Protein AF-A0A1S1J6P8-F1 (afdb_monomer)

InterPro domains:
  IPR003961 Fibronectin type III [PF00041] (299-370)
  IPR003961 Fibronectin type III [PS50853] (296-383)
  IPR003961 Fibronectin type III [cd00063] (297-380)
  IPR013783 Immunoglobulin-like fold [G3DSA:2.60.40.10] (294-386)
  IPR036116 Fibronectin type III superfamily [SSF49265] (285-383)

pLDDT: mean 72.82, std 21.89, range [22.47, 97.88]

Foldseek 3Di:
DDDDDDDPVVVVVVVVVVVVVVVPDPPPCPPDFQKDKDKDADPPAAQALVLLLDLVDPPFRMKMKIARQAQVDFFFWKDKKKWKDDDPAIKIFDPDFPPADTDTYHHGDIDMDGSNRRNSRSPPVGMDRDDPVRNGFTHDFAKMKMWMWMAGPPPRHTRDDGDIDIHGQAAFEAWAWDPPAFAAEAEDDPWQKGKTFTHGRDDRFDQKKKKKFKFWQPDPVDDPVVSVVPTDTQDIDMDPDRMDIDTRVGDDDDAQTKMKMKIAMFRDDPNDGSNRYGPNNIDDMGMYHHHYHADFFAPWDWDDFAQFKIKIFTHGDPLFQWKKKWKDFPPPPDDTDIDIGSHRMDMDGRHHGQTKMKMWMFTHNDPPDTDTDPIDMDHHHHDDDDDDDDFWQWADPVVVPFQQADFDDDQQDWADRDPFTWGFHDWDDGRFWIWGKTKTADVVCVVCVVVLVVVLVVADADPVGGGPDDPPVVGIFMKTFHGFGAGPVNYTPGGIIGGQDDPPDDVRPVCPVVVVVVVVVVVVVVVVVVVVVVPDDDDDDDDDDDDDDDDDDDDDDDDDDDDDDDDDDDDDDDDDDDDDDDDDDDDDDDDDDDDDDDDDDDDDDDDPPLAADFKAFDKKKKWWDPDPPFAIAIDIFPEEFEDEDPPDPDFAWTKIKIFTAIVVRDDLVRGDQQQKWKDKPNHTDNVQRSHRMDIDTDTQVCQKIKMWIQHTPPHTDITIYIYHYDYFPKDKDKDFDDDDLVVVVLVVQVVLQVVLVAEEDEPVRDDDPPPAFHKYKGKMKMWIWTKAHDRHYRFIWIKIKIKIKMKIWGFGKDKAFDPPFWDPWDWDDDPNDTWIWTFGKMKIKGWTDIDIWIKIWIWTQTPVCRVPIDIDIDTDPPQKDFGKIKIWMWGWTWTDDVQKIKIKIFTKIDIDGCKMARNVVSDIDGCCQVPWDKIKTKIKIWMGGNRDIDIDIDDIDIDTDHDD

Nearest PDB structures (foldseek):
  6xay-assembly2_B  TM=4.402E-01  e=5.529E-11  Homo sapiens
  5utk-assembly1_B  TM=3.407E-01  e=5.529E-11  Homo sapiens
  5utk-assembly1_A  TM=3.598E-01  e=2.615E-10  Homo sapiens
  5nkq-assembly2_E  TM=7.990E-01  e=6.276E-04  Homo sapiens
  7u08-assembly1_A  TM=5.342E-01  e=1.094E-05  Homo sapiens

Mean predicted aligned error: 23.79 Å

Structure (mmCIF, N/CA/C/O backbone):
data_AF-A0A1S1J6P8-F1
#
_entry.id   AF-A0A1S1J6P8-F1
#
loop_
_atom_site.group_PDB
_atom_site.id
_atom_site.type_symbol
_atom_site.label_atom_id
_atom_site.label_alt_id
_atom_site.label_comp_id
_atom_site.label_asym_id
_atom_site.label_entity_id
_atom_site.label_seq_id
_atom_site.pdbx_PDB_ins_code
_atom_site.Cartn_x
_atom_site.Cartn_y
_atom_site.Cartn_z
_atom_site.occupancy
_atom_site.B_iso_or_equiv
_atom_site.auth_seq_id
_atom_site.auth_comp_id
_atom_site.auth_asym_id
_atom_site.auth_atom_id
_atom_site.pdbx_PDB_model_num
ATOM 1 N N . MET A 1 1 ? 57.140 32.752 -60.286 1.00 38.31 1 MET A N 1
ATOM 2 C CA . MET A 1 1 ? 57.861 31.867 -61.226 1.00 38.31 1 MET A CA 1
ATOM 3 C C . MET A 1 1 ? 59.241 31.614 -60.616 1.00 38.31 1 MET A C 1
ATOM 5 O O . MET A 1 1 ? 59.756 32.538 -60.008 1.00 38.31 1 MET A O 1
ATOM 9 N N . ASP A 1 2 ? 59.810 30.407 -60.613 1.00 35.66 2 ASP A N 1
ATOM 10 C CA . ASP A 1 2 ? 59.360 29.203 -61.326 1.00 35.66 2 ASP A CA 1
ATOM 11 C C . ASP A 1 2 ? 59.478 27.876 -60.547 1.00 35.66 2 ASP A C 1
ATOM 13 O O . ASP A 1 2 ? 59.936 27.833 -59.407 1.00 35.66 2 ASP A O 1
ATOM 17 N N . LYS A 1 3 ? 58.964 26.797 -61.150 1.00 35.25 3 LYS A N 1
ATOM 18 C CA . LYS A 1 3 ? 58.806 25.468 -60.532 1.00 35.25 3 LYS A CA 1
ATOM 19 C C . LYS A 1 3 ? 60.102 24.649 -60.568 1.00 35.25 3 LYS A C 1
ATOM 21 O O . LYS A 1 3 ? 60.599 24.338 -61.648 1.00 35.25 3 LYS A O 1
ATOM 26 N N . ILE A 1 4 ? 60.560 24.158 -59.414 1.00 43.25 4 ILE A N 1
ATOM 27 C CA . ILE A 1 4 ? 61.525 23.046 -59.371 1.00 43.25 4 ILE A CA 1
ATOM 28 C C . ILE A 1 4 ? 60.791 21.755 -59.772 1.00 43.25 4 ILE A C 1
ATOM 30 O O . ILE A 1 4 ? 59.802 21.366 -59.151 1.00 43.25 4 ILE A O 1
ATOM 34 N N . GLN A 1 5 ? 61.255 21.114 -60.845 1.00 50.25 5 GLN A N 1
ATOM 35 C CA . GLN A 1 5 ? 60.659 19.899 -61.408 1.00 50.25 5 GLN A CA 1
ATOM 36 C C . GLN A 1 5 ? 61.033 18.668 -60.569 1.00 50.25 5 GLN A C 1
ATOM 38 O O . GLN A 1 5 ? 62.186 18.241 -60.568 1.00 50.25 5 GLN A O 1
ATOM 43 N N . LEU A 1 6 ? 60.051 18.046 -59.911 1.00 43.28 6 LEU A N 1
ATOM 44 C CA . LEU A 1 6 ? 60.214 16.698 -59.356 1.00 43.28 6 LEU A CA 1
ATOM 45 C C . LEU A 1 6 ? 60.296 15.689 -60.529 1.00 43.28 6 LEU A C 1
ATOM 47 O O . LEU A 1 6 ? 59.467 15.771 -61.442 1.00 43.28 6 LEU A O 1
ATOM 51 N N . PRO A 1 7 ? 61.274 14.763 -60.571 1.00 53.16 7 PRO A N 1
ATOM 52 C CA . PRO A 1 7 ? 61.597 14.020 -61.791 1.00 53.16 7 PRO A CA 1
ATOM 53 C C . PRO A 1 7 ? 60.456 13.116 -62.286 1.00 53.16 7 PRO A C 1
ATOM 55 O O . PRO A 1 7 ? 59.935 12.275 -61.550 1.00 53.16 7 PRO A O 1
ATOM 58 N N . LYS A 1 8 ? 60.128 13.235 -63.585 1.00 53.69 8 LYS A N 1
ATOM 59 C CA . LYS A 1 8 ? 59.042 12.497 -64.271 1.00 53.69 8 LYS A CA 1
ATOM 60 C C . LYS A 1 8 ? 59.084 10.973 -64.064 1.00 53.69 8 LYS A C 1
ATOM 62 O O . LYS A 1 8 ? 58.028 10.345 -64.030 1.00 53.69 8 LYS A O 1
ATOM 67 N N . MET A 1 9 ? 60.277 10.398 -63.878 1.00 55.53 9 MET A N 1
ATOM 68 C CA . MET A 1 9 ? 60.495 8.964 -63.637 1.00 55.53 9 MET A CA 1
ATOM 69 C C . MET A 1 9 ? 59.624 8.409 -62.500 1.00 55.53 9 MET A C 1
ATOM 71 O O . MET A 1 9 ? 58.960 7.389 -62.673 1.00 55.53 9 MET A O 1
ATOM 75 N N . LEU A 1 10 ? 59.573 9.093 -61.349 1.00 53.66 10 LEU A N 1
ATOM 76 C CA . LEU A 1 10 ? 58.906 8.553 -60.160 1.00 53.66 10 LEU A CA 1
ATOM 77 C C . LEU A 1 10 ? 57.376 8.540 -60.309 1.00 53.66 10 LEU A C 1
ATOM 79 O O . LEU A 1 10 ? 56.709 7.648 -59.786 1.00 53.66 10 LEU A O 1
ATOM 83 N N . LYS A 1 11 ? 56.819 9.501 -61.059 1.00 53.25 11 LYS A N 1
ATOM 84 C CA . LYS A 1 11 ? 55.375 9.583 -61.318 1.00 53.25 11 LYS A CA 1
ATOM 85 C C . LYS A 1 11 ? 54.919 8.514 -62.313 1.00 53.25 11 LYS A C 1
ATOM 87 O O . LYS A 1 11 ? 53.866 7.918 -62.110 1.00 53.25 11 LYS A O 1
ATOM 92 N N . ASN A 1 12 ? 55.741 8.215 -63.322 1.00 55.97 12 ASN A N 1
ATOM 93 C CA . ASN A 1 12 ? 55.495 7.097 -64.233 1.00 55.97 12 ASN A CA 1
ATOM 94 C C . ASN A 1 12 ? 55.595 5.747 -63.509 1.00 55.97 12 ASN A C 1
ATOM 96 O O . ASN A 1 12 ? 54.747 4.895 -63.740 1.00 55.97 12 ASN A O 1
ATOM 100 N N . LEU A 1 13 ? 56.558 5.563 -62.596 1.00 60.94 13 LEU A N 1
ATOM 101 C CA . LEU A 1 13 ? 56.679 4.322 -61.819 1.00 60.94 13 LEU A CA 1
ATOM 102 C C . LEU A 1 13 ? 55.434 4.053 -60.954 1.00 60.94 13 LEU A C 1
ATOM 104 O O . LEU A 1 13 ? 54.921 2.940 -60.959 1.00 60.94 13 LEU A O 1
ATOM 108 N N . HIS A 1 14 ? 54.898 5.076 -60.278 1.00 60.16 14 HIS A N 1
ATOM 109 C CA . HIS A 1 14 ? 53.645 4.943 -59.521 1.00 60.16 14 HIS A CA 1
ATOM 110 C C . HIS A 1 14 ? 52.436 4.675 -60.428 1.00 60.16 14 HIS A C 1
ATOM 112 O O . HIS A 1 14 ? 51.563 3.898 -60.052 1.00 60.16 14 HIS A O 1
ATOM 118 N N . LEU A 1 15 ? 52.387 5.280 -61.622 1.00 63.12 15 LEU A N 1
ATOM 119 C CA . LEU A 1 15 ? 51.312 5.039 -62.586 1.00 63.12 15 LEU A CA 1
ATOM 120 C C . LEU A 1 15 ? 51.357 3.606 -63.138 1.00 63.12 15 LEU A C 1
ATOM 122 O O . LEU A 1 15 ? 50.321 2.955 -63.197 1.00 63.12 15 LEU A O 1
ATOM 126 N N . TYR A 1 16 ? 52.545 3.092 -63.474 1.00 64.31 16 TYR A N 1
ATOM 127 C CA . TYR A 1 16 ? 52.731 1.699 -63.889 1.00 64.31 16 TYR A CA 1
ATOM 128 C C . TYR A 1 16 ? 52.430 0.710 -62.760 1.00 64.31 16 TYR A C 1
ATOM 130 O O . TYR A 1 16 ? 51.827 -0.321 -63.029 1.00 64.31 16 TYR A O 1
ATOM 138 N N . LEU A 1 17 ? 52.782 1.017 -61.506 1.00 65.19 17 LEU A N 1
ATOM 139 C CA . LEU A 1 17 ? 52.457 0.155 -60.365 1.00 65.19 17 LEU A CA 1
ATOM 140 C C . LEU A 1 17 ? 50.940 0.102 -60.104 1.00 65.19 17 LEU A C 1
ATOM 142 O O . LEU A 1 17 ? 50.398 -0.975 -59.879 1.00 65.19 17 LEU A O 1
ATOM 146 N N . LEU A 1 18 ? 50.239 1.239 -60.209 1.00 62.69 18 LEU A N 1
ATOM 147 C CA . LEU A 1 18 ? 48.771 1.289 -60.164 1.00 62.69 18 LEU A CA 1
ATOM 148 C C . LEU A 1 18 ? 48.128 0.523 -61.328 1.00 62.69 18 LEU A C 1
ATOM 150 O O . LEU A 1 18 ? 47.178 -0.221 -61.101 1.00 62.69 18 LEU A O 1
ATOM 154 N N . LEU A 1 19 ? 48.664 0.660 -62.546 1.00 63.84 19 LEU A N 1
ATOM 155 C CA . LEU A 1 19 ? 48.172 -0.059 -63.724 1.00 63.84 19 LEU A CA 1
ATOM 156 C C . LEU A 1 19 ? 48.388 -1.577 -63.600 1.00 63.84 19 LEU A C 1
ATOM 158 O O . LEU A 1 19 ? 47.508 -2.356 -63.951 1.00 63.84 19 LEU A O 1
ATOM 162 N N . LEU A 1 20 ? 49.534 -2.004 -63.059 1.00 61.19 20 LEU A N 1
ATOM 163 C CA . LEU A 1 20 ? 49.833 -3.414 -62.808 1.00 61.19 20 LEU A CA 1
ATOM 164 C C . LEU A 1 20 ? 48.879 -3.991 -61.751 1.00 61.19 20 LEU A C 1
ATOM 166 O O . LEU A 1 20 ? 48.300 -5.052 -61.965 1.00 61.19 20 LEU A O 1
ATOM 170 N N . CYS A 1 21 ? 48.627 -3.256 -60.664 1.00 57.31 21 CYS A N 1
ATOM 171 C CA . CYS A 1 21 ? 47.645 -3.641 -59.647 1.00 57.31 21 CYS A CA 1
ATOM 172 C C . CYS A 1 21 ? 46.190 -3.632 -60.150 1.00 57.31 21 CYS A C 1
ATOM 174 O O . CYS A 1 21 ? 45.370 -4.339 -59.575 1.00 57.31 21 CYS A O 1
ATOM 176 N N . SER A 1 22 ? 45.852 -2.887 -61.212 1.00 56.12 22 SER A N 1
ATOM 177 C CA . SER A 1 22 ? 44.535 -2.976 -61.866 1.00 56.12 22 SER A CA 1
ATOM 178 C C . SER A 1 22 ? 44.458 -4.038 -62.972 1.00 56.12 22 SER A C 1
ATOM 180 O O . SER A 1 22 ? 43.363 -4.352 -63.428 1.00 56.12 22 SER A O 1
ATOM 182 N N . LEU A 1 23 ? 45.598 -4.574 -63.422 1.00 55.31 23 LEU A N 1
ATOM 183 C CA . LEU A 1 23 ? 45.688 -5.679 -64.388 1.00 55.31 23 LEU A CA 1
ATOM 184 C C . LEU A 1 23 ? 45.783 -7.055 -63.714 1.00 55.31 23 LEU A C 1
ATOM 186 O O . LEU A 1 23 ? 45.481 -8.060 -64.354 1.00 55.31 23 LEU A O 1
ATOM 190 N N . ILE A 1 24 ? 46.116 -7.113 -62.419 1.00 57.19 24 ILE A N 1
ATOM 191 C CA . ILE A 1 24 ? 45.827 -8.281 -61.576 1.00 57.19 24 ILE A CA 1
ATOM 192 C C . ILE A 1 24 ? 44.317 -8.287 -61.303 1.00 57.19 24 ILE A C 1
ATOM 194 O O . ILE A 1 24 ? 43.835 -7.851 -60.257 1.00 57.19 24 ILE A O 1
ATOM 198 N N . GLY A 1 25 ? 43.556 -8.762 -62.289 1.00 51.03 25 GLY A N 1
ATOM 199 C CA . GLY A 1 25 ? 42.148 -9.070 -62.104 1.00 51.03 25 GLY A CA 1
ATOM 200 C C . GLY A 1 25 ? 42.008 -10.129 -61.017 1.00 51.03 25 GLY A C 1
ATOM 201 O O . GLY A 1 25 ? 42.545 -11.227 -61.144 1.00 51.03 25 GLY A O 1
ATOM 202 N N . PHE A 1 26 ? 41.284 -9.811 -59.944 1.00 50.56 26 PHE A N 1
ATO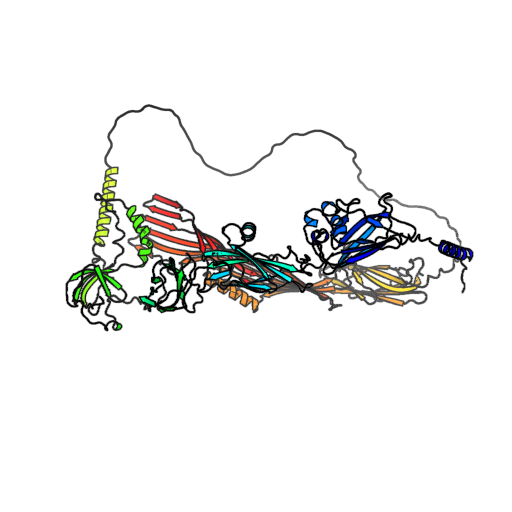M 203 C CA . PHE A 1 26 ? 40.854 -10.829 -58.994 1.00 50.56 26 PHE A CA 1
ATOM 204 C C . PHE A 1 26 ? 39.932 -11.807 -59.729 1.00 50.56 26 PHE A C 1
ATOM 206 O O . PHE A 1 26 ? 38.776 -11.477 -60.004 1.00 50.56 26 PHE A O 1
ATOM 213 N N . GLU A 1 27 ? 40.415 -13.023 -59.996 1.00 41.97 27 GLU A N 1
ATOM 214 C CA . GLU A 1 27 ? 39.551 -14.165 -60.298 1.00 41.97 27 GLU A CA 1
ATOM 215 C C . GLU A 1 27 ? 38.740 -14.506 -59.043 1.00 41.97 27 GLU A C 1
ATOM 217 O O . GLU A 1 27 ? 39.065 -15.387 -58.245 1.00 41.97 27 GLU A O 1
ATOM 222 N N . GLY A 1 28 ? 37.668 -13.743 -58.838 1.00 46.66 28 GLY A N 1
ATOM 223 C CA . GLY A 1 28 ? 36.657 -14.038 -57.843 1.00 46.66 28 GLY A CA 1
ATOM 224 C C . GLY A 1 28 ? 35.952 -15.325 -58.238 1.00 46.66 28 GLY A C 1
ATOM 225 O O . GLY A 1 28 ? 34.972 -15.276 -58.979 1.00 46.66 28 GLY A O 1
ATOM 226 N N . PHE A 1 29 ? 36.446 -16.463 -57.737 1.00 46.75 29 PHE A N 1
ATOM 227 C CA . PHE A 1 29 ? 35.828 -17.782 -57.877 1.00 46.75 29 PHE A CA 1
ATOM 228 C C . PHE A 1 29 ? 34.408 -17.771 -57.295 1.00 46.75 29 PHE A C 1
ATOM 230 O O . PHE A 1 29 ? 34.164 -18.147 -56.145 1.00 46.75 29 PHE A O 1
ATOM 237 N N . ALA A 1 30 ? 33.450 -17.335 -58.109 1.00 46.19 30 ALA A N 1
ATOM 238 C CA . ALA A 1 30 ? 32.034 -17.338 -57.808 1.00 46.19 30 ALA A CA 1
ATOM 239 C C . ALA A 1 30 ? 31.549 -18.791 -57.786 1.00 46.19 30 ALA A C 1
ATOM 241 O O . ALA A 1 30 ? 31.078 -19.306 -58.795 1.00 46.19 30 ALA A O 1
ATOM 242 N N . GLN A 1 31 ? 31.691 -19.451 -56.632 1.00 62.78 31 GLN A N 1
ATOM 243 C CA . GLN A 1 31 ? 31.388 -20.872 -56.458 1.00 62.78 31 GLN A CA 1
ATOM 244 C C . GLN A 1 31 ? 29.991 -21.201 -57.011 1.00 62.78 31 GLN A C 1
ATOM 246 O O . GLN A 1 31 ? 28.953 -20.781 -56.480 1.00 62.78 31 GLN A O 1
ATOM 251 N N . THR A 1 32 ? 29.975 -21.919 -58.131 1.00 73.81 32 THR A N 1
ATOM 252 C CA . THR A 1 32 ? 28.777 -22.434 -58.781 1.00 73.81 32 THR A CA 1
ATOM 253 C C . THR A 1 32 ? 28.361 -23.697 -58.042 1.00 73.81 32 THR A C 1
ATOM 255 O O . THR A 1 32 ? 29.002 -24.742 -58.110 1.00 73.81 32 THR A O 1
ATOM 258 N N . PHE A 1 33 ? 27.298 -23.570 -57.256 1.00 88.56 33 PHE A N 1
ATOM 259 C CA . PHE A 1 33 ? 26.748 -24.673 -56.486 1.00 88.56 33 PHE A CA 1
ATOM 260 C C . PHE A 1 33 ? 25.701 -25.403 -57.339 1.00 88.56 33 PHE A C 1
ATOM 262 O O . PHE A 1 33 ? 24.803 -24.736 -57.854 1.00 88.56 33 PHE A O 1
ATOM 269 N N . PRO A 1 34 ? 25.793 -26.736 -57.513 1.00 91.69 34 PRO A N 1
ATOM 270 C CA . PRO A 1 34 ? 24.914 -27.470 -58.421 1.00 91.69 34 PRO A CA 1
ATOM 271 C C . PRO A 1 34 ? 23.456 -27.534 -57.952 1.00 91.69 34 PRO A C 1
ATOM 273 O O . PRO A 1 34 ? 22.584 -27.768 -58.786 1.00 91.69 34 PRO A O 1
ATOM 276 N N . ILE A 1 35 ? 23.167 -27.315 -56.662 1.00 94.56 35 ILE A N 1
ATOM 277 C CA . ILE A 1 35 ? 21.803 -27.357 -56.117 1.00 94.56 35 ILE A CA 1
ATOM 278 C C . ILE A 1 35 ? 21.293 -25.952 -55.783 1.00 94.56 35 ILE A C 1
ATOM 280 O O . ILE A 1 35 ? 21.856 -25.237 -54.947 1.00 94.56 35 ILE A O 1
ATOM 284 N N . SER A 1 36 ? 20.172 -25.603 -56.412 1.00 94.44 36 SER A N 1
ATOM 285 C CA . SER A 1 36 ? 19.322 -24.464 -56.071 1.00 94.44 36 SER A CA 1
ATOM 286 C C . SER A 1 36 ? 18.387 -24.844 -54.920 1.00 94.44 36 SER A C 1
ATOM 288 O O . SER A 1 36 ? 17.856 -25.953 -54.879 1.00 94.44 36 SER A O 1
ATOM 290 N N . VAL A 1 37 ? 18.171 -23.917 -53.986 1.00 96.56 37 VAL A N 1
ATOM 291 C CA . VAL A 1 37 ? 17.309 -24.106 -52.807 1.00 96.56 37 VAL A CA 1
ATOM 292 C C . VAL A 1 37 ? 16.321 -22.953 -52.738 1.00 96.56 37 VAL A C 1
ATOM 294 O O . VAL A 1 37 ? 16.726 -21.800 -52.870 1.00 96.56 37 VAL A O 1
ATOM 297 N N . THR A 1 38 ? 15.044 -23.250 -52.517 1.00 95.44 38 THR A N 1
ATOM 298 C CA . THR A 1 38 ? 13.988 -22.257 -52.275 1.00 95.44 38 THR A CA 1
ATOM 299 C C . THR A 1 38 ? 13.182 -22.673 -51.053 1.00 95.44 38 THR A C 1
ATOM 301 O O . THR A 1 38 ? 12.685 -23.794 -50.994 1.00 95.44 38 THR A O 1
ATOM 304 N N . THR A 1 39 ? 13.041 -21.774 -50.082 1.00 95.31 39 THR A N 1
ATOM 305 C CA . THR A 1 39 ? 12.289 -22.017 -48.846 1.00 95.31 39 THR A CA 1
ATOM 306 C C . THR A 1 39 ? 11.059 -21.119 -48.822 1.00 95.31 39 THR A C 1
ATOM 308 O O . THR A 1 39 ? 11.139 -19.935 -49.139 1.00 95.31 39 THR A O 1
ATOM 311 N N . GLN A 1 40 ? 9.918 -21.682 -48.441 1.00 94.19 40 GLN A N 1
ATOM 312 C CA . GLN A 1 40 ? 8.657 -20.975 -48.237 1.00 94.19 40 GLN A CA 1
ATOM 313 C C . GLN A 1 40 ? 8.244 -21.137 -46.773 1.00 94.19 40 GLN A C 1
ATOM 315 O O . GLN A 1 40 ? 8.356 -22.232 -46.220 1.00 94.19 40 GLN A O 1
ATOM 320 N N . ILE A 1 41 ? 7.780 -20.055 -46.146 1.00 92.75 41 ILE A N 1
ATOM 321 C CA . ILE A 1 41 ? 7.325 -20.039 -44.751 1.00 92.75 41 ILE A CA 1
ATOM 322 C C . ILE A 1 41 ? 5.888 -19.519 -44.729 1.00 92.75 41 ILE A C 1
ATOM 324 O O . ILE A 1 41 ? 5.606 -18.445 -45.262 1.00 92.75 41 ILE A O 1
ATOM 328 N N . THR A 1 42 ? 4.988 -20.291 -44.128 1.00 89.44 42 THR A N 1
ATOM 329 C CA . THR A 1 42 ? 3.568 -19.956 -43.992 1.00 89.44 42 THR A CA 1
ATOM 330 C C . THR A 1 42 ? 3.387 -18.985 -42.826 1.00 89.44 42 THR A C 1
ATOM 332 O O . THR A 1 42 ? 3.888 -19.239 -41.735 1.00 89.44 42 THR A O 1
ATOM 335 N N . GLN A 1 43 ? 2.671 -17.878 -43.043 1.00 87.88 43 GLN A N 1
ATOM 336 C CA . GLN A 1 43 ? 2.363 -16.901 -41.992 1.00 87.88 43 GLN A CA 1
ATOM 337 C C . GLN A 1 43 ? 0.927 -17.070 -41.462 1.00 87.88 43 GLN A C 1
ATOM 339 O O . GLN A 1 43 ? 0.034 -17.366 -42.258 1.00 87.88 43 GLN A O 1
ATOM 344 N N . PRO A 1 44 ? 0.676 -16.820 -40.162 1.00 90.19 44 PRO A N 1
ATOM 345 C CA . PRO A 1 44 ? 1.665 -16.486 -39.137 1.00 90.19 44 PRO A CA 1
ATOM 346 C C . PRO A 1 44 ? 2.457 -17.721 -38.681 1.00 90.19 44 PRO A C 1
ATOM 348 O O . PRO A 1 44 ? 1.879 -18.765 -38.382 1.00 90.19 44 PRO A O 1
ATOM 351 N N . SER A 1 45 ? 3.782 -17.589 -38.622 1.00 90.62 45 SER A N 1
ATOM 352 C CA . SER A 1 45 ? 4.686 -18.682 -38.244 1.00 90.62 45 SER A CA 1
ATOM 353 C C . SER A 1 45 ? 4.441 -19.164 -36.803 1.00 90.62 45 SER A C 1
ATOM 355 O O . SER A 1 45 ? 4.384 -18.321 -35.901 1.00 90.62 45 SER A O 1
ATOM 357 N N . PRO A 1 46 ? 4.368 -20.488 -36.537 1.00 92.06 46 PRO A N 1
ATOM 358 C CA . PRO A 1 46 ? 4.264 -21.022 -35.179 1.00 92.06 46 PRO A CA 1
ATOM 359 C C . PRO A 1 46 ? 5.406 -20.538 -34.284 1.00 92.06 46 PRO A C 1
ATOM 361 O O . PRO A 1 46 ? 6.559 -20.472 -34.724 1.00 92.06 46 PRO A O 1
ATOM 364 N N . ILE A 1 47 ? 5.110 -20.244 -33.015 1.00 93.69 47 ILE A N 1
ATOM 365 C CA . ILE A 1 47 ? 6.129 -19.745 -32.076 1.00 93.69 47 ILE A CA 1
ATOM 366 C C . ILE A 1 47 ? 6.832 -20.871 -31.309 1.00 93.69 47 ILE A C 1
ATOM 368 O O . ILE A 1 47 ? 7.861 -20.619 -30.703 1.00 93.69 47 ILE A O 1
ATOM 372 N N . TYR A 1 48 ? 6.346 -22.114 -31.349 1.00 92.94 48 TYR A N 1
ATOM 373 C CA . TYR A 1 48 ? 6.970 -23.253 -30.659 1.00 92.94 48 TYR A CA 1
ATOM 374 C C . TYR A 1 48 ? 7.648 -24.213 -31.642 1.00 92.94 48 TYR A C 1
ATOM 376 O O . TYR A 1 48 ? 7.037 -24.625 -32.628 1.00 92.94 48 TYR A O 1
ATOM 384 N N . LEU A 1 49 ? 8.886 -24.633 -31.352 1.00 92.56 49 LEU A N 1
ATOM 385 C CA . LEU A 1 49 ? 9.646 -25.545 -32.223 1.00 92.56 49 LEU A CA 1
ATOM 386 C C . LEU A 1 49 ? 8.991 -26.923 -32.384 1.00 92.56 49 LEU A C 1
ATOM 388 O O . LEU A 1 49 ? 9.059 -27.513 -33.461 1.00 92.56 49 LEU A O 1
ATOM 392 N N . SER A 1 50 ? 8.256 -27.380 -31.368 1.00 91.88 50 SER A N 1
ATOM 393 C CA . SER A 1 50 ? 7.433 -28.591 -31.434 1.00 91.88 50 SER A CA 1
ATOM 394 C C . SER A 1 50 ? 6.424 -28.588 -32.590 1.00 91.88 50 SER A C 1
ATOM 396 O O . SER A 1 50 ? 6.182 -29.646 -33.158 1.00 91.88 50 SER A O 1
ATOM 398 N N . LYS A 1 51 ? 5.898 -27.425 -33.006 1.00 91.44 51 LYS A N 1
ATOM 399 C CA . LYS A 1 51 ? 4.969 -27.299 -34.150 1.00 91.44 51 LYS A CA 1
ATOM 400 C C . LYS A 1 51 ? 5.654 -27.431 -35.517 1.00 91.44 51 LYS A C 1
ATOM 402 O O . LYS A 1 51 ? 4.988 -27.723 -36.501 1.00 91.44 51 LYS A O 1
ATOM 407 N N . TYR A 1 52 ? 6.975 -27.251 -35.591 1.00 92.69 52 TYR A N 1
ATOM 408 C CA . TYR A 1 52 ? 7.766 -27.577 -36.788 1.00 92.69 52 TYR A CA 1
ATOM 409 C C . TYR A 1 52 ? 8.224 -29.042 -36.771 1.00 92.69 52 TYR A C 1
ATOM 411 O O . TYR A 1 52 ? 8.475 -29.612 -37.828 1.00 92.69 52 TYR A O 1
ATOM 419 N N . ALA A 1 53 ? 8.307 -29.648 -35.581 1.00 93.56 53 ALA A N 1
ATOM 420 C CA . ALA A 1 53 ? 8.622 -31.058 -35.357 1.00 93.56 53 ALA A CA 1
ATOM 421 C C . ALA A 1 53 ? 7.400 -31.998 -35.459 1.00 93.56 53 ALA A C 1
ATOM 423 O O . ALA A 1 53 ? 7.533 -33.202 -35.225 1.00 93.56 53 ALA A O 1
ATOM 424 N N . ASP A 1 54 ? 6.222 -31.466 -35.797 1.00 91.44 54 ASP A N 1
ATOM 425 C CA . ASP A 1 54 ? 4.971 -32.214 -35.904 1.00 91.44 54 ASP A CA 1
ATOM 426 C C . ASP A 1 54 ? 4.708 -32.660 -37.355 1.00 91.44 54 ASP A C 1
ATOM 428 O O . ASP A 1 54 ? 4.297 -31.882 -38.224 1.00 91.44 54 ASP A O 1
ATOM 432 N N . ALA A 1 55 ? 4.941 -33.948 -37.610 1.00 90.00 55 ALA A N 1
ATOM 433 C CA . ALA A 1 55 ? 4.709 -34.587 -38.904 1.00 90.00 55 ALA A CA 1
ATOM 434 C C . ALA A 1 55 ? 3.218 -34.819 -39.229 1.00 90.00 55 ALA A C 1
ATOM 436 O O . ALA A 1 55 ? 2.913 -35.224 -40.348 1.00 90.00 55 ALA A O 1
ATOM 437 N N . THR A 1 56 ? 2.295 -34.590 -38.284 1.00 86.88 56 THR A N 1
ATOM 438 C CA . THR A 1 56 ? 0.846 -34.770 -38.496 1.00 86.88 56 THR A CA 1
ATOM 439 C C . THR A 1 56 ? 0.160 -33.527 -39.066 1.00 86.88 56 THR A C 1
ATOM 441 O O . THR A 1 56 ? -0.897 -33.650 -39.676 1.00 86.88 56 THR A O 1
ATOM 444 N N . THR A 1 57 ? 0.790 -32.353 -38.932 1.00 82.81 57 THR A N 1
ATOM 445 C CA . THR A 1 57 ? 0.257 -31.067 -39.413 1.00 82.81 57 THR A CA 1
ATOM 446 C C . THR A 1 57 ? 0.046 -31.072 -40.934 1.00 82.81 57 THR A C 1
ATOM 448 O O . THR A 1 57 ? 0.978 -31.309 -41.696 1.00 82.81 57 THR A O 1
ATOM 451 N N . ILE A 1 58 ? -1.153 -30.744 -41.403 1.00 80.31 58 ILE A N 1
ATOM 452 C CA . ILE A 1 58 ? -1.511 -30.591 -42.821 1.00 80.31 58 ILE A CA 1
ATOM 453 C C . ILE A 1 58 ? -0.981 -29.249 -43.353 1.00 80.31 58 ILE A C 1
ATOM 455 O O . ILE A 1 58 ? -0.423 -29.159 -44.452 1.00 80.31 58 ILE A O 1
ATOM 459 N N . ASN A 1 59 ? -1.111 -28.185 -42.560 1.00 79.31 59 ASN A N 1
ATOM 460 C CA . ASN A 1 59 ? -0.682 -26.829 -42.900 1.00 79.31 59 ASN A CA 1
ATOM 461 C C . ASN A 1 59 ? 0.821 -26.608 -42.637 1.00 79.31 59 ASN A C 1
ATOM 463 O O . ASN A 1 59 ? 1.202 -25.754 -41.839 1.00 79.31 59 ASN A O 1
ATOM 467 N N . SER A 1 60 ? 1.675 -27.378 -43.325 1.00 87.19 60 SER A N 1
ATOM 468 C CA . SER A 1 60 ? 3.148 -27.338 -43.236 1.00 87.19 60 SER A CA 1
ATOM 469 C C . SER A 1 60 ? 3.697 -25.900 -43.072 1.00 87.19 60 SER A C 1
ATOM 471 O O . SER A 1 60 ? 3.625 -25.114 -44.027 1.00 87.19 60 SER A O 1
ATOM 473 N N . PRO A 1 61 ? 4.255 -25.528 -41.897 1.00 88.88 61 PRO A N 1
ATOM 474 C CA . PRO A 1 61 ? 4.633 -24.141 -41.593 1.00 88.88 61 PRO A CA 1
ATOM 475 C C . PRO A 1 61 ? 5.874 -23.678 -42.365 1.00 88.88 61 PRO A C 1
ATOM 477 O O . PRO A 1 61 ? 6.063 -22.489 -42.608 1.00 88.88 61 PRO A O 1
ATOM 480 N N . ILE A 1 62 ? 6.700 -24.630 -42.795 1.00 93.19 62 ILE A N 1
ATOM 481 C CA . ILE A 1 62 ? 7.830 -24.442 -43.700 1.00 93.19 62 ILE A CA 1
ATOM 482 C C . ILE A 1 62 ? 7.732 -25.473 -44.830 1.00 93.19 62 ILE A C 1
ATOM 484 O O . ILE A 1 62 ? 7.278 -26.598 -44.612 1.00 93.19 62 ILE A O 1
ATOM 488 N N . LYS A 1 63 ? 8.138 -25.094 -46.042 1.00 95.38 63 LYS A N 1
ATOM 489 C CA . LYS A 1 63 ? 8.317 -25.985 -47.199 1.00 95.38 63 LYS A CA 1
ATOM 490 C C . LYS A 1 63 ? 9.656 -25.664 -47.851 1.00 95.38 63 LYS A C 1
ATOM 492 O O . LYS A 1 63 ? 10.012 -24.492 -47.970 1.00 95.38 63 LYS A O 1
ATOM 497 N N . ILE A 1 64 ? 10.403 -26.683 -48.268 1.00 96.75 64 ILE A N 1
ATOM 498 C CA . ILE A 1 64 ? 11.728 -26.512 -48.885 1.00 96.75 64 ILE A CA 1
ATOM 499 C C . ILE A 1 64 ? 11.733 -27.228 -50.232 1.00 96.75 64 ILE A C 1
ATOM 501 O O . ILE A 1 64 ? 11.440 -28.415 -50.304 1.00 96.75 64 ILE A O 1
ATOM 505 N N . GLN A 1 65 ? 12.079 -26.514 -51.296 1.00 96.88 65 GLN A N 1
ATOM 506 C CA . GLN A 1 65 ? 12.241 -27.054 -52.640 1.00 96.88 65 GLN A CA 1
ATOM 507 C C . GLN A 1 65 ? 13.729 -27.090 -52.998 1.00 96.88 65 GLN A C 1
ATOM 509 O O . GLN A 1 65 ? 14.422 -26.071 -52.924 1.00 96.88 65 GLN A O 1
ATOM 514 N N . LEU A 1 66 ? 14.211 -28.269 -53.385 1.00 96.94 66 LEU A N 1
ATOM 515 C CA . LEU A 1 66 ? 15.577 -28.520 -53.835 1.00 96.94 66 LEU A CA 1
ATOM 516 C C . LEU A 1 66 ? 15.552 -28.829 -55.334 1.00 96.94 66 LEU A C 1
ATOM 518 O O . LEU A 1 66 ? 14.773 -29.671 -55.769 1.00 96.94 66 LEU A O 1
ATOM 522 N N . LEU A 1 67 ? 16.409 -28.180 -56.120 1.00 95.69 67 LEU A N 1
ATOM 523 C CA . LEU A 1 67 ? 16.545 -28.439 -57.555 1.00 95.69 67 LEU A CA 1
ATOM 524 C C . LEU A 1 67 ? 18.016 -28.662 -57.903 1.00 95.69 67 LEU A C 1
ATOM 526 O O . LEU A 1 67 ? 18.847 -27.773 -57.707 1.00 95.69 67 LEU A O 1
ATOM 530 N N . LEU A 1 68 ? 18.333 -29.840 -58.436 1.00 94.94 68 LEU A N 1
ATOM 531 C CA . LEU A 1 68 ? 19.645 -30.143 -58.997 1.00 94.94 68 LEU A CA 1
ATOM 532 C C . LEU A 1 68 ? 19.698 -29.601 -60.431 1.00 94.94 68 LEU A C 1
ATOM 534 O O . LEU A 1 68 ? 19.000 -30.097 -61.309 1.00 94.94 68 LEU A O 1
ATOM 538 N N . ASN A 1 69 ? 20.507 -28.565 -60.666 1.00 90.12 69 ASN A N 1
ATOM 539 C CA . ASN A 1 69 ? 20.569 -27.882 -61.967 1.00 90.12 69 ASN A CA 1
ATOM 540 C C . ASN A 1 69 ? 21.381 -28.666 -63.023 1.00 90.12 69 ASN A C 1
ATOM 542 O O . ASN A 1 69 ? 21.391 -28.292 -64.193 1.00 90.12 69 ASN A O 1
ATOM 546 N N . ASP A 1 70 ? 22.083 -29.727 -62.615 1.00 89.19 70 ASP A N 1
ATOM 547 C CA . ASP A 1 70 ? 22.831 -30.622 -63.501 1.00 89.19 70 ASP A CA 1
ATOM 548 C C . ASP A 1 70 ? 21.921 -31.755 -63.991 1.00 89.19 70 ASP A C 1
ATOM 550 O O . ASP A 1 70 ? 21.559 -32.646 -63.223 1.00 89.19 70 ASP A O 1
ATOM 554 N N . LEU A 1 71 ? 21.555 -31.712 -65.274 1.00 89.75 71 LEU A N 1
ATOM 555 C CA . LEU A 1 71 ? 20.642 -32.668 -65.910 1.00 89.75 71 LEU A CA 1
ATOM 556 C C . LEU A 1 71 ? 21.260 -34.060 -66.139 1.00 89.75 71 LEU A C 1
ATOM 558 O O . LEU A 1 71 ? 20.553 -34.972 -66.555 1.00 89.75 71 LEU A O 1
ATOM 562 N N . THR A 1 72 ? 22.567 -34.235 -65.913 1.00 89.94 72 THR A N 1
ATOM 563 C CA . THR A 1 72 ? 23.275 -35.503 -66.180 1.00 89.94 72 THR A CA 1
ATOM 564 C C . THR A 1 72 ? 23.317 -36.448 -64.978 1.00 89.94 72 THR A C 1
ATOM 566 O O . THR A 1 72 ? 23.689 -37.614 -65.117 1.00 89.94 72 THR A O 1
ATOM 569 N N . ILE A 1 73 ? 22.936 -35.961 -63.794 1.00 89.25 73 ILE A N 1
ATOM 570 C CA . ILE A 1 73 ? 23.071 -36.681 -62.527 1.00 89.25 73 ILE A CA 1
ATOM 571 C C . ILE A 1 73 ? 21.714 -37.236 -62.091 1.00 89.25 73 ILE A C 1
ATOM 573 O O . ILE A 1 73 ? 20.762 -36.482 -61.906 1.00 89.25 73 ILE A O 1
ATOM 577 N N . SER A 1 74 ? 21.660 -38.547 -61.859 1.00 88.38 74 SER A N 1
ATOM 578 C CA . SER A 1 74 ? 20.501 -39.247 -61.295 1.00 88.38 74 SER A CA 1
ATOM 579 C C . SER A 1 74 ? 20.765 -39.761 -59.878 1.00 88.38 74 SER A C 1
ATOM 581 O O . SER A 1 74 ? 21.919 -39.944 -59.480 1.00 88.38 74 SER A O 1
ATOM 583 N N . ASN A 1 75 ? 19.691 -39.991 -59.120 1.00 91.06 75 ASN A N 1
ATOM 584 C CA . ASN A 1 75 ? 19.663 -40.631 -57.802 1.00 91.06 75 ASN A CA 1
ATOM 585 C C . ASN A 1 75 ? 20.703 -40.096 -56.792 1.00 91.06 75 ASN A C 1
ATOM 587 O O . ASN A 1 75 ? 21.316 -40.850 -56.027 1.00 91.06 75 ASN A O 1
ATOM 591 N N . ARG A 1 76 ? 20.957 -38.778 -56.777 1.00 93.12 76 ARG A N 1
ATOM 592 C CA . ARG A 1 76 ? 21.983 -38.205 -55.895 1.00 93.12 76 ARG A CA 1
ATOM 593 C C . ARG A 1 76 ? 21.470 -38.086 -54.466 1.00 93.12 76 ARG A C 1
ATOM 595 O O . ARG A 1 76 ? 20.690 -37.184 -54.167 1.00 93.12 76 ARG A O 1
ATOM 602 N N . GLN A 1 77 ? 21.970 -38.934 -53.568 1.00 95.38 77 GLN A N 1
ATOM 603 C CA . GLN A 1 77 ? 21.658 -38.824 -52.144 1.00 95.38 77 GLN A CA 1
ATOM 604 C C . GLN A 1 77 ? 22.295 -37.574 -51.517 1.00 95.38 77 GLN A C 1
ATOM 606 O O . GLN A 1 77 ? 23.505 -37.342 -51.616 1.00 95.38 77 GLN A O 1
ATOM 611 N N . VAL A 1 78 ? 21.480 -36.786 -50.820 1.00 95.69 78 VAL A N 1
ATOM 612 C CA . VAL A 1 78 ? 21.888 -35.553 -50.140 1.00 95.69 78 VAL A CA 1
ATOM 613 C C . VAL A 1 78 ? 21.441 -35.530 -48.681 1.00 95.69 78 VAL A C 1
ATOM 615 O O . VAL A 1 78 ? 20.540 -36.255 -48.263 1.00 95.69 78 VAL A O 1
ATOM 618 N N . ARG A 1 79 ? 22.076 -34.660 -47.895 1.00 94.94 79 ARG A N 1
ATOM 619 C CA . ARG A 1 79 ? 21.698 -34.339 -46.517 1.00 94.94 79 ARG A CA 1
ATOM 620 C C . ARG A 1 79 ? 21.442 -32.839 -46.376 1.00 94.94 79 ARG A C 1
ATOM 622 O O . ARG A 1 79 ? 22.156 -32.017 -46.953 1.00 94.94 79 ARG A O 1
ATOM 629 N N . LEU A 1 80 ? 20.407 -32.501 -45.615 1.00 95.81 80 LEU A N 1
ATOM 630 C CA . LEU A 1 80 ? 19.953 -31.132 -45.387 1.00 95.81 80 LEU A CA 1
ATOM 631 C C . LEU A 1 80 ? 20.534 -30.590 -44.074 1.00 95.81 80 LEU A C 1
ATOM 633 O O . LEU A 1 80 ? 20.528 -31.287 -43.056 1.00 95.81 80 LEU A O 1
ATOM 637 N N . LYS A 1 81 ? 21.000 -29.339 -44.082 1.00 95.94 81 LYS A N 1
ATOM 638 C CA . LYS A 1 81 ? 21.395 -28.617 -42.873 1.00 95.94 81 LYS A CA 1
ATOM 639 C C . LYS A 1 81 ? 20.661 -27.282 -42.778 1.00 95.94 81 LYS A C 1
ATOM 641 O O . LYS A 1 81 ? 20.925 -26.340 -43.524 1.00 95.94 81 LYS A O 1
ATOM 646 N N . ILE A 1 82 ? 19.704 -27.250 -41.864 1.00 96.19 82 ILE A N 1
ATOM 647 C CA . ILE A 1 82 ? 18.884 -26.112 -41.475 1.00 96.19 82 ILE A CA 1
ATOM 648 C C . ILE A 1 82 ? 19.587 -25.383 -40.326 1.00 96.19 82 ILE A C 1
ATOM 650 O O . ILE A 1 82 ? 20.124 -26.004 -39.406 1.00 96.19 82 ILE A O 1
ATOM 654 N N . TYR A 1 83 ? 19.549 -24.055 -40.369 1.00 96.06 83 TYR A N 1
ATOM 655 C CA . TYR A 1 83 ? 19.947 -23.166 -39.284 1.00 96.06 83 TYR A CA 1
ATOM 656 C C . TYR A 1 83 ? 18.800 -22.196 -39.005 1.00 96.06 83 TYR A C 1
ATOM 658 O O . TYR A 1 83 ? 18.167 -21.714 -39.942 1.00 96.06 83 TYR A O 1
ATOM 666 N N . PHE A 1 84 ? 18.590 -21.837 -37.748 1.00 95.56 84 PHE A N 1
ATOM 667 C CA . PHE A 1 84 ? 17.719 -20.737 -37.342 1.00 95.56 84 PHE A CA 1
ATOM 668 C C . PHE A 1 84 ? 18.559 -19.672 -36.643 1.00 95.56 84 PHE A C 1
ATOM 670 O O . PHE A 1 84 ? 19.433 -20.016 -35.848 1.00 95.56 84 PHE A O 1
ATOM 677 N N . GLN A 1 85 ? 18.297 -18.396 -36.925 1.00 93.81 85 GLN A N 1
ATOM 678 C CA . GLN A 1 85 ? 18.917 -17.258 -36.241 1.00 93.81 85 GLN A CA 1
ATOM 679 C C . GLN A 1 85 ? 17.877 -16.149 -36.035 1.00 93.81 85 GLN A C 1
ATOM 681 O O . GLN A 1 85 ? 17.384 -15.580 -37.011 1.00 93.81 85 GLN A O 1
ATOM 686 N N . GLY A 1 86 ? 17.553 -15.828 -34.781 1.00 88.12 86 GLY A N 1
ATOM 687 C CA . GLY A 1 86 ? 16.551 -14.818 -34.433 1.00 88.12 86 GLY A CA 1
ATOM 688 C C . GLY A 1 86 ? 16.662 -14.358 -32.981 1.00 88.12 86 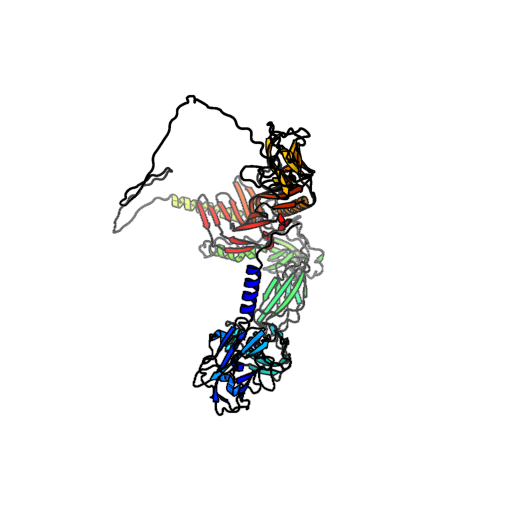GLY A C 1
ATOM 689 O O . GLY A 1 86 ? 16.709 -15.191 -32.082 1.00 88.12 86 GLY A O 1
ATOM 690 N N . ASN A 1 87 ? 16.742 -13.038 -32.774 1.00 82.38 87 ASN A N 1
ATOM 691 C CA . ASN A 1 87 ? 16.688 -12.319 -31.488 1.00 82.38 87 ASN A CA 1
ATOM 692 C C . ASN A 1 87 ? 17.161 -13.119 -30.241 1.00 82.38 87 ASN A C 1
ATOM 694 O O . ASN A 1 87 ? 16.379 -13.455 -29.356 1.00 82.38 87 ASN A O 1
ATOM 698 N N . GLY A 1 88 ? 18.457 -13.453 -30.190 1.00 83.75 88 GLY A N 1
ATOM 699 C CA . GLY A 1 88 ? 19.096 -14.148 -29.059 1.00 83.75 88 GLY A CA 1
ATOM 700 C C . GLY A 1 88 ? 19.109 -15.684 -29.124 1.00 83.75 88 GLY A C 1
ATOM 701 O O . GLY A 1 88 ? 19.873 -16.305 -28.388 1.00 83.75 88 GLY A O 1
ATOM 702 N N . VAL A 1 89 ? 18.345 -16.306 -30.026 1.00 90.75 89 VAL A N 1
ATOM 703 C CA . VAL A 1 89 ? 18.331 -17.760 -30.259 1.00 90.75 89 VAL A CA 1
ATOM 704 C C . VAL A 1 89 ? 18.983 -18.101 -31.603 1.00 90.75 89 VAL A C 1
ATOM 706 O O . VAL A 1 89 ? 18.682 -17.507 -32.641 1.00 90.75 89 VAL A O 1
ATOM 709 N N . SER A 1 90 ? 19.880 -19.089 -31.593 1.00 93.56 90 SER A N 1
ATOM 710 C CA . SER A 1 90 ? 20.522 -19.632 -32.792 1.00 93.56 90 SER A CA 1
ATOM 711 C C . SER A 1 90 ? 20.715 -21.138 -32.642 1.00 93.56 90 SER A C 1
ATOM 713 O O . SER A 1 90 ? 21.316 -21.577 -31.666 1.00 93.56 90 SER A O 1
ATOM 715 N N . PHE A 1 91 ? 20.259 -21.922 -33.619 1.00 95.75 91 PHE A N 1
ATOM 716 C CA . PHE A 1 91 ? 20.408 -23.381 -33.618 1.00 95.75 91 PHE A CA 1
ATOM 717 C C . PHE A 1 91 ? 20.632 -23.941 -35.028 1.00 95.75 91 PHE A C 1
ATOM 719 O O . PHE A 1 91 ? 20.398 -23.257 -36.025 1.00 95.75 91 PHE A O 1
ATOM 726 N N . SER A 1 92 ? 21.070 -25.196 -35.120 1.00 96.56 92 SER A N 1
ATOM 727 C CA . SER A 1 92 ? 21.125 -25.960 -36.376 1.00 96.56 92 SER A CA 1
ATOM 728 C C . SER A 1 92 ? 20.932 -27.450 -36.128 1.00 96.56 92 SER A C 1
ATOM 730 O O . SER A 1 92 ? 21.281 -27.914 -35.046 1.00 96.56 92 SER A O 1
ATOM 732 N N . ASN A 1 93 ? 20.460 -28.220 -37.110 1.00 95.62 93 ASN A N 1
ATOM 733 C CA . ASN A 1 93 ? 20.377 -29.672 -36.932 1.00 95.62 93 ASN A CA 1
ATOM 734 C C . ASN A 1 93 ? 21.751 -30.372 -36.940 1.00 95.62 93 ASN A C 1
ATOM 736 O O . ASN A 1 93 ? 22.733 -29.873 -37.502 1.00 95.62 93 ASN A O 1
ATOM 740 N N . ASN A 1 94 ? 21.778 -31.565 -36.345 1.00 94.12 94 ASN A N 1
ATOM 741 C CA . ASN A 1 94 ? 22.869 -32.532 -36.417 1.00 94.12 94 ASN A CA 1
ATOM 742 C C . ASN A 1 94 ? 23.208 -32.900 -37.870 1.00 94.12 94 ASN A C 1
ATOM 744 O O . ASN A 1 94 ? 22.335 -32.963 -38.735 1.00 94.12 94 ASN A O 1
ATOM 748 N N . ASP A 1 95 ? 24.480 -33.220 -38.119 1.00 87.19 95 ASP A N 1
ATOM 749 C CA . ASP A 1 95 ? 24.995 -33.652 -39.429 1.00 87.19 95 ASP A CA 1
ATOM 750 C C . ASP A 1 95 ? 24.356 -34.959 -39.951 1.00 87.19 95 ASP A C 1
ATOM 752 O O . ASP A 1 95 ? 24.363 -35.207 -41.160 1.00 87.19 95 ASP A O 1
ATOM 756 N N . PHE A 1 96 ? 23.772 -35.747 -39.043 1.00 89.44 96 PHE A N 1
ATOM 757 C CA . PHE A 1 96 ? 22.869 -36.868 -39.300 1.00 89.44 96 PHE A CA 1
ATOM 758 C C . PHE A 1 96 ? 21.629 -36.696 -38.414 1.00 89.44 96 PHE A C 1
ATOM 760 O O . PHE A 1 96 ? 21.760 -36.423 -37.223 1.00 89.44 96 PHE A O 1
ATOM 767 N N . VAL A 1 97 ? 20.432 -36.836 -38.987 1.00 94.56 97 VAL A N 1
ATOM 768 C CA . VAL A 1 97 ? 19.157 -36.545 -38.310 1.00 94.56 97 VAL A CA 1
ATOM 769 C C . VAL A 1 97 ? 18.386 -37.842 -38.098 1.00 94.56 97 VAL A C 1
ATOM 771 O O . VAL A 1 97 ? 17.967 -38.493 -39.054 1.00 94.56 97 VAL A O 1
ATOM 774 N N . VAL A 1 98 ? 18.209 -38.227 -36.835 1.00 92.56 98 VAL A N 1
ATOM 775 C CA . VAL A 1 98 ? 17.498 -39.447 -36.438 1.00 92.56 98 VAL A CA 1
ATOM 776 C C . VAL A 1 98 ? 16.028 -39.322 -36.835 1.00 92.56 98 VAL A C 1
ATOM 778 O O . VAL A 1 98 ? 15.369 -38.350 -36.469 1.00 92.56 98 VAL A O 1
ATOM 781 N N . GLY A 1 99 ? 15.521 -40.296 -37.593 1.00 91.12 99 GLY A N 1
ATOM 782 C CA . GLY A 1 99 ? 14.145 -40.311 -38.100 1.00 91.12 99 GLY A CA 1
ATOM 783 C C . GLY A 1 99 ? 13.918 -39.558 -39.418 1.00 91.12 99 GLY A C 1
ATOM 784 O O . GLY A 1 99 ? 12.820 -39.641 -39.961 1.00 91.12 99 GLY A O 1
ATOM 785 N N . ALA A 1 100 ? 14.920 -38.862 -39.971 1.00 93.81 100 ALA A N 1
ATOM 786 C CA . ALA A 1 100 ? 14.808 -38.283 -41.311 1.00 93.81 100 ALA A CA 1
ATOM 787 C C . ALA A 1 100 ? 14.857 -39.370 -42.398 1.00 93.81 100 ALA A C 1
ATOM 789 O O . ALA A 1 100 ? 15.673 -40.293 -42.340 1.00 93.81 100 ALA A O 1
ATOM 790 N N . LYS A 1 101 ? 14.010 -39.234 -43.424 1.00 92.44 101 LYS A N 1
ATOM 791 C CA . LYS A 1 101 ? 14.071 -40.074 -44.629 1.00 92.44 101 LYS A CA 1
ATOM 792 C C . LYS A 1 101 ? 15.309 -39.696 -45.463 1.00 92.44 101 LYS A C 1
ATOM 794 O O . LYS A 1 101 ? 15.625 -38.507 -45.549 1.00 92.44 101 LYS A O 1
ATOM 799 N N . PRO A 1 102 ? 15.986 -40.650 -46.128 1.00 93.50 102 PRO A N 1
ATOM 800 C CA . PRO A 1 102 ? 16.994 -40.331 -47.136 1.00 93.50 102 PRO A CA 1
ATOM 801 C C . PRO A 1 102 ? 16.412 -39.458 -48.258 1.00 93.50 102 PRO A C 1
ATOM 803 O O . PRO A 1 102 ? 15.326 -39.738 -48.764 1.00 93.50 102 PRO A O 1
ATOM 806 N N . LEU A 1 103 ? 17.135 -38.405 -48.646 1.00 95.69 103 LEU A N 1
ATOM 807 C CA . LEU A 1 103 ? 16.726 -37.478 -49.703 1.00 95.69 103 LEU A CA 1
ATOM 808 C C . LEU A 1 103 ? 17.543 -37.754 -50.968 1.00 95.69 103 LEU A C 1
ATOM 810 O O . LEU A 1 103 ? 18.772 -37.712 -50.915 1.00 95.69 103 LEU A O 1
ATOM 814 N N . TYR A 1 104 ? 16.872 -37.993 -52.095 1.00 95.56 104 TYR A N 1
ATOM 815 C CA . TYR A 1 104 ? 17.491 -38.252 -53.400 1.00 95.56 104 TYR A CA 1
ATOM 816 C C . TYR A 1 104 ? 17.068 -37.182 -54.411 1.00 95.56 104 TYR A C 1
ATOM 818 O O . TYR A 1 104 ? 15.913 -36.759 -54.411 1.00 95.56 104 TYR A O 1
ATOM 826 N N . LEU A 1 105 ? 18.000 -36.729 -55.251 1.00 94.94 105 LEU A N 1
ATOM 827 C CA . LEU A 1 105 ? 17.761 -35.712 -56.276 1.00 94.94 105 LEU A CA 1
ATOM 828 C C . LEU A 1 105 ? 18.054 -36.247 -57.679 1.00 94.94 105 LEU A C 1
ATOM 830 O O . LEU A 1 105 ? 19.120 -36.817 -57.919 1.00 94.94 105 LEU A O 1
ATOM 834 N N . GLU A 1 106 ? 17.136 -35.962 -58.599 1.00 93.62 106 GLU A N 1
ATOM 835 C CA . GLU A 1 106 ? 17.270 -36.200 -60.037 1.00 93.62 106 GLU A CA 1
ATOM 836 C C . GLU A 1 106 ? 17.543 -34.875 -60.766 1.00 93.62 106 GLU A C 1
ATOM 838 O O . GLU A 1 106 ? 16.979 -33.831 -60.421 1.00 93.62 106 GLU A O 1
ATOM 843 N N . GLY A 1 107 ? 18.398 -34.905 -61.787 1.00 92.56 107 GLY A N 1
ATOM 844 C CA . GLY A 1 107 ? 18.762 -33.733 -62.579 1.00 92.56 107 GLY A CA 1
ATOM 845 C C . GLY A 1 107 ? 17.559 -33.063 -63.244 1.00 92.56 107 GLY A C 1
ATOM 846 O O . GLY A 1 107 ? 16.825 -33.687 -64.004 1.00 92.56 107 GLY A O 1
ATOM 847 N N . GLY A 1 108 ? 17.352 -31.775 -62.963 1.00 89.44 108 GLY A N 1
ATOM 848 C CA . GLY A 1 108 ? 16.250 -30.976 -63.509 1.00 89.44 108 GLY A CA 1
ATOM 849 C C . GLY A 1 108 ? 14.891 -31.152 -62.822 1.00 89.44 108 GLY A C 1
ATOM 850 O O . GLY A 1 108 ? 13.993 -30.349 -63.078 1.00 89.44 108 GLY A O 1
ATOM 851 N N . PHE A 1 109 ? 14.728 -32.127 -61.922 1.00 93.44 109 PHE A N 1
ATOM 852 C CA . PHE A 1 109 ? 13.469 -32.345 -61.205 1.00 93.44 109 PHE A CA 1
ATOM 853 C C . PHE A 1 109 ? 13.501 -31.704 -59.804 1.00 93.44 109 PHE A C 1
ATOM 855 O O . PHE A 1 109 ? 14.452 -31.915 -59.046 1.00 93.44 109 PHE A O 1
ATOM 862 N N . PRO A 1 110 ? 12.479 -30.916 -59.420 1.00 94.56 110 PRO A N 1
ATOM 863 C CA . PRO A 1 110 ? 12.415 -30.317 -58.094 1.00 94.56 110 PRO A CA 1
ATOM 864 C C . PRO A 1 110 ? 11.889 -31.311 -57.048 1.00 94.56 110 PRO A C 1
ATOM 866 O O . PRO A 1 110 ? 10.736 -31.736 -57.111 1.00 94.56 110 PRO A O 1
ATOM 869 N N . LEU A 1 111 ? 12.694 -31.615 -56.029 1.00 96.19 111 LEU A N 1
ATOM 870 C CA . LEU A 1 111 ? 12.231 -32.310 -54.827 1.00 96.19 111 LEU A CA 1
ATOM 871 C C . LEU A 1 111 ? 11.593 -31.296 -53.871 1.00 96.19 111 LEU A C 1
ATOM 873 O O . LEU A 1 111 ? 12.262 -30.364 -53.418 1.00 96.19 111 LEU A O 1
ATOM 877 N N . GLN A 1 112 ? 10.315 -31.484 -53.540 1.00 95.25 112 GLN A N 1
ATOM 878 C CA . GLN A 1 112 ? 9.607 -30.673 -52.549 1.00 95.25 112 GLN A CA 1
ATOM 879 C C . GLN A 1 112 ? 9.516 -31.418 -51.212 1.00 95.25 112 GLN A C 1
ATOM 881 O O . GLN A 1 112 ? 9.018 -32.537 -51.151 1.00 95.25 112 GLN A O 1
ATOM 886 N N . LEU A 1 113 ? 9.987 -30.774 -50.145 1.00 96.00 113 LEU A N 1
ATOM 887 C CA . LEU A 1 113 ? 9.987 -31.272 -48.772 1.00 96.00 113 LEU A CA 1
ATOM 888 C C . LEU A 1 113 ? 8.898 -30.567 -47.958 1.00 96.00 113 LEU A C 1
ATOM 890 O O . LEU A 1 113 ? 8.775 -29.335 -47.995 1.00 96.00 113 LEU A O 1
ATOM 894 N N . THR A 1 114 ? 8.142 -31.355 -47.198 1.00 94.25 114 THR A N 1
ATOM 895 C CA . THR A 1 114 ? 7.045 -30.904 -46.325 1.00 94.25 114 THR A CA 1
ATOM 896 C C . THR A 1 114 ? 7.379 -31.162 -44.856 1.00 94.25 114 THR A C 1
ATOM 898 O O . THR A 1 114 ? 8.399 -31.775 -44.556 1.00 94.25 114 THR A O 1
ATOM 901 N N . ASN A 1 115 ? 6.535 -30.749 -43.910 1.00 91.56 115 ASN A N 1
ATOM 902 C CA . ASN A 1 115 ? 6.695 -31.098 -42.495 1.00 91.56 115 ASN A CA 1
ATOM 903 C C . ASN A 1 115 ? 6.776 -32.618 -42.250 1.00 91.56 115 ASN A C 1
ATOM 905 O O . ASN A 1 115 ? 7.475 -33.022 -41.331 1.00 91.56 115 ASN A O 1
ATOM 909 N N . VAL A 1 116 ? 6.177 -33.469 -43.092 1.00 92.50 116 VAL A N 1
ATOM 910 C CA . VAL A 1 116 ? 6.322 -34.939 -42.999 1.00 92.50 116 VAL A CA 1
ATOM 911 C C . VAL A 1 116 ? 7.787 -35.385 -43.158 1.00 92.50 116 VAL A C 1
ATOM 913 O O . VAL A 1 116 ? 8.200 -36.406 -42.608 1.00 92.50 116 VAL A O 1
ATOM 916 N N . ASP A 1 117 ? 8.588 -34.617 -43.896 1.00 94.81 117 ASP A N 1
ATOM 917 C CA . ASP A 1 117 ? 9.999 -34.897 -44.189 1.00 94.81 117 ASP A CA 1
ATOM 918 C C . ASP A 1 117 ? 10.941 -34.021 -43.347 1.00 94.81 117 ASP A C 1
ATOM 920 O O . ASP A 1 117 ? 12.051 -34.431 -43.009 1.00 94.81 117 ASP A O 1
ATOM 924 N N . LEU A 1 118 ? 10.487 -32.815 -42.987 1.00 95.38 118 LEU A N 1
ATOM 925 C CA . LEU A 1 118 ? 11.241 -31.799 -42.256 1.00 95.38 118 LEU A CA 1
ATOM 926 C C . LEU A 1 118 ? 11.079 -31.893 -40.729 1.00 95.38 118 LEU A C 1
ATOM 928 O O . LEU A 1 118 ? 11.976 -31.457 -40.014 1.00 95.38 118 LEU A O 1
ATOM 932 N N . ALA A 1 119 ? 10.006 -32.495 -40.207 1.00 95.50 119 ALA A N 1
ATOM 933 C CA . ALA A 1 119 ? 9.762 -32.615 -38.766 1.00 95.50 119 ALA A CA 1
ATOM 934 C C . ALA A 1 119 ? 10.929 -33.234 -37.969 1.00 95.50 119 ALA A C 1
ATOM 936 O O . ALA A 1 119 ? 11.302 -32.659 -36.942 1.00 95.50 119 ALA A O 1
ATOM 937 N N . PRO A 1 120 ? 11.593 -34.319 -38.426 1.00 96.38 120 PRO A N 1
ATOM 938 C CA . PRO A 1 120 ? 12.769 -34.861 -37.743 1.00 96.38 120 PRO A CA 1
ATOM 939 C C . PRO A 1 120 ? 13.896 -33.836 -37.548 1.00 96.38 120 PRO A C 1
ATOM 941 O O . PRO A 1 120 ? 14.570 -33.865 -36.521 1.00 96.38 120 PRO A O 1
ATOM 944 N N . TYR A 1 121 ? 14.065 -32.884 -38.474 1.00 96.31 121 TYR A N 1
ATOM 945 C CA . TYR A 1 121 ? 15.090 -31.833 -38.399 1.00 96.31 121 TYR A CA 1
ATOM 946 C C . TYR A 1 121 ? 14.806 -30.783 -37.315 1.00 96.31 121 TYR A C 1
ATOM 948 O O . TYR A 1 121 ? 15.716 -30.040 -36.956 1.00 96.31 121 TYR A O 1
ATOM 956 N N . PHE A 1 122 ? 13.579 -30.732 -36.786 1.00 95.62 122 PHE A N 1
ATOM 957 C CA . PHE A 1 122 ? 13.167 -29.826 -35.712 1.00 95.62 122 PHE A CA 1
ATOM 958 C C . PHE A 1 122 ? 12.924 -30.530 -34.371 1.00 95.62 122 PHE A C 1
ATOM 960 O O . PHE A 1 122 ? 12.684 -29.850 -33.381 1.00 95.62 122 PHE A O 1
ATOM 967 N N . GLN A 1 123 ? 13.019 -31.861 -34.294 1.00 95.88 123 GLN A N 1
ATOM 968 C CA . GLN A 1 123 ? 12.953 -32.586 -33.020 1.00 95.88 123 GLN A CA 1
ATOM 969 C C . GLN A 1 123 ? 14.163 -32.253 -32.137 1.00 95.88 123 GLN A C 1
ATOM 971 O O . GLN A 1 123 ? 15.296 -32.295 -32.611 1.00 95.88 123 GLN A O 1
ATOM 976 N N . PHE A 1 124 ? 13.945 -32.011 -30.838 1.00 95.81 124 PHE A N 1
ATOM 977 C CA . PHE A 1 124 ? 14.996 -31.600 -29.891 1.00 95.81 124 PHE A CA 1
ATOM 978 C C . PHE A 1 124 ? 16.278 -32.454 -29.950 1.00 95.81 124 PHE A C 1
ATOM 980 O O . PHE A 1 124 ? 17.373 -31.905 -30.016 1.00 95.81 124 PHE A O 1
ATOM 987 N N . GLN A 1 125 ? 16.147 -33.785 -30.016 1.00 94.94 125 GLN A N 1
ATOM 988 C CA . GLN A 1 125 ? 17.273 -34.733 -30.111 1.00 94.94 125 GLN A CA 1
ATOM 989 C C . GLN A 1 125 ? 18.197 -34.511 -31.325 1.00 94.94 125 GLN A C 1
ATOM 991 O O . GLN A 1 125 ? 19.345 -34.951 -31.328 1.00 94.94 125 GLN A O 1
ATOM 996 N N . ASN A 1 126 ? 17.690 -33.845 -32.364 1.00 96.38 126 ASN A N 1
ATOM 997 C CA . ASN A 1 126 ? 18.390 -33.570 -33.610 1.00 96.38 126 ASN A CA 1
ATOM 998 C C . ASN A 1 126 ? 18.924 -32.132 -33.697 1.00 96.38 126 ASN A C 1
ATOM 1000 O O . ASN A 1 126 ? 19.486 -31.783 -34.733 1.00 96.38 126 ASN A O 1
ATOM 1004 N N . LEU A 1 127 ? 18.766 -31.300 -32.658 1.00 96.44 127 LEU A N 1
ATOM 1005 C CA . LEU A 1 127 ? 19.155 -29.886 -32.659 1.00 96.44 127 LEU A CA 1
ATOM 1006 C C . LEU A 1 127 ? 20.412 -29.606 -31.823 1.00 96.44 127 LEU A C 1
ATOM 1008 O O . LEU A 1 127 ? 20.576 -30.089 -30.708 1.00 96.44 127 LEU A O 1
ATOM 1012 N N . LEU A 1 128 ? 21.274 -28.738 -32.355 1.00 94.44 128 LEU A N 1
ATOM 1013 C CA . LEU A 1 128 ? 22.468 -28.200 -31.705 1.00 94.44 128 LEU A CA 1
ATOM 1014 C C . LEU A 1 128 ? 22.275 -26.711 -31.408 1.00 94.44 128 LEU A C 1
ATOM 1016 O O . LEU A 1 128 ? 21.810 -25.961 -32.269 1.00 94.44 128 LEU A O 1
ATOM 1020 N N . GLY A 1 129 ? 22.688 -26.277 -30.214 1.00 91.44 129 GLY A N 1
ATOM 1021 C CA . GLY A 1 129 ? 22.599 -24.880 -29.762 1.00 91.44 129 GLY A CA 1
ATOM 1022 C C . GLY A 1 129 ? 21.411 -24.556 -28.846 1.00 91.44 129 GLY A C 1
ATOM 1023 O O . GLY A 1 129 ? 21.291 -23.414 -28.415 1.00 91.44 129 GLY A O 1
ATOM 1024 N N . LEU A 1 130 ? 20.568 -25.542 -28.513 1.00 93.94 130 LEU A N 1
ATOM 1025 C CA . LEU A 1 130 ? 19.461 -25.406 -27.558 1.00 93.94 130 LEU A CA 1
ATOM 1026 C C . LEU A 1 130 ? 19.624 -26.373 -26.381 1.00 93.94 130 LEU A C 1
ATOM 1028 O O . LEU A 1 130 ? 20.033 -27.517 -26.562 1.00 93.94 130 LEU A O 1
ATOM 1032 N N . ASN A 1 131 ? 19.220 -25.938 -25.190 1.00 92.88 131 ASN A N 1
ATOM 1033 C CA . ASN A 1 131 ? 18.921 -26.814 -24.056 1.00 92.88 131 ASN A CA 1
ATOM 1034 C C . ASN A 1 131 ? 17.403 -27.139 -23.988 1.00 92.88 131 ASN A C 1
ATOM 1036 O O . ASN A 1 131 ? 16.616 -26.493 -24.689 1.00 92.88 131 ASN A O 1
ATOM 1040 N N . PRO A 1 132 ? 16.953 -28.107 -23.158 1.00 92.75 132 PRO A N 1
ATOM 1041 C CA . PRO A 1 132 ? 15.545 -28.521 -23.117 1.00 92.75 132 PRO A CA 1
ATOM 1042 C C . PRO A 1 132 ? 14.570 -27.379 -22.796 1.00 92.75 132 PRO A C 1
ATOM 1044 O O . PRO A 1 132 ? 13.495 -27.298 -23.386 1.00 92.75 132 PRO A O 1
ATOM 1047 N N . ASN A 1 133 ? 14.967 -26.451 -21.917 1.00 91.94 133 ASN A N 1
ATOM 1048 C CA . ASN A 1 133 ? 14.143 -25.296 -21.561 1.00 91.94 133 ASN A CA 1
ATOM 1049 C C . ASN A 1 133 ? 14.008 -24.338 -22.753 1.00 91.94 133 ASN A C 1
ATOM 1051 O O . ASN A 1 133 ? 12.903 -23.912 -23.067 1.00 91.94 133 ASN A O 1
ATOM 1055 N N . GLN A 1 134 ? 15.102 -24.044 -23.463 1.00 91.81 134 GLN A N 1
ATOM 1056 C CA . GLN A 1 134 ? 15.080 -23.196 -24.665 1.00 91.81 134 GLN A CA 1
ATOM 1057 C C . GLN A 1 134 ? 14.243 -23.790 -25.808 1.00 91.81 134 GLN A C 1
ATOM 1059 O O . GLN A 1 134 ? 13.701 -23.034 -26.605 1.00 91.81 134 GLN A O 1
ATOM 1064 N N . TYR A 1 135 ? 14.123 -25.118 -25.888 1.00 94.31 135 TYR A N 1
ATOM 1065 C CA . TYR A 1 135 ? 13.261 -25.788 -26.865 1.00 94.31 135 TYR A CA 1
ATOM 1066 C C . TYR A 1 135 ? 11.766 -25.724 -26.499 1.00 94.31 135 TYR A C 1
ATOM 1068 O O . TYR A 1 135 ? 10.914 -25.662 -27.385 1.00 94.31 135 TYR A O 1
ATOM 1076 N N . ALA A 1 136 ? 11.444 -25.736 -25.201 1.00 89.56 136 ALA A N 1
ATOM 1077 C CA . ALA A 1 136 ? 10.071 -25.671 -24.696 1.00 89.56 136 ALA A CA 1
ATOM 1078 C C . ALA A 1 136 ? 9.490 -24.241 -24.640 1.00 89.56 136 ALA A C 1
ATOM 1080 O O . ALA A 1 136 ? 8.270 -24.078 -24.602 1.00 89.56 136 ALA A O 1
ATOM 1081 N N . GLN A 1 137 ? 10.338 -23.209 -24.622 1.00 91.31 137 GLN A N 1
ATOM 1082 C CA . GLN A 1 137 ? 9.916 -21.804 -24.657 1.00 91.31 137 GLN A CA 1
ATOM 1083 C C . GLN A 1 137 ? 9.523 -21.346 -26.077 1.00 91.31 137 GLN A C 1
ATOM 1085 O O . GLN A 1 137 ? 9.998 -21.915 -27.063 1.00 91.31 137 GLN A O 1
ATOM 1090 N N . PRO A 1 138 ? 8.673 -20.309 -26.215 1.00 92.25 138 PRO A N 1
ATOM 1091 C CA . PRO A 1 138 ? 8.367 -19.731 -27.515 1.00 92.25 138 PRO A CA 1
ATOM 1092 C C . PRO A 1 138 ? 9.589 -19.007 -28.106 1.00 92.25 138 PRO A C 1
ATOM 1094 O O . PRO A 1 138 ? 10.310 -18.289 -27.411 1.00 92.25 138 PRO A O 1
ATOM 1097 N N . LEU A 1 139 ? 9.785 -19.165 -29.415 1.00 92.69 139 LEU A N 1
ATOM 1098 C CA . LEU A 1 139 ? 10.792 -18.483 -30.221 1.00 92.69 139 LEU A CA 1
ATOM 1099 C C . LEU A 1 139 ? 10.698 -16.961 -30.031 1.00 92.69 139 LEU A C 1
ATOM 1101 O O . LEU A 1 139 ? 9.591 -16.422 -30.126 1.00 92.69 139 LEU A O 1
ATOM 1105 N N . PRO A 1 140 ? 11.823 -16.258 -29.798 1.00 92.06 140 PRO A N 1
ATOM 1106 C CA . PRO A 1 140 ? 11.842 -14.816 -29.571 1.00 92.06 140 PRO A CA 1
ATOM 1107 C C . PRO A 1 140 ? 11.077 -14.005 -30.619 1.00 92.06 140 PRO A C 1
ATOM 1109 O O . PRO A 1 140 ? 11.192 -14.242 -31.821 1.00 92.06 140 PRO A O 1
ATOM 1112 N N . GLU A 1 141 ? 10.325 -13.012 -30.149 1.00 91.94 141 GLU A N 1
ATOM 1113 C CA . GLU A 1 141 ? 9.582 -12.093 -31.008 1.00 91.94 141 GLU A CA 1
ATOM 1114 C C . GLU A 1 141 ? 10.526 -11.231 -31.868 1.00 91.94 141 GLU A C 1
ATOM 1116 O O . GLU A 1 141 ? 11.609 -10.827 -31.427 1.00 91.94 141 GLU A O 1
ATOM 1121 N N . GLY A 1 142 ? 10.107 -10.946 -33.103 1.00 91.62 142 GLY A N 1
ATOM 1122 C CA . GLY A 1 142 ? 10.837 -10.126 -34.067 1.00 91.62 142 GLY A CA 1
ATOM 1123 C C . GLY A 1 142 ? 11.298 -10.887 -35.313 1.00 91.62 142 GLY A C 1
ATOM 1124 O O . GLY A 1 142 ? 10.788 -11.951 -35.669 1.00 91.62 142 GLY A O 1
ATOM 1125 N N . ILE A 1 143 ? 12.258 -10.300 -36.028 1.00 92.69 143 ILE A N 1
ATOM 1126 C CA . ILE A 1 143 ? 12.747 -10.822 -37.309 1.00 92.69 143 ILE A CA 1
ATOM 1127 C C . ILE A 1 143 ? 13.697 -12.001 -37.066 1.00 92.69 143 ILE A C 1
ATOM 1129 O O . ILE A 1 143 ? 14.705 -11.869 -36.371 1.00 92.69 143 ILE A O 1
ATOM 1133 N N . SER A 1 144 ? 13.391 -13.141 -37.684 1.00 94.12 144 SER A N 1
ATOM 1134 C CA . SER A 1 144 ? 14.189 -14.370 -37.628 1.00 94.12 144 SER A CA 1
ATOM 1135 C C . SER A 1 144 ? 14.476 -14.897 -39.033 1.00 94.12 144 SER A C 1
ATOM 1137 O O . SER A 1 144 ? 13.696 -14.687 -39.959 1.00 94.12 144 SER A O 1
ATOM 1139 N N . ASN A 1 145 ? 15.591 -15.604 -39.209 1.00 94.62 145 ASN A N 1
ATOM 1140 C CA . ASN A 1 145 ? 15.996 -16.173 -40.492 1.00 94.62 145 ASN A CA 1
ATOM 1141 C C . ASN A 1 145 ? 16.199 -17.683 -40.376 1.00 94.62 145 ASN A C 1
ATOM 1143 O O . ASN A 1 145 ? 17.013 -18.149 -39.575 1.00 94.62 145 ASN A O 1
ATOM 1147 N N . PHE A 1 146 ? 15.499 -18.433 -41.225 1.00 94.69 146 PHE A N 1
ATOM 1148 C CA . PHE A 1 146 ? 15.820 -19.827 -41.507 1.00 94.69 146 PHE A CA 1
ATOM 1149 C C . PHE A 1 146 ? 16.824 -19.862 -42.658 1.00 94.69 146 PHE A C 1
ATOM 1151 O O . PHE A 1 146 ? 16.576 -19.283 -43.715 1.00 94.69 146 PHE A O 1
ATOM 1158 N N . TYR A 1 147 ? 17.950 -20.544 -42.476 1.00 96.62 147 TYR A N 1
ATOM 1159 C CA . TYR A 1 147 ? 18.908 -20.814 -43.543 1.00 96.62 147 TYR A CA 1
ATOM 1160 C C . TYR A 1 147 ? 18.937 -22.296 -43.864 1.00 96.62 147 TYR A C 1
ATOM 1162 O O . TYR A 1 147 ? 18.870 -23.127 -42.961 1.00 96.62 147 TYR A O 1
ATOM 1170 N N . VAL A 1 148 ? 19.107 -22.617 -45.140 1.00 97.00 148 VAL A N 1
ATOM 1171 C CA . VAL A 1 148 ? 19.163 -23.990 -45.631 1.00 97.00 148 VAL A CA 1
ATOM 1172 C C . VAL A 1 148 ? 20.428 -24.187 -46.457 1.00 97.00 148 VAL A C 1
ATOM 1174 O O . VAL A 1 148 ? 20.774 -23.365 -47.310 1.00 97.00 148 VAL A O 1
ATOM 1177 N N . GLU A 1 149 ? 21.116 -25.291 -46.188 1.00 96.19 149 GLU A N 1
ATOM 1178 C CA . GLU A 1 149 ? 22.270 -25.778 -46.934 1.00 96.19 149 GLU A CA 1
ATOM 1179 C C . GLU A 1 149 ? 22.073 -27.249 -47.307 1.00 96.19 149 GLU A C 1
ATOM 1181 O O . GLU A 1 149 ? 21.563 -28.039 -46.513 1.00 96.19 149 GLU A O 1
ATOM 1186 N N . VAL A 1 150 ? 22.505 -27.628 -48.508 1.00 96.38 150 VAL A N 1
ATOM 1187 C CA . VAL A 1 150 ? 22.501 -29.013 -48.983 1.00 96.38 150 VAL A CA 1
ATOM 1188 C C . VAL A 1 150 ? 23.933 -29.497 -49.122 1.00 96.38 150 VAL A C 1
ATOM 1190 O O . VAL A 1 150 ? 24.790 -28.821 -49.700 1.00 96.38 150 VAL A O 1
ATOM 1193 N N . TYR A 1 151 ? 24.176 -30.693 -48.605 1.00 95.88 151 TYR A N 1
ATOM 1194 C CA . TYR A 1 151 ? 25.454 -31.381 -48.649 1.00 95.88 151 TYR A CA 1
ATOM 1195 C C . TYR A 1 151 ? 25.294 -32.747 -49.318 1.00 95.88 151 TYR A C 1
ATOM 1197 O O . TYR A 1 151 ? 24.251 -33.390 -49.226 1.00 95.88 151 TYR A O 1
ATOM 1205 N N . ASP A 1 152 ? 26.350 -33.200 -49.974 1.00 93.94 152 ASP A N 1
ATOM 1206 C CA . ASP A 1 152 ? 26.483 -34.556 -50.486 1.00 93.94 152 ASP A CA 1
ATOM 1207 C C . ASP A 1 152 ? 26.494 -35.558 -49.322 1.00 93.94 152 ASP A C 1
ATOM 1209 O O . ASP A 1 152 ? 27.171 -35.319 -48.315 1.00 93.94 152 ASP A O 1
ATOM 1213 N N . PHE A 1 153 ? 25.748 -36.661 -49.435 1.00 92.06 153 PHE A N 1
ATOM 1214 C CA . PHE A 1 153 ? 25.659 -37.638 -48.345 1.00 92.06 153 PHE A CA 1
ATOM 1215 C C . PHE A 1 153 ? 26.965 -38.426 -48.155 1.00 92.06 153 PHE A C 1
ATOM 1217 O O . PHE A 1 153 ? 27.407 -38.602 -47.024 1.00 92.06 153 PHE A O 1
ATOM 1224 N N . ALA A 1 154 ? 27.600 -38.863 -49.248 1.00 89.31 154 ALA A N 1
ATOM 1225 C CA . ALA A 1 154 ? 28.761 -39.753 -49.198 1.00 89.31 154 ALA A CA 1
ATOM 1226 C C . ALA A 1 154 ? 30.090 -39.008 -48.986 1.00 89.31 154 ALA A C 1
ATOM 1228 O O . ALA A 1 154 ? 30.942 -39.458 -48.227 1.00 89.31 154 ALA A O 1
ATOM 1229 N N . THR A 1 155 ? 30.277 -37.863 -49.649 1.00 91.44 155 THR A N 1
ATOM 1230 C CA . THR A 1 155 ? 31.536 -37.093 -49.594 1.00 91.44 155 THR A CA 1
ATOM 1231 C C . THR A 1 155 ? 31.522 -35.959 -48.571 1.00 91.44 155 THR A C 1
ATOM 1233 O O . THR A 1 155 ? 32.546 -35.310 -48.362 1.00 91.44 155 THR A O 1
ATOM 1236 N N . GLY A 1 156 ? 30.364 -35.641 -47.981 1.00 88.62 156 GLY A N 1
ATOM 1237 C CA . GLY A 1 156 ? 30.202 -34.492 -47.088 1.00 88.62 156 GLY A CA 1
ATOM 1238 C C . GLY A 1 156 ? 30.435 -33.127 -47.755 1.00 88.62 156 GLY A C 1
ATOM 1239 O O . GLY A 1 156 ? 30.452 -32.112 -47.060 1.00 88.62 156 GLY A O 1
ATOM 1240 N N . LYS A 1 157 ? 30.610 -33.069 -49.084 1.00 91.81 157 LYS A N 1
ATOM 1241 C CA . LYS A 1 157 ? 30.857 -31.839 -49.851 1.00 91.81 157 LYS A CA 1
ATOM 1242 C C . LYS A 1 157 ? 29.620 -30.939 -49.857 1.00 91.81 157 LYS A C 1
ATOM 1244 O O . LYS A 1 157 ? 28.505 -31.412 -50.046 1.00 91.81 157 LYS A O 1
ATOM 1249 N N . LYS A 1 158 ? 29.800 -29.625 -49.712 1.00 93.69 158 LYS A N 1
ATOM 1250 C CA . LYS A 1 158 ? 28.708 -28.645 -49.832 1.00 93.69 158 LYS A CA 1
ATOM 1251 C C . LYS A 1 158 ? 28.244 -28.514 -51.289 1.00 93.69 158 LYS A C 1
ATOM 1253 O O . LYS A 1 158 ? 29.073 -28.311 -52.175 1.00 93.69 158 LYS A O 1
ATOM 1258 N N . LEU A 1 159 ? 26.935 -28.622 -51.528 1.00 94.38 159 LEU A N 1
ATOM 1259 C CA . LEU A 1 159 ? 26.321 -28.636 -52.864 1.00 94.38 159 LEU A CA 1
ATOM 1260 C C . LEU A 1 159 ? 25.347 -27.476 -53.127 1.00 94.38 159 LEU A C 1
ATOM 1262 O O . LEU A 1 159 ? 25.008 -27.252 -54.288 1.00 94.38 159 LEU A O 1
ATOM 1266 N N . SER A 1 160 ? 24.937 -26.716 -52.105 1.00 95.50 160 SER A N 1
ATOM 1267 C CA . SER A 1 160 ? 24.171 -25.468 -52.260 1.00 95.50 160 SER A CA 1
ATOM 1268 C C . SER A 1 160 ? 24.872 -24.256 -51.635 1.00 95.50 160 SER A C 1
ATOM 1270 O O . SER A 1 160 ? 25.724 -24.375 -50.748 1.00 95.50 160 SER A O 1
ATOM 1272 N N . ARG A 1 161 ? 24.433 -23.056 -52.035 1.00 93.00 161 ARG A N 1
ATOM 1273 C CA . ARG A 1 161 ? 24.672 -21.824 -51.264 1.00 93.00 161 ARG A CA 1
ATOM 1274 C C . ARG A 1 161 ? 23.931 -21.893 -49.921 1.00 93.00 161 ARG A C 1
ATOM 1276 O O . ARG A 1 161 ? 23.004 -22.689 -49.768 1.00 93.00 161 ARG A O 1
ATOM 1283 N N . LYS A 1 162 ? 24.321 -21.040 -48.965 1.00 93.06 162 LYS A N 1
ATOM 1284 C CA . LYS A 1 162 ? 23.534 -20.792 -47.747 1.00 93.06 162 LYS A CA 1
ATOM 1285 C C . LYS A 1 162 ? 22.353 -19.891 -48.093 1.00 93.06 162 LYS A C 1
ATOM 1287 O O . LYS A 1 162 ? 22.499 -18.671 -48.107 1.00 93.06 162 LYS A O 1
ATOM 1292 N N . THR A 1 163 ? 21.207 -20.483 -48.406 1.00 93.62 163 THR A N 1
ATOM 1293 C CA . THR A 1 163 ? 20.006 -19.720 -48.767 1.00 93.62 163 THR A CA 1
ATOM 1294 C C . THR A 1 163 ? 19.238 -19.362 -47.503 1.00 93.62 163 THR A C 1
ATOM 1296 O O . THR A 1 163 ? 18.822 -20.254 -46.770 1.00 93.62 163 THR A O 1
ATOM 1299 N N . GLY A 1 164 ? 19.082 -18.065 -47.231 1.00 91.94 164 GLY A N 1
ATOM 1300 C CA . GLY A 1 164 ? 18.285 -17.550 -46.116 1.00 91.94 164 GLY A CA 1
ATOM 1301 C C . GLY A 1 164 ? 16.858 -17.202 -46.533 1.00 91.94 164 GLY A C 1
ATOM 1302 O O . GLY A 1 164 ? 16.615 -16.786 -47.664 1.00 91.94 164 GLY A O 1
ATOM 1303 N N . THR A 1 165 ? 15.908 -17.345 -45.616 1.00 95.31 165 THR A N 1
ATOM 1304 C CA . THR A 1 165 ? 14.525 -16.887 -45.772 1.00 95.31 165 THR A CA 1
ATOM 1305 C C . THR A 1 165 ? 14.037 -16.314 -44.451 1.00 95.31 165 THR A C 1
ATOM 1307 O O . THR A 1 165 ? 14.125 -16.949 -43.397 1.00 95.31 165 THR A O 1
ATOM 131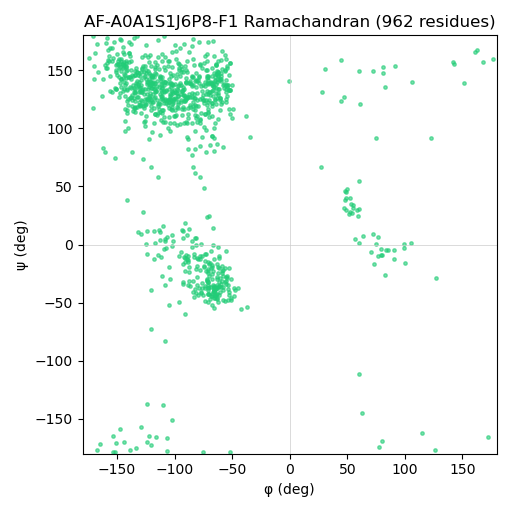0 N N . THR A 1 166 ? 13.568 -15.073 -44.518 1.00 93.31 166 THR A N 1
ATOM 1311 C CA . THR A 1 166 ? 13.182 -14.272 -43.360 1.00 93.31 166 THR A CA 1
ATOM 1312 C C . THR A 1 166 ? 11.724 -14.527 -42.985 1.00 93.31 166 THR A C 1
ATOM 1314 O O . THR A 1 166 ? 10.852 -14.591 -43.847 1.00 93.31 166 THR A O 1
ATOM 1317 N N . THR A 1 167 ? 11.455 -14.627 -41.687 1.00 92.62 167 THR A N 1
ATOM 1318 C CA . THR A 1 167 ? 10.117 -14.649 -41.090 1.00 92.62 167 THR A CA 1
ATOM 1319 C C . THR A 1 167 ? 10.030 -13.590 -39.997 1.00 92.62 167 THR A C 1
ATOM 1321 O O . THR A 1 167 ? 11.030 -13.255 -39.360 1.00 92.62 167 THR A O 1
ATOM 1324 N N . VAL A 1 168 ? 8.822 -13.100 -39.729 1.00 92.25 168 VAL A N 1
ATOM 1325 C CA . VAL A 1 168 ? 8.520 -12.399 -38.478 1.00 92.25 168 VAL A CA 1
ATOM 1326 C C . VAL A 1 168 ? 7.937 -13.429 -37.517 1.00 92.25 168 VAL A C 1
ATOM 1328 O O . VAL A 1 168 ? 6.986 -14.123 -37.864 1.00 92.25 168 VAL A O 1
ATOM 1331 N N . ILE A 1 169 ? 8.532 -13.571 -36.337 1.00 92.38 169 ILE A N 1
ATOM 1332 C CA . ILE A 1 169 ? 7.941 -14.309 -35.222 1.00 92.38 169 ILE A CA 1
ATOM 1333 C C . ILE A 1 169 ? 7.154 -13.292 -34.397 1.00 92.38 169 ILE A C 1
ATOM 1335 O O . ILE A 1 169 ? 7.709 -12.278 -33.976 1.00 92.38 169 ILE A O 1
ATOM 1339 N N . PHE A 1 170 ? 5.864 -13.543 -34.195 1.00 91.44 170 PHE A N 1
ATOM 1340 C CA . PHE A 1 170 ? 4.958 -12.649 -33.477 1.00 91.44 170 PHE A CA 1
ATOM 1341 C C . PHE A 1 170 ? 4.177 -13.454 -32.440 1.00 91.44 170 PHE A C 1
ATOM 1343 O O . PHE A 1 170 ? 3.518 -14.435 -32.788 1.00 91.44 170 PHE A O 1
ATOM 1350 N N . GLN A 1 171 ? 4.272 -13.063 -31.170 1.00 91.50 171 GLN A N 1
ATOM 1351 C CA . GLN A 1 171 ? 3.721 -13.826 -30.054 1.00 91.50 171 GLN A CA 1
ATOM 1352 C C . GLN A 1 171 ? 2.424 -13.178 -29.544 1.00 91.50 171 GLN A C 1
ATOM 1354 O O . GLN A 1 171 ? 2.467 -12.179 -28.830 1.00 91.50 171 GLN A O 1
ATOM 1359 N N . ASN A 1 172 ? 1.261 -13.752 -29.867 1.00 93.56 172 ASN A N 1
ATOM 1360 C CA . ASN A 1 172 ? -0.016 -13.243 -29.353 1.00 93.56 172 ASN A CA 1
ATOM 1361 C C . ASN A 1 172 ? -0.156 -13.529 -27.851 1.00 93.56 172 ASN A C 1
ATOM 1363 O O . ASN A 1 172 ? 0.241 -14.596 -27.374 1.00 93.56 172 ASN A O 1
ATOM 1367 N N . GLU A 1 173 ? -0.793 -12.621 -27.115 1.00 94.38 173 GLU A N 1
ATOM 1368 C CA . GLU A 1 173 ? -1.134 -12.862 -25.712 1.00 94.38 173 GLU A CA 1
ATOM 1369 C C . GLU A 1 173 ? -2.419 -13.702 -25.594 1.00 94.38 173 GLU A C 1
ATOM 1371 O O . GLU A 1 173 ? -3.375 -13.469 -26.346 1.00 94.38 173 GLU A O 1
ATOM 1376 N N . PRO A 1 174 ? -2.501 -14.645 -24.635 1.00 94.88 174 PRO A N 1
ATOM 1377 C CA . PRO A 1 174 ? -3.768 -15.238 -24.214 1.00 94.88 174 PRO A CA 1
ATOM 1378 C C . PRO A 1 174 ? -4.809 -14.163 -23.858 1.00 94.88 174 PRO A C 1
ATOM 1380 O O . PRO A 1 174 ? -4.425 -13.051 -23.476 1.00 94.88 174 PRO A O 1
ATOM 1383 N N . PRO A 1 175 ? -6.119 -14.456 -23.924 1.00 95.69 175 PRO A N 1
ATOM 1384 C CA . PRO A 1 175 ? -7.163 -13.521 -23.515 1.00 95.69 175 PRO A CA 1
ATOM 1385 C C . PRO A 1 175 ? -6.966 -12.953 -22.104 1.00 95.69 175 PRO A C 1
ATOM 1387 O O . PRO A 1 175 ? -6.309 -13.554 -21.255 1.00 95.69 175 PRO A O 1
ATOM 1390 N N . PHE A 1 176 ? -7.550 -11.789 -21.850 1.00 95.88 176 PHE A N 1
ATOM 1391 C CA . PHE A 1 176 ? -7.703 -11.255 -20.499 1.00 95.88 176 PHE A CA 1
ATOM 1392 C C . PHE A 1 176 ? -9.079 -11.663 -19.960 1.00 95.88 176 PHE A C 1
ATOM 1394 O O . PHE A 1 176 ? -10.065 -11.536 -20.684 1.00 95.88 176 PHE A O 1
ATOM 1401 N N . LEU A 1 177 ? -9.163 -12.191 -18.738 1.00 97.44 177 LEU A N 1
ATOM 1402 C CA . LEU A 1 177 ? -10.434 -12.641 -18.161 1.00 97.44 177 LEU A CA 1
ATOM 1403 C C . LEU A 1 177 ? -11.182 -11.449 -17.543 1.00 97.44 177 LEU A C 1
ATOM 1405 O O . LEU A 1 177 ? -10.605 -10.689 -16.770 1.00 97.44 177 LEU A O 1
ATOM 1409 N N . ASN A 1 178 ? -12.462 -11.282 -17.890 1.00 95.88 178 ASN A N 1
ATOM 1410 C CA . ASN A 1 178 ? -13.263 -10.121 -17.487 1.00 95.88 178 ASN A CA 1
ATOM 1411 C C . ASN A 1 178 ? -14.267 -10.475 -16.379 1.00 95.88 178 ASN A C 1
ATOM 1413 O O . ASN A 1 178 ? -14.336 -9.788 -15.364 1.00 95.88 178 ASN A O 1
ATOM 1417 N N . LEU A 1 179 ? -15.071 -11.525 -16.592 1.00 94.88 179 LEU A N 1
ATOM 1418 C CA . LEU A 1 179 ? -16.143 -11.956 -15.688 1.00 94.88 179 LEU A CA 1
ATOM 1419 C C . LEU A 1 179 ? -16.252 -13.491 -15.654 1.00 94.88 179 LEU A C 1
ATOM 1421 O O . LEU A 1 179 ? -16.071 -14.107 -16.707 1.00 94.88 179 LEU A O 1
ATOM 1425 N N . PRO A 1 180 ? -16.597 -14.101 -14.502 1.00 96.50 180 PRO A N 1
ATOM 1426 C CA . PRO A 1 180 ? -16.611 -13.500 -13.163 1.00 96.50 180 PRO A CA 1
ATOM 1427 C C . PRO A 1 180 ? -15.226 -12.977 -12.757 1.00 96.50 180 PRO A C 1
ATOM 1429 O O . PRO A 1 180 ? -14.219 -13.497 -13.228 1.00 96.50 180 PRO A O 1
ATOM 1432 N N . LEU A 1 181 ? -15.162 -11.945 -11.910 1.00 94.69 181 LEU A N 1
ATOM 1433 C CA . LEU A 1 181 ? -13.884 -11.407 -11.419 1.00 94.69 181 LEU A CA 1
ATOM 1434 C C . LEU A 1 181 ? -13.133 -12.448 -10.569 1.00 94.69 181 LEU A C 1
ATOM 1436 O O . LEU A 1 181 ? -13.742 -13.332 -9.967 1.00 94.69 181 LEU A O 1
ATOM 1440 N N . ASN A 1 182 ? -11.805 -12.333 -10.487 1.00 95.56 182 ASN A N 1
ATOM 1441 C CA . ASN A 1 182 ? -11.000 -13.277 -9.712 1.00 95.56 182 ASN A CA 1
ATOM 1442 C C . ASN A 1 182 ? -11.283 -13.164 -8.202 1.00 95.56 182 ASN A C 1
ATOM 1444 O O . ASN A 1 182 ? -11.186 -12.084 -7.623 1.00 95.56 182 ASN A O 1
ATOM 1448 N N . ASN A 1 183 ? -11.591 -14.297 -7.573 1.00 91.50 183 ASN A N 1
ATOM 1449 C CA . ASN A 1 183 ? -12.127 -14.435 -6.216 1.00 91.50 183 ASN A CA 1
ATOM 1450 C C . ASN A 1 183 ? -13.460 -13.692 -5.988 1.00 91.50 183 ASN A C 1
ATOM 1452 O O . ASN A 1 183 ? -13.746 -13.278 -4.867 1.00 91.50 183 ASN A O 1
ATOM 1456 N N . ALA A 1 184 ? -14.292 -13.544 -7.025 1.00 91.88 184 ALA A N 1
ATOM 1457 C CA . ALA A 1 184 ? -15.663 -13.067 -6.857 1.00 91.88 184 ALA A CA 1
ATOM 1458 C C . ALA A 1 184 ? -16.505 -14.034 -6.008 1.00 91.88 184 ALA A C 1
ATOM 1460 O O . ALA A 1 184 ? -16.367 -15.254 -6.116 1.00 91.88 184 ALA A O 1
ATOM 1461 N N . SER A 1 185 ? -17.441 -13.484 -5.242 1.00 89.38 185 SER A N 1
ATOM 1462 C CA . SER A 1 185 ? -18.568 -14.233 -4.687 1.00 89.38 185 SER A CA 1
ATOM 1463 C C . SER A 1 185 ? -19.761 -14.132 -5.635 1.00 89.38 185 SER A C 1
ATOM 1465 O O . SER A 1 185 ? -20.144 -13.036 -6.045 1.00 89.38 185 SER A O 1
ATOM 1467 N N . ILE A 1 186 ? -20.341 -15.275 -5.999 1.00 89.88 186 ILE A N 1
ATOM 1468 C CA . ILE A 1 186 ? -21.539 -15.378 -6.835 1.00 89.88 186 ILE A CA 1
ATOM 1469 C C . ILE A 1 186 ? -22.616 -16.052 -5.997 1.00 89.88 186 ILE A C 1
ATOM 1471 O O . ILE A 1 186 ? -22.572 -17.262 -5.791 1.00 89.88 186 ILE A O 1
ATOM 1475 N N . MET A 1 187 ? -23.583 -15.276 -5.517 1.00 85.19 187 MET A N 1
ATOM 1476 C CA . MET A 1 187 ? -24.721 -15.822 -4.785 1.00 85.19 187 MET A CA 1
ATOM 1477 C C . MET A 1 187 ? -25.612 -16.658 -5.713 1.00 85.19 187 MET A C 1
ATOM 1479 O O . MET A 1 187 ? -25.900 -16.257 -6.845 1.00 85.19 187 MET A O 1
ATOM 1483 N N . GLN A 1 188 ? -26.055 -17.815 -5.222 1.00 85.50 188 GLN A N 1
ATOM 1484 C CA . GLN A 1 188 ? -27.040 -18.668 -5.877 1.00 85.50 188 GLN A CA 1
ATOM 1485 C C . GLN A 1 188 ? -28.312 -17.878 -6.237 1.00 85.50 188 GLN A C 1
ATOM 1487 O O . GLN A 1 188 ? -28.738 -16.979 -5.516 1.00 85.50 188 GLN A O 1
ATOM 1492 N N . GLN A 1 189 ? -28.936 -18.236 -7.358 1.00 82.00 189 GLN A N 1
ATOM 1493 C CA . GLN A 1 189 ? -30.223 -17.700 -7.805 1.00 82.00 189 GLN A CA 1
ATOM 1494 C C . GLN A 1 189 ? -31.197 -18.852 -8.073 1.00 82.00 189 GLN A C 1
ATOM 1496 O O . GLN A 1 189 ? -30.771 -19.993 -8.258 1.00 82.00 189 GLN A O 1
ATOM 1501 N N . ASN A 1 190 ? -32.497 -18.547 -8.153 1.00 75.06 190 ASN A N 1
ATOM 1502 C CA . ASN A 1 190 ? -33.557 -19.532 -8.423 1.00 75.06 190 ASN A CA 1
ATOM 1503 C C . ASN A 1 190 ? -33.324 -20.347 -9.709 1.00 75.06 190 ASN A C 1
ATOM 1505 O O . ASN A 1 190 ? -33.792 -21.477 -9.803 1.00 75.06 190 ASN A O 1
ATOM 1509 N N . LEU A 1 191 ? -32.606 -19.781 -10.686 1.00 82.62 191 LEU A N 1
ATOM 1510 C CA . LEU A 1 191 ? -32.100 -20.474 -11.869 1.00 82.62 191 LEU A CA 1
ATOM 1511 C C . LEU A 1 191 ? -30.586 -20.236 -11.959 1.00 82.62 191 LEU A C 1
ATOM 1513 O O . LEU A 1 191 ? -30.127 -19.102 -11.822 1.00 82.62 191 LEU A O 1
ATOM 1517 N N . GLN A 1 192 ? -29.810 -21.291 -12.210 1.00 88.88 192 GLN A N 1
ATOM 1518 C CA . GLN A 1 192 ? -28.370 -21.177 -12.451 1.00 88.88 192 GLN A CA 1
ATOM 1519 C C . GLN A 1 192 ? -28.120 -20.390 -13.745 1.00 88.88 192 GLN A C 1
ATOM 1521 O O . GLN A 1 192 ? -28.662 -20.752 -14.788 1.00 88.88 192 GLN A O 1
ATOM 1526 N N . ASN A 1 193 ? -27.339 -19.304 -13.672 1.00 92.25 193 ASN A N 1
ATOM 1527 C CA . ASN A 1 193 ? -27.089 -18.424 -14.816 1.00 92.25 193 ASN A CA 1
ATOM 1528 C C . ASN A 1 193 ? -25.827 -17.547 -14.635 1.00 92.25 193 ASN A C 1
ATOM 1530 O O . ASN A 1 193 ? -25.920 -16.373 -14.275 1.00 92.25 193 ASN A O 1
ATOM 1534 N N . ILE A 1 194 ? -24.636 -18.104 -14.871 1.00 95.25 194 ILE A N 1
ATOM 1535 C CA . ILE A 1 194 ? -23.346 -17.401 -14.732 1.00 95.25 194 ILE A CA 1
ATOM 1536 C C . ILE A 1 194 ? -22.817 -16.983 -16.111 1.00 95.25 194 ILE A C 1
ATOM 1538 O O . ILE A 1 194 ? -22.737 -17.795 -17.031 1.00 95.25 194 ILE A O 1
ATOM 1542 N N . VAL A 1 195 ? -22.427 -15.711 -16.249 1.00 96.19 195 VAL A N 1
ATOM 1543 C CA . VAL A 1 195 ? -21.784 -15.175 -17.460 1.00 96.19 195 VAL A CA 1
ATOM 1544 C C . VAL A 1 195 ? -20.266 -15.278 -17.319 1.00 96.19 195 VAL A C 1
ATOM 1546 O O . VAL A 1 195 ? -19.677 -14.594 -16.481 1.00 96.19 195 VAL A O 1
ATOM 1549 N N . PHE A 1 196 ? -19.627 -16.065 -18.182 1.00 97.88 196 PHE A N 1
ATOM 1550 C CA . PHE A 1 196 ? -18.178 -16.047 -18.374 1.00 97.88 196 PHE A CA 1
ATOM 1551 C C . PHE A 1 196 ? -17.822 -15.174 -19.585 1.00 97.88 196 PHE A C 1
ATOM 1553 O O . PHE A 1 196 ? -18.438 -15.296 -20.644 1.00 97.88 196 PHE A O 1
ATOM 1560 N N . ASN A 1 197 ? -16.837 -14.283 -19.450 1.00 97.31 197 ASN A N 1
ATOM 1561 C CA . ASN A 1 197 ? -16.421 -13.360 -20.511 1.00 97.31 197 ASN A CA 1
ATOM 1562 C C . ASN A 1 197 ? -14.922 -13.028 -20.450 1.00 97.31 197 ASN A C 1
ATOM 1564 O O . ASN A 1 197 ? -14.344 -12.886 -19.371 1.00 97.31 197 ASN A O 1
ATOM 1568 N N . TRP A 1 198 ? -14.305 -12.864 -21.621 1.00 97.81 198 TRP A N 1
ATOM 1569 C CA . TRP A 1 198 ? -12.889 -12.537 -21.787 1.00 97.81 198 TRP A CA 1
ATOM 1570 C C . TRP A 1 198 ? -12.646 -11.594 -22.973 1.00 97.81 198 TRP A C 1
ATOM 1572 O O . TRP A 1 198 ? -13.384 -11.585 -23.956 1.00 97.81 198 TRP A O 1
ATOM 1582 N N . THR A 1 199 ? -11.572 -10.810 -22.900 1.00 97.31 199 THR A N 1
ATOM 1583 C CA . THR A 1 199 ? -11.119 -9.900 -23.959 1.00 97.31 199 THR A CA 1
ATOM 1584 C C . THR A 1 199 ? -10.013 -10.565 -24.791 1.00 97.31 199 THR A C 1
ATOM 1586 O O . THR A 1 199 ? -8.966 -10.904 -24.230 1.00 97.31 199 THR A O 1
ATOM 1589 N N . PRO A 1 200 ? -10.178 -10.752 -26.116 1.00 95.31 200 PRO A N 1
ATOM 1590 C CA . PRO A 1 200 ? -9.110 -11.235 -26.993 1.00 95.31 200 PRO A CA 1
ATOM 1591 C C . PRO A 1 200 ? -7.888 -10.310 -26.997 1.00 95.31 200 PRO A C 1
ATOM 1593 O O . PRO A 1 200 ? -8.030 -9.090 -27.001 1.00 95.31 200 PRO A O 1
ATOM 1596 N N . ARG A 1 201 ? -6.684 -10.891 -27.061 1.00 93.44 201 ARG A N 1
ATOM 1597 C CA . ARG A 1 201 ? -5.409 -10.158 -27.221 1.00 93.44 201 ARG A CA 1
ATOM 1598 C C . ARG A 1 201 ? -4.565 -10.681 -28.397 1.00 93.44 201 ARG A C 1
ATOM 1600 O O . ARG A 1 201 ? -3.340 -10.585 -28.407 1.00 93.44 201 ARG A O 1
ATOM 1607 N N . SER A 1 202 ? -5.244 -11.234 -29.402 1.00 89.56 202 SER A N 1
ATOM 1608 C CA . SER A 1 202 ? -4.679 -11.625 -30.696 1.00 89.56 202 SER A CA 1
ATOM 1609 C C . SER A 1 202 ? -4.681 -10.465 -31.688 1.00 89.56 202 SER A C 1
ATOM 1611 O O . SER A 1 202 ? -5.672 -9.746 -31.786 1.00 89.56 202 SER A O 1
ATOM 1613 N N . ILE A 1 203 ? -3.595 -10.317 -32.453 1.00 85.06 203 ILE A N 1
ATOM 1614 C CA . ILE A 1 203 ? -3.405 -9.214 -33.414 1.00 85.06 203 ILE A CA 1
ATOM 1615 C C . ILE A 1 203 ? -3.219 -9.732 -34.848 1.00 85.06 203 ILE A C 1
ATOM 1617 O O . ILE A 1 203 ? -3.760 -9.142 -35.779 1.00 85.06 203 ILE A O 1
ATOM 1621 N N . ASN A 1 204 ? -2.493 -10.840 -35.050 1.00 84.38 204 ASN A N 1
ATOM 1622 C CA . ASN A 1 204 ? -2.182 -11.369 -36.389 1.00 84.38 204 ASN A CA 1
ATOM 1623 C C . ASN A 1 204 ? -3.031 -12.587 -36.816 1.00 84.38 204 ASN A C 1
ATOM 1625 O O . ASN A 1 204 ? -2.752 -13.193 -37.850 1.00 84.38 204 ASN A O 1
ATOM 1629 N N . VAL A 1 205 ? -4.057 -12.949 -36.036 1.00 87.56 205 VAL A N 1
ATOM 1630 C CA . VAL A 1 205 ? -4.977 -14.068 -36.307 1.00 87.56 205 VAL A CA 1
ATOM 1631 C C . VAL A 1 205 ? -6.428 -13.669 -36.049 1.00 87.56 205 VAL A C 1
ATOM 1633 O O . VAL A 1 205 ? -6.732 -13.030 -35.045 1.00 87.56 205 VAL A O 1
ATOM 1636 N N . SER A 1 206 ? -7.322 -14.077 -36.954 1.00 80.81 206 SER A N 1
ATOM 1637 C CA . SER A 1 206 ? -8.766 -13.794 -36.905 1.00 80.81 206 SER A CA 1
ATOM 1638 C C . SER A 1 206 ? -9.622 -15.020 -36.564 1.00 80.81 206 SER A C 1
ATOM 1640 O O . SER A 1 206 ? -10.628 -14.892 -35.873 1.00 80.81 206 SER A O 1
ATOM 1642 N N . ASN A 1 207 ? -9.227 -16.217 -37.009 1.00 89.12 207 ASN A N 1
ATOM 1643 C CA . ASN A 1 207 ? -9.905 -17.474 -36.681 1.00 89.12 207 ASN A CA 1
ATOM 1644 C C . ASN A 1 207 ? -9.327 -18.040 -35.373 1.00 89.12 207 ASN A C 1
ATOM 1646 O O . ASN A 1 207 ? -8.418 -18.873 -35.384 1.00 89.12 207 ASN A O 1
ATOM 1650 N N . VAL A 1 208 ? -9.824 -17.530 -34.245 1.00 94.00 208 VAL A N 1
ATOM 1651 C CA . VAL A 1 208 ? -9.465 -17.992 -32.898 1.00 94.00 208 VAL A CA 1
ATOM 1652 C C . VAL A 1 208 ? -10.649 -18.735 -32.284 1.00 94.00 208 VAL A C 1
ATOM 1654 O O . VAL A 1 208 ? -11.795 -18.306 -32.390 1.00 94.00 208 VAL A O 1
ATOM 1657 N N . GLU A 1 209 ? -10.354 -19.856 -31.642 1.00 95.69 209 GLU A N 1
ATOM 1658 C CA . GLU A 1 209 ? -11.283 -20.654 -30.851 1.00 95.69 209 GLU A CA 1
ATOM 1659 C C . GLU A 1 209 ? -10.826 -20.670 -29.388 1.00 95.69 209 GLU A C 1
ATOM 1661 O O . GLU A 1 209 ? -9.629 -20.638 -29.095 1.00 95.69 209 GLU A O 1
ATOM 1666 N N . TYR A 1 210 ? -11.778 -20.710 -28.466 1.00 96.62 210 TYR A N 1
ATOM 1667 C CA . TYR A 1 210 ? -11.562 -20.678 -27.028 1.00 96.62 210 TYR A CA 1
ATOM 1668 C C . TYR A 1 210 ? -12.078 -21.969 -26.404 1.00 96.62 210 TYR A C 1
ATOM 1670 O O . TYR A 1 210 ? -13.268 -22.267 -26.453 1.00 96.62 210 TYR A O 1
ATOM 1678 N N . GLU A 1 211 ? -11.172 -22.731 -25.802 1.00 97.31 211 GLU A N 1
ATOM 1679 C CA . GLU A 1 211 ? -11.502 -23.859 -24.937 1.00 97.31 211 GLU A CA 1
ATOM 1680 C C . GLU A 1 211 ? -11.678 -23.330 -23.510 1.00 97.31 211 GLU A C 1
ATOM 1682 O O . GLU A 1 211 ? -10.730 -22.843 -22.892 1.00 97.31 211 GLU A O 1
ATOM 1687 N N . PHE A 1 212 ? -12.908 -23.387 -23.009 1.00 97.75 212 PHE A N 1
ATOM 1688 C CA . PHE A 1 212 ? -13.257 -23.093 -21.624 1.00 97.75 212 PHE A CA 1
ATOM 1689 C C . PHE A 1 212 ? -13.048 -24.340 -20.765 1.00 97.75 212 PHE A C 1
ATOM 1691 O O . PHE A 1 212 ? -13.306 -25.458 -21.212 1.00 97.75 212 PHE A O 1
ATOM 1698 N N . SER A 1 213 ? -12.597 -24.172 -19.523 1.00 97.19 213 SER A N 1
ATOM 1699 C CA . SER A 1 213 ? -12.564 -25.252 -18.530 1.00 97.19 213 SER A CA 1
ATOM 1700 C C . SER A 1 213 ? -12.861 -24.720 -17.135 1.00 97.19 213 SER A C 1
ATOM 1702 O O . SER A 1 213 ? -12.246 -23.740 -16.716 1.00 97.19 213 SER A O 1
ATOM 1704 N N . LEU A 1 214 ? -13.757 -25.408 -16.428 1.00 97.38 214 LEU A N 1
ATOM 1705 C CA . LEU A 1 214 ? -14.200 -25.160 -15.056 1.00 97.38 214 LEU A CA 1
ATOM 1706 C C . LEU A 1 214 ? -13.915 -26.402 -14.197 1.00 97.38 214 LEU A C 1
ATOM 1708 O O . LEU A 1 214 ? -14.185 -27.523 -14.630 1.00 97.38 214 LEU A O 1
ATOM 1712 N N . VAL A 1 215 ? -13.405 -26.204 -12.982 1.00 96.44 215 VAL A N 1
ATOM 1713 C CA . VAL A 1 215 ? -13.156 -27.252 -11.975 1.00 96.44 215 VAL A CA 1
ATOM 1714 C C . VAL A 1 215 ? -13.788 -26.862 -10.637 1.00 96.44 215 VAL A C 1
ATOM 1716 O O . VAL A 1 215 ? -13.870 -25.673 -10.315 1.00 96.44 215 VAL A O 1
ATOM 1719 N N . GLU A 1 216 ? -14.177 -27.852 -9.832 1.00 95.62 216 GLU A N 1
ATOM 1720 C CA . GLU A 1 216 ? -14.415 -27.644 -8.397 1.00 95.62 216 GLU A CA 1
ATOM 1721 C C . GLU A 1 216 ? -13.082 -27.678 -7.641 1.00 95.62 216 GLU A C 1
ATOM 1723 O O . GLU A 1 216 ? -12.248 -28.548 -7.890 1.00 95.62 216 GLU A O 1
ATOM 1728 N N . ILE A 1 217 ? -12.883 -26.737 -6.717 1.00 93.88 217 ILE A N 1
ATOM 1729 C CA . ILE A 1 217 ? -11.703 -26.655 -5.854 1.00 93.88 217 ILE A CA 1
ATOM 1730 C C . ILE A 1 217 ? -12.060 -27.230 -4.482 1.00 93.88 217 ILE A C 1
ATOM 1732 O O . ILE A 1 217 ? -12.843 -26.654 -3.727 1.00 93.88 217 ILE A O 1
ATOM 1736 N N . TRP A 1 218 ? -11.473 -28.389 -4.183 1.00 84.88 218 TRP A N 1
ATOM 1737 C CA . TRP A 1 218 ? -11.761 -29.184 -2.985 1.00 84.88 218 TRP A CA 1
ATOM 1738 C C . TRP A 1 218 ? -10.931 -28.754 -1.771 1.00 84.88 218 TRP A C 1
ATOM 1740 O O . TRP A 1 218 ? -11.424 -28.778 -0.647 1.00 84.88 218 TRP A O 1
ATOM 1750 N N . ASP A 1 219 ? -9.681 -28.351 -2.005 1.00 82.38 219 ASP A N 1
ATOM 1751 C CA . ASP A 1 219 ? -8.771 -27.838 -0.985 1.00 82.38 219 ASP A CA 1
ATOM 1752 C C . ASP A 1 219 ? -8.640 -26.313 -1.108 1.00 82.38 219 ASP A C 1
ATOM 1754 O O . ASP A 1 219 ? -8.241 -25.792 -2.150 1.00 82.38 219 ASP A O 1
ATOM 1758 N N . ASN A 1 220 ? -8.963 -25.601 -0.026 1.00 77.44 220 ASN A N 1
ATOM 1759 C CA . ASN A 1 220 ? -8.848 -24.145 0.068 1.00 77.44 220 ASN A CA 1
ATOM 1760 C C . ASN A 1 220 ? -7.482 -23.668 0.599 1.00 77.44 220 ASN A C 1
ATOM 1762 O O . ASN A 1 220 ? -7.216 -22.466 0.557 1.00 77.44 220 ASN A O 1
ATOM 1766 N N . TYR A 1 221 ? -6.623 -24.571 1.087 1.00 81.62 221 TYR A N 1
ATOM 1767 C CA . TYR A 1 221 ? -5.276 -24.254 1.574 1.00 81.62 221 TYR A CA 1
ATOM 1768 C C . TYR A 1 221 ? -4.230 -24.292 0.447 1.00 81.62 221 TYR A C 1
ATOM 1770 O O . TYR A 1 221 ? -3.309 -23.472 0.431 1.00 81.62 221 TYR A O 1
ATOM 1778 N N . THR A 1 222 ? -4.376 -25.192 -0.532 1.00 85.44 222 THR A N 1
ATOM 1779 C CA . THR A 1 222 ? -3.559 -25.184 -1.756 1.00 85.44 222 THR A CA 1
ATOM 1780 C C . THR A 1 222 ? -3.864 -23.944 -2.620 1.00 85.44 222 THR A C 1
ATOM 1782 O O . THR A 1 222 ? -5.028 -23.673 -2.924 1.00 85.44 222 THR A O 1
ATOM 1785 N N . PRO A 1 223 ? -2.847 -23.210 -3.121 1.00 89.56 223 PRO A N 1
ATOM 1786 C CA . PRO A 1 223 ? -3.053 -22.130 -4.085 1.00 89.56 223 PRO A CA 1
ATOM 1787 C C . PRO A 1 223 ? -3.806 -22.595 -5.339 1.00 89.56 223 PRO A C 1
ATOM 1789 O O . PRO A 1 223 ? -3.441 -23.603 -5.946 1.00 89.56 223 PRO A O 1
ATOM 1792 N N . VAL A 1 224 ? -4.807 -21.819 -5.777 1.00 89.56 224 VAL A N 1
ATOM 1793 C CA . VAL A 1 224 ? -5.735 -22.165 -6.880 1.00 89.56 224 VAL A CA 1
ATOM 1794 C C . VAL A 1 224 ? -5.022 -22.682 -8.136 1.00 89.56 224 VAL A C 1
ATOM 1796 O O . VAL A 1 224 ? -5.487 -23.637 -8.750 1.00 89.56 224 VAL A O 1
ATOM 1799 N N . GLN A 1 225 ? -3.871 -22.103 -8.492 1.00 87.62 225 GLN A N 1
ATOM 1800 C CA . GLN A 1 225 ? -3.070 -22.517 -9.650 1.00 87.62 225 GLN A CA 1
ATOM 1801 C C . GLN A 1 225 ? -2.632 -23.993 -9.587 1.00 87.62 225 GLN A C 1
ATOM 1803 O O . GLN A 1 225 ? -2.641 -24.684 -10.605 1.00 87.62 225 GLN A O 1
ATOM 1808 N N . ASN A 1 226 ? -2.273 -24.475 -8.394 1.00 88.69 226 ASN A N 1
ATOM 1809 C CA . ASN A 1 226 ? -1.874 -25.860 -8.157 1.00 88.69 226 ASN A CA 1
ATOM 1810 C C . ASN A 1 226 ? -3.107 -26.758 -8.019 1.00 88.69 226 ASN A C 1
ATOM 1812 O O . ASN A 1 226 ? -3.137 -27.839 -8.599 1.00 88.69 226 ASN A O 1
ATOM 1816 N N . ALA A 1 227 ? -4.138 -26.290 -7.306 1.00 88.88 227 ALA A N 1
ATOM 1817 C CA . ALA A 1 227 ? -5.380 -27.036 -7.119 1.00 88.88 227 ALA A CA 1
ATOM 1818 C C . ALA A 1 227 ? -6.082 -27.332 -8.456 1.00 88.88 227 ALA A C 1
ATOM 1820 O O . ALA A 1 227 ? -6.509 -28.460 -8.695 1.00 88.88 227 ALA A O 1
ATOM 1821 N N . PHE A 1 228 ? -6.110 -26.368 -9.384 1.00 92.69 228 PHE A N 1
ATOM 1822 C CA . PHE A 1 228 ? -6.642 -26.568 -10.735 1.00 92.69 228 PHE A CA 1
ATOM 1823 C C . PHE A 1 228 ? -5.893 -27.667 -11.506 1.00 92.69 228 PHE A C 1
ATOM 1825 O O . PHE A 1 228 ? -6.498 -28.379 -12.299 1.00 92.69 228 PHE A O 1
ATOM 1832 N N . ALA A 1 229 ? -4.583 -27.826 -11.290 1.00 87.19 229 ALA A N 1
ATOM 1833 C CA . ALA A 1 229 ? -3.764 -28.768 -12.052 1.00 87.19 229 ALA A CA 1
ATOM 1834 C C . ALA A 1 229 ? -4.043 -30.248 -11.723 1.00 87.19 229 ALA A C 1
ATOM 1836 O O . ALA A 1 229 ? -3.764 -31.101 -12.564 1.00 87.19 229 ALA A O 1
ATOM 1837 N N . TYR A 1 230 ? -4.589 -30.548 -10.537 1.00 87.44 230 TYR A N 1
ATOM 1838 C CA . TYR A 1 230 ? -5.000 -31.903 -10.139 1.00 87.44 230 TYR A CA 1
ATOM 1839 C C . TYR A 1 230 ? -6.521 -32.090 -10.004 1.00 87.44 230 TYR A C 1
ATOM 1841 O O . TYR A 1 230 ? -6.979 -33.223 -9.863 1.00 87.44 230 TYR A O 1
ATOM 1849 N N . SER A 1 231 ? -7.314 -31.013 -10.033 1.00 90.25 231 SER A N 1
ATOM 1850 C CA . SER A 1 231 ? -8.776 -31.106 -9.938 1.00 90.25 231 SER A CA 1
ATOM 1851 C C . SER A 1 231 ? -9.387 -31.604 -11.257 1.00 90.25 231 SER A C 1
ATOM 1853 O O . SER A 1 231 ? -8.976 -31.147 -12.327 1.00 90.25 231 SER A O 1
ATOM 1855 N N . PRO A 1 232 ? -10.376 -32.516 -11.223 1.00 90.25 232 PRO A N 1
ATOM 1856 C CA . PRO A 1 232 ? -11.038 -32.988 -12.434 1.00 90.25 232 PRO A CA 1
ATOM 1857 C C . PRO A 1 232 ? -11.867 -31.865 -13.090 1.00 90.25 232 PRO A C 1
ATOM 1859 O O . PRO A 1 232 ? -12.465 -31.052 -12.377 1.00 90.25 232 PRO A O 1
ATOM 1862 N N . PRO A 1 233 ? -11.951 -31.816 -14.435 1.00 90.50 233 PRO A N 1
ATOM 1863 C CA . PRO A 1 233 ? -12.828 -30.881 -15.134 1.00 90.50 233 PRO A CA 1
ATOM 1864 C C . PRO A 1 233 ? -14.295 -31.187 -14.816 1.00 90.50 233 PRO A C 1
ATOM 1866 O O . PRO A 1 233 ? -14.786 -32.277 -15.101 1.00 90.50 233 PRO A O 1
ATOM 1869 N N . LEU A 1 234 ? -14.992 -30.203 -14.249 1.00 95.50 234 LEU A N 1
ATOM 1870 C CA . LEU A 1 234 ? -16.440 -30.233 -14.042 1.00 95.50 234 LEU A CA 1
ATOM 1871 C C . LEU A 1 234 ? -17.175 -29.955 -15.359 1.00 95.50 234 LEU A C 1
ATOM 1873 O O . LEU A 1 234 ? -18.168 -30.605 -15.670 1.00 95.50 234 LEU A O 1
ATOM 1877 N N . TYR A 1 235 ? -16.669 -28.997 -16.140 1.00 96.88 235 TYR A N 1
ATOM 1878 C CA . TYR A 1 235 ? -17.198 -28.666 -17.459 1.00 96.88 235 TYR A CA 1
ATOM 1879 C C . TYR A 1 235 ? -16.103 -28.105 -18.372 1.00 96.88 235 TYR A C 1
ATOM 1881 O O . TYR A 1 235 ? -15.337 -27.225 -17.975 1.00 96.88 235 TYR A O 1
ATOM 1889 N N . THR A 1 236 ? -16.063 -28.586 -19.613 1.00 96.75 236 THR A N 1
ATOM 1890 C CA . THR A 1 236 ? -15.138 -28.146 -20.664 1.00 96.75 236 THR A CA 1
ATOM 1891 C C . THR A 1 236 ? -15.909 -28.034 -21.975 1.00 96.75 236 THR A C 1
ATOM 1893 O O . THR A 1 236 ? -16.675 -28.930 -22.318 1.00 96.75 236 THR A O 1
ATOM 1896 N N . THR A 1 237 ? -15.715 -26.941 -22.715 1.00 96.75 237 THR A N 1
ATOM 1897 C CA . THR A 1 237 ? -16.398 -26.697 -23.998 1.00 96.75 237 THR A CA 1
ATOM 1898 C C . THR A 1 237 ? -15.563 -25.791 -24.907 1.00 96.75 237 THR A C 1
ATOM 1900 O O . THR A 1 237 ? -14.669 -25.092 -24.427 1.00 96.75 237 THR A O 1
ATOM 1903 N N . THR A 1 238 ? -15.829 -25.794 -26.215 1.00 96.12 238 THR A N 1
ATOM 1904 C CA . THR A 1 238 ? -15.143 -24.952 -27.209 1.00 96.12 238 THR A CA 1
ATOM 1905 C C . THR A 1 238 ? -16.106 -23.973 -27.875 1.00 96.12 238 THR A C 1
ATOM 1907 O O . THR A 1 238 ? -17.198 -24.335 -28.305 1.00 96.12 238 THR A O 1
ATOM 1910 N N . THR A 1 239 ? -15.704 -22.706 -27.981 1.00 95.38 239 THR A N 1
ATOM 1911 C CA . THR A 1 239 ? -16.509 -21.643 -28.602 1.00 95.38 239 THR A CA 1
ATOM 1912 C C . THR A 1 239 ? -15.636 -20.640 -29.352 1.00 95.38 239 THR A C 1
ATOM 1914 O O . THR A 1 239 ? -14.486 -20.407 -28.991 1.00 95.38 239 THR A O 1
ATOM 1917 N N . LYS A 1 240 ? -16.183 -20.007 -30.395 1.00 93.75 240 LYS A N 1
ATOM 1918 C CA . LYS A 1 240 ? -15.558 -18.846 -31.063 1.00 93.75 240 LYS A CA 1
ATOM 1919 C C . LYS A 1 240 ? -16.069 -17.504 -30.529 1.00 93.75 240 LYS A C 1
ATOM 1921 O O . LYS A 1 240 ? -15.566 -16.455 -30.916 1.00 93.75 240 LYS A O 1
ATOM 1926 N N . MET A 1 241 ? -17.071 -17.529 -29.649 1.00 95.44 241 MET A N 1
ATOM 1927 C CA . MET A 1 241 ? -17.555 -16.342 -28.947 1.00 95.44 241 MET A CA 1
ATOM 1928 C C . MET A 1 241 ? -16.609 -15.988 -27.797 1.00 95.44 241 MET A C 1
ATOM 1930 O O . MET A 1 241 ? -15.932 -16.850 -27.247 1.00 95.44 241 MET A O 1
ATOM 1934 N N . THR A 1 242 ? -16.587 -14.716 -27.408 1.00 95.81 242 THR A N 1
ATOM 1935 C CA . THR A 1 242 ? -15.836 -14.207 -26.244 1.00 95.81 242 THR A CA 1
ATOM 1936 C C . THR A 1 242 ? -16.644 -14.258 -24.943 1.00 95.81 242 THR A C 1
ATOM 1938 O O . THR A 1 242 ? -16.237 -13.716 -23.912 1.00 95.81 242 THR A O 1
ATOM 1941 N N . THR A 1 243 ? -17.813 -14.888 -25.002 1.00 96.31 243 THR A N 1
ATOM 1942 C CA . THR A 1 243 ? -18.746 -15.115 -23.905 1.00 96.31 243 THR A CA 1
ATOM 1943 C C . THR A 1 243 ? -19.170 -16.580 -23.884 1.00 96.31 243 THR A C 1
ATOM 1945 O O . THR A 1 243 ? -19.293 -17.228 -24.927 1.00 96.31 243 THR A O 1
ATOM 1948 N N . LEU A 1 244 ? -19.428 -17.087 -22.684 1.00 97.19 244 LEU A N 1
ATOM 1949 C CA . LEU A 1 244 ? -20.071 -18.370 -22.441 1.00 97.19 244 LEU A CA 1
ATOM 1950 C C . LEU A 1 244 ? -21.117 -18.179 -21.341 1.00 97.19 244 LEU A C 1
ATOM 1952 O O . LEU A 1 244 ? -20.797 -17.690 -20.257 1.00 97.19 244 LEU A O 1
ATOM 1956 N N . GLN A 1 245 ? -22.355 -18.575 -21.625 1.00 95.50 245 GLN A N 1
ATOM 1957 C CA . GLN A 1 245 ? -23.404 -18.658 -20.618 1.00 95.50 245 GLN A CA 1
ATOM 1958 C C . GLN A 1 245 ? -23.341 -20.040 -19.963 1.00 95.50 245 GLN A C 1
ATOM 1960 O O . GLN A 1 245 ? -23.297 -21.044 -20.668 1.00 95.50 245 GLN A O 1
ATOM 1965 N N . TYR A 1 246 ? -23.323 -20.081 -18.635 1.00 95.94 246 TYR A N 1
ATOM 1966 C CA . TYR A 1 246 ? -23.374 -21.307 -17.842 1.00 95.94 246 TYR A CA 1
ATOM 1967 C C . TYR A 1 246 ? -24.711 -21.322 -17.097 1.00 95.94 246 TYR A C 1
ATOM 1969 O O . TYR A 1 246 ? -24.881 -20.657 -16.071 1.00 95.94 246 TYR A O 1
ATOM 1977 N N . GLY A 1 247 ? -25.693 -21.974 -17.709 1.00 92.94 247 GLY A N 1
ATOM 1978 C CA . GLY A 1 247 ? -27.103 -21.934 -17.358 1.00 92.94 247 GLY A CA 1
ATOM 1979 C C . GLY A 1 247 ? -27.604 -23.245 -16.754 1.00 92.94 247 GLY A C 1
ATOM 1980 O O . GLY A 1 247 ? -26.944 -23.866 -15.923 1.00 92.94 247 GLY A O 1
ATOM 1981 N N . MET A 1 248 ? -28.802 -23.654 -17.179 1.00 90.00 248 MET A N 1
ATOM 1982 C CA . MET A 1 248 ? -29.492 -24.869 -16.718 1.00 90.00 248 MET A CA 1
ATOM 1983 C C . MET A 1 248 ? -29.142 -26.132 -17.524 1.00 90.00 248 MET A C 1
ATOM 1985 O O . MET A 1 248 ? -29.570 -27.222 -17.152 1.00 90.00 248 MET A O 1
ATOM 1989 N N . SER A 1 249 ? -28.433 -26.000 -18.650 1.00 89.62 249 SER A N 1
ATOM 1990 C CA . SER A 1 249 ? -27.986 -27.126 -19.488 1.00 89.62 249 SER A CA 1
ATOM 1991 C C . SER A 1 249 ? -26.628 -27.690 -19.056 1.00 89.62 249 SER A C 1
ATOM 1993 O O . SER A 1 249 ? -26.259 -28.796 -19.449 1.00 89.62 249 SER A O 1
ATOM 1995 N N . GLU A 1 250 ? -25.897 -26.940 -18.236 1.00 94.50 250 GLU A N 1
ATOM 1996 C CA . GLU A 1 250 ? -24.568 -27.260 -17.728 1.00 94.50 250 GLU A CA 1
ATOM 1997 C C . GLU A 1 250 ? -24.655 -27.845 -16.301 1.00 94.50 250 GLU A C 1
ATOM 1999 O O . GLU A 1 250 ? -25.658 -27.638 -15.613 1.00 94.50 250 GLU A O 1
ATOM 2004 N N . PRO A 1 251 ? -23.629 -28.574 -15.813 1.00 94.56 251 PRO A N 1
ATOM 2005 C CA . PRO A 1 251 ? -23.659 -29.192 -14.486 1.00 94.56 251 PRO A CA 1
ATOM 2006 C C . PRO A 1 251 ? -24.000 -28.207 -13.358 1.00 94.56 251 PRO A C 1
ATOM 2008 O O . PRO A 1 251 ? -23.430 -27.117 -13.271 1.00 94.56 251 PRO A O 1
ATOM 2011 N N . GLN A 1 252 ? -24.919 -28.598 -12.474 1.00 92.38 252 GLN A N 1
ATOM 2012 C CA . GLN A 1 252 ? -25.346 -27.779 -11.338 1.00 92.38 252 GLN A CA 1
ATOM 2013 C C . GLN A 1 252 ? -24.174 -27.533 -10.370 1.00 92.38 252 GLN A C 1
ATOM 2015 O O . GLN A 1 252 ? -23.545 -28.483 -9.902 1.00 92.38 252 GLN A O 1
ATOM 2020 N N . LEU A 1 253 ? -23.899 -26.268 -10.049 1.00 94.50 253 LEU A N 1
ATOM 2021 C CA . LEU A 1 253 ? -22.917 -25.878 -9.039 1.00 94.50 253 LEU A CA 1
ATOM 2022 C C . LEU A 1 253 ? -23.501 -26.028 -7.630 1.00 94.50 253 LEU A C 1
ATOM 2024 O O . LEU A 1 253 ? -24.685 -25.772 -7.395 1.00 94.50 253 LEU A O 1
ATOM 2028 N N . ILE A 1 254 ? -22.651 -26.422 -6.683 1.00 91.31 254 ILE A N 1
ATOM 2029 C CA . ILE A 1 254 ? -23.026 -26.668 -5.290 1.00 91.31 254 ILE A CA 1
ATOM 2030 C C . ILE A 1 254 ? -22.752 -25.392 -4.473 1.00 91.31 254 ILE A C 1
ATOM 2032 O O . ILE A 1 254 ? -21.613 -24.916 -4.459 1.00 91.31 254 ILE A O 1
ATOM 2036 N N . PRO A 1 255 ? -23.755 -24.812 -3.788 1.00 88.19 255 PRO A N 1
ATOM 2037 C CA . PRO A 1 255 ? -23.541 -23.663 -2.911 1.00 88.19 255 PRO A CA 1
ATOM 2038 C C . PRO A 1 255 ? -22.560 -23.969 -1.769 1.00 88.19 255 PRO A C 1
ATOM 2040 O O . PRO A 1 255 ? -22.465 -25.099 -1.292 1.00 88.19 255 PRO A O 1
ATOM 2043 N N . GLY A 1 256 ? -21.801 -22.959 -1.352 1.00 83.19 256 GLY A N 1
ATOM 2044 C CA . GLY A 1 256 ? -20.702 -23.082 -0.390 1.00 83.19 256 GLY A CA 1
ATOM 2045 C C . GLY A 1 256 ? -19.390 -23.616 -0.988 1.00 83.19 256 GLY A C 1
ATOM 2046 O O . GLY A 1 256 ? -18.383 -23.672 -0.280 1.00 83.19 256 GLY A O 1
ATOM 2047 N N . LYS A 1 257 ? -19.349 -23.998 -2.276 1.00 90.06 257 LYS A N 1
ATOM 2048 C CA . LYS A 1 257 ? -18.123 -24.480 -2.938 1.00 90.06 257 LYS A CA 1
ATOM 2049 C C . LYS A 1 257 ? -17.366 -23.379 -3.676 1.00 90.06 257 LYS A C 1
ATOM 2051 O O . LYS A 1 257 ? -17.924 -22.383 -4.142 1.00 90.06 257 LYS A O 1
ATOM 2056 N N . LYS A 1 258 ? -16.055 -23.594 -3.807 1.00 93.50 258 LYS A N 1
ATOM 2057 C CA . LYS A 1 258 ? -15.155 -22.771 -4.613 1.00 93.50 258 LYS A CA 1
ATOM 2058 C C . LYS A 1 258 ? -14.941 -23.433 -5.970 1.00 93.50 258 LYS A C 1
ATOM 2060 O O . LYS A 1 258 ? -14.650 -24.623 -6.048 1.00 93.50 258 LYS A O 1
ATOM 2065 N N . TYR A 1 259 ? -15.037 -22.645 -7.029 1.00 95.81 259 TYR A N 1
ATOM 2066 C CA . TYR A 1 259 ? -14.808 -23.073 -8.402 1.00 95.81 259 TYR A CA 1
ATOM 2067 C C . TYR A 1 259 ? -13.672 -22.259 -9.017 1.00 95.81 259 TYR A C 1
ATOM 2069 O O . TYR A 1 259 ? -13.408 -21.123 -8.614 1.00 95.81 259 TYR A O 1
ATOM 2077 N N . ALA A 1 260 ? -12.979 -22.835 -9.994 1.00 96.88 260 ALA A N 1
ATOM 2078 C CA . ALA A 1 260 ? -11.932 -22.142 -10.734 1.00 96.88 260 ALA A CA 1
ATOM 2079 C C . ALA A 1 260 ? -12.030 -22.431 -12.228 1.00 96.88 260 ALA A C 1
ATOM 2081 O O . ALA A 1 260 ? -12.416 -23.525 -12.636 1.00 96.88 260 ALA A O 1
ATOM 2082 N N . TRP A 1 261 ? -11.689 -21.441 -13.047 1.00 96.75 261 TRP A N 1
ATOM 2083 C CA . TRP A 1 261 ? -11.855 -21.492 -14.492 1.00 96.75 261 TRP A CA 1
ATOM 2084 C C . TRP A 1 261 ? -10.698 -20.824 -15.236 1.00 96.75 261 TRP A C 1
ATOM 2086 O O . TRP A 1 261 ? -9.993 -19.961 -14.705 1.00 96.75 261 TRP A O 1
ATOM 2096 N N . ARG A 1 262 ? -10.500 -21.243 -16.488 1.00 96.81 262 ARG A N 1
ATOM 2097 C CA . ARG A 1 262 ? -9.531 -20.651 -17.419 1.00 96.81 262 ARG A CA 1
ATOM 2098 C C . ARG A 1 262 ? -10.002 -20.784 -18.863 1.00 96.81 262 ARG A C 1
ATOM 2100 O O . ARG A 1 262 ? -10.850 -21.624 -19.171 1.00 96.81 262 ARG A O 1
ATOM 2107 N N . ILE A 1 263 ? -9.378 -20.013 -19.748 1.00 97.56 263 ILE A N 1
ATOM 2108 C CA . ILE A 1 263 ? -9.522 -20.134 -21.200 1.00 97.56 263 ILE A CA 1
ATOM 2109 C C . ILE A 1 263 ? -8.199 -20.619 -21.802 1.00 97.56 263 ILE A C 1
ATOM 2111 O O . ILE A 1 263 ? -7.125 -20.200 -21.370 1.00 97.56 263 ILE A O 1
ATOM 2115 N N . LYS A 1 264 ? -8.261 -21.459 -22.840 1.00 96.31 264 LYS A N 1
ATOM 2116 C CA . LYS A 1 264 ? -7.153 -21.686 -23.776 1.00 96.31 264 LYS A CA 1
ATOM 2117 C C . LYS A 1 264 ? -7.532 -21.161 -25.159 1.00 96.31 264 LYS A C 1
ATOM 2119 O O . LYS A 1 264 ? -8.452 -21.679 -25.789 1.00 96.31 264 LYS A O 1
ATOM 2124 N N . ALA A 1 265 ? -6.811 -20.156 -25.647 1.00 96.44 265 ALA A N 1
ATOM 2125 C CA . ALA A 1 265 ? -6.964 -19.648 -27.006 1.00 96.44 265 ALA A CA 1
ATOM 2126 C C . ALA A 1 265 ? -6.175 -20.490 -28.020 1.00 96.44 265 ALA A C 1
ATOM 2128 O O . ALA A 1 265 ? -4.965 -20.682 -27.896 1.00 96.44 265 ALA A O 1
ATOM 2129 N N . LYS A 1 266 ? -6.868 -20.957 -29.056 1.00 93.94 266 LYS A N 1
ATOM 2130 C CA . LYS A 1 266 ? -6.339 -21.739 -30.174 1.00 93.94 266 LYS A CA 1
ATOM 2131 C C . LYS A 1 266 ? -6.531 -20.936 -31.455 1.00 93.94 266 LYS A C 1
ATOM 2133 O O . LYS A 1 266 ? -7.656 -20.724 -31.893 1.00 93.94 266 LYS A O 1
ATOM 2138 N N . ALA A 1 267 ? -5.446 -20.485 -32.075 1.00 92.38 267 ALA A N 1
ATOM 2139 C CA . ALA A 1 267 ? -5.522 -19.997 -33.450 1.00 92.38 267 ALA A CA 1
ATOM 2140 C C . ALA A 1 267 ? -5.636 -21.214 -34.368 1.00 92.38 267 ALA A C 1
ATOM 2142 O O . ALA A 1 267 ? -4.781 -22.098 -34.287 1.00 92.38 267 ALA A O 1
ATOM 2143 N N . ILE A 1 268 ? -6.673 -21.268 -35.202 1.00 88.81 268 ILE A N 1
ATOM 2144 C CA . ILE A 1 268 ? -6.986 -22.443 -36.022 1.00 88.81 268 ILE A CA 1
ATOM 2145 C C . ILE A 1 268 ? -6.902 -22.140 -37.521 1.00 88.81 268 ILE A C 1
ATOM 2147 O O . ILE A 1 268 ? -7.541 -21.214 -38.027 1.00 88.81 268 ILE A O 1
ATOM 2151 N N . LEU A 1 269 ? -6.129 -22.950 -38.244 1.00 83.88 269 LEU A N 1
ATOM 2152 C CA . LEU A 1 269 ? -6.010 -22.914 -39.701 1.00 83.88 269 LEU A CA 1
ATOM 2153 C C . LEU A 1 269 ? -6.584 -24.218 -40.265 1.00 83.88 269 LEU A C 1
ATOM 2155 O O . LEU A 1 269 ? -6.089 -25.305 -39.976 1.00 83.88 269 LEU A O 1
ATOM 2159 N N . GLY A 1 270 ? -7.695 -24.123 -40.998 1.00 82.06 270 GLY A N 1
ATOM 2160 C CA . GLY A 1 270 ? -8.537 -25.293 -41.255 1.00 82.06 270 GLY A CA 1
ATOM 2161 C C . GLY A 1 270 ? -9.053 -25.872 -39.932 1.00 82.06 270 GLY A C 1
ATOM 2162 O O . GLY A 1 270 ? -9.840 -25.219 -39.248 1.00 82.06 270 GLY A O 1
ATOM 2163 N N . ALA A 1 271 ? -8.575 -27.065 -39.574 1.00 77.19 271 ALA A N 1
ATOM 2164 C CA . ALA A 1 271 ? -8.888 -27.761 -38.322 1.00 77.19 271 ALA A CA 1
ATOM 2165 C C . ALA A 1 271 ? -7.724 -27.771 -37.301 1.00 77.19 271 ALA A C 1
ATOM 2167 O O . ALA A 1 271 ? -7.815 -28.449 -36.282 1.00 77.19 271 ALA A O 1
ATOM 2168 N N . GLU A 1 272 ? -6.618 -27.062 -37.564 1.00 82.56 272 GLU A N 1
ATOM 2169 C CA . GLU A 1 272 ? -5.343 -27.274 -36.861 1.00 82.56 272 GLU A CA 1
ATOM 2170 C C . GLU A 1 272 ? -4.893 -26.078 -36.020 1.00 82.56 272 GLU A C 1
ATOM 2172 O O . GLU A 1 272 ? -4.908 -24.938 -36.481 1.00 82.56 272 GLU A O 1
ATOM 2177 N N . GLU A 1 273 ? -4.423 -26.336 -34.796 1.00 87.12 273 GLU A N 1
ATOM 2178 C CA . GLU A 1 273 ? -3.907 -25.304 -33.891 1.00 87.12 273 GLU A CA 1
ATOM 2179 C C . GLU A 1 273 ? -2.479 -24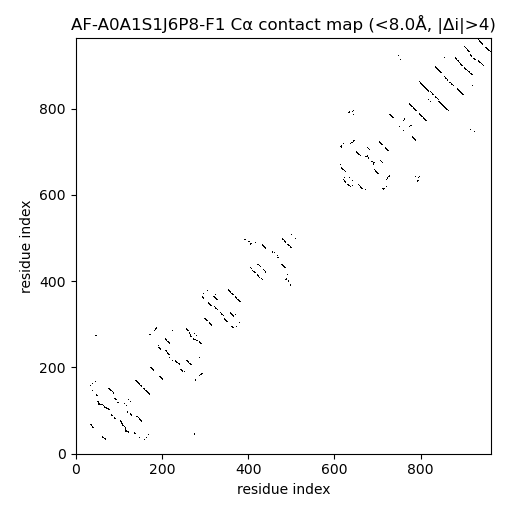.874 -34.283 1.00 87.12 273 GLU A C 1
ATOM 2181 O O . GLU A 1 273 ? -1.505 -25.563 -33.966 1.00 87.12 273 GLU A O 1
ATOM 2186 N N . ILE A 1 274 ? -2.327 -23.694 -34.890 1.00 85.31 274 ILE A N 1
ATOM 2187 C CA . ILE A 1 274 ? -1.033 -23.200 -35.411 1.00 85.31 274 ILE A CA 1
ATOM 2188 C C . ILE A 1 274 ? -0.062 -22.661 -34.342 1.00 85.31 274 ILE A C 1
ATOM 2190 O O . ILE A 1 274 ? 1.045 -22.248 -34.670 1.00 85.31 274 ILE A O 1
ATOM 2194 N N . GLY A 1 275 ? -0.433 -22.683 -33.055 1.00 86.88 275 GLY A N 1
ATOM 2195 C CA . GLY A 1 275 ? 0.501 -22.459 -31.941 1.00 86.88 275 GLY A CA 1
ATOM 2196 C C . GLY A 1 275 ? 1.212 -21.098 -31.947 1.00 86.88 275 GLY A C 1
ATOM 2197 O O . GLY A 1 275 ? 2.440 -21.055 -31.899 1.00 86.88 275 GLY A O 1
ATOM 2198 N N . VAL A 1 276 ? 0.446 -19.999 -32.003 1.00 91.56 276 VAL A N 1
ATOM 2199 C CA . VAL A 1 276 ? 0.952 -18.603 -32.060 1.00 91.56 276 VAL A CA 1
ATOM 2200 C C . VAL A 1 276 ? 0.633 -17.750 -30.818 1.00 91.56 276 VAL A C 1
ATOM 2202 O O . VAL A 1 276 ? 0.782 -16.527 -30.851 1.00 91.56 276 VAL A O 1
ATOM 2205 N N . PHE A 1 277 ? 0.177 -18.377 -29.730 1.00 94.25 277 PHE A N 1
ATOM 2206 C CA . PHE A 1 277 ? -0.097 -17.726 -28.444 1.00 94.25 277 PHE A CA 1
ATOM 2207 C C . PHE A 1 277 ? 0.949 -18.109 -27.394 1.00 94.25 277 PHE A C 1
ATOM 2209 O O . PHE A 1 277 ? 1.303 -19.285 -27.291 1.00 94.25 277 PHE A O 1
ATOM 2216 N N . LYS A 1 278 ? 1.384 -17.148 -26.568 1.00 92.69 278 LYS A N 1
ATOM 2217 C CA . LYS A 1 278 ? 2.218 -17.408 -25.378 1.00 92.69 278 LYS A CA 1
ATOM 2218 C C . LYS A 1 278 ? 1.495 -18.350 -24.404 1.00 92.69 278 LYS A C 1
ATOM 2220 O O . LYS A 1 278 ? 0.272 -18.475 -24.451 1.00 92.69 278 LYS A O 1
ATOM 2225 N N . ASN A 1 279 ? 2.240 -19.015 -23.518 1.00 91.00 279 ASN A N 1
ATOM 2226 C CA . ASN A 1 279 ? 1.699 -19.951 -22.517 1.00 91.00 279 ASN A CA 1
ATOM 2227 C C . ASN A 1 279 ? 0.788 -21.055 -23.116 1.00 91.00 279 ASN A C 1
ATOM 2229 O O . ASN A 1 279 ? -0.225 -21.431 -22.528 1.00 91.00 279 ASN A O 1
ATOM 2233 N N . ASN A 1 280 ? 1.092 -21.529 -24.332 1.00 89.75 280 ASN A N 1
ATOM 2234 C CA . ASN A 1 280 ? 0.242 -22.437 -25.120 1.00 89.75 280 ASN A CA 1
ATOM 2235 C C . ASN A 1 280 ? -1.223 -21.958 -25.278 1.00 89.75 280 ASN A C 1
ATOM 2237 O O . ASN A 1 280 ? -2.130 -22.774 -25.439 1.00 89.75 280 ASN A O 1
ATOM 2241 N N . GLY A 1 281 ? -1.470 -20.645 -25.209 1.00 93.06 281 GLY A N 1
ATOM 2242 C CA . GLY A 1 281 ? -2.804 -20.046 -25.264 1.00 93.06 281 GLY A CA 1
ATOM 2243 C C . GLY A 1 281 ? -3.572 -20.008 -23.943 1.00 93.06 281 GLY A C 1
ATOM 2244 O O . GLY A 1 281 ? -4.652 -19.419 -23.922 1.00 93.06 281 GLY A O 1
ATOM 2245 N N . TYR A 1 282 ? -3.058 -20.592 -22.856 1.00 94.88 282 TYR A N 1
ATOM 2246 C CA . TYR A 1 282 ? -3.731 -20.571 -21.555 1.00 94.88 282 TYR A CA 1
ATOM 2247 C C . TYR A 1 282 ? -3.677 -19.186 -20.904 1.00 94.88 282 TYR A C 1
ATOM 2249 O O . TYR A 1 282 ? -2.610 -18.577 -20.785 1.00 94.88 282 TYR A O 1
ATOM 2257 N N . THR A 1 283 ? -4.826 -18.722 -20.420 1.00 96.81 283 THR A N 1
ATOM 2258 C CA . THR A 1 283 ? -4.928 -17.566 -19.525 1.00 96.81 283 THR A CA 1
ATOM 2259 C C . THR A 1 283 ? -4.383 -17.888 -18.133 1.00 96.81 283 THR A C 1
ATOM 2261 O O . THR A 1 283 ? -4.081 -19.038 -17.802 1.00 96.81 283 THR A O 1
ATOM 2264 N N . GLU A 1 284 ? -4.315 -16.867 -17.281 1.00 93.62 284 GLU A N 1
ATOM 2265 C CA . GLU A 1 284 ? -4.352 -17.075 -15.833 1.00 93.62 284 GLU A CA 1
ATOM 2266 C C . GLU A 1 284 ? -5.647 -17.792 -15.401 1.00 93.62 284 GLU A C 1
ATOM 2268 O O . GLU A 1 284 ? -6.599 -17.921 -16.181 1.00 93.62 284 GLU A O 1
ATOM 2273 N N . ILE A 1 285 ? -5.666 -18.287 -14.163 1.00 95.69 285 ILE A N 1
ATOM 2274 C CA . ILE A 1 285 ? -6.785 -19.044 -13.601 1.00 95.69 285 ILE A CA 1
ATOM 2275 C C . ILE A 1 285 ? -7.536 -18.141 -12.623 1.00 95.69 285 ILE A C 1
ATOM 2277 O O . ILE A 1 285 ? -6.976 -17.697 -11.619 1.00 95.69 285 ILE A O 1
ATOM 2281 N N . PHE A 1 286 ? -8.804 -17.869 -12.918 1.00 96.69 286 PHE A N 1
ATOM 2282 C CA . PHE A 1 286 ? -9.687 -17.105 -12.042 1.00 96.69 286 PHE A CA 1
ATOM 2283 C C . PHE A 1 286 ? -10.508 -18.058 -11.171 1.00 96.69 286 PHE A C 1
ATOM 2285 O O . PHE A 1 286 ? -10.997 -19.081 -11.645 1.00 96.69 286 PHE A O 1
ATOM 2292 N N . ALA A 1 287 ? -10.687 -17.717 -9.896 1.00 95.62 287 ALA A N 1
ATOM 2293 C CA . ALA A 1 287 ? -11.592 -18.426 -8.994 1.00 95.62 287 ALA A CA 1
ATOM 2294 C C . ALA A 1 287 ? -12.869 -17.625 -8.724 1.00 95.62 287 ALA A C 1
ATOM 2296 O O . ALA A 1 287 ? -12.863 -16.400 -8.817 1.00 95.62 287 ALA A O 1
ATOM 2297 N N . PHE A 1 288 ? -13.933 -18.306 -8.312 1.00 95.56 288 PHE A N 1
ATOM 2298 C CA . PHE A 1 288 ? -15.090 -17.696 -7.661 1.00 95.56 288 PHE A CA 1
ATOM 2299 C C . PHE A 1 288 ? -15.648 -18.633 -6.584 1.00 95.56 288 PHE A C 1
ATOM 2301 O O . PHE A 1 288 ? -15.477 -19.851 -6.653 1.00 95.56 288 PHE A O 1
ATOM 2308 N N . THR A 1 289 ? -16.314 -18.070 -5.583 1.00 93.25 289 THR A N 1
ATOM 2309 C CA . THR A 1 289 ? -17.095 -18.828 -4.598 1.00 93.25 289 THR A CA 1
ATOM 2310 C C . THR A 1 289 ? -18.551 -18.810 -5.042 1.00 93.25 289 THR A C 1
ATOM 2312 O O . THR A 1 289 ? -19.082 -17.734 -5.316 1.00 93.25 289 THR A O 1
ATOM 2315 N N . TYR A 1 290 ? -19.199 -19.971 -5.131 1.00 92.31 290 TYR A N 1
ATOM 2316 C CA . TYR A 1 290 ? -20.642 -20.043 -5.353 1.00 92.31 290 TYR A CA 1
ATOM 2317 C C . TYR A 1 290 ? -21.326 -20.065 -3.985 1.00 92.31 290 TYR A C 1
ATOM 2319 O O . TYR A 1 290 ? -21.213 -21.040 -3.248 1.00 92.31 290 TYR A O 1
ATOM 2327 N N . GLU A 1 291 ? -21.941 -18.956 -3.590 1.00 86.06 291 GLU A N 1
ATOM 2328 C CA . GLU A 1 291 ? -22.439 -18.743 -2.227 1.00 86.06 291 GLU A CA 1
ATOM 2329 C C . GLU A 1 291 ? -23.907 -19.148 -2.081 1.00 86.06 291 GLU A C 1
ATOM 2331 O O . GLU A 1 291 ? -24.687 -19.069 -3.033 1.00 86.06 291 GLU A O 1
ATOM 2336 N N . VAL A 1 292 ? -24.281 -19.572 -0.872 1.00 82.69 292 VAL A N 1
ATOM 2337 C CA . VAL A 1 292 ? -25.668 -19.896 -0.508 1.00 82.69 292 VAL A CA 1
ATOM 2338 C C . VAL A 1 292 ? -26.560 -18.675 -0.743 1.00 82.69 292 VAL A C 1
ATOM 2340 O O . VAL A 1 292 ? -26.172 -17.551 -0.418 1.00 82.69 292 VAL A O 1
ATOM 2343 N N . PHE A 1 293 ? -27.752 -18.878 -1.313 1.00 78.88 293 PHE A N 1
ATOM 2344 C CA . PHE A 1 293 ? -28.723 -17.792 -1.448 1.00 78.88 293 PHE A CA 1
ATOM 2345 C C . PHE A 1 293 ? -29.100 -17.251 -0.065 1.00 78.88 293 PHE A C 1
ATOM 2347 O O . PHE A 1 293 ? -29.532 -18.004 0.806 1.00 78.88 293 PHE A O 1
ATOM 2354 N N . CYS A 1 294 ? -28.932 -15.946 0.131 1.00 78.88 294 CYS A N 1
ATOM 2355 C CA . CYS A 1 294 ? -29.104 -15.303 1.424 1.00 78.88 294 CYS A CA 1
ATOM 2356 C C . CYS A 1 294 ? -29.798 -13.944 1.268 1.00 78.88 294 CYS A C 1
ATOM 2358 O O . CYS A 1 294 ? -29.581 -13.218 0.297 1.00 78.88 294 CYS A O 1
ATOM 2360 N N . THR A 1 295 ? -30.646 -13.591 2.231 1.00 84.00 295 THR A N 1
ATOM 2361 C CA . THR A 1 295 ? -31.447 -12.360 2.223 1.00 84.00 295 THR A CA 1
ATOM 2362 C C . THR A 1 295 ? -31.320 -11.644 3.555 1.00 84.00 295 THR A C 1
ATOM 2364 O O . THR A 1 295 ? -31.415 -12.291 4.600 1.00 84.00 295 THR A O 1
ATOM 2367 N N . SER A 1 296 ? -31.158 -10.317 3.529 1.00 88.50 296 SER A N 1
ATOM 2368 C CA . SER A 1 296 ? -31.162 -9.475 4.732 1.00 88.50 296 SER A CA 1
ATOM 2369 C C . SER A 1 296 ? -32.439 -9.672 5.565 1.00 88.50 296 SER A C 1
ATOM 2371 O O . SER A 1 296 ? -33.489 -9.945 4.973 1.00 88.50 296 SER A O 1
ATOM 2373 N N . PRO A 1 297 ? -32.402 -9.478 6.898 1.00 90.81 297 PRO A N 1
ATOM 2374 C CA . PRO A 1 297 ? -33.577 -9.632 7.750 1.00 90.81 297 PRO A CA 1
ATOM 2375 C C . PRO A 1 297 ? -34.759 -8.751 7.337 1.00 90.81 297 PRO A C 1
ATOM 2377 O O . PRO A 1 297 ? -34.597 -7.643 6.821 1.00 90.81 297 PRO A O 1
ATOM 2380 N N . LEU A 1 298 ? -35.958 -9.248 7.618 1.00 90.06 298 LEU A N 1
ATOM 2381 C CA . LEU A 1 298 ? -37.227 -8.553 7.436 1.00 90.06 298 LEU A CA 1
ATOM 2382 C C . LEU A 1 298 ? -37.718 -7.976 8.772 1.00 90.06 298 LEU A C 1
ATOM 2384 O O . LEU A 1 298 ? -37.158 -8.247 9.833 1.00 90.06 298 LEU A O 1
ATOM 2388 N N . ALA A 1 299 ? -38.777 -7.162 8.718 1.00 91.31 299 ALA A N 1
ATOM 2389 C CA . ALA A 1 299 ? -39.450 -6.593 9.894 1.00 91.31 299 ALA A CA 1
ATOM 2390 C C . ALA A 1 299 ? -38.523 -5.868 10.902 1.00 91.31 299 ALA A C 1
ATOM 2392 O O . ALA A 1 299 ? -38.835 -5.805 12.091 1.00 91.31 299 ALA A O 1
ATOM 2393 N N . ILE A 1 300 ? -37.400 -5.314 10.425 1.00 95.56 300 ILE A N 1
ATOM 2394 C CA . ILE A 1 300 ? -36.432 -4.561 11.232 1.00 95.56 300 ILE A CA 1
ATOM 2395 C C . ILE A 1 300 ? -37.117 -3.340 11.860 1.00 95.56 300 ILE A C 1
ATOM 2397 O O . ILE A 1 300 ? -37.717 -2.524 11.154 1.00 95.56 300 ILE A O 1
ATOM 2401 N N . LYS A 1 301 ? -37.015 -3.214 13.186 1.00 93.12 301 LYS A N 1
ATOM 2402 C CA . LYS A 1 301 ? -37.580 -2.112 13.975 1.00 93.12 301 LYS A CA 1
ATOM 2403 C C . LYS A 1 301 ? -36.764 -1.830 15.234 1.00 93.12 301 LYS A C 1
ATOM 2405 O O . LYS A 1 301 ? -36.228 -2.742 15.862 1.00 93.12 301 LYS A O 1
ATOM 2410 N N . THR A 1 302 ? -36.752 -0.568 15.646 1.00 93.06 302 THR A N 1
ATOM 2411 C CA . THR A 1 302 ? -36.285 -0.138 16.971 1.00 93.06 302 THR A CA 1
ATOM 2412 C C . THR A 1 302 ? -37.490 -0.054 17.913 1.00 93.06 302 THR A C 1
ATOM 2414 O O . THR A 1 302 ? -38.535 0.447 17.504 1.00 93.06 302 THR A O 1
ATOM 2417 N N . GLU A 1 303 ? -37.368 -0.533 19.152 1.00 83.31 303 GLU A N 1
ATOM 2418 C CA . GLU A 1 303 ? -38.458 -0.512 20.147 1.00 83.31 303 GLU A CA 1
ATOM 2419 C C . GLU A 1 303 ? -38.072 0.285 21.397 1.00 83.31 303 GLU A C 1
ATOM 2421 O O . GLU A 1 303 ? -38.549 1.397 21.610 1.00 83.31 303 GLU A O 1
ATOM 2426 N N . SER A 1 304 ? -37.195 -0.275 22.231 1.00 73.69 304 SER A N 1
ATOM 2427 C CA . SER A 1 304 ? -36.815 0.310 23.520 1.00 73.69 304 SER A CA 1
ATOM 2428 C C . SER A 1 304 ? -35.637 1.265 23.336 1.00 73.69 304 SER A C 1
ATOM 2430 O O . SER A 1 304 ? -34.485 0.835 23.381 1.00 73.69 304 SER A O 1
ATOM 2432 N N . ILE A 1 305 ? -35.915 2.545 23.089 1.00 84.38 305 ILE A N 1
ATOM 2433 C CA . ILE A 1 305 ? -34.902 3.605 22.986 1.00 84.38 305 ILE A CA 1
ATOM 2434 C C . ILE A 1 305 ? -34.797 4.328 24.336 1.00 84.38 305 ILE A C 1
ATOM 2436 O O . ILE A 1 305 ? -35.805 4.773 24.875 1.00 84.38 305 ILE A O 1
ATOM 2440 N N . GLY A 1 306 ? -33.582 4.447 24.871 1.00 72.38 306 GLY A N 1
ATOM 2441 C CA . GLY A 1 306 ? -33.258 5.203 26.084 1.00 72.38 306 GLY A CA 1
ATOM 2442 C C . GLY A 1 306 ? -32.314 6.378 25.807 1.00 72.38 306 GLY A C 1
ATOM 2443 O O . GLY A 1 306 ? -32.097 6.760 24.655 1.00 72.38 306 GLY A O 1
ATOM 2444 N N . GLN A 1 307 ? -31.727 6.944 26.866 1.00 72.75 307 GLN A N 1
ATOM 2445 C CA . GLN A 1 307 ? -30.721 8.011 26.749 1.00 72.75 307 GLN A CA 1
ATOM 2446 C C . GLN A 1 307 ? -29.387 7.498 26.166 1.00 72.75 307 GLN A C 1
ATOM 2448 O O . GLN A 1 307 ? -28.744 8.204 25.399 1.00 72.75 307 GLN A O 1
ATOM 2453 N N . ASP A 1 308 ? -28.968 6.272 26.494 1.00 77.31 308 ASP A N 1
ATOM 2454 C CA . ASP A 1 308 ? -27.666 5.702 26.103 1.00 77.31 308 ASP A CA 1
ATOM 2455 C C . ASP A 1 308 ? -27.757 4.285 25.501 1.00 77.31 308 ASP A C 1
ATOM 2457 O O . ASP A 1 308 ? -26.739 3.617 25.299 1.00 77.31 308 ASP A O 1
ATOM 2461 N N . GLN A 1 309 ? -28.967 3.818 25.188 1.00 77.94 309 GLN A N 1
ATOM 2462 C CA . GLN A 1 309 ? -29.208 2.489 24.626 1.00 77.94 309 GLN A CA 1
ATOM 2463 C C . GLN A 1 309 ? -30.390 2.458 23.652 1.00 77.94 309 GLN A C 1
ATOM 2465 O O . GLN A 1 309 ? -31.279 3.307 23.709 1.00 77.94 309 GLN A O 1
ATOM 2470 N N . ALA A 1 310 ? -30.409 1.463 22.765 1.00 83.31 310 ALA A N 1
ATOM 2471 C CA . ALA A 1 310 ? -31.529 1.191 21.869 1.00 83.31 310 ALA A CA 1
ATOM 2472 C C . ALA A 1 310 ? -31.652 -0.307 21.566 1.00 83.31 310 ALA A C 1
ATOM 2474 O O . ALA A 1 310 ? -30.692 -0.939 21.117 1.00 83.31 310 ALA A O 1
ATOM 2475 N N . LYS A 1 311 ? -32.844 -0.873 21.776 1.00 90.62 311 LYS A N 1
ATOM 2476 C CA . LYS A 1 311 ? -33.172 -2.248 21.386 1.00 90.62 311 LYS A CA 1
ATOM 2477 C C . LYS A 1 311 ? -33.720 -2.296 19.961 1.00 90.62 311 LYS A C 1
ATOM 2479 O O . LYS A 1 311 ? -34.699 -1.619 19.644 1.00 90.62 311 LYS A O 1
ATOM 2484 N N . ILE A 1 312 ? -33.100 -3.132 19.135 1.00 93.31 312 ILE A N 1
ATOM 2485 C CA . ILE A 1 312 ? -33.442 -3.378 17.734 1.00 93.31 312 ILE A CA 1
ATOM 2486 C C . ILE A 1 312 ? -33.860 -4.846 17.601 1.00 93.31 312 ILE A C 1
ATOM 2488 O O . ILE A 1 312 ? -33.139 -5.733 18.061 1.00 93.31 312 ILE A O 1
ATOM 2492 N N . ASN A 1 313 ? -34.996 -5.096 16.950 1.00 94.75 313 ASN A N 1
ATOM 2493 C CA . ASN A 1 313 ? -35.526 -6.428 16.649 1.00 94.75 313 ASN A CA 1
ATOM 2494 C C . ASN A 1 313 ? -35.719 -6.585 15.131 1.00 94.75 313 ASN A C 1
ATOM 2496 O O . ASN A 1 313 ? -35.904 -5.596 14.420 1.00 94.75 313 ASN A O 1
ATOM 2500 N N . TRP A 1 314 ? -35.734 -7.822 14.643 1.00 95.69 314 TRP A N 1
ATOM 2501 C CA . TRP A 1 314 ? -36.016 -8.178 13.247 1.00 95.69 314 TRP A CA 1
ATOM 2502 C C . TRP A 1 314 ? -36.641 -9.578 13.165 1.00 95.69 314 TRP A C 1
ATOM 2504 O O . TRP A 1 314 ? -37.005 -10.159 14.184 1.00 95.69 314 TRP A O 1
ATOM 2514 N N . SER A 1 315 ? -36.776 -10.111 11.951 1.00 92.31 315 SER A N 1
ATOM 2515 C CA . SER A 1 315 ? -37.032 -11.525 11.683 1.00 92.31 315 SER A CA 1
ATOM 2516 C C . SER A 1 315 ? -36.121 -12.002 10.548 1.00 92.31 315 SER A C 1
ATOM 2518 O O . SER A 1 315 ? -35.982 -11.314 9.534 1.00 92.31 315 SER A O 1
ATOM 2520 N N . GLY A 1 316 ? -35.448 -13.133 10.735 1.00 85.31 316 GLY A N 1
ATOM 2521 C CA . GLY A 1 316 ? -34.600 -13.773 9.730 1.00 85.31 316 GLY A CA 1
ATOM 2522 C C . GLY A 1 316 ? -35.230 -15.033 9.138 1.00 85.31 316 GLY A C 1
ATOM 2523 O O . GLY A 1 316 ? -36.422 -15.292 9.296 1.00 85.31 316 GLY A O 1
ATOM 2524 N N . ASN A 1 317 ? -34.416 -15.818 8.436 1.00 82.62 317 ASN A N 1
ATOM 2525 C CA . ASN A 1 317 ? -34.791 -17.148 7.965 1.00 82.62 317 ASN A CA 1
ATOM 2526 C C . ASN A 1 317 ? -34.264 -18.225 8.936 1.00 82.62 317 ASN A C 1
ATOM 2528 O O . ASN A 1 317 ? -33.275 -18.010 9.634 1.00 82.62 317 ASN A O 1
ATOM 2532 N N . ILE A 1 318 ? -34.888 -19.405 8.949 1.00 77.62 318 ILE A N 1
ATOM 2533 C CA . ILE A 1 318 ? -34.478 -20.539 9.798 1.00 77.62 318 ILE A CA 1
ATOM 2534 C C . ILE A 1 318 ? -33.061 -21.047 9.475 1.00 77.62 318 ILE A C 1
ATOM 2536 O O . ILE A 1 318 ? -32.391 -21.597 10.344 1.00 77.62 318 ILE A O 1
ATOM 2540 N N . ASP A 1 319 ? -32.590 -20.804 8.250 1.00 78.12 319 ASP A N 1
ATOM 2541 C CA . ASP A 1 319 ? -31.249 -21.158 7.775 1.00 78.12 319 ASP A CA 1
ATOM 2542 C C . ASP A 1 319 ? -30.156 -20.147 8.199 1.00 78.12 319 ASP A C 1
ATOM 2544 O O . ASP A 1 319 ? -29.011 -20.255 7.756 1.00 78.12 319 ASP A O 1
ATOM 2548 N N . ASN A 1 320 ? -30.479 -19.134 9.019 1.00 84.06 320 ASN A N 1
ATOM 2549 C CA . ASN A 1 320 ? -29.500 -18.146 9.480 1.00 84.06 320 ASN A CA 1
ATOM 2550 C C . ASN A 1 320 ? -28.745 -18.580 10.748 1.00 84.06 320 ASN A C 1
ATOM 2552 O O . ASN A 1 320 ? -29.349 -18.874 11.776 1.00 84.06 320 ASN A O 1
ATOM 2556 N N . PHE A 1 321 ? -27.409 -18.537 10.691 1.00 83.50 321 PHE A N 1
ATOM 2557 C CA . PHE A 1 321 ? -26.527 -18.877 11.816 1.00 83.50 321 PHE A CA 1
ATOM 2558 C C . PHE A 1 321 ? -26.513 -17.800 12.909 1.00 83.50 321 PHE A C 1
ATOM 2560 O O . PHE A 1 321 ? -26.611 -18.101 14.098 1.00 83.50 321 PHE A O 1
ATOM 2567 N N . ASP A 1 322 ? -26.342 -16.545 12.498 1.00 89.12 322 ASP A N 1
ATOM 2568 C CA . ASP A 1 322 ? -26.245 -15.372 13.360 1.00 89.12 322 ASP A CA 1
ATOM 2569 C C . ASP A 1 322 ? -26.576 -14.075 12.599 1.00 89.12 322 ASP A C 1
ATOM 2571 O O . ASP A 1 322 ? -26.890 -14.069 11.403 1.00 89.12 322 ASP A O 1
ATOM 2575 N N . TYR A 1 323 ? -26.556 -12.955 13.317 1.00 92.12 323 TYR A N 1
ATOM 2576 C CA . TYR A 1 323 ? -26.868 -11.629 12.799 1.00 92.12 323 TYR A CA 1
ATOM 2577 C C . TYR A 1 323 ? -25.837 -10.607 13.269 1.00 92.12 323 TYR A C 1
ATOM 2579 O O . TYR A 1 323 ? -25.365 -10.657 14.405 1.00 92.12 323 TYR A O 1
ATOM 2587 N N . GLN A 1 324 ? -25.538 -9.630 12.418 1.00 95.44 324 GLN A N 1
ATOM 2588 C CA . GLN A 1 324 ? -24.668 -8.499 12.722 1.00 95.44 324 GLN A CA 1
ATOM 2589 C C . GLN A 1 324 ? -25.465 -7.206 12.610 1.00 95.44 324 GLN A C 1
ATOM 2591 O O . GLN A 1 324 ? -26.023 -6.921 11.556 1.00 95.44 324 GLN A O 1
ATOM 2596 N N . VAL A 1 325 ? -25.463 -6.385 13.656 1.00 95.38 325 VAL A N 1
ATOM 2597 C CA . VAL A 1 325 ? -25.903 -4.992 13.570 1.00 95.38 325 VAL A CA 1
ATOM 2598 C C . VAL A 1 325 ? -24.673 -4.109 13.423 1.00 95.38 325 VAL A C 1
ATOM 2600 O O . VAL A 1 325 ? -23.819 -4.070 14.312 1.00 95.38 325 VAL A O 1
ATOM 2603 N N . ASN A 1 326 ? -24.585 -3.396 12.301 1.00 95.12 326 ASN A N 1
ATOM 2604 C CA . ASN A 1 326 ? -23.646 -2.290 12.151 1.00 95.12 326 ASN A CA 1
ATOM 2605 C C . ASN A 1 326 ? -24.360 -1.001 12.566 1.00 95.12 326 ASN A C 1
ATOM 2607 O O . ASN A 1 326 ? -25.472 -0.763 12.099 1.00 95.12 326 ASN A O 1
ATOM 2611 N N . TYR A 1 327 ? -23.739 -0.146 13.377 1.00 93.38 327 TYR A N 1
ATOM 2612 C CA . TYR A 1 327 ? -24.316 1.142 13.780 1.00 93.38 327 TYR A CA 1
ATOM 2613 C C . TYR A 1 327 ? -23.267 2.256 13.871 1.00 93.38 327 TYR A C 1
ATOM 2615 O O . TYR A 1 327 ? -22.087 1.999 14.110 1.00 93.38 327 TYR A O 1
ATOM 2623 N N . ARG A 1 328 ? -23.688 3.508 13.674 1.00 92.88 328 ARG A N 1
ATOM 2624 C CA . ARG A 1 328 ? -22.846 4.707 13.817 1.00 92.88 328 ARG A CA 1
ATOM 2625 C C . ARG A 1 328 ? -23.684 5.953 14.084 1.00 92.88 328 ARG A C 1
ATOM 2627 O O . ARG A 1 328 ? -24.874 5.980 13.798 1.00 92.88 328 ARG A O 1
ATOM 2634 N N . GLU A 1 329 ? -23.046 6.999 14.582 1.00 91.56 329 GLU A N 1
ATOM 2635 C CA . GLU A 1 329 ? -23.640 8.335 14.672 1.00 91.56 329 GLU A CA 1
ATOM 2636 C C . GLU A 1 329 ? -23.867 8.923 13.266 1.00 91.56 329 GLU A C 1
ATOM 2638 O O . GLU A 1 329 ? -23.032 8.778 12.369 1.00 91.56 329 GLU A O 1
ATOM 2643 N N . LYS A 1 330 ? -25.019 9.565 13.051 1.00 86.75 330 LYS A N 1
ATOM 2644 C CA . LYS A 1 330 ? -25.397 10.123 11.751 1.00 86.75 330 LYS A CA 1
ATOM 2645 C C . LYS A 1 330 ? -24.596 11.392 11.443 1.00 86.75 330 LYS A C 1
ATOM 2647 O O . LYS A 1 330 ? -24.387 12.232 12.311 1.00 86.75 330 LYS A O 1
ATOM 2652 N N . ASN A 1 331 ? -24.175 11.554 10.186 1.00 74.19 331 ASN A N 1
ATOM 2653 C CA . ASN A 1 331 ? -23.394 12.695 9.673 1.00 74.19 331 ASN A CA 1
ATOM 2654 C C . ASN A 1 331 ? -22.010 12.946 10.325 1.00 74.19 331 ASN A C 1
ATOM 2656 O O . ASN A 1 331 ? -21.322 13.878 9.912 1.00 74.19 331 ASN A O 1
ATOM 2660 N N . SER A 1 332 ? -21.554 12.134 11.285 1.00 63.59 332 SER A N 1
ATOM 2661 C CA . SER A 1 332 ? -20.291 12.358 12.017 1.00 63.59 332 SER A CA 1
ATOM 2662 C C . SER A 1 332 ? -19.017 11.974 11.250 1.00 63.59 332 SER A C 1
ATOM 2664 O O . SER A 1 332 ? -17.912 12.271 11.702 1.00 63.59 332 SER A O 1
ATOM 2666 N N . GLY A 1 333 ? -19.148 11.258 10.129 1.00 61.12 333 GLY A N 1
ATOM 2667 C CA . GLY A 1 333 ? -18.018 10.647 9.417 1.00 61.12 333 GLY A CA 1
ATOM 2668 C C . GLY A 1 333 ? -17.406 9.425 10.120 1.00 61.12 333 GLY A C 1
ATOM 2669 O O . GLY A 1 333 ? -16.362 8.949 9.685 1.00 61.12 333 GLY A O 1
ATOM 2670 N N . SER A 1 334 ? -18.030 8.914 11.188 1.00 68.69 334 SER A N 1
ATOM 2671 C CA . SER A 1 334 ? -17.521 7.774 11.962 1.00 68.69 334 SER A CA 1
ATOM 2672 C C . SER A 1 334 ? -17.525 6.448 11.191 1.00 68.69 334 SER A C 1
ATOM 2674 O O . SER A 1 334 ? -18.386 6.193 10.339 1.00 68.69 334 SER A O 1
ATOM 2676 N N . GLU A 1 335 ? -16.592 5.568 11.564 1.00 79.62 335 GLU A N 1
ATOM 2677 C CA . GLU A 1 335 ? -16.633 4.145 11.216 1.00 79.62 335 GLU A CA 1
ATOM 2678 C C . GLU A 1 335 ? -17.873 3.458 11.820 1.00 79.62 335 GLU A C 1
ATOM 2680 O O . GLU A 1 335 ? -18.467 3.933 12.791 1.00 79.62 335 GLU A O 1
ATOM 2685 N N . TRP A 1 336 ? -18.270 2.328 11.233 1.00 85.31 336 TRP A N 1
ATOM 2686 C CA . TRP A 1 336 ? -19.386 1.518 11.718 1.00 85.31 336 TRP A CA 1
ATOM 2687 C C . TRP A 1 336 ? -18.937 0.605 12.865 1.00 85.31 336 TRP A C 1
ATOM 2689 O O . TRP A 1 336 ? -18.159 -0.328 12.648 1.00 85.31 336 TRP A O 1
ATOM 2699 N N . TYR A 1 337 ? -19.481 0.826 14.063 1.00 85.31 337 TYR A N 1
ATOM 2700 C CA . TYR A 1 337 ? -19.431 -0.148 15.152 1.00 85.31 337 TYR A CA 1
ATOM 2701 C C . TYR A 1 337 ? -20.203 -1.405 14.745 1.00 85.31 337 TYR A C 1
ATOM 2703 O O . TYR A 1 337 ? -21.195 -1.311 14.022 1.00 85.31 337 TYR A O 1
ATOM 2711 N N . LYS A 1 338 ? -19.764 -2.578 15.209 1.00 91.19 338 LYS A N 1
ATOM 2712 C CA . LYS A 1 338 ? -20.373 -3.868 14.859 1.00 91.19 338 LYS A CA 1
ATOM 2713 C C . LYS A 1 338 ? -20.674 -4.671 16.113 1.00 91.19 338 LYS A C 1
ATOM 2715 O O . LYS A 1 338 ? -19.792 -4.847 16.949 1.00 91.19 338 LYS A O 1
ATOM 2720 N N . ALA A 1 339 ? -21.886 -5.199 16.206 1.00 85.50 339 ALA A N 1
ATOM 2721 C CA . ALA A 1 339 ? -22.303 -6.103 17.269 1.00 85.50 339 ALA A CA 1
ATOM 2722 C C . ALA A 1 339 ? -22.958 -7.347 16.653 1.00 85.50 339 ALA A C 1
ATOM 2724 O O . ALA A 1 339 ? -23.743 -7.226 15.716 1.00 85.50 339 ALA A O 1
ATOM 2725 N N . VAL A 1 340 ? -22.611 -8.538 17.146 1.00 89.50 340 VAL A N 1
ATOM 2726 C CA . VAL A 1 340 ? -23.079 -9.829 16.610 1.00 89.50 340 VAL A CA 1
ATOM 2727 C C . VAL A 1 340 ? -23.941 -10.542 17.649 1.00 89.50 340 VAL A C 1
ATOM 2729 O O . VAL A 1 340 ? -23.645 -10.493 18.842 1.00 89.50 340 VAL A O 1
ATOM 2732 N N . THR A 1 341 ? -25.015 -11.191 17.202 1.00 88.06 341 THR A N 1
ATOM 2733 C CA . THR A 1 341 ? -25.967 -11.919 18.049 1.00 88.06 341 THR A CA 1
ATOM 2734 C C . THR A 1 341 ? -26.544 -13.136 17.309 1.00 88.06 341 THR A C 1
ATOM 2736 O O . THR A 1 341 ? -26.895 -13.019 16.138 1.00 88.06 341 THR A O 1
ATOM 2739 N N . PRO A 1 342 ? -26.711 -14.299 17.967 1.00 84.94 342 PRO A N 1
ATOM 2740 C CA . PRO A 1 342 ? -27.453 -15.437 17.416 1.00 84.94 342 PRO A CA 1
ATOM 2741 C C . PRO A 1 342 ? -28.980 -15.299 17.605 1.00 84.94 342 PRO A C 1
ATOM 2743 O O . PRO A 1 342 ? -29.725 -16.242 17.361 1.00 84.94 342 PRO A O 1
ATOM 2746 N N . ARG A 1 343 ? -29.467 -14.156 18.111 1.00 86.25 343 ARG A N 1
ATOM 2747 C CA . ARG A 1 343 ? -30.893 -13.878 18.356 1.00 86.25 343 ARG A CA 1
ATOM 2748 C C . ARG A 1 343 ? -31.410 -12.849 17.359 1.00 86.25 343 ARG A C 1
ATOM 2750 O O . ARG A 1 343 ? -30.670 -11.952 16.976 1.00 86.25 343 ARG A O 1
ATOM 2757 N N . GLU A 1 344 ? -32.705 -12.884 17.055 1.00 91.31 344 GLU A N 1
ATOM 2758 C CA . GLU A 1 344 ? -33.384 -11.901 16.187 1.00 91.31 344 GLU A CA 1
ATOM 2759 C C . GLU A 1 344 ? -33.579 -10.504 16.831 1.00 91.31 344 GLU A C 1
ATOM 2761 O O . GLU A 1 344 ? -34.504 -9.758 16.510 1.00 91.31 344 GLU A O 1
ATOM 2766 N N . ASN A 1 345 ? -32.750 -10.163 17.819 1.00 89.88 345 ASN A N 1
ATOM 2767 C CA . ASN A 1 345 ? -32.719 -8.864 18.477 1.00 89.88 345 ASN A CA 1
ATOM 2768 C C . ASN A 1 345 ? -31.371 -8.610 19.163 1.00 89.88 345 ASN A C 1
ATOM 2770 O O . ASN A 1 345 ? -30.655 -9.542 19.547 1.00 89.88 345 ASN A O 1
ATOM 2774 N N . ILE A 1 346 ? -31.058 -7.328 19.353 1.00 90.31 346 ILE A N 1
ATOM 2775 C CA . ILE A 1 346 ? -29.921 -6.852 20.141 1.00 90.31 346 ILE A CA 1
ATOM 2776 C C . ILE A 1 346 ? -30.261 -5.532 20.841 1.00 90.31 346 ILE A C 1
ATOM 2778 O O . ILE A 1 346 ? -31.015 -4.717 20.311 1.00 90.31 346 ILE A O 1
ATOM 2782 N N . THR A 1 347 ? -29.661 -5.295 22.006 1.00 87.00 347 THR A N 1
ATOM 2783 C CA . THR A 1 347 ? -29.632 -3.968 22.635 1.00 87.00 347 THR A CA 1
ATOM 2784 C C . THR A 1 347 ? -28.257 -3.352 22.412 1.00 87.00 347 THR A C 1
ATOM 2786 O O . THR A 1 347 ? -27.254 -3.881 22.888 1.00 87.00 347 THR A O 1
ATOM 2789 N N . LEU A 1 348 ? -28.208 -2.238 21.685 1.00 83.19 348 LEU A N 1
ATOM 2790 C CA . LEU A 1 348 ? -27.023 -1.389 21.579 1.00 83.19 348 LEU A CA 1
ATOM 2791 C C . LEU A 1 348 ? -26.945 -0.498 22.825 1.00 83.19 348 LEU A C 1
ATOM 2793 O O . LEU A 1 348 ? -27.980 -0.013 23.274 1.00 83.19 348 LEU A O 1
ATOM 2797 N N . SER A 1 349 ? -25.753 -0.267 23.377 1.00 79.31 349 SER A N 1
ATOM 2798 C CA . SER A 1 349 ? -25.556 0.477 24.634 1.00 79.31 349 SER A CA 1
ATOM 2799 C C . SER A 1 349 ? -24.277 1.323 24.619 1.00 79.31 349 SER A C 1
ATOM 2801 O O . SER A 1 349 ? -23.433 1.164 23.735 1.00 79.31 349 SER A O 1
ATOM 2803 N N . ASN A 1 350 ? -24.103 2.199 25.619 1.00 71.75 350 ASN A N 1
ATOM 2804 C CA . ASN A 1 350 ? -23.053 3.233 25.664 1.00 71.75 350 ASN A CA 1
ATOM 2805 C C . ASN A 1 350 ? -23.164 4.231 24.482 1.00 71.75 350 ASN A C 1
ATOM 2807 O O . ASN A 1 350 ? -22.162 4.760 23.996 1.00 71.75 350 ASN A O 1
ATOM 2811 N N . LEU A 1 351 ? -24.385 4.467 23.996 1.00 78.44 351 LEU A N 1
ATOM 2812 C CA . LEU A 1 351 ? -24.698 5.469 22.980 1.00 78.44 351 LEU A CA 1
ATOM 2813 C C . LEU A 1 351 ? -24.657 6.880 23.590 1.00 78.44 351 LEU A C 1
ATOM 2815 O O . LEU A 1 351 ? -24.855 7.065 24.790 1.00 78.44 351 LEU A O 1
ATOM 2819 N N . LYS A 1 352 ? -24.428 7.899 22.760 1.00 78.69 352 LYS A N 1
ATOM 2820 C CA . LYS A 1 352 ? -24.603 9.298 23.166 1.00 78.69 352 LYS A CA 1
ATOM 2821 C C . LYS A 1 352 ? -26.100 9.618 23.306 1.00 78.69 352 LYS A C 1
ATOM 2823 O O . LYS A 1 352 ? -26.864 9.149 22.462 1.00 78.69 352 LYS A O 1
ATOM 2828 N N . PRO A 1 353 ? -26.518 10.464 24.263 1.00 77.12 353 PRO A N 1
ATOM 2829 C CA . PRO A 1 353 ? -27.879 10.999 24.333 1.00 77.12 353 PRO A CA 1
ATOM 2830 C C . PRO A 1 353 ? -28.154 12.067 23.270 1.00 77.12 353 PRO A C 1
ATOM 2832 O O . PRO A 1 353 ? -27.223 12.638 22.699 1.00 77.12 353 PRO A O 1
ATOM 2835 N N . ASN A 1 354 ? -29.437 12.342 23.010 1.00 82.62 354 ASN A N 1
ATOM 2836 C CA . ASN A 1 354 ? -29.927 13.297 22.000 1.00 82.62 354 ASN A CA 1
ATOM 2837 C C . ASN A 1 354 ? -29.282 13.131 20.603 1.00 82.62 354 ASN A C 1
ATOM 2839 O O . ASN A 1 354 ? -29.074 14.102 19.874 1.00 82.62 354 ASN A O 1
ATOM 2843 N N . THR A 1 355 ? -28.876 11.911 20.249 1.00 84.44 355 THR A N 1
ATOM 2844 C CA . THR A 1 355 ? -28.002 11.639 19.103 1.00 84.44 355 THR A CA 1
ATOM 2845 C C . THR A 1 355 ? -28.693 10.690 18.137 1.00 84.44 355 THR A C 1
ATOM 2847 O O . THR A 1 355 ? -29.204 9.641 18.525 1.00 84.44 355 THR A O 1
ATOM 2850 N N . THR A 1 356 ? -28.706 11.053 16.854 1.00 91.69 356 THR A N 1
ATOM 2851 C CA . THR A 1 356 ? -29.270 10.198 15.802 1.00 91.69 356 THR A CA 1
ATOM 2852 C C . THR A 1 356 ? -28.224 9.196 15.335 1.00 91.69 356 THR A C 1
ATOM 2854 O O . THR A 1 356 ? -27.114 9.580 14.966 1.00 91.69 356 THR A O 1
ATOM 2857 N N . TYR A 1 357 ? -28.589 7.919 15.342 1.00 92.06 357 TYR A N 1
ATOM 2858 C CA . TYR A 1 357 ? -27.775 6.800 14.895 1.00 92.06 357 TYR A CA 1
ATOM 2859 C C . TYR A 1 357 ? -28.356 6.195 13.616 1.00 92.06 357 TYR A C 1
ATOM 2861 O O . TYR A 1 357 ? -29.555 5.937 13.524 1.00 92.06 357 TYR A O 1
ATOM 2869 N N . GLU A 1 358 ? -27.483 5.935 12.647 1.00 94.81 358 GLU A N 1
ATOM 2870 C CA . GLU A 1 358 ? -27.755 5.082 11.490 1.00 94.81 358 GLU A CA 1
ATOM 2871 C C . GLU A 1 358 ? -27.368 3.640 11.840 1.00 94.81 358 GLU A C 1
ATOM 2873 O O . GLU A 1 358 ? -26.312 3.410 12.438 1.00 94.81 358 GLU A O 1
ATOM 2878 N N . TYR A 1 359 ? -28.181 2.660 11.442 1.00 95.06 359 TYR A N 1
ATOM 2879 C CA . TYR A 1 359 ? -27.873 1.240 11.605 1.00 95.06 359 TYR A CA 1
ATOM 2880 C C . TYR A 1 359 ? -28.282 0.392 10.395 1.00 95.06 359 TYR A C 1
ATOM 2882 O O . TYR A 1 359 ? -29.157 0.762 9.619 1.00 95.06 359 TYR A O 1
ATOM 2890 N N . THR A 1 360 ? -27.643 -0.764 10.234 1.00 96.44 360 THR A N 1
ATOM 2891 C CA . THR A 1 360 ? -28.053 -1.834 9.309 1.00 96.44 360 THR A CA 1
ATOM 2892 C C . THR A 1 360 ? -28.040 -3.159 10.056 1.00 96.44 360 THR A C 1
ATOM 2894 O O . THR A 1 360 ? -27.218 -3.352 10.956 1.00 96.44 360 THR A O 1
ATOM 2897 N N . VAL A 1 361 ? -28.958 -4.061 9.708 1.00 96.19 361 VAL A N 1
ATOM 2898 C CA . VAL A 1 361 ? -29.000 -5.424 10.249 1.00 96.19 361 VAL A CA 1
ATOM 2899 C C . VAL A 1 361 ? -28.663 -6.387 9.121 1.00 96.19 361 VAL A C 1
ATOM 2901 O O . VAL A 1 361 ? -29.280 -6.331 8.058 1.00 96.19 361 VAL A O 1
ATOM 2904 N N . GLY A 1 362 ? -27.697 -7.272 9.342 1.00 93.19 362 GLY A N 1
ATOM 2905 C CA . GLY A 1 362 ? -27.277 -8.280 8.382 1.00 93.19 362 GLY A CA 1
ATOM 2906 C C . GLY A 1 362 ? -27.449 -9.693 8.906 1.00 93.19 362 GLY A C 1
ATOM 2907 O O . GLY A 1 362 ? -27.156 -9.971 10.065 1.00 93.19 362 GLY A O 1
ATOM 2908 N N . SER A 1 363 ? -27.920 -10.577 8.035 1.00 91.25 363 SER A N 1
ATOM 2909 C CA . SER A 1 363 ? -28.127 -12.007 8.279 1.00 91.25 363 SER A CA 1
ATOM 2910 C C . SER A 1 363 ? -26.958 -12.833 7.753 1.00 91.25 363 SER A C 1
ATOM 2912 O O . SER A 1 363 ? -26.349 -12.487 6.739 1.00 91.25 363 SER A O 1
ATOM 2914 N N . SER A 1 364 ? -26.663 -13.931 8.442 1.00 88.62 364 SER A N 1
ATOM 2915 C CA . SER A 1 364 ? -25.555 -14.837 8.144 1.00 88.62 364 SER A CA 1
ATOM 2916 C C . SER A 1 364 ? -26.080 -16.169 7.623 1.00 88.62 364 SER A C 1
ATOM 2918 O O . SER A 1 364 ? -26.774 -16.878 8.348 1.00 88.62 364 SER A O 1
ATOM 2920 N N . CYS A 1 365 ? -25.782 -16.509 6.366 1.00 81.62 365 CYS A N 1
ATOM 2921 C CA . CYS A 1 365 ? -26.029 -17.848 5.793 1.00 81.62 365 CYS A CA 1
ATOM 2922 C C . CYS A 1 365 ? -24.728 -18.655 5.599 1.00 81.62 365 CYS A C 1
ATOM 2924 O O . CYS A 1 365 ? -24.767 -19.813 5.203 1.00 81.62 365 CYS A O 1
ATOM 2926 N N . ASP A 1 366 ? -23.584 -18.035 5.896 1.00 76.75 366 ASP A N 1
ATOM 2927 C CA . ASP A 1 366 ? -22.236 -18.600 5.972 1.00 76.75 366 ASP A CA 1
ATOM 2928 C C . ASP A 1 366 ? -21.595 -17.922 7.192 1.00 76.75 366 ASP A C 1
ATOM 2930 O O . ASP A 1 366 ? -21.499 -16.693 7.200 1.00 76.75 366 ASP A O 1
ATOM 2934 N N . VAL A 1 367 ? -21.165 -18.675 8.212 1.00 74.31 367 VAL A N 1
ATOM 2935 C CA . VAL A 1 367 ? -20.711 -18.113 9.503 1.00 74.31 367 VAL A CA 1
ATOM 2936 C C . VAL A 1 367 ? -19.694 -16.976 9.312 1.00 74.31 367 VAL A C 1
ATOM 2938 O O . VAL A 1 367 ? -18.587 -17.182 8.811 1.00 74.31 367 VAL A O 1
ATOM 2941 N N . GLY A 1 368 ? -20.067 -15.765 9.738 1.00 75.88 368 GLY A N 1
ATOM 2942 C CA . GLY A 1 368 ? -19.236 -14.560 9.646 1.00 75.88 368 GLY A CA 1
ATOM 2943 C C . GLY A 1 368 ? -19.393 -13.721 8.367 1.00 75.88 368 GLY A C 1
ATOM 2944 O O . GLY A 1 368 ? -18.807 -12.636 8.302 1.00 75.88 368 GLY A O 1
ATOM 2945 N N . LYS A 1 369 ? -20.187 -14.153 7.376 1.00 81.62 369 LYS A N 1
ATOM 2946 C CA . LYS A 1 369 ? -20.581 -13.342 6.208 1.00 81.62 369 LYS A CA 1
ATOM 2947 C C . LYS A 1 369 ? -22.002 -12.816 6.396 1.00 81.62 369 LYS A C 1
ATOM 2949 O O . LYS A 1 369 ? -22.924 -13.607 6.529 1.00 81.62 369 LYS A O 1
ATOM 2954 N N . TYR A 1 370 ? -22.195 -11.499 6.330 1.00 87.44 370 TYR A N 1
ATOM 2955 C CA . TYR A 1 370 ? -23.489 -10.875 6.630 1.00 87.44 370 TYR A CA 1
ATOM 2956 C C . TYR A 1 370 ? -24.042 -10.080 5.445 1.00 87.44 370 TYR A C 1
ATOM 2958 O O . TYR A 1 370 ? -23.387 -9.143 4.980 1.00 87.44 370 TYR A O 1
ATOM 2966 N N . ILE A 1 371 ? -25.264 -10.392 5.000 1.00 87.69 371 ILE A N 1
ATOM 2967 C CA . ILE A 1 371 ? -25.987 -9.592 3.998 1.00 87.69 371 ILE A CA 1
ATOM 2968 C C . ILE A 1 371 ? -26.854 -8.560 4.717 1.00 87.69 371 ILE A C 1
ATOM 2970 O O . ILE A 1 371 ? -27.882 -8.891 5.304 1.00 87.69 371 ILE A O 1
ATOM 2974 N N . HIS A 1 372 ? -26.402 -7.306 4.688 1.00 92.50 372 HIS A N 1
ATOM 2975 C CA . HIS A 1 372 ? -27.003 -6.180 5.407 1.00 92.50 372 HIS A CA 1
ATOM 2976 C C . HIS A 1 372 ? -28.209 -5.562 4.694 1.00 92.50 372 HIS A C 1
ATOM 2978 O O . HIS A 1 372 ? -28.275 -5.509 3.467 1.00 92.50 372 HIS A O 1
ATOM 2984 N N . SER A 1 373 ? -29.149 -5.075 5.501 1.00 93.25 373 SER A N 1
ATOM 2985 C CA . SER A 1 373 ? -30.328 -4.317 5.089 1.00 93.25 373 SER A CA 1
ATOM 2986 C C . SER A 1 373 ? -29.989 -2.937 4.508 1.00 93.25 373 SER A C 1
ATOM 2988 O O . SER A 1 373 ? -28.860 -2.451 4.593 1.00 93.25 373 SER A O 1
ATOM 2990 N N . SER A 1 374 ? -31.014 -2.232 4.017 1.00 90.69 374 SER A N 1
ATOM 2991 C CA . SER A 1 374 ? -30.984 -0.767 3.930 1.00 90.69 374 SER A CA 1
ATOM 2992 C C . SER A 1 374 ? -30.691 -0.128 5.295 1.00 90.69 374 SER A C 1
ATOM 2994 O O . SER A 1 374 ? -30.916 -0.749 6.337 1.00 90.69 374 SER A O 1
ATOM 2996 N N . ILE A 1 375 ? -30.221 1.122 5.293 1.00 94.06 375 ILE A N 1
ATOM 2997 C CA . ILE A 1 375 ? -30.008 1.894 6.524 1.00 94.06 375 ILE A CA 1
ATOM 2998 C C . ILE A 1 375 ? -31.360 2.217 7.176 1.00 94.06 375 ILE A C 1
ATOM 3000 O O . ILE A 1 375 ? -32.282 2.691 6.513 1.00 94.06 375 ILE A O 1
ATOM 3004 N N . TYR A 1 376 ? -31.435 1.970 8.479 1.00 94.69 376 TYR A N 1
ATOM 3005 C CA . TYR A 1 376 ? -32.482 2.401 9.398 1.00 94.69 376 TYR A CA 1
ATOM 3006 C C . TYR A 1 376 ? -31.914 3.447 10.361 1.00 94.69 376 TYR A C 1
ATOM 3008 O O . TYR A 1 376 ? -30.697 3.586 10.503 1.00 94.69 376 TYR A O 1
ATOM 3016 N N . GLU A 1 377 ? -32.789 4.182 11.042 1.00 95.12 377 GLU A N 1
ATOM 3017 C CA . GLU A 1 377 ? -32.398 5.260 11.951 1.00 95.12 377 GLU A CA 1
ATOM 3018 C C . GLU A 1 377 ? -33.153 5.186 13.279 1.00 95.12 377 GLU A C 1
ATOM 3020 O O . GLU A 1 377 ? -34.286 4.705 13.347 1.00 95.12 377 GLU A O 1
ATOM 3025 N N . PHE A 1 378 ? -32.525 5.690 14.338 1.00 92.81 378 PHE A N 1
ATOM 3026 C CA . PHE A 1 378 ? -33.187 6.048 15.591 1.00 92.81 378 PHE A CA 1
ATOM 3027 C C . PHE A 1 378 ? -32.452 7.218 16.251 1.00 92.81 378 PHE A C 1
ATOM 3029 O O . PHE A 1 378 ? -31.267 7.433 16.000 1.00 92.81 378 PHE A O 1
ATOM 3036 N N . THR A 1 379 ? -33.130 7.956 17.126 1.00 89.81 379 THR A N 1
ATOM 3037 C CA . THR A 1 379 ? -32.529 9.045 17.908 1.00 89.81 379 THR A CA 1
ATOM 3038 C C . THR A 1 379 ? -32.650 8.705 19.383 1.00 89.81 379 THR A C 1
ATOM 3040 O O . THR A 1 379 ? -33.757 8.462 19.856 1.00 89.81 379 THR A O 1
ATOM 3043 N N . THR A 1 380 ? -31.527 8.650 20.100 1.00 82.75 380 THR A N 1
ATOM 3044 C CA . THR A 1 380 ? -31.524 8.439 21.555 1.00 82.75 380 THR A CA 1
ATOM 3045 C C . THR A 1 380 ? -32.222 9.588 22.273 1.00 82.75 380 THR A C 1
ATOM 3047 O O . THR A 1 380 ? -32.189 10.736 21.824 1.00 82.75 380 THR A O 1
ATOM 3050 N N . ILE A 1 381 ? -32.844 9.284 23.413 1.00 77.50 381 ILE A N 1
ATOM 3051 C CA . ILE A 1 381 ? -33.526 10.289 24.231 1.00 77.50 381 ILE A CA 1
ATOM 3052 C C . ILE A 1 381 ? -32.498 11.325 24.711 1.00 77.50 381 ILE A C 1
ATOM 3054 O O . ILE A 1 381 ? -31.323 11.013 24.935 1.00 77.50 381 ILE A O 1
ATOM 3058 N N . ALA A 1 382 ? -32.920 12.583 24.834 1.00 54.91 382 ALA A N 1
ATOM 3059 C CA . ALA A 1 382 ? -32.081 13.609 25.429 1.00 54.91 382 ALA A CA 1
ATOM 3060 C C . ALA A 1 382 ? -31.786 13.288 26.901 1.00 54.91 382 ALA A C 1
ATOM 3062 O O . ALA A 1 382 ? -32.648 12.821 27.641 1.00 54.91 382 ALA A O 1
ATOM 3063 N N . ARG A 1 383 ? -30.548 13.548 27.311 1.00 45.53 383 ARG A N 1
ATOM 3064 C CA . ARG A 1 383 ? -30.127 13.549 28.709 1.00 45.53 383 ARG A CA 1
ATOM 3065 C C . ARG A 1 383 ? -30.112 15.003 29.134 1.00 45.53 383 ARG A C 1
ATOM 3067 O O . ARG A 1 383 ? -29.280 15.755 28.627 1.00 45.53 383 ARG A O 1
ATOM 3074 N N . ASP A 1 384 ? -31.043 15.388 29.995 1.00 35.38 384 ASP A N 1
ATOM 3075 C CA . ASP A 1 384 ? -31.096 16.757 30.497 1.00 35.38 384 ASP A CA 1
ATOM 3076 C C . ASP A 1 384 ? -29.830 17.050 31.334 1.00 35.38 384 ASP A C 1
ATOM 3078 O O . ASP A 1 384 ? -29.293 16.182 32.033 1.00 35.38 384 ASP A O 1
ATOM 3082 N N . GLU A 1 385 ? -29.281 18.262 31.205 1.00 30.59 385 GLU A N 1
ATOM 3083 C CA . GLU A 1 385 ? -28.069 18.665 31.930 1.00 30.59 385 GLU A CA 1
ATOM 3084 C C . GLU A 1 385 ? -28.399 18.884 33.412 1.00 30.59 385 GLU A C 1
ATOM 3086 O O . GLU A 1 385 ? -28.895 19.940 33.806 1.00 30.59 385 GLU A O 1
ATOM 3091 N N . ILE A 1 386 ? -28.108 17.878 34.245 1.00 30.25 386 ILE A N 1
ATOM 3092 C CA . ILE A 1 386 ? -28.312 17.951 35.698 1.00 30.25 386 ILE A CA 1
ATOM 3093 C C . ILE A 1 386 ? -27.346 18.975 36.312 1.00 30.25 386 ILE A C 1
ATOM 3095 O O . ILE A 1 386 ? -26.212 18.669 36.691 1.00 30.25 386 ILE A O 1
ATOM 3099 N N . VAL A 1 387 ? -27.829 20.208 36.446 1.00 25.11 387 VAL A N 1
ATOM 3100 C CA . VAL A 1 387 ? -27.222 21.245 37.280 1.00 25.11 387 VAL A CA 1
ATOM 3101 C C . VAL A 1 387 ? -27.442 20.872 38.747 1.00 25.11 387 VAL A C 1
ATOM 3103 O O . VAL A 1 387 ? -28.566 20.902 39.240 1.00 25.11 387 VAL A O 1
ATOM 3106 N N . PHE A 1 388 ? -26.365 20.551 39.466 1.00 27.70 388 PHE A N 1
ATOM 3107 C CA . PHE A 1 388 ? -26.416 20.291 40.909 1.00 27.70 388 PHE A CA 1
ATOM 3108 C C . PHE A 1 388 ? -26.791 21.571 41.686 1.00 27.70 388 PHE A C 1
ATOM 3110 O O . PHE A 1 388 ? -25.945 22.437 41.919 1.00 27.70 388 PHE A O 1
ATOM 3117 N N . GLN A 1 389 ? -28.061 21.686 42.085 1.00 25.86 389 GLN A N 1
ATOM 3118 C CA . GLN A 1 389 ? -28.617 22.795 42.871 1.00 25.86 389 GLN A CA 1
ATOM 3119 C C . GLN A 1 389 ? -29.676 22.290 43.868 1.00 25.86 389 GLN A C 1
ATOM 3121 O O . GLN A 1 389 ? -30.844 22.152 43.522 1.00 25.86 389 GLN A O 1
ATOM 3126 N N . GLY A 1 390 ? -29.259 22.081 45.122 1.00 29.95 390 GLY A N 1
ATOM 3127 C CA . GLY A 1 390 ? -30.151 21.822 46.261 1.00 29.95 390 GLY A CA 1
ATOM 3128 C C . GLY A 1 390 ? -30.655 20.380 46.409 1.00 29.95 390 GLY A C 1
ATOM 3129 O O . GLY A 1 390 ? -30.768 19.629 45.444 1.00 29.95 390 GLY A O 1
ATOM 3130 N N . CYS A 1 391 ? -30.962 19.998 47.651 1.00 35.25 391 CYS A N 1
ATOM 3131 C CA . CYS A 1 391 ? -31.673 18.757 47.966 1.00 35.25 391 CYS A CA 1
ATOM 3132 C C . CYS A 1 391 ? -33.192 18.974 47.862 1.00 35.25 391 CYS A C 1
ATOM 3134 O O . CYS A 1 391 ? -33.681 20.042 48.233 1.00 35.25 391 CYS A O 1
ATOM 3136 N N . GLY A 1 392 ? -33.921 17.945 47.416 1.00 37.94 392 GLY A N 1
ATOM 3137 C CA . GLY A 1 392 ? -35.388 17.924 47.353 1.00 37.94 392 GLY A CA 1
ATOM 3138 C C . GLY A 1 392 ? -35.925 17.662 45.944 1.00 37.94 392 GLY A C 1
ATOM 3139 O O . GLY A 1 392 ? -36.102 18.592 45.156 1.00 37.94 392 GLY A O 1
ATOM 3140 N N . ILE A 1 393 ? -36.172 16.389 45.610 1.00 50.69 393 ILE A N 1
ATOM 3141 C CA . ILE A 1 393 ? -36.697 15.988 44.294 1.00 50.69 393 ILE A CA 1
ATOM 3142 C C . ILE A 1 393 ? -38.226 16.067 44.314 1.00 50.69 393 ILE A C 1
ATOM 3144 O O . ILE A 1 393 ? -38.884 15.369 45.087 1.00 50.69 393 ILE A O 1
ATOM 3148 N N . LYS A 1 394 ? -38.784 16.899 43.430 1.00 46.06 394 LYS A N 1
ATOM 3149 C CA . LYS A 1 394 ? -40.231 17.111 43.256 1.00 46.06 394 LYS A CA 1
ATOM 3150 C C . LYS A 1 394 ? -40.676 16.628 41.868 1.00 46.06 394 LYS A C 1
ATOM 3152 O O . LYS A 1 394 ? -39.836 16.600 40.969 1.00 46.06 394 LYS A O 1
ATOM 3157 N N . PRO A 1 395 ? -41.953 16.240 41.676 1.00 45.16 395 PRO A N 1
ATOM 3158 C CA . PRO A 1 395 ? -42.423 15.663 40.412 1.00 45.16 395 PRO A CA 1
ATOM 3159 C C . PRO A 1 395 ? -42.178 16.567 39.191 1.00 45.16 395 PRO A C 1
ATOM 3161 O O . PRO A 1 395 ? -42.433 17.772 39.254 1.00 45.16 395 PRO A O 1
ATOM 3164 N N . ASP A 1 396 ? -41.735 15.985 38.068 1.00 49.38 396 ASP A N 1
ATOM 3165 C CA . ASP A 1 396 ? -41.629 16.689 36.780 1.00 49.38 396 ASP A CA 1
ATOM 3166 C C . ASP A 1 396 ? -43.044 16.966 36.224 1.00 49.38 396 ASP A C 1
ATOM 3168 O O . ASP A 1 396 ? -43.811 16.019 36.013 1.00 49.38 396 ASP A O 1
ATOM 3172 N N . PRO A 1 397 ? -43.407 18.230 35.921 1.00 49.81 397 PRO A N 1
ATOM 3173 C CA . PRO A 1 397 ? -44.672 18.568 35.270 1.00 49.81 397 PRO A CA 1
ATOM 3174 C C . PRO A 1 397 ? -44.973 17.814 33.959 1.00 49.81 397 PRO A C 1
ATOM 3176 O O . PRO A 1 397 ? -46.137 17.759 33.561 1.00 49.81 397 PRO A O 1
ATOM 3179 N N . LYS A 1 398 ? -43.970 17.241 33.275 1.00 47.72 398 LYS A N 1
ATOM 3180 C CA . LYS A 1 398 ? -44.155 16.431 32.055 1.00 47.72 398 LYS A CA 1
ATOM 3181 C C . LYS A 1 398 ? -44.777 15.052 32.317 1.00 47.72 398 LYS A C 1
ATOM 3183 O O . LYS A 1 398 ? -45.474 14.542 31.441 1.00 47.72 398 LYS A O 1
ATOM 3188 N N . ASP A 1 399 ? -44.547 14.446 33.484 1.00 49.03 399 ASP A N 1
ATOM 3189 C CA . ASP A 1 399 ? -44.947 13.053 33.765 1.00 49.03 399 ASP A CA 1
ATOM 3190 C C . ASP A 1 399 ? -46.407 12.902 34.239 1.00 49.03 399 ASP A C 1
ATOM 3192 O O . ASP A 1 399 ? -46.919 11.791 34.371 1.00 49.03 399 ASP A O 1
ATOM 3196 N N . LEU A 1 400 ? -47.137 14.013 34.393 1.00 53.44 400 LEU A N 1
ATOM 3197 C CA . LEU A 1 400 ? -48.542 14.075 34.828 1.00 53.44 400 LEU A CA 1
ATOM 3198 C C . LEU A 1 400 ? -49.571 13.470 33.842 1.00 53.44 400 LEU A C 1
ATOM 3200 O O . LEU A 1 400 ? -50.771 13.713 33.987 1.00 53.44 400 LEU A O 1
ATOM 3204 N N . THR A 1 401 ? -49.142 12.703 32.836 1.00 58.38 401 THR A N 1
ATOM 3205 C CA . THR A 1 401 ? -50.026 12.105 31.817 1.00 58.38 401 THR A CA 1
ATOM 3206 C C . THR A 1 401 ? -50.669 10.789 32.257 1.00 58.38 401 THR A C 1
ATOM 3208 O O . THR A 1 401 ? -51.816 10.543 31.885 1.00 58.38 401 THR A O 1
ATOM 3211 N N . ASN A 1 402 ? -50.000 9.985 33.095 1.00 60.94 402 ASN A N 1
ATOM 3212 C CA . ASN A 1 402 ? -50.625 8.857 33.790 1.00 60.94 402 ASN A CA 1
ATOM 3213 C C . ASN A 1 402 ? -50.766 9.162 35.287 1.00 60.94 402 ASN A C 1
ATOM 3215 O O . ASN A 1 402 ? -49.782 9.185 36.025 1.00 60.94 402 ASN A O 1
ATOM 3219 N N . GLN A 1 403 ? -52.007 9.363 35.732 1.00 71.62 403 GLN A N 1
ATOM 3220 C CA . GLN A 1 403 ? -52.367 9.629 37.131 1.00 71.62 403 GLN A CA 1
ATOM 3221 C C . GLN A 1 403 ? -53.115 8.445 37.772 1.00 71.62 403 GLN A C 1
ATOM 3223 O O . GLN A 1 403 ? -53.767 8.604 38.802 1.00 71.62 403 GLN A O 1
ATOM 3228 N N . THR A 1 404 ? -53.056 7.256 37.160 1.00 78.50 404 THR A N 1
ATOM 3229 C CA . THR A 1 404 ? -53.683 6.040 37.699 1.00 78.50 404 THR A CA 1
ATOM 3230 C C . THR A 1 404 ? -52.893 5.578 38.927 1.00 78.50 404 THR A C 1
ATOM 3232 O O . THR A 1 404 ? -51.715 5.255 38.766 1.00 78.50 404 THR A O 1
ATOM 3235 N N . PRO A 1 405 ? -53.477 5.549 40.140 1.00 82.88 405 PRO A N 1
ATOM 3236 C CA . PRO A 1 405 ? -52.739 5.222 41.359 1.00 82.88 405 PRO A CA 1
ATOM 3237 C C . PRO A 1 405 ? -52.276 3.759 41.370 1.00 82.88 405 PRO A C 1
ATOM 3239 O O . PRO A 1 405 ? -53.029 2.859 40.996 1.00 82.88 405 PRO A O 1
ATOM 3242 N N . LEU A 1 406 ? -51.047 3.520 41.832 1.00 84.94 406 LEU A N 1
ATOM 3243 C CA . LEU A 1 406 ? -50.494 2.176 42.017 1.00 84.94 406 LEU A CA 1
ATOM 3244 C C . LEU A 1 406 ? -51.231 1.439 43.160 1.00 84.94 406 LEU A C 1
ATOM 3246 O O . LEU A 1 406 ? -51.219 1.943 44.283 1.00 84.94 406 LEU A O 1
ATOM 3250 N N . PRO A 1 407 ? -51.862 0.267 42.942 1.00 74.94 407 PRO A N 1
ATOM 3251 C CA . PRO A 1 407 ? -52.662 -0.385 43.986 1.00 74.94 407 PRO A CA 1
ATOM 3252 C C . PRO A 1 407 ? -51.864 -0.811 45.228 1.00 74.94 407 PRO A C 1
ATOM 3254 O O . PRO A 1 407 ? -52.294 -0.544 46.348 1.00 74.94 407 PRO A O 1
ATOM 3257 N N . GLU A 1 408 ? -50.703 -1.439 45.034 1.00 79.75 408 GLU A N 1
ATOM 3258 C CA . GLU A 1 408 ? -49.827 -1.989 46.079 1.00 79.75 408 GLU A CA 1
ATOM 3259 C C . GLU A 1 408 ? -48.357 -1.836 45.640 1.00 79.75 408 GLU A C 1
ATOM 3261 O O . GLU A 1 408 ? -48.086 -1.744 44.442 1.00 79.75 408 GLU A O 1
ATOM 3266 N N . LEU A 1 409 ? -47.423 -1.789 46.596 1.00 77.94 409 LEU A N 1
ATOM 3267 C CA . LEU A 1 409 ? -45.979 -1.631 46.370 1.00 77.94 409 LEU A CA 1
ATOM 3268 C C . LEU A 1 409 ? -45.219 -2.632 47.249 1.00 77.94 409 LEU A C 1
ATOM 3270 O O . LEU A 1 409 ? -45.474 -2.705 48.454 1.00 77.94 409 LEU A O 1
ATOM 3274 N N . PHE A 1 410 ? -44.283 -3.381 46.668 1.00 67.69 410 PHE A N 1
ATOM 3275 C CA . PHE A 1 410 ? -43.607 -4.508 47.308 1.00 67.69 410 PHE A CA 1
ATOM 3276 C C . PHE A 1 410 ? -42.090 -4.294 47.476 1.00 67.69 410 PHE A C 1
ATOM 3278 O O . PHE A 1 410 ? -41.465 -3.531 46.736 1.00 67.69 410 PHE A O 1
ATOM 3285 N N . PRO A 1 411 ? -41.446 -5.002 48.425 1.00 58.34 411 PRO A N 1
ATOM 3286 C CA . PRO A 1 411 ? -39.990 -5.097 48.488 1.00 58.34 411 PRO A CA 1
ATOM 3287 C C . PRO A 1 411 ? -39.379 -5.586 47.168 1.00 58.34 411 PRO A C 1
ATOM 3289 O O . PRO A 1 411 ? -39.805 -6.600 46.613 1.00 58.34 411 PRO A O 1
ATOM 3292 N N . ASN A 1 412 ? -38.302 -4.927 46.742 1.00 54.94 412 ASN A N 1
ATOM 3293 C CA . ASN A 1 412 ? -37.591 -5.055 45.463 1.00 54.94 412 ASN A CA 1
ATOM 3294 C C . ASN A 1 412 ? -38.279 -4.434 44.231 1.00 54.94 412 ASN A C 1
ATOM 3296 O O . ASN A 1 412 ? -37.679 -4.472 43.154 1.00 54.94 412 ASN A O 1
ATOM 3300 N N . ASP A 1 413 ? -39.456 -3.809 44.360 1.00 64.62 413 ASP A N 1
ATOM 3301 C CA . ASP A 1 413 ? -39.979 -2.950 43.289 1.00 64.62 413 ASP A CA 1
ATOM 3302 C C . ASP A 1 413 ? -39.039 -1.754 43.056 1.00 64.62 413 ASP A C 1
ATOM 3304 O O . ASP A 1 413 ? -38.377 -1.265 43.978 1.00 64.62 413 ASP A O 1
ATOM 3308 N N . VAL A 1 414 ? -38.967 -1.273 41.811 1.00 69.06 414 VAL A N 1
ATOM 3309 C CA . VAL A 1 414 ? -38.095 -0.153 41.425 1.00 69.06 414 VAL A CA 1
ATOM 3310 C C . VAL A 1 414 ? -38.945 1.068 41.104 1.00 69.06 414 VAL A C 1
ATOM 3312 O O . VAL A 1 414 ? -39.570 1.131 40.047 1.00 69.06 414 VAL A O 1
ATOM 3315 N N . ILE A 1 415 ? -38.947 2.046 42.010 1.00 73.00 415 ILE A N 1
ATOM 3316 C CA . ILE A 1 415 ? -39.679 3.308 41.845 1.00 73.00 415 ILE A CA 1
ATOM 3317 C C . ILE A 1 415 ? -38.780 4.386 41.227 1.00 73.00 415 ILE A C 1
ATOM 3319 O O . ILE A 1 415 ? -37.567 4.404 41.447 1.00 73.00 415 ILE A O 1
ATOM 3323 N N . SER A 1 416 ? -39.369 5.290 40.444 1.00 65.19 416 SER A N 1
ATOM 3324 C CA . SER A 1 416 ? -38.661 6.359 39.727 1.00 65.19 416 SER A CA 1
ATOM 3325 C C . SER A 1 416 ? -39.067 7.741 40.241 1.00 65.19 416 SER A C 1
ATOM 3327 O O . SER A 1 416 ? -40.243 8.112 40.221 1.00 65.19 416 SER A O 1
ATOM 3329 N N . ALA A 1 417 ? -38.069 8.521 40.662 1.00 57.22 417 ALA A N 1
ATOM 3330 C CA . ALA A 1 417 ? -38.201 9.941 40.982 1.00 57.22 417 ALA A CA 1
ATOM 3331 C C . ALA A 1 417 ? -37.218 10.739 40.113 1.00 57.22 417 ALA A C 1
ATOM 3333 O O . ALA A 1 417 ? -36.044 10.898 40.450 1.00 57.22 417 ALA A O 1
ATOM 3334 N N . GLY A 1 418 ? -37.693 11.176 38.942 1.00 60.84 418 GLY A N 1
ATOM 3335 C CA . GLY A 1 418 ? -36.818 11.642 37.863 1.00 60.84 418 GLY A CA 1
ATOM 3336 C C . GLY A 1 418 ? -35.898 10.518 37.365 1.00 60.84 418 GLY A C 1
ATOM 3337 O O . GLY A 1 418 ? -36.279 9.346 37.366 1.00 60.84 418 GLY A O 1
ATOM 3338 N N . ASP A 1 419 ? -34.664 10.864 36.986 1.00 50.50 419 ASP A N 1
ATOM 3339 C CA . ASP A 1 419 ? -33.650 9.921 36.481 1.00 50.50 419 ASP A CA 1
ATOM 3340 C C . ASP A 1 419 ? -33.130 8.896 37.519 1.00 50.50 419 ASP A C 1
ATOM 3342 O O . ASP A 1 419 ? -32.269 8.079 37.188 1.00 50.50 419 ASP A O 1
ATOM 3346 N N . PHE A 1 420 ? -33.606 8.916 38.772 1.00 49.47 420 PHE A N 1
ATOM 3347 C CA . PHE A 1 420 ? -33.117 8.039 39.842 1.00 49.47 420 PHE A CA 1
ATOM 3348 C C 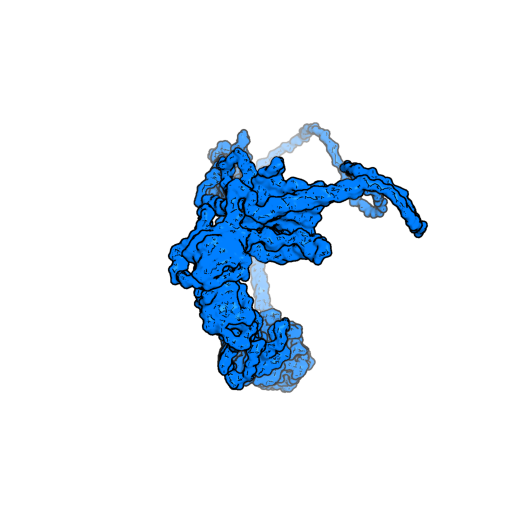. PHE A 1 420 ? -34.022 6.808 40.052 1.00 49.47 420 PHE A C 1
ATOM 3350 O O . PHE A 1 420 ? -35.141 6.962 40.553 1.00 49.47 420 PHE A O 1
ATOM 3357 N N . PRO A 1 421 ? -33.552 5.585 39.722 1.00 55.56 421 PRO A N 1
ATOM 3358 C CA . PRO A 1 421 ? -34.224 4.343 40.088 1.00 55.56 421 PRO A CA 1
ATOM 3359 C C . PRO A 1 421 ? -33.892 3.964 41.537 1.00 55.56 421 PRO A C 1
ATOM 3361 O O . PRO A 1 421 ? -32.723 3.819 41.904 1.00 55.56 421 PRO A O 1
ATOM 3364 N N . ILE A 1 422 ? -34.923 3.780 42.357 1.00 65.19 422 ILE A N 1
ATOM 3365 C CA . ILE A 1 422 ? -34.810 3.432 43.775 1.00 65.19 422 ILE A CA 1
ATOM 3366 C C . ILE A 1 422 ? -35.397 2.037 43.968 1.00 65.19 422 ILE A C 1
ATOM 3368 O O . ILE A 1 422 ? -36.579 1.821 43.709 1.00 65.19 422 ILE A O 1
ATOM 3372 N N . VAL A 1 423 ? -34.580 1.096 44.435 1.00 66.50 423 VAL A N 1
ATOM 3373 C CA . VAL A 1 423 ? -35.033 -0.246 44.820 1.00 66.50 423 VAL A CA 1
ATOM 3374 C C . VAL A 1 423 ? -35.653 -0.156 46.211 1.00 66.50 423 VAL A C 1
ATOM 3376 O O . VAL A 1 423 ? -34.972 0.224 47.166 1.00 66.50 423 VAL A O 1
ATOM 3379 N N . VAL A 1 424 ? -36.936 -0.488 46.332 1.00 70.31 424 VAL A N 1
ATOM 3380 C CA . VAL A 1 424 ? -37.669 -0.512 47.605 1.00 70.31 424 VAL A CA 1
ATOM 3381 C C . VAL A 1 424 ? -37.150 -1.655 48.481 1.00 70.31 424 VAL A C 1
ATOM 3383 O O . VAL A 1 424 ? -37.049 -2.791 48.026 1.00 70.31 424 VAL A O 1
ATOM 3386 N N . LEU A 1 425 ? -36.842 -1.372 49.747 1.00 61.16 425 LEU A N 1
ATOM 3387 C CA . LEU A 1 425 ? -36.524 -2.383 50.762 1.00 61.16 425 LEU A CA 1
ATOM 3388 C C . LEU A 1 425 ? -37.768 -2.708 51.590 1.00 61.16 425 LEU A C 1
ATOM 3390 O O . LEU A 1 425 ? -38.148 -3.872 51.705 1.00 61.16 425 LEU A O 1
ATOM 3394 N N . HIS A 1 426 ? -38.448 -1.676 52.090 1.00 70.31 426 HIS A N 1
ATOM 3395 C CA . HIS A 1 426 ? -39.725 -1.805 52.785 1.00 70.31 426 HIS A CA 1
ATOM 3396 C C . HIS A 1 426 ? -40.688 -0.718 52.310 1.00 70.31 426 HIS A C 1
ATOM 3398 O O . HIS A 1 426 ? -40.283 0.414 52.049 1.00 70.31 426 HIS A O 1
ATOM 3404 N N . ALA A 1 427 ? -41.974 -1.054 52.243 1.00 81.56 427 ALA A N 1
ATOM 3405 C CA . ALA A 1 427 ? -43.047 -0.116 51.948 1.00 81.56 427 ALA A CA 1
ATOM 3406 C C . ALA A 1 427 ? -44.283 -0.426 52.798 1.00 81.56 427 ALA A C 1
ATOM 3408 O O . ALA A 1 427 ? -44.550 -1.571 53.162 1.00 81.56 427 ALA A O 1
ATOM 3409 N N . THR A 1 428 ? -45.041 0.622 53.096 1.00 78.25 428 THR A N 1
ATOM 3410 C CA . THR A 1 428 ? -46.338 0.592 53.775 1.00 78.25 428 THR A CA 1
ATOM 3411 C C . THR A 1 428 ? -47.259 1.596 53.089 1.00 78.25 428 THR A C 1
ATOM 3413 O O . THR A 1 428 ? -46.790 2.632 52.625 1.00 78.25 428 THR A O 1
ATOM 3416 N N . GLY A 1 429 ? -48.553 1.296 52.983 1.00 82.44 429 GLY A N 1
ATOM 3417 C CA . GLY A 1 429 ? -49.507 2.109 52.219 1.00 82.44 429 GLY A CA 1
ATOM 3418 C C . GLY A 1 429 ? -50.286 1.287 51.193 1.00 82.44 429 GLY A C 1
ATOM 3419 O O . GLY A 1 429 ? -50.166 0.065 51.155 1.00 82.44 429 GLY A O 1
ATOM 3420 N N . SER A 1 430 ? -51.133 1.952 50.407 1.00 80.31 430 SER A N 1
ATOM 3421 C CA . SER A 1 430 ? -51.974 1.326 49.373 1.00 80.31 430 SER A CA 1
ATOM 3422 C C . SER A 1 430 ? -52.625 2.381 48.471 1.00 80.31 430 SER A C 1
ATOM 3424 O O . SER A 1 430 ? -52.699 3.556 48.835 1.00 80.31 430 SER A O 1
ATOM 3426 N N . ASN A 1 431 ? -53.150 1.946 47.323 1.00 80.06 431 ASN A N 1
ATOM 3427 C CA . ASN A 1 431 ? -53.998 2.727 46.417 1.00 80.06 431 ASN A CA 1
ATOM 3428 C C . ASN A 1 431 ? -53.416 4.111 46.063 1.00 80.06 431 ASN A C 1
ATOM 3430 O O . ASN A 1 431 ? -54.096 5.137 46.114 1.00 80.06 431 ASN A O 1
ATOM 3434 N N . GLY A 1 432 ? -52.137 4.112 45.696 1.00 75.81 432 GLY A N 1
ATOM 3435 C CA . GLY A 1 432 ? -51.392 5.258 45.196 1.00 75.81 432 GLY A CA 1
ATOM 3436 C C . GLY A 1 432 ? -50.493 5.940 46.217 1.00 75.81 432 GLY A C 1
ATOM 3437 O O . GLY A 1 432 ? -49.624 6.683 45.781 1.00 75.81 432 GLY A O 1
ATOM 3438 N N . THR A 1 433 ? -50.644 5.710 47.527 1.00 84.88 433 THR A N 1
ATOM 3439 C CA . THR A 1 433 ? -49.883 6.442 48.560 1.00 84.88 433 THR A CA 1
ATOM 3440 C C . THR A 1 433 ? -49.072 5.513 49.461 1.00 84.88 433 THR A C 1
ATOM 3442 O O . THR A 1 433 ? -49.632 4.576 50.034 1.00 84.88 433 THR A O 1
ATOM 3445 N N . PHE A 1 434 ? -47.765 5.783 49.597 1.00 83.19 434 PHE A N 1
ATOM 3446 C CA . PHE A 1 434 ? -46.799 4.887 50.250 1.00 83.19 434 PHE A CA 1
ATOM 3447 C C . PHE A 1 434 ? -45.726 5.614 51.088 1.00 83.19 434 PHE A C 1
ATOM 3449 O O . PHE A 1 434 ? -45.282 6.706 50.736 1.00 83.19 434 PHE A O 1
ATOM 3456 N N . SER A 1 435 ? -45.257 4.960 52.155 1.00 80.00 435 SER A N 1
ATOM 3457 C CA . SER A 1 435 ? -44.129 5.363 53.015 1.00 80.00 435 SER A CA 1
ATOM 3458 C C . SER A 1 435 ? -43.185 4.176 53.243 1.00 80.00 435 SER A C 1
ATOM 3460 O O . SER A 1 435 ? -43.656 3.047 53.418 1.00 80.00 435 SER A O 1
ATOM 3462 N N . GLY A 1 436 ? -41.869 4.398 53.257 1.00 79.19 436 GLY A N 1
ATOM 3463 C CA . GLY A 1 436 ? -40.877 3.322 53.307 1.00 79.19 436 GLY A CA 1
ATOM 3464 C C . GLY A 1 436 ? -39.419 3.757 53.123 1.00 79.19 436 GLY A C 1
ATOM 3465 O O . GLY A 1 436 ? -39.073 4.939 53.211 1.00 79.19 436 GLY A O 1
ATOM 3466 N N . ASP A 1 437 ? -38.549 2.777 52.874 1.00 70.81 437 ASP A N 1
ATOM 3467 C CA . ASP A 1 437 ? -37.123 2.980 52.615 1.00 70.81 437 ASP A CA 1
ATOM 3468 C C . ASP A 1 437 ? -36.597 2.097 51.472 1.00 70.81 437 ASP A C 1
ATOM 3470 O O . ASP A 1 437 ? -37.194 1.087 51.095 1.00 70.81 437 ASP A O 1
ATOM 3474 N N . GLY A 1 438 ? -35.481 2.515 50.875 1.00 70.25 438 GLY A N 1
ATOM 3475 C CA . GLY A 1 438 ? -34.905 1.896 49.683 1.00 70.25 438 GLY A CA 1
ATOM 3476 C C . GLY A 1 438 ? -33.457 2.313 49.429 1.00 70.25 438 GLY A C 1
ATOM 3477 O O . GLY A 1 438 ? -32.834 2.981 50.258 1.00 70.25 438 GLY A O 1
ATOM 3478 N N . TYR A 1 439 ? -32.905 1.933 48.275 1.00 59.44 439 TYR A N 1
ATOM 3479 C CA . TYR A 1 439 ? -31.547 2.317 47.876 1.00 59.44 439 TYR A CA 1
ATOM 3480 C C . TYR A 1 439 ? -31.387 2.578 46.374 1.00 59.44 439 TYR A C 1
ATOM 3482 O O . TYR A 1 439 ? -32.126 2.048 45.547 1.00 59.44 439 TYR A O 1
ATOM 3490 N N . VAL A 1 440 ? -30.364 3.360 46.019 1.00 55.56 440 VAL A N 1
ATOM 3491 C CA . VAL A 1 440 ? -29.899 3.560 44.634 1.00 55.56 440 VAL A CA 1
ATOM 3492 C C . VAL A 1 440 ? -28.461 3.048 44.470 1.00 55.56 440 VAL A C 1
ATOM 3494 O O . VAL A 1 440 ? -27.658 3.100 45.406 1.00 55.56 440 VAL A O 1
ATOM 3497 N N . THR A 1 441 ? -28.137 2.533 43.279 1.00 47.16 441 THR A N 1
ATOM 3498 C CA . THR A 1 441 ? -26.831 1.924 42.948 1.00 47.16 441 THR A CA 1
ATOM 3499 C C . THR A 1 441 ? -26.168 2.693 41.805 1.00 47.16 441 THR A C 1
ATOM 3501 O O . THR A 1 441 ? -26.830 3.001 40.816 1.00 47.16 441 THR A O 1
ATOM 3504 N N . LEU A 1 442 ? -24.871 3.005 41.904 1.00 43.06 442 LEU A N 1
ATOM 3505 C CA . LEU A 1 442 ? -24.171 3.815 40.896 1.00 43.06 442 LEU A CA 1
ATOM 3506 C C . LEU A 1 442 ? -23.678 2.957 39.703 1.00 43.06 442 LEU A C 1
ATOM 3508 O O . LEU A 1 442 ? -22.787 2.124 39.894 1.00 43.06 442 LEU A O 1
ATOM 3512 N N . PRO A 1 443 ? -24.159 3.174 38.454 1.00 37.44 443 PRO A N 1
ATOM 3513 C CA . PRO A 1 443 ? -23.929 2.238 37.339 1.00 37.44 443 PRO A CA 1
ATOM 3514 C C . PRO A 1 443 ? -22.471 2.018 36.902 1.00 37.44 443 PRO A C 1
ATOM 3516 O O . PRO A 1 443 ? -22.179 1.056 36.194 1.00 37.44 443 PRO A O 1
ATOM 3519 N N . PHE A 1 444 ? -21.529 2.887 37.287 1.00 36.38 444 PHE A N 1
ATOM 3520 C CA . PHE A 1 444 ? -20.132 2.757 36.853 1.00 36.38 444 PHE A CA 1
ATOM 3521 C C . PHE A 1 444 ? -19.396 1.571 37.505 1.00 36.38 444 PHE A C 1
ATOM 3523 O O . PHE A 1 444 ? -18.403 1.094 36.953 1.00 36.38 444 PHE A O 1
ATOM 3530 N N . LEU A 1 445 ? -19.882 1.081 38.652 1.00 39.28 445 LEU A N 1
ATOM 3531 C CA . LEU A 1 445 ? -19.212 0.046 39.446 1.00 39.28 445 LEU A CA 1
ATOM 3532 C C . LEU A 1 445 ? -19.386 -1.375 38.888 1.00 39.28 445 LEU A C 1
ATOM 3534 O O . LEU A 1 445 ? -18.522 -2.219 39.119 1.00 39.28 445 LEU A O 1
ATOM 3538 N N . GLU A 1 446 ? -20.413 -1.647 38.070 1.00 42.12 446 GLU A N 1
ATOM 3539 C CA . GLU A 1 446 ? -20.590 -2.974 37.450 1.00 42.12 446 GLU A CA 1
ATOM 3540 C C . GLU A 1 446 ? -19.393 -3.395 36.584 1.00 42.12 446 GLU A C 1
ATOM 3542 O O . GLU A 1 446 ? -19.047 -4.576 36.531 1.00 42.12 446 GLU A O 1
ATOM 3547 N N . LYS A 1 447 ? -18.695 -2.433 35.964 1.00 35.66 447 LYS A N 1
ATOM 3548 C CA . LYS A 1 447 ? -17.495 -2.695 35.149 1.00 35.66 447 LYS A CA 1
ATOM 3549 C C . LYS A 1 447 ? -16.311 -3.232 35.975 1.00 35.66 447 LYS A C 1
ATOM 3551 O O . LYS A 1 447 ? -15.373 -3.769 35.391 1.00 35.66 447 LYS A O 1
ATOM 3556 N N . PHE A 1 448 ? -16.384 -3.161 37.307 1.00 37.38 448 PHE A N 1
ATOM 3557 C CA . PHE A 1 448 ? -15.395 -3.702 38.243 1.00 37.38 448 PHE A CA 1
ATOM 3558 C C . PHE A 1 448 ? -15.872 -4.947 39.010 1.00 37.38 448 PHE A C 1
ATOM 3560 O O . PHE A 1 448 ? -15.090 -5.470 39.799 1.00 37.38 448 PHE A O 1
ATOM 3567 N N . ARG A 1 449 ? -17.086 -5.473 38.748 1.00 42.56 449 ARG A N 1
ATOM 3568 C CA . ARG A 1 449 ? -17.669 -6.664 39.415 1.00 42.56 449 ARG A CA 1
ATOM 3569 C C . ARG A 1 449 ? -16.634 -7.787 39.594 1.00 42.56 449 ARG A C 1
ATOM 3571 O O . ARG A 1 449 ? -16.277 -8.091 40.718 1.00 42.56 449 ARG A O 1
ATOM 3578 N N . LYS A 1 450 ? -15.992 -8.241 38.510 1.00 37.53 450 LYS A N 1
ATOM 3579 C CA . LYS A 1 450 ? -14.964 -9.310 38.534 1.00 37.53 450 LYS A CA 1
ATOM 3580 C C . LYS A 1 450 ? -13.725 -9.039 39.402 1.00 37.53 450 LYS A C 1
ATOM 3582 O O . LYS A 1 450 ? -13.035 -9.986 39.762 1.00 37.53 450 LYS A O 1
ATOM 3587 N N . LEU A 1 451 ? -13.398 -7.777 39.687 1.00 35.91 451 LEU A N 1
ATOM 3588 C CA . LEU A 1 451 ? -12.309 -7.401 40.599 1.00 35.91 451 LEU A CA 1
ATOM 3589 C C . LEU A 1 451 ? -12.791 -7.333 42.054 1.00 35.91 451 LEU A C 1
ATOM 3591 O O . LEU A 1 451 ? -12.020 -7.657 42.951 1.00 35.91 451 LEU A O 1
ATOM 3595 N N . ILE A 1 452 ? -14.058 -6.971 42.273 1.00 42.62 452 ILE A N 1
ATOM 3596 C CA . ILE A 1 452 ? -14.722 -7.050 43.579 1.00 42.62 452 ILE A CA 1
ATOM 3597 C C . ILE A 1 452 ? -14.895 -8.525 43.964 1.00 42.62 452 ILE A C 1
ATOM 3599 O O . ILE A 1 452 ? -14.376 -8.927 44.998 1.00 42.62 452 ILE A O 1
ATOM 3603 N N . ASP A 1 453 ? -15.471 -9.349 43.080 1.00 44.53 453 ASP A N 1
ATOM 3604 C CA . ASP A 1 453 ? -15.630 -10.801 43.251 1.00 44.53 453 ASP A CA 1
ATOM 3605 C C . ASP A 1 453 ? -14.282 -11.481 43.594 1.00 44.53 453 ASP A C 1
ATOM 3607 O O . ASP A 1 453 ? -14.206 -12.362 44.449 1.00 44.53 453 ASP A O 1
ATOM 3611 N N . ALA A 1 454 ? -13.191 -11.053 42.942 1.00 39.22 454 ALA A N 1
ATOM 3612 C CA . ALA A 1 454 ? -11.845 -11.578 43.179 1.00 39.22 454 ALA A CA 1
ATOM 3613 C C . ALA A 1 454 ? -11.225 -11.099 44.505 1.00 39.22 454 ALA A C 1
ATOM 3615 O O . ALA A 1 454 ? -10.517 -11.868 45.149 1.00 39.22 454 ALA A O 1
ATOM 3616 N N . ALA A 1 455 ? -11.485 -9.859 44.931 1.00 38.88 455 ALA A N 1
ATOM 3617 C CA . ALA A 1 455 ? -11.060 -9.364 46.241 1.00 38.88 455 ALA A CA 1
ATOM 3618 C C . ALA A 1 455 ? -11.858 -10.022 47.382 1.00 38.88 455 ALA A C 1
ATOM 3620 O O . ALA A 1 455 ? -11.296 -10.365 48.419 1.00 38.88 455 ALA A O 1
ATOM 3621 N N . GLU A 1 456 ? -13.150 -10.264 47.172 1.00 41.62 456 GLU A N 1
ATOM 3622 C CA . GLU A 1 456 ? -14.051 -10.912 48.127 1.00 41.62 456 GLU A CA 1
ATOM 3623 C C . GLU A 1 456 ? -13.753 -12.413 48.285 1.00 41.62 456 GLU A C 1
ATOM 3625 O O . GLU A 1 456 ? -13.847 -12.945 49.394 1.00 41.62 456 GLU A O 1
ATOM 3630 N N . ALA A 1 457 ? -13.284 -13.073 47.218 1.00 43.12 457 ALA A N 1
ATOM 3631 C CA . ALA A 1 457 ? -12.720 -14.427 47.255 1.00 43.12 457 ALA A CA 1
ATOM 3632 C C . ALA A 1 457 ? -11.345 -14.520 47.955 1.00 43.12 457 ALA A C 1
ATOM 3634 O O . ALA A 1 457 ? -10.925 -15.616 48.325 1.00 43.12 457 ALA A O 1
ATOM 3635 N N . LEU A 1 458 ? -10.651 -13.390 48.142 1.00 38.72 458 LEU A N 1
ATOM 3636 C CA . LEU A 1 458 ? -9.376 -13.276 48.867 1.00 38.72 458 LEU A CA 1
ATOM 3637 C C . LEU A 1 458 ? -9.539 -12.694 50.286 1.00 38.72 458 LEU A C 1
ATOM 3639 O O . LEU A 1 458 ? -8.556 -12.570 51.016 1.00 38.72 458 LEU A O 1
ATOM 3643 N N . SER A 1 459 ? -10.762 -12.341 50.690 1.00 41.25 459 SER A N 1
ATOM 3644 C CA . SER A 1 459 ? -11.061 -11.829 52.028 1.00 41.25 459 SER A CA 1
ATOM 3645 C C . SER A 1 459 ? -10.947 -12.946 53.081 1.00 41.25 459 SER A C 1
ATOM 3647 O O . SER A 1 459 ? -11.432 -14.057 52.834 1.00 41.25 459 SER A O 1
ATOM 3649 N N . PRO A 1 460 ? -10.350 -12.686 54.264 1.00 44.56 460 PRO A N 1
ATOM 3650 C CA . PRO A 1 460 ? -10.336 -13.646 55.364 1.00 44.56 460 PRO A CA 1
ATOM 3651 C C . PRO A 1 460 ? -11.753 -14.092 55.729 1.00 44.56 460 PRO A C 1
ATOM 3653 O O . PRO A 1 460 ? -12.669 -13.270 55.803 1.00 44.56 460 PRO A O 1
ATOM 3656 N N . LYS A 1 461 ? -11.934 -15.390 55.971 1.00 47.78 461 LYS A N 1
ATOM 3657 C CA . LYS A 1 461 ? -13.229 -15.936 56.377 1.00 47.78 461 LYS A CA 1
ATOM 3658 C C . LYS A 1 461 ? -13.448 -15.797 57.881 1.00 47.78 461 LYS A C 1
ATOM 3660 O O . LYS A 1 461 ? -12.501 -15.908 58.659 1.00 47.78 461 LYS A O 1
ATOM 3665 N N . ASP A 1 462 ? -14.689 -15.533 58.274 1.00 55.12 462 ASP A N 1
ATOM 3666 C CA . ASP A 1 462 ? -15.124 -15.649 59.665 1.00 55.12 462 ASP A CA 1
ATOM 3667 C C . ASP A 1 462 ? -15.305 -17.126 60.080 1.00 55.12 462 ASP A C 1
ATOM 3669 O O . ASP A 1 462 ? -15.056 -18.050 59.301 1.00 55.12 462 ASP A O 1
ATOM 3673 N N . GLY A 1 463 ? -15.726 -17.356 61.328 1.00 47.22 463 GLY A N 1
ATOM 3674 C CA . GLY A 1 463 ? -15.959 -18.702 61.865 1.00 47.22 463 GLY A CA 1
ATOM 3675 C C . GLY A 1 463 ? -17.148 -19.453 61.248 1.00 47.22 463 GLY A C 1
ATOM 3676 O O . GLY A 1 463 ? -17.336 -20.626 61.561 1.00 47.22 463 GLY A O 1
ATOM 3677 N N . GLU A 1 464 ? -17.932 -18.803 60.384 1.00 45.69 464 GLU A N 1
ATOM 3678 C CA . GLU A 1 464 ? -19.141 -19.345 59.749 1.00 45.69 464 GLU A CA 1
ATOM 3679 C C . GLU A 1 464 ? -18.980 -19.491 58.217 1.00 45.69 464 GLU A C 1
ATOM 3681 O O . GLU A 1 464 ? -19.786 -20.154 57.565 1.00 45.69 464 GLU A O 1
ATOM 3686 N N . GLY A 1 465 ? -17.888 -18.964 57.645 1.00 47.09 465 GLY A N 1
ATOM 3687 C CA . GLY A 1 465 ? -17.484 -19.113 56.241 1.00 47.09 465 GLY A CA 1
ATOM 3688 C C . GLY A 1 465 ? -17.715 -17.875 55.361 1.00 47.09 465 GLY A C 1
ATOM 3689 O O . GLY A 1 465 ? -17.392 -17.897 54.163 1.00 47.09 465 GLY A O 1
ATOM 3690 N N . ASN A 1 466 ? -18.228 -16.779 55.923 1.00 47.81 466 ASN A N 1
ATOM 3691 C CA . ASN A 1 466 ? -18.488 -15.541 55.187 1.00 47.81 466 ASN A CA 1
ATOM 3692 C C . ASN A 1 466 ? -17.211 -14.698 55.072 1.00 47.81 466 ASN A C 1
ATOM 3694 O O . ASN A 1 466 ? -16.277 -14.836 55.860 1.00 47.81 466 ASN A O 1
ATOM 3698 N N . SER A 1 467 ? -17.126 -13.852 54.044 1.00 46.91 467 SER A N 1
ATOM 3699 C CA . SER A 1 467 ? -15.980 -12.950 53.865 1.00 46.91 467 SER A CA 1
ATOM 3700 C C . SER A 1 467 ? -16.055 -11.800 54.874 1.00 46.91 467 SER A C 1
ATOM 3702 O O . SER A 1 467 ? -17.046 -11.074 54.874 1.00 46.91 467 SER A O 1
ATOM 3704 N N . LYS A 1 468 ? -15.005 -11.583 55.686 1.00 42.91 468 LYS A N 1
ATOM 3705 C CA . LYS A 1 468 ? -14.943 -10.474 56.667 1.00 42.91 468 LYS A CA 1
ATOM 3706 C C . LYS A 1 468 ? -15.142 -9.088 56.031 1.00 42.91 468 LYS A C 1
ATOM 3708 O O . LYS A 1 468 ? -15.459 -8.143 56.747 1.00 42.91 468 LYS A O 1
ATOM 3713 N N . TRP A 1 469 ? -14.932 -8.939 54.720 1.00 41.00 469 TRP A N 1
ATOM 3714 C CA . TRP A 1 469 ? -15.131 -7.688 53.980 1.00 41.00 469 TRP A CA 1
ATOM 3715 C C . TRP A 1 469 ? -16.193 -7.846 52.879 1.00 41.00 469 TRP A C 1
ATOM 3717 O O . TRP A 1 469 ? -15.866 -8.254 51.764 1.00 41.00 469 TRP A O 1
ATOM 3727 N N . ASN A 1 470 ? -17.444 -7.461 53.154 1.00 42.22 470 ASN A N 1
ATOM 3728 C CA . ASN A 1 470 ? -18.472 -7.327 52.116 1.00 42.22 470 ASN A CA 1
ATOM 3729 C C . ASN A 1 470 ? -18.344 -5.962 51.416 1.00 42.22 470 ASN A C 1
ATOM 3731 O O . ASN A 1 470 ? -18.817 -4.931 51.903 1.00 42.22 470 ASN A O 1
ATOM 3735 N N . LEU A 1 471 ? -17.685 -5.938 50.257 1.00 38.22 471 LEU A N 1
ATOM 3736 C CA . LEU A 1 471 ? -17.527 -4.713 49.466 1.00 38.22 471 LEU A CA 1
ATOM 3737 C C . LEU A 1 471 ? -18.748 -4.406 48.575 1.00 38.22 471 LEU A C 1
ATOM 3739 O O . LEU A 1 471 ? -18.831 -3.313 48.018 1.00 38.22 471 LEU A O 1
ATOM 3743 N N . SER A 1 472 ? -19.694 -5.342 48.436 1.00 39.09 472 SER A N 1
ATOM 3744 C CA . SER A 1 472 ? -20.862 -5.203 47.551 1.00 39.09 472 SER A CA 1
ATOM 3745 C C . SER A 1 472 ? -21.998 -4.365 48.160 1.00 39.09 472 SER A C 1
ATOM 3747 O O . SER A 1 472 ? -22.763 -3.718 47.438 1.00 39.09 472 SER A O 1
ATOM 3749 N N . GLU A 1 473 ? -22.109 -4.342 49.489 1.00 39.38 473 GLU A N 1
ATOM 3750 C CA . GLU A 1 473 ? -23.125 -3.568 50.216 1.00 39.38 473 GLU A CA 1
ATOM 3751 C C . GLU A 1 473 ? -22.712 -2.100 50.383 1.00 39.38 473 GLU A C 1
ATOM 3753 O O . GLU A 1 473 ? -23.523 -1.202 50.152 1.00 39.38 473 GLU A O 1
ATOM 3758 N N . ASN A 1 474 ? -21.420 -1.854 50.623 1.00 42.34 474 ASN A N 1
ATOM 3759 C CA . ASN A 1 474 ? -20.798 -0.538 50.838 1.00 42.34 474 ASN A CA 1
ATOM 3760 C C . ASN A 1 474 ? -20.728 0.374 49.583 1.00 42.34 474 ASN A C 1
ATOM 3762 O O . ASN A 1 474 ? -19.874 1.252 49.480 1.00 42.34 474 ASN A O 1
ATOM 3766 N N . THR A 1 475 ? -21.613 0.168 48.601 1.00 46.41 475 THR A N 1
ATOM 3767 C CA . THR A 1 475 ? -21.674 0.918 47.327 1.00 46.41 475 THR A CA 1
ATOM 3768 C C . THR A 1 475 ? -23.068 1.473 46.995 1.00 46.41 475 THR A C 1
ATOM 3770 O O . THR A 1 475 ? -23.299 1.981 45.894 1.00 46.41 475 THR A O 1
ATOM 3773 N N . ARG A 1 476 ? -24.008 1.385 47.946 1.00 49.69 476 ARG A N 1
ATOM 3774 C CA . ARG A 1 476 ? -25.424 1.756 47.796 1.00 49.69 476 ARG A CA 1
ATOM 3775 C C . ARG A 1 476 ? -25.737 2.994 48.638 1.00 49.69 476 ARG A C 1
ATOM 3777 O O . ARG A 1 476 ? -25.266 3.101 49.765 1.00 49.69 476 ARG A O 1
ATOM 3784 N N . ILE A 1 477 ? -26.549 3.914 48.119 1.00 49.22 477 ILE A N 1
ATOM 3785 C CA . ILE A 1 477 ? -26.994 5.107 48.865 1.00 49.22 477 ILE A CA 1
ATOM 3786 C C . ILE A 1 477 ? -28.403 4.848 49.400 1.00 49.22 477 ILE A C 1
ATOM 3788 O O . ILE A 1 477 ? -29.291 4.514 48.613 1.00 49.22 477 ILE A O 1
ATOM 3792 N N . LYS A 1 478 ? -28.613 5.007 50.715 1.00 49.94 478 LYS A N 1
ATOM 3793 C CA . LYS A 1 478 ? -29.924 4.821 51.357 1.00 49.94 478 LYS A CA 1
ATOM 3794 C C . LYS A 1 478 ? -30.854 6.016 51.122 1.00 49.94 478 LYS A C 1
ATOM 3796 O O . LYS A 1 478 ? -30.461 7.176 51.258 1.00 49.94 478 LYS A O 1
ATOM 3801 N N . ILE A 1 479 ? -32.104 5.699 50.808 1.00 60.75 479 ILE A N 1
ATOM 3802 C CA . ILE A 1 479 ? -33.193 6.621 50.491 1.00 60.75 479 ILE A CA 1
ATOM 3803 C C . ILE A 1 479 ? -34.372 6.339 51.432 1.00 60.75 479 ILE A C 1
ATOM 3805 O O . ILE A 1 479 ? -34.662 5.178 51.723 1.00 60.75 479 ILE A O 1
ATOM 3809 N N . THR A 1 480 ? -35.072 7.380 51.878 1.00 63.66 480 THR A N 1
ATOM 3810 C CA . THR A 1 480 ? -36.348 7.271 52.601 1.00 63.66 480 THR A CA 1
ATOM 3811 C C . THR A 1 480 ? -37.431 8.094 51.907 1.00 63.66 480 THR A C 1
ATOM 3813 O O . THR A 1 480 ? -37.164 9.098 51.243 1.00 63.66 480 THR A O 1
ATOM 3816 N N . PHE A 1 481 ? -38.676 7.645 52.025 1.00 74.38 481 PHE A N 1
ATOM 3817 C CA . PHE A 1 481 ? -39.833 8.308 51.435 1.00 74.38 481 PHE A CA 1
ATOM 3818 C C . PHE A 1 481 ? -41.032 8.206 52.375 1.00 74.38 481 PHE A C 1
ATOM 3820 O O . PHE A 1 481 ? -41.285 7.152 52.952 1.00 74.38 481 PHE A O 1
ATOM 3827 N N . ASP A 1 482 ? -41.779 9.297 52.527 1.00 74.88 482 ASP A N 1
ATOM 3828 C CA . ASP A 1 482 ? -42.986 9.330 53.352 1.00 74.88 482 ASP A CA 1
ATOM 3829 C C . ASP A 1 482 ? -44.145 9.953 52.574 1.00 74.88 482 ASP A C 1
ATOM 3831 O O . ASP A 1 482 ? -44.008 11.019 51.971 1.00 74.88 482 ASP A O 1
ATOM 3835 N N . ASN A 1 483 ? -45.286 9.266 52.597 1.00 77.06 483 ASN A N 1
ATOM 3836 C CA . ASN A 1 483 ? -46.564 9.703 52.051 1.00 77.06 483 ASN A CA 1
ATOM 3837 C C . ASN A 1 483 ? -46.491 10.095 50.555 1.00 77.06 483 ASN A C 1
ATOM 3839 O O . ASN A 1 483 ? -47.170 11.021 50.098 1.00 77.06 483 ASN A O 1
ATOM 3843 N N . ILE A 1 484 ? -45.640 9.401 49.787 1.00 82.25 484 ILE A N 1
ATOM 3844 C CA . ILE A 1 484 ? -45.422 9.657 48.360 1.00 82.25 484 ILE A CA 1
ATOM 3845 C C . ILE A 1 484 ? -46.536 9.065 47.501 1.00 82.25 484 ILE A C 1
ATOM 3847 O O . ILE A 1 484 ? -47.056 7.987 47.782 1.00 82.25 484 ILE A O 1
ATOM 3851 N N . GLY A 1 485 ? -46.880 9.776 46.430 1.00 79.88 485 GLY A N 1
ATOM 3852 C CA . GLY A 1 485 ? -47.822 9.330 45.413 1.00 79.88 485 GLY A CA 1
ATOM 3853 C C . GLY A 1 485 ? -47.110 8.594 44.285 1.00 79.88 485 GLY A C 1
ATOM 3854 O O . GLY A 1 485 ? -46.213 9.171 43.671 1.00 79.88 485 GLY A O 1
ATOM 3855 N N . LEU A 1 486 ? -47.538 7.371 43.970 1.00 82.06 486 LEU A N 1
ATOM 3856 C CA . LEU A 1 486 ? -47.031 6.568 42.853 1.00 82.06 486 LEU A CA 1
ATOM 3857 C C . LEU A 1 486 ? -48.141 6.213 41.859 1.00 82.06 486 LEU A C 1
ATOM 3859 O O . LEU A 1 486 ? -49.248 5.833 42.254 1.00 82.06 486 LEU A O 1
ATOM 3863 N N . ASN A 1 487 ? -47.827 6.294 40.564 1.00 79.94 487 ASN A N 1
ATOM 3864 C CA . ASN A 1 487 ? -48.700 5.801 39.498 1.00 79.94 487 ASN A CA 1
ATOM 3865 C C . ASN A 1 487 ? -48.387 4.341 39.107 1.00 79.94 487 ASN A C 1
ATOM 3867 O O . ASN A 1 487 ? -47.383 3.769 39.529 1.00 79.94 487 ASN A O 1
ATOM 3871 N N . THR A 1 488 ? -49.225 3.738 38.259 1.00 78.38 488 THR A N 1
ATOM 3872 C CA . THR A 1 488 ? -49.040 2.359 37.757 1.00 78.38 488 THR A CA 1
ATOM 3873 C C . THR A 1 488 ? -47.762 2.123 36.940 1.00 78.38 488 THR A C 1
ATOM 3875 O O . THR A 1 488 ? -47.445 0.971 36.664 1.00 78.38 488 THR A O 1
ATOM 3878 N N . ASP A 1 489 ? -47.027 3.175 36.564 1.00 74.38 489 ASP A N 1
ATOM 3879 C CA . ASP A 1 489 ? -45.710 3.084 35.915 1.00 74.38 489 ASP A CA 1
ATOM 3880 C C . ASP A 1 489 ? -44.556 3.165 36.943 1.00 74.38 489 ASP A C 1
ATOM 3882 O O . ASP A 1 489 ? -43.400 3.356 36.568 1.00 74.38 489 ASP A O 1
ATOM 3886 N N . PHE A 1 490 ? -44.873 3.051 38.242 1.00 72.56 490 PHE A N 1
ATOM 3887 C CA . PHE A 1 490 ? -43.964 3.177 39.391 1.00 72.56 490 PHE A CA 1
ATOM 3888 C C . PHE A 1 490 ? -43.251 4.545 39.480 1.00 72.56 490 PHE A C 1
ATOM 3890 O O . PHE A 1 490 ? -42.191 4.673 40.099 1.00 72.56 490 PHE A O 1
ATOM 3897 N N . LYS A 1 491 ? -43.845 5.598 38.897 1.00 76.19 491 LYS A N 1
ATOM 3898 C CA . LYS A 1 491 ? -43.321 6.973 38.929 1.00 76.19 491 LYS A CA 1
ATOM 3899 C C . LYS A 1 491 ? -43.923 7.820 40.049 1.00 76.19 491 LYS A C 1
ATOM 3901 O O . LYS A 1 491 ? -45.117 7.728 40.337 1.00 76.19 491 LYS A O 1
ATOM 3906 N N . LEU A 1 492 ? -43.100 8.710 40.606 1.00 72.88 492 LEU A N 1
ATOM 3907 C CA . LEU A 1 492 ? -43.484 9.720 41.594 1.00 72.88 492 LEU A CA 1
ATOM 3908 C C . LEU A 1 492 ? -44.418 10.790 40.994 1.00 72.88 492 LEU A C 1
ATOM 3910 O O . LEU A 1 492 ? -43.981 11.639 40.218 1.00 72.88 492 LEU A O 1
ATOM 3914 N N . ILE A 1 493 ? -45.688 10.787 41.408 1.00 73.56 493 ILE A N 1
ATOM 3915 C CA . ILE A 1 493 ? -46.708 11.778 41.014 1.00 73.56 493 ILE A CA 1
ATOM 3916 C C . ILE A 1 493 ? -47.030 12.807 42.111 1.00 73.56 493 ILE A C 1
ATOM 3918 O O . ILE A 1 493 ? -47.536 13.886 41.803 1.00 73.56 493 ILE A O 1
ATOM 3922 N N . SER A 1 494 ? -46.718 12.525 43.381 1.00 66.06 494 SER A N 1
ATOM 3923 C CA . SER A 1 494 ? -46.816 13.499 44.482 1.00 66.06 494 SER A CA 1
ATOM 3924 C C . SER A 1 494 ? -45.899 13.140 45.655 1.00 66.06 494 SER A C 1
ATOM 3926 O O . SER A 1 494 ? -45.372 12.034 45.718 1.00 66.06 494 SER A O 1
ATOM 3928 N N . GLY A 1 495 ? -45.736 14.054 46.614 1.00 63.94 495 GLY A N 1
ATOM 3929 C CA . GLY A 1 495 ? -44.785 13.893 47.719 1.00 63.94 495 GLY A CA 1
ATOM 3930 C C . GLY A 1 495 ? -43.348 14.239 47.315 1.00 63.94 495 GLY A C 1
ATOM 3931 O O . GLY A 1 495 ? -43.114 14.838 46.264 1.00 63.94 495 GLY A O 1
ATOM 3932 N N . GLU A 1 496 ? -42.396 13.900 48.179 1.00 57.12 496 GLU A N 1
ATOM 3933 C CA . GLU A 1 496 ? -40.974 14.225 48.036 1.00 57.12 496 GLU A CA 1
ATOM 3934 C C . GLU A 1 496 ? -40.142 13.050 48.570 1.00 57.12 496 GLU A C 1
ATOM 3936 O O . GLU A 1 496 ? -40.448 12.501 49.629 1.00 57.12 496 GLU A O 1
ATOM 3941 N N . ILE A 1 497 ? -39.115 12.634 47.823 1.00 60.41 497 ILE A N 1
ATOM 3942 C CA . ILE A 1 497 ? -38.201 11.559 48.236 1.00 60.41 497 ILE A CA 1
ATOM 3943 C C . ILE A 1 497 ? -36.914 12.179 48.779 1.00 60.41 497 ILE A C 1
ATOM 3945 O O . ILE A 1 497 ? -36.331 13.070 48.155 1.00 60.41 497 ILE A O 1
ATOM 3949 N N . VAL A 1 498 ? -36.461 11.688 49.934 1.00 48.59 498 VAL A N 1
ATOM 3950 C CA . VAL A 1 498 ? -35.340 12.253 50.686 1.00 48.59 498 VAL A CA 1
ATOM 3951 C C . VAL A 1 498 ? -34.173 11.263 50.692 1.00 48.59 498 VAL A C 1
ATOM 3953 O O . VAL A 1 498 ? -34.286 10.123 51.141 1.00 48.59 498 VAL A O 1
ATOM 3956 N N . ALA A 1 499 ? -33.017 11.697 50.190 1.00 45.03 499 ALA A N 1
ATOM 3957 C CA . ALA A 1 499 ? -31.767 10.977 50.415 1.00 45.03 499 ALA A CA 1
ATOM 3958 C C . ALA A 1 499 ? -31.324 11.188 51.871 1.00 45.03 499 ALA A C 1
ATOM 3960 O O . ALA A 1 499 ? -31.371 12.316 52.361 1.00 45.03 499 ALA A O 1
ATOM 3961 N N . GLY A 1 500 ? -30.881 10.128 52.553 1.00 43.75 500 GLY A N 1
ATOM 3962 C CA . GLY A 1 500 ? -30.519 10.157 53.979 1.00 43.75 500 GLY A CA 1
ATOM 3963 C C . GLY A 1 500 ? -29.187 10.854 54.288 1.00 43.75 500 GLY A C 1
ATOM 3964 O O . GLY A 1 500 ? -28.346 10.273 54.965 1.00 43.75 500 GLY A O 1
ATOM 3965 N N . TYR A 1 501 ? -28.966 12.057 53.754 1.00 38.88 501 TYR A N 1
ATOM 3966 C CA . TYR A 1 501 ? -27.724 12.819 53.873 1.00 38.88 501 TYR A CA 1
ATOM 3967 C C . TYR A 1 501 ? -28.006 14.284 54.229 1.00 38.88 501 TYR A C 1
ATOM 3969 O O . TYR A 1 501 ? -28.554 15.034 53.419 1.00 38.88 501 TYR A O 1
ATOM 3977 N N . ASP A 1 502 ? -27.588 14.693 55.428 1.00 34.31 502 ASP A N 1
ATOM 3978 C CA . ASP A 1 502 ? -27.510 16.096 55.839 1.00 34.31 502 ASP A CA 1
ATOM 3979 C C . ASP A 1 502 ? -26.069 16.601 55.642 1.00 34.31 502 ASP A C 1
ATOM 3981 O O . ASP A 1 502 ? -25.097 15.917 55.963 1.00 34.31 502 ASP A O 1
ATOM 3985 N N . ALA A 1 503 ? -25.923 17.810 55.103 1.00 33.47 503 ALA A N 1
ATOM 3986 C CA . ALA A 1 503 ? -24.629 18.457 54.905 1.00 33.47 503 ALA A CA 1
ATOM 3987 C C . ALA A 1 503 ? -24.108 19.174 56.170 1.00 33.47 503 ALA A C 1
ATOM 3989 O O . ALA A 1 503 ? -22.980 19.673 56.160 1.00 33.47 503 ALA A O 1
ATOM 3990 N N . GLY A 1 504 ? -24.922 19.276 57.229 1.00 34.91 504 GLY A N 1
ATOM 3991 C CA . GLY A 1 504 ? -24.596 19.984 58.469 1.00 34.91 504 GLY A CA 1
ATOM 3992 C C . GLY A 1 504 ? -23.974 19.130 59.578 1.00 34.91 504 GLY A C 1
ATOM 3993 O O . GLY A 1 504 ? -23.138 19.648 60.318 1.00 34.91 504 GLY A O 1
ATOM 3994 N N . ASN A 1 505 ? -24.362 17.856 59.711 1.00 38.91 505 ASN A N 1
ATOM 3995 C CA . ASN A 1 505 ? -23.905 16.967 60.787 1.00 38.91 505 ASN A CA 1
ATOM 3996 C C . ASN A 1 505 ? -24.013 15.484 60.373 1.00 38.91 505 ASN A C 1
ATOM 3998 O O . ASN A 1 505 ? -24.937 15.133 59.641 1.00 38.91 505 ASN A O 1
ATOM 4002 N N . TRP A 1 506 ? -23.091 14.619 60.815 1.00 38.59 506 TRP A N 1
ATOM 4003 C CA . TRP A 1 506 ? -22.971 13.242 60.288 1.00 38.59 506 TRP A CA 1
ATOM 4004 C C . TRP A 1 506 ? -23.789 12.182 61.053 1.00 38.59 506 TRP A C 1
ATOM 4006 O O . TRP A 1 506 ? -24.061 11.125 60.486 1.00 38.59 506 TRP A O 1
ATOM 4016 N N . ASP A 1 507 ? -24.272 12.502 62.259 1.00 34.31 507 ASP A N 1
ATOM 4017 C CA . ASP A 1 507 ? -24.907 11.619 63.263 1.00 34.31 507 ASP A CA 1
ATOM 4018 C C . ASP A 1 507 ? -26.133 10.791 62.794 1.00 34.31 507 ASP A C 1
ATOM 4020 O O . ASP A 1 507 ? -26.676 9.993 63.555 1.00 34.31 507 ASP A O 1
ATOM 4024 N N . ASN A 1 508 ? -26.626 10.998 61.567 1.00 35.03 508 ASN A N 1
ATOM 4025 C CA . ASN A 1 508 ? -27.760 10.266 60.985 1.00 35.03 508 ASN A CA 1
ATOM 4026 C C . ASN A 1 508 ? -27.354 9.274 59.876 1.00 35.03 508 ASN A C 1
ATOM 4028 O O . ASN A 1 508 ? -28.226 8.655 59.258 1.00 35.03 508 ASN A O 1
ATOM 4032 N N . MET A 1 509 ? -26.056 9.087 59.610 1.00 32.03 509 MET A N 1
ATOM 4033 C CA . MET A 1 509 ? -25.598 8.035 58.701 1.00 32.03 509 MET A CA 1
ATOM 4034 C C . MET A 1 509 ? -25.721 6.673 59.401 1.00 32.03 509 MET A C 1
ATOM 4036 O O . MET A 1 509 ? -24.889 6.324 60.234 1.00 32.03 509 MET A O 1
ATOM 4040 N N . LEU A 1 510 ? -26.780 5.916 59.082 1.00 35.75 510 LEU A N 1
ATOM 4041 C CA . LEU A 1 510 ? -27.108 4.644 59.744 1.00 35.75 510 LEU A CA 1
ATOM 4042 C C . LEU A 1 510 ? -25.911 3.678 59.763 1.00 35.75 510 LEU A C 1
ATOM 4044 O O . LEU A 1 510 ? -25.488 3.184 58.720 1.00 35.75 510 LEU A O 1
ATOM 4048 N N . ASP A 1 511 ? -25.394 3.444 60.971 1.00 39.69 511 ASP A N 1
ATOM 4049 C CA . ASP A 1 511 ? -24.195 2.660 61.292 1.00 39.69 511 ASP A CA 1
ATOM 4050 C C . ASP A 1 511 ? -22.906 3.068 60.549 1.00 39.69 511 ASP A C 1
ATOM 4052 O O . ASP A 1 511 ? -21.967 2.286 60.438 1.00 39.69 511 ASP A O 1
ATOM 4056 N N . GLY A 1 512 ? -22.801 4.338 60.145 1.00 35.22 512 GLY A N 1
ATOM 4057 C CA . GLY A 1 512 ? -21.530 4.968 59.785 1.00 35.22 512 GLY A CA 1
ATOM 4058 C C . GLY A 1 512 ? -20.599 5.095 60.990 1.00 35.22 512 GLY A C 1
ATOM 4059 O O . GLY A 1 512 ? -19.486 4.572 60.971 1.00 35.22 512 GLY A O 1
ATOM 4060 N N . ASP A 1 513 ? -21.090 5.720 62.064 1.00 34.31 513 ASP A N 1
ATOM 4061 C CA . ASP A 1 513 ? -20.343 5.843 63.321 1.00 34.31 513 ASP A CA 1
ATOM 4062 C C . ASP A 1 513 ? -20.121 4.474 63.963 1.00 34.31 513 ASP A C 1
ATOM 4064 O O . ASP A 1 513 ? -19.016 4.189 64.406 1.00 34.31 513 ASP A O 1
ATOM 4068 N N . LYS A 1 514 ? -21.111 3.567 63.902 1.00 34.94 514 LYS A N 1
ATOM 4069 C CA . LYS A 1 514 ? -20.927 2.193 64.389 1.00 34.94 514 LYS A CA 1
ATOM 4070 C C . LYS A 1 514 ? -19.880 1.426 63.572 1.00 34.94 514 LYS A C 1
ATOM 4072 O O . LYS A 1 514 ? -19.085 0.718 64.163 1.00 34.94 514 LYS A O 1
ATOM 4077 N N . LEU A 1 515 ? -19.796 1.600 62.249 1.00 32.69 515 LEU A N 1
ATOM 4078 C CA . LEU A 1 515 ? -18.717 0.999 61.455 1.00 32.69 515 LEU A CA 1
ATOM 4079 C C . LEU A 1 515 ? -17.343 1.586 61.820 1.00 32.69 515 LEU A C 1
ATOM 4081 O O . LEU A 1 515 ? -16.361 0.851 61.825 1.00 32.69 515 LEU A O 1
ATOM 4085 N N . VAL A 1 516 ? -17.252 2.880 62.142 1.00 35.16 516 VAL A N 1
ATOM 4086 C CA . VAL A 1 516 ? -16.000 3.503 62.605 1.00 35.16 516 VAL A CA 1
ATOM 4087 C C . VAL A 1 516 ? -15.629 3.034 64.015 1.00 35.16 516 VAL A C 1
ATOM 4089 O O . VAL A 1 516 ? -14.469 2.692 64.229 1.00 35.16 516 VAL A O 1
ATOM 4092 N N . ASP A 1 517 ? -16.589 2.944 64.935 1.00 36.81 517 ASP A N 1
ATOM 4093 C CA . ASP A 1 517 ? -16.396 2.477 66.312 1.00 36.81 517 ASP A CA 1
ATOM 4094 C C . ASP A 1 517 ? -16.131 0.965 66.384 1.00 36.81 517 ASP A C 1
ATOM 4096 O O . ASP A 1 517 ? -15.251 0.550 67.128 1.00 36.81 517 ASP A O 1
ATOM 4100 N N . ASP A 1 518 ? -16.804 0.132 65.583 1.00 36.97 518 ASP A N 1
ATOM 4101 C CA . ASP A 1 518 ? -16.546 -1.313 65.498 1.00 36.97 518 ASP A CA 1
ATOM 4102 C C . ASP A 1 518 ? -15.208 -1.596 64.795 1.00 36.97 518 ASP A C 1
ATOM 4104 O O . ASP A 1 518 ? -14.494 -2.512 65.198 1.00 36.97 518 ASP A O 1
ATOM 4108 N N . ILE A 1 519 ? -14.806 -0.799 63.792 1.00 34.41 519 ILE A N 1
ATOM 4109 C CA . ILE A 1 519 ? -13.451 -0.877 63.217 1.00 34.41 519 ILE A CA 1
ATOM 4110 C C . ILE A 1 519 ? -12.413 -0.405 64.241 1.00 34.41 519 ILE A C 1
ATOM 4112 O O . ILE A 1 519 ? -11.394 -1.072 64.401 1.00 34.41 519 ILE A O 1
ATOM 4116 N N . ALA A 1 520 ? -12.649 0.695 64.961 1.00 34.97 520 ALA A N 1
ATOM 4117 C CA . ALA A 1 520 ? -11.739 1.182 65.996 1.00 34.97 520 ALA A CA 1
ATOM 4118 C C . ALA A 1 520 ? -11.604 0.169 67.141 1.00 34.97 520 ALA A C 1
ATOM 4120 O O . ALA A 1 520 ? -10.486 -0.190 67.497 1.00 34.97 520 ALA A O 1
ATOM 4121 N N . ALA A 1 521 ? -12.712 -0.372 67.647 1.00 38.53 521 ALA A N 1
ATOM 4122 C CA . ALA A 1 521 ? -12.734 -1.398 68.683 1.00 38.53 521 ALA A CA 1
ATOM 4123 C C . ALA A 1 521 ? -12.137 -2.728 68.198 1.00 38.53 521 ALA A C 1
ATOM 4125 O O . ALA A 1 521 ? -11.459 -3.399 68.974 1.00 38.53 521 ALA A O 1
ATOM 4126 N N . ALA A 1 522 ? -12.318 -3.107 66.927 1.00 35.09 522 ALA A N 1
ATOM 4127 C CA . ALA A 1 522 ? -11.629 -4.255 66.344 1.00 35.09 522 ALA A CA 1
ATOM 4128 C C . ALA A 1 522 ? -10.113 -4.018 66.267 1.00 35.09 522 ALA A C 1
ATOM 4130 O O . ALA A 1 522 ? -9.355 -4.877 66.705 1.00 35.09 522 ALA A O 1
ATOM 4131 N N . PHE A 1 523 ? -9.657 -2.854 65.794 1.00 33.75 523 PHE A N 1
ATOM 4132 C CA . PHE A 1 523 ? -8.229 -2.520 65.753 1.00 33.75 523 PHE A CA 1
ATOM 4133 C C . PHE A 1 523 ? -7.613 -2.381 67.153 1.00 33.75 523 PHE A C 1
ATOM 4135 O O . PHE A 1 523 ? -6.507 -2.870 67.357 1.00 33.75 523 PHE A O 1
ATOM 4142 N N . GLU A 1 524 ? -8.303 -1.786 68.131 1.00 39.94 524 GLU A N 1
ATOM 4143 C CA . GLU A 1 524 ? -7.842 -1.734 69.525 1.00 39.94 524 GLU A CA 1
ATOM 4144 C C . GLU A 1 524 ? -7.802 -3.128 70.162 1.00 39.94 524 GLU A C 1
ATOM 4146 O O . GLU A 1 524 ? -6.852 -3.446 70.875 1.00 39.94 524 GLU A O 1
ATOM 4151 N N . LYS A 1 525 ? -8.785 -3.990 69.877 1.00 40.19 525 LYS A N 1
ATOM 4152 C CA . LYS A 1 525 ? -8.821 -5.369 70.377 1.00 40.19 525 LYS A CA 1
ATOM 4153 C C . LYS A 1 525 ? -7.731 -6.239 69.751 1.00 40.19 525 LYS A C 1
ATOM 4155 O O . LYS A 1 525 ? -7.036 -6.936 70.482 1.00 40.19 525 LYS A O 1
ATOM 4160 N N . GLU A 1 526 ? -7.552 -6.185 68.434 1.00 37.56 526 GLU A N 1
ATOM 4161 C CA . GLU A 1 526 ? -6.547 -6.981 67.718 1.00 37.56 526 GLU A CA 1
ATOM 4162 C C . GLU A 1 526 ? -5.127 -6.456 68.027 1.00 37.56 526 GLU A C 1
ATOM 4164 O O . GLU A 1 526 ? -4.204 -7.245 68.224 1.00 37.56 526 GLU A O 1
ATOM 4169 N N . ALA A 1 527 ? -4.961 -5.142 68.250 1.00 35.94 527 ALA A N 1
ATOM 4170 C CA . ALA A 1 527 ? -3.745 -4.579 68.841 1.00 35.94 527 ALA A CA 1
ATOM 4171 C C . ALA A 1 527 ? -3.520 -5.052 70.289 1.00 35.94 527 ALA A C 1
ATOM 4173 O O . ALA A 1 527 ? -2.397 -5.410 70.631 1.00 35.94 527 ALA A O 1
ATOM 4174 N N . ALA A 1 528 ? -4.553 -5.102 71.137 1.00 39.81 528 ALA A N 1
ATOM 4175 C CA . ALA A 1 528 ? -4.443 -5.577 72.519 1.00 39.81 528 ALA A CA 1
ATOM 4176 C C . ALA A 1 528 ? -4.195 -7.095 72.630 1.00 39.81 528 ALA A C 1
ATOM 4178 O O . ALA A 1 528 ? -3.590 -7.541 73.605 1.00 39.81 528 ALA A O 1
ATOM 4179 N N . GLU A 1 529 ? -4.630 -7.891 71.651 1.00 41.16 529 GLU A N 1
ATOM 4180 C CA . GLU A 1 529 ? -4.318 -9.322 71.553 1.00 41.16 529 GLU A CA 1
ATOM 4181 C C . GLU A 1 529 ? -2.871 -9.537 71.066 1.00 41.16 529 GLU A C 1
ATOM 4183 O O . GLU A 1 529 ? -2.121 -10.251 71.733 1.00 41.16 529 GLU A O 1
ATOM 4188 N N . LEU A 1 530 ? -2.399 -8.799 70.052 1.00 34.22 530 LEU A N 1
ATOM 4189 C CA . LEU A 1 530 ? -0.973 -8.770 69.678 1.00 34.22 530 LEU A CA 1
ATOM 4190 C C . LEU A 1 530 ? -0.073 -8.268 70.827 1.00 34.22 530 LEU A C 1
ATOM 4192 O O . LEU A 1 530 ? 1.018 -8.790 71.058 1.00 34.22 530 LEU A O 1
ATOM 4196 N N . GLN A 1 531 ? -0.539 -7.291 71.613 1.00 33.94 531 GLN A N 1
ATOM 4197 C CA . GLN A 1 531 ? 0.165 -6.804 72.803 1.00 33.94 531 GLN A CA 1
ATOM 4198 C C . GLN A 1 531 ? 0.215 -7.856 73.931 1.00 33.94 531 GLN A C 1
ATOM 4200 O O . GLN A 1 531 ? 1.071 -7.738 74.808 1.00 33.94 531 GLN A O 1
ATOM 4205 N N . LYS A 1 532 ? -0.653 -8.881 73.927 1.00 40.88 532 LYS A N 1
ATOM 4206 C CA . LYS A 1 532 ? -0.577 -10.029 74.852 1.00 40.88 532 LYS A CA 1
ATOM 4207 C C . LYS A 1 532 ? 0.393 -11.100 74.365 1.00 40.88 532 LYS A C 1
ATOM 4209 O O . LYS A 1 532 ? 1.218 -11.532 75.163 1.00 40.88 532 LYS A O 1
ATOM 4214 N N . GLU A 1 533 ? 0.356 -11.473 73.083 1.00 38.66 533 GLU A N 1
ATOM 4215 C CA . GLU A 1 533 ? 1.295 -12.460 72.513 1.00 38.66 533 GLU A CA 1
ATOM 4216 C C . GLU A 1 533 ? 2.768 -12.040 72.672 1.00 38.66 533 GLU A C 1
ATOM 4218 O O . GLU A 1 533 ? 3.652 -12.884 72.782 1.00 38.66 533 GLU A O 1
ATOM 4223 N N . ILE A 1 534 ? 3.037 -10.733 72.754 1.00 37.59 534 ILE A N 1
ATOM 4224 C CA . ILE A 1 534 ? 4.376 -10.166 72.981 1.00 37.59 534 ILE A CA 1
ATOM 4225 C C . ILE A 1 534 ? 4.814 -10.200 74.469 1.00 37.59 534 ILE A C 1
ATOM 4227 O O . ILE A 1 534 ? 5.987 -9.962 74.755 1.00 37.59 534 ILE A O 1
ATOM 4231 N N . ASN A 1 535 ? 3.917 -10.478 75.429 1.00 38.06 535 ASN A N 1
ATOM 4232 C CA . ASN A 1 535 ? 4.157 -10.243 76.865 1.00 38.06 535 ASN A CA 1
ATOM 4233 C C . ASN A 1 535 ? 3.981 -11.450 77.817 1.00 38.06 535 ASN A C 1
ATOM 4235 O O . ASN A 1 535 ? 4.205 -11.274 79.017 1.00 38.06 535 ASN A O 1
ATOM 4239 N N . GLU A 1 536 ? 3.640 -12.659 77.352 1.00 33.19 536 GLU A N 1
ATOM 4240 C CA . GLU A 1 536 ? 3.729 -13.871 78.196 1.00 33.19 536 GLU A CA 1
ATOM 4241 C C . GLU A 1 536 ? 5.090 -14.594 78.033 1.00 33.19 536 GLU A C 1
ATOM 4243 O O . GLU A 1 536 ? 5.580 -14.735 76.912 1.00 33.19 536 GLU A O 1
ATOM 4248 N N . PRO A 1 537 ? 5.745 -15.030 79.132 1.00 36.72 537 PRO A N 1
ATOM 4249 C CA . PRO A 1 537 ? 7.082 -15.633 79.089 1.00 36.72 537 PRO A CA 1
ATOM 4250 C C . PRO A 1 537 ? 7.083 -17.143 78.766 1.00 36.72 537 PRO A C 1
ATOM 4252 O O . PRO A 1 537 ? 6.101 -17.850 78.974 1.00 36.72 537 PRO A O 1
ATOM 4255 N N . GLU A 1 538 ? 8.237 -17.639 78.302 1.00 45.97 538 GLU A N 1
ATOM 4256 C CA . GLU A 1 538 ? 8.507 -19.045 77.939 1.00 45.97 538 GLU A CA 1
ATOM 4257 C C . GLU A 1 538 ? 8.240 -20.069 79.068 1.00 45.97 538 GLU A C 1
ATOM 4259 O O . GLU A 1 538 ? 8.321 -19.702 80.240 1.00 45.97 538 GLU A O 1
ATOM 4264 N N . ILE A 1 539 ? 8.117 -21.375 78.725 1.00 31.91 539 ILE A N 1
ATOM 4265 C CA . ILE A 1 539 ? 9.026 -22.436 79.250 1.00 31.91 539 ILE A CA 1
ATOM 4266 C C . ILE A 1 539 ? 8.886 -23.841 78.573 1.00 31.91 539 ILE A C 1
ATOM 4268 O O . ILE A 1 539 ? 7.876 -24.528 78.669 1.00 31.91 539 ILE A O 1
ATOM 4272 N N . THR A 1 540 ? 9.989 -24.262 77.928 1.00 31.06 540 THR A N 1
ATOM 4273 C CA . THR A 1 540 ? 10.588 -25.622 77.766 1.00 31.06 540 THR A CA 1
ATOM 4274 C C . THR A 1 540 ? 9.901 -26.843 77.092 1.00 31.06 540 THR A C 1
ATOM 4276 O O . THR A 1 540 ? 9.038 -27.479 77.684 1.00 31.06 540 THR A O 1
ATOM 4279 N N . GLN A 1 541 ? 10.581 -27.330 76.028 1.00 32.81 541 GLN A N 1
ATOM 4280 C CA . GLN A 1 541 ? 11.125 -28.709 75.821 1.00 32.81 541 GLN A CA 1
ATOM 4281 C C . GLN A 1 541 ? 10.154 -29.899 75.541 1.00 32.81 541 GLN A C 1
ATOM 4283 O O . GLN A 1 541 ? 9.029 -29.923 76.012 1.00 32.81 541 GLN A O 1
ATOM 4288 N N . A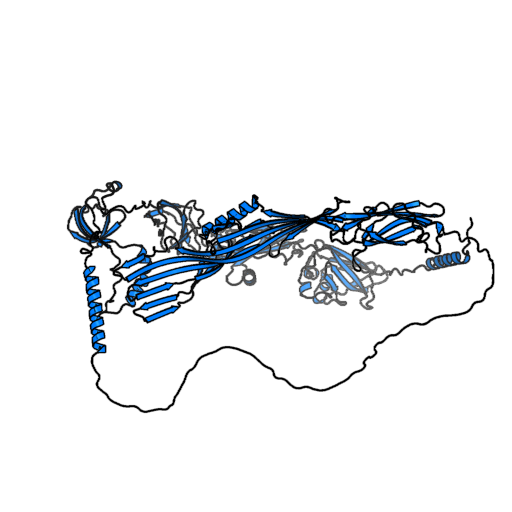SN A 1 542 ? 10.525 -30.948 74.776 1.00 31.00 542 ASN A N 1
ATOM 4289 C CA . ASN A 1 542 ? 11.845 -31.611 74.703 1.00 31.00 542 ASN A CA 1
ATOM 4290 C C . ASN A 1 542 ? 12.149 -32.400 73.392 1.00 31.00 542 ASN A C 1
ATOM 4292 O O . ASN A 1 542 ? 11.214 -32.813 72.718 1.00 31.00 542 ASN A O 1
ATOM 4296 N N . THR A 1 543 ? 13.457 -32.594 73.118 1.00 29.42 543 THR A N 1
ATOM 4297 C CA . THR A 1 543 ? 14.209 -33.673 72.386 1.00 29.42 543 THR A CA 1
ATOM 4298 C C . THR A 1 543 ? 13.605 -34.492 71.202 1.00 29.42 543 THR A C 1
ATOM 4300 O O . THR A 1 543 ? 12.415 -34.752 71.137 1.00 29.42 543 THR A O 1
ATOM 4303 N N . GLU A 1 544 ? 14.368 -35.003 70.210 1.00 27.34 544 GLU A N 1
ATOM 4304 C CA . GLU A 1 544 ? 15.837 -35.125 70.013 1.00 27.34 544 GLU A CA 1
ATOM 4305 C C . GLU A 1 544 ? 16.261 -35.157 68.512 1.00 27.34 544 GLU A C 1
ATOM 4307 O O . GLU A 1 544 ? 15.413 -35.208 67.623 1.00 27.34 544 GLU A O 1
ATOM 4312 N N . VAL A 1 545 ? 17.575 -35.154 68.219 1.00 29.14 545 VAL A N 1
ATOM 4313 C CA . VAL A 1 545 ? 18.180 -35.120 66.858 1.00 29.14 545 VAL A CA 1
ATOM 4314 C C . VAL A 1 545 ? 19.317 -36.153 66.738 1.00 29.14 545 VAL A C 1
ATOM 4316 O O . VAL A 1 545 ? 19.999 -36.404 67.731 1.00 29.14 545 VAL A O 1
ATOM 4319 N N . PRO A 1 546 ? 19.580 -36.731 65.545 1.00 35.69 546 PRO A N 1
ATOM 4320 C CA . PRO A 1 546 ? 20.957 -36.687 65.000 1.00 35.69 546 PRO A CA 1
ATOM 4321 C C . PRO A 1 546 ? 21.048 -36.626 63.449 1.00 35.69 546 PRO A C 1
ATOM 4323 O O . PRO A 1 546 ? 20.173 -37.145 62.765 1.00 35.69 546 PRO A O 1
ATOM 4326 N N . THR A 1 547 ? 22.093 -36.109 62.778 1.00 27.53 547 THR A N 1
ATOM 4327 C CA . THR A 1 547 ? 23.213 -35.186 63.118 1.00 27.53 547 THR A CA 1
ATOM 4328 C C . THR A 1 547 ? 23.953 -34.769 61.826 1.00 27.53 547 THR A C 1
ATOM 4330 O O . THR A 1 547 ? 24.182 -35.649 61.007 1.00 27.53 547 THR A O 1
ATOM 4333 N N . ASN A 1 548 ? 24.405 -33.501 61.743 1.00 30.16 548 ASN A N 1
ATOM 4334 C CA . ASN A 1 548 ? 25.726 -32.952 61.306 1.00 30.16 548 ASN A CA 1
ATOM 4335 C C . ASN A 1 548 ? 26.447 -33.487 60.030 1.00 30.16 548 ASN A C 1
ATOM 4337 O O . ASN A 1 548 ? 26.221 -34.595 59.577 1.00 30.16 548 ASN A O 1
ATOM 4341 N N . SER A 1 549 ? 27.383 -32.776 59.381 1.00 27.81 549 SER A N 1
ATOM 4342 C CA . SER A 1 549 ? 28.176 -31.550 59.668 1.00 27.81 549 SER A CA 1
ATOM 4343 C C . SER A 1 549 ? 28.330 -30.712 58.372 1.00 27.81 549 SER A C 1
ATOM 4345 O O . SER A 1 549 ? 28.192 -31.280 57.295 1.00 27.81 549 SER A O 1
ATOM 4347 N N . GLY A 1 550 ? 28.606 -29.400 58.329 1.00 29.61 550 GLY A N 1
ATOM 4348 C CA . GLY A 1 550 ? 29.470 -28.537 59.162 1.00 29.61 550 GLY A CA 1
ATOM 4349 C C . GLY A 1 550 ? 30.752 -28.175 58.365 1.00 29.61 550 GLY A C 1
ATOM 4350 O O . GLY A 1 550 ? 31.264 -29.041 57.665 1.00 29.61 550 GLY A O 1
ATOM 4351 N N . GLN A 1 551 ? 31.319 -26.959 58.390 1.00 30.34 551 GLN A N 1
ATOM 4352 C CA . GLN A 1 551 ? 31.027 -25.783 59.225 1.00 30.34 551 GLN A CA 1
ATOM 4353 C C . GLN A 1 551 ? 31.522 -24.456 58.570 1.00 30.34 551 GLN A C 1
ATOM 4355 O O . GLN A 1 551 ? 32.387 -24.481 57.698 1.00 30.34 551 GLN A O 1
ATOM 4360 N N . ASP A 1 552 ? 30.936 -23.337 59.016 1.00 23.95 552 ASP A N 1
ATOM 4361 C CA . ASP A 1 552 ? 31.178 -21.888 58.761 1.00 23.95 552 ASP A CA 1
ATOM 4362 C C . ASP A 1 552 ? 32.635 -21.355 58.959 1.00 23.95 552 ASP A C 1
ATOM 4364 O O . ASP A 1 552 ? 33.479 -22.155 59.376 1.00 23.95 552 ASP A O 1
ATOM 4368 N N . PRO A 1 553 ? 32.975 -20.035 58.775 1.00 39.53 553 PRO A N 1
ATOM 4369 C CA . PRO A 1 553 ? 32.115 -18.835 58.598 1.00 39.53 553 PRO A CA 1
ATOM 4370 C C . PRO A 1 553 ? 32.495 -17.808 57.489 1.00 39.53 553 PRO A C 1
ATOM 4372 O O . PRO A 1 553 ? 33.527 -17.888 56.825 1.00 39.53 553 PRO A O 1
ATOM 4375 N N . ALA A 1 554 ? 31.647 -16.777 57.353 1.00 26.14 554 ALA A N 1
ATOM 4376 C CA . ALA A 1 554 ? 31.793 -15.587 56.496 1.00 26.14 554 ALA A CA 1
ATOM 4377 C C . ALA A 1 554 ? 32.727 -14.472 57.042 1.00 26.14 554 ALA A C 1
ATOM 4379 O O . ALA A 1 554 ? 33.115 -14.510 58.206 1.00 26.14 554 ALA A O 1
ATOM 4380 N N . VAL A 1 555 ? 32.984 -13.421 56.231 1.00 26.66 555 VAL A N 1
ATOM 4381 C CA . VAL A 1 555 ? 32.828 -11.983 56.603 1.00 26.66 555 VAL A CA 1
ATOM 4382 C C . VAL A 1 555 ? 32.968 -11.032 55.383 1.00 26.66 555 VAL A C 1
ATOM 4384 O O . VAL A 1 555 ? 33.576 -11.365 54.371 1.00 26.66 555 VAL A O 1
ATOM 4387 N N . ILE A 1 556 ? 32.335 -9.857 55.491 1.00 25.09 556 ILE A N 1
ATOM 4388 C CA . ILE A 1 556 ? 32.118 -8.763 54.509 1.00 25.09 556 ILE A CA 1
ATOM 4389 C C . ILE A 1 556 ? 33.315 -7.769 54.513 1.00 25.09 556 ILE A C 1
ATOM 4391 O O . ILE A 1 556 ? 33.815 -7.500 55.607 1.00 25.09 556 ILE A O 1
ATOM 4395 N N . PRO A 1 557 ? 33.802 -7.208 53.367 1.00 28.09 557 PRO A N 1
ATOM 4396 C CA . PRO A 1 557 ? 33.380 -5.839 52.990 1.00 28.09 557 PRO A CA 1
ATOM 4397 C C . PRO A 1 557 ? 33.403 -5.414 51.495 1.00 28.09 557 PRO A C 1
ATOM 4399 O O . PRO A 1 557 ? 34.150 -5.910 50.657 1.00 28.09 557 PRO A O 1
ATOM 4402 N N . ASN A 1 558 ? 32.596 -4.382 51.222 1.00 22.47 558 ASN A N 1
ATOM 4403 C CA . ASN A 1 558 ? 32.666 -3.417 50.105 1.00 22.47 558 ASN A CA 1
ATOM 4404 C C . ASN A 1 558 ? 33.657 -2.272 50.480 1.00 22.47 558 ASN A C 1
ATOM 4406 O O . ASN A 1 558 ? 34.011 -2.194 51.658 1.00 22.47 558 ASN A O 1
ATOM 4410 N N . PRO A 1 559 ? 33.982 -1.261 49.639 1.00 44.50 559 PRO A N 1
ATOM 4411 C CA . PRO A 1 559 ? 33.960 -1.128 48.172 1.00 44.50 559 PRO A CA 1
ATOM 4412 C C . PRO A 1 559 ? 35.331 -0.590 47.643 1.00 44.50 559 PRO A C 1
ATOM 4414 O O . PRO A 1 559 ? 36.325 -0.638 48.366 1.00 44.50 559 PRO A O 1
ATOM 4417 N N . THR A 1 560 ? 35.365 0.030 46.444 1.00 22.48 560 THR A N 1
ATOM 4418 C CA . THR A 1 560 ? 36.077 1.301 46.062 1.00 22.48 560 THR A CA 1
ATOM 4419 C C . THR A 1 560 ? 36.697 1.253 44.644 1.00 22.48 560 THR A C 1
ATOM 4421 O O . THR A 1 560 ? 36.891 0.185 44.072 1.00 22.48 560 THR A O 1
ATOM 4424 N N . ASN A 1 561 ? 36.926 2.428 44.044 1.00 26.16 561 ASN A N 1
ATOM 4425 C CA . ASN A 1 561 ? 37.238 2.654 42.626 1.00 26.16 561 ASN A CA 1
ATOM 4426 C C . ASN A 1 561 ? 38.738 2.573 42.237 1.00 26.16 561 ASN A C 1
ATOM 4428 O O . ASN A 1 561 ? 39.616 2.833 43.053 1.00 26.16 561 ASN A O 1
ATOM 4432 N N . GLU A 1 562 ? 38.942 2.472 40.913 1.00 26.00 562 GLU A N 1
ATOM 4433 C CA . GLU A 1 562 ? 39.916 3.232 40.089 1.00 26.00 562 GLU A CA 1
ATOM 4434 C C . GLU A 1 562 ? 41.359 2.730 39.796 1.00 26.00 562 GLU A C 1
ATOM 4436 O O . GLU A 1 562 ? 42.008 2.035 40.568 1.00 26.00 562 GLU A O 1
ATOM 4441 N N . VAL A 1 563 ? 41.853 3.219 38.639 1.00 24.92 563 VAL A N 1
ATOM 4442 C CA . VAL A 1 563 ? 43.223 3.186 38.056 1.00 24.92 563 VAL A CA 1
ATOM 4443 C C . VAL A 1 563 ? 43.690 1.895 37.325 1.00 24.92 563 VAL A C 1
ATOM 4445 O O . VAL A 1 563 ? 43.273 0.780 37.607 1.00 24.92 563 VAL A O 1
ATOM 4448 N N . THR A 1 564 ? 44.534 2.084 36.296 1.00 28.19 564 THR A N 1
ATOM 4449 C CA . THR A 1 564 ? 45.045 1.118 35.281 1.00 28.19 564 THR A CA 1
ATOM 4450 C C . THR A 1 564 ? 46.583 1.253 35.116 1.00 28.19 564 THR A C 1
ATOM 4452 O O . THR A 1 564 ? 47.135 2.191 35.694 1.00 28.19 564 THR A O 1
ATOM 4455 N N . PRO A 1 565 ? 47.311 0.483 34.259 1.00 49.09 565 PRO A N 1
ATOM 4456 C CA . PRO A 1 565 ? 47.100 -0.870 33.718 1.00 49.09 565 PRO A CA 1
ATOM 4457 C C . PRO A 1 565 ? 48.100 -1.904 34.339 1.00 49.09 565 PRO A C 1
ATOM 4459 O O . PRO A 1 565 ? 47.688 -2.457 35.353 1.00 49.09 565 PRO A O 1
ATOM 4462 N N . PRO A 1 566 ? 49.389 -2.147 33.940 1.00 39.84 566 PRO A N 1
ATOM 4463 C CA . PRO A 1 566 ? 50.117 -2.136 32.647 1.00 39.84 566 PRO A CA 1
ATOM 4464 C C . PRO A 1 566 ? 50.818 -3.471 32.218 1.00 39.84 566 PRO A C 1
ATOM 4466 O O . PRO A 1 566 ? 51.441 -4.153 33.018 1.00 39.84 566 PRO A O 1
ATOM 4469 N N . VAL A 1 567 ? 50.837 -3.733 30.898 1.00 31.31 567 VAL A N 1
ATOM 4470 C CA . VAL A 1 567 ? 51.876 -4.410 30.059 1.00 31.31 567 VAL A CA 1
ATOM 4471 C C . VAL A 1 567 ? 52.572 -5.716 30.516 1.00 31.31 567 VAL A C 1
ATOM 4473 O O . VAL A 1 567 ? 53.397 -5.737 31.426 1.00 31.31 567 VAL A O 1
ATOM 4476 N N . SER A 1 568 ? 52.468 -6.742 29.656 1.00 25.28 568 SER A N 1
ATOM 4477 C CA . SER A 1 568 ? 53.585 -7.637 29.273 1.00 25.28 568 SER A CA 1
ATOM 4478 C C . SER A 1 568 ? 53.349 -8.271 27.878 1.00 25.28 568 SER A C 1
ATOM 4480 O O . SER A 1 568 ? 52.214 -8.256 27.411 1.00 25.28 568 SER A O 1
ATOM 4482 N N . ASN A 1 569 ? 54.307 -8.944 27.218 1.00 24.62 569 ASN A N 1
ATOM 4483 C CA . ASN A 1 569 ? 55.627 -8.530 26.671 1.00 24.62 569 ASN A CA 1
ATOM 4484 C C . ASN A 1 569 ? 56.444 -9.801 26.274 1.00 24.62 569 ASN A C 1
ATOM 4486 O O . ASN A 1 569 ? 56.204 -10.853 26.856 1.00 24.62 569 ASN A O 1
ATOM 4490 N N . VAL A 1 570 ? 57.429 -9.679 25.360 1.00 25.42 570 VAL A N 1
ATOM 4491 C CA . VAL A 1 570 ? 58.394 -10.715 24.871 1.00 25.42 570 VAL A CA 1
ATOM 4492 C C . VAL A 1 570 ? 57.768 -11.971 24.182 1.00 25.42 570 VAL A C 1
ATOM 4494 O O . VAL A 1 570 ? 56.630 -12.319 24.464 1.00 25.42 570 VAL A O 1
ATOM 4497 N N . THR A 1 571 ? 58.362 -12.685 23.202 1.00 24.19 571 THR A N 1
ATOM 4498 C CA . THR A 1 571 ? 59.701 -12.654 22.547 1.00 24.19 571 THR A CA 1
ATOM 4499 C C . THR A 1 571 ? 59.620 -13.052 21.049 1.00 24.19 571 THR A C 1
ATOM 4501 O O . THR A 1 571 ? 58.679 -13.715 20.622 1.00 24.19 571 THR A O 1
ATOM 4504 N N . THR A 1 572 ? 60.635 -12.681 20.258 1.00 25.03 572 THR A N 1
ATOM 4505 C CA . THR A 1 572 ? 60.948 -13.123 18.868 1.00 25.03 572 THR A CA 1
ATOM 4506 C C . THR A 1 572 ? 62.106 -14.164 18.901 1.00 25.03 572 THR A C 1
ATOM 4508 O O . THR A 1 572 ? 62.263 -14.773 19.961 1.00 25.03 572 THR A O 1
ATOM 4511 N N . PRO A 1 573 ? 63.009 -14.375 17.902 1.00 48.44 573 PRO A N 1
ATOM 4512 C CA . PRO A 1 573 ? 63.047 -14.197 16.427 1.00 48.44 573 PRO A CA 1
ATOM 4513 C C . PRO A 1 573 ? 63.412 -15.577 15.773 1.00 48.44 573 PRO A C 1
ATOM 4515 O O . PRO A 1 573 ? 62.935 -16.575 16.313 1.00 48.44 573 PRO A O 1
ATOM 4518 N N . PRO A 1 574 ? 64.294 -15.757 14.746 1.00 43.84 574 PRO A N 1
ATOM 4519 C CA . PRO A 1 574 ? 64.798 -14.950 13.600 1.00 43.84 574 PRO A CA 1
ATOM 4520 C C . PRO A 1 574 ? 64.526 -15.673 12.238 1.00 43.84 574 PRO A C 1
ATOM 4522 O O . PRO A 1 574 ? 63.722 -16.596 12.230 1.00 43.84 574 PRO A O 1
ATOM 4525 N N . VAL A 1 575 ? 65.063 -15.409 11.027 1.00 29.77 575 VAL A N 1
ATOM 4526 C CA . VAL A 1 575 ? 65.931 -14.421 10.297 1.00 29.77 575 VAL A CA 1
ATOM 4527 C C . VAL A 1 575 ? 65.326 -14.337 8.845 1.00 29.77 575 VAL A C 1
ATOM 4529 O O . VAL A 1 575 ? 64.238 -14.874 8.665 1.00 29.77 575 VAL A O 1
ATOM 4532 N N . THR A 1 576 ? 65.800 -13.749 7.728 1.00 26.77 576 THR A N 1
ATOM 4533 C CA . THR A 1 576 ? 66.979 -13.015 7.162 1.00 26.77 576 THR A CA 1
ATOM 4534 C C . THR A 1 576 ? 66.439 -12.246 5.908 1.00 26.77 576 THR A C 1
ATOM 4536 O O . THR A 1 576 ? 65.305 -12.504 5.519 1.00 26.77 576 THR A O 1
ATOM 4539 N N . ASN A 1 577 ? 67.089 -11.353 5.137 1.00 28.08 577 ASN A N 1
ATOM 4540 C CA . ASN A 1 577 ? 68.375 -10.625 5.132 1.00 28.08 577 ASN A CA 1
ATOM 4541 C C . ASN A 1 577 ? 68.192 -9.301 4.318 1.00 28.08 577 ASN A C 1
ATOM 4543 O O . ASN A 1 577 ? 67.113 -9.054 3.783 1.00 28.08 577 ASN A O 1
ATOM 4547 N N . THR A 1 578 ? 69.246 -8.492 4.157 1.00 22.80 578 THR A N 1
ATOM 4548 C CA . THR A 1 578 ? 69.306 -7.247 3.337 1.00 22.80 578 THR A CA 1
ATOM 4549 C C . THR A 1 578 ? 70.135 -7.456 2.030 1.00 22.80 578 THR A C 1
ATOM 4551 O O . THR A 1 578 ? 70.520 -8.611 1.818 1.00 22.80 578 THR A O 1
ATOM 4554 N N . PRO A 1 579 ? 70.402 -6.476 1.107 1.00 37.53 579 PRO A N 1
ATOM 4555 C CA . PRO A 1 579 ? 70.977 -5.113 1.309 1.00 37.53 579 PRO A CA 1
ATOM 4556 C C . PRO A 1 579 ? 70.296 -3.987 0.454 1.00 37.53 579 PRO A C 1
ATOM 4558 O O . PRO A 1 579 ? 69.298 -4.262 -0.202 1.00 37.53 579 PRO A O 1
ATOM 4561 N N . THR A 1 580 ? 70.684 -2.694 0.420 1.00 25.61 580 THR A N 1
ATOM 4562 C CA . THR A 1 580 ? 71.872 -1.937 0.917 1.00 25.61 580 THR A CA 1
ATOM 4563 C C . THR A 1 580 ? 71.488 -0.484 1.332 1.00 25.61 580 THR A C 1
ATOM 4565 O O . THR A 1 580 ? 70.341 -0.085 1.161 1.00 25.61 580 THR A O 1
ATOM 4568 N N . ASN A 1 581 ? 72.428 0.318 1.871 1.00 26.64 581 ASN A N 1
ATOM 4569 C CA . ASN A 1 581 ? 72.191 1.570 2.635 1.00 26.64 581 ASN A CA 1
ATOM 4570 C C . ASN A 1 581 ? 72.940 2.830 2.074 1.00 26.64 581 ASN A C 1
ATOM 4572 O O . ASN A 1 581 ? 73.797 2.659 1.205 1.00 26.64 581 ASN A O 1
ATOM 4576 N N . PRO A 1 582 ? 72.685 4.075 2.561 1.00 48.62 582 PRO A N 1
ATOM 4577 C CA . PRO A 1 582 ? 73.305 5.336 2.090 1.00 48.62 582 PRO A CA 1
ATOM 4578 C C . PRO A 1 582 ? 74.309 5.980 3.085 1.00 48.62 582 PRO A C 1
ATOM 4580 O O . PRO A 1 582 ? 74.483 5.475 4.189 1.00 48.62 582 PRO A O 1
ATOM 4583 N N . THR A 1 583 ? 74.933 7.127 2.744 1.00 25.80 583 THR A N 1
ATOM 4584 C CA . THR A 1 583 ? 75.408 8.193 3.687 1.00 25.80 583 THR A CA 1
ATOM 4585 C C . THR A 1 583 ? 75.960 9.441 2.952 1.00 25.80 583 THR A C 1
ATOM 4587 O O . THR A 1 583 ? 76.333 9.345 1.786 1.00 25.80 583 THR A O 1
ATOM 4590 N N . GLY A 1 584 ? 76.045 10.605 3.627 1.00 26.17 584 GLY A N 1
ATOM 4591 C CA . GLY A 1 584 ? 76.780 11.810 3.165 1.00 26.17 584 GLY A CA 1
ATOM 4592 C C . GLY A 1 584 ? 76.205 13.152 3.673 1.00 26.17 584 GLY A C 1
ATOM 4593 O O . GLY A 1 584 ? 74.989 13.307 3.702 1.00 26.17 584 GLY A O 1
ATOM 4594 N N . GLY A 1 585 ? 77.049 14.123 4.068 1.00 26.97 585 GLY A N 1
ATOM 4595 C CA . GLY A 1 585 ? 76.625 15.411 4.665 1.00 26.97 585 GLY A CA 1
ATOM 4596 C C . GLY A 1 585 ? 77.514 16.633 4.337 1.00 26.97 585 GLY A C 1
ATOM 4597 O O . GLY A 1 585 ? 78.531 16.507 3.662 1.00 26.97 585 GLY A O 1
ATOM 4598 N N . THR A 1 586 ? 77.093 17.817 4.802 1.00 26.64 586 THR A N 1
ATOM 4599 C CA . THR A 1 586 ? 77.686 19.175 4.629 1.00 26.64 586 THR A CA 1
ATOM 4600 C C . THR A 1 586 ? 78.995 19.398 5.433 1.00 26.64 586 THR A C 1
ATOM 4602 O O . THR A 1 586 ? 79.219 18.610 6.353 1.00 26.64 586 THR A O 1
ATOM 4605 N N . PRO A 1 587 ? 79.863 20.428 5.168 1.00 37.66 587 PRO A N 1
ATOM 4606 C CA . PRO A 1 587 ? 79.526 21.872 5.089 1.00 37.66 587 PRO A CA 1
ATOM 4607 C C . PRO A 1 587 ? 80.339 22.766 4.085 1.00 37.66 587 PRO A C 1
ATOM 4609 O O . PRO A 1 587 ? 80.873 22.293 3.090 1.00 37.66 587 PRO A O 1
ATOM 4612 N N . VAL A 1 588 ? 80.336 24.090 4.331 1.00 31.12 588 VAL A N 1
ATOM 4613 C CA . VAL A 1 588 ? 80.678 25.284 3.495 1.00 31.12 588 VAL A CA 1
ATOM 4614 C C . VAL A 1 588 ? 82.115 25.814 3.779 1.00 31.12 588 VAL A C 1
ATOM 4616 O O . VAL A 1 588 ? 82.484 25.748 4.954 1.00 31.12 588 VAL A O 1
ATOM 4619 N N . PRO A 1 589 ? 82.941 26.325 2.807 1.00 36.34 589 PRO A N 1
ATOM 4620 C CA . PRO A 1 589 ? 83.098 27.800 2.601 1.00 36.34 589 PRO A CA 1
ATOM 4621 C C . PRO A 1 589 ? 83.650 28.386 1.250 1.00 36.34 589 PRO A C 1
ATOM 4623 O O . PRO A 1 589 ? 84.468 27.794 0.562 1.00 36.34 589 PRO A O 1
ATOM 4626 N N . SER A 1 590 ? 83.259 29.650 0.984 1.00 24.91 590 SER A N 1
ATOM 4627 C CA . SER A 1 590 ? 83.996 30.831 0.429 1.00 24.91 590 SER A CA 1
ATOM 4628 C C . SER A 1 590 ? 84.922 30.819 -0.828 1.00 24.91 590 SER A C 1
ATOM 4630 O O . SER A 1 590 ? 85.968 30.186 -0.854 1.00 24.91 590 SER A O 1
ATOM 4632 N N . ASN A 1 591 ? 84.610 31.744 -1.762 1.00 27.20 591 ASN A N 1
ATOM 4633 C CA . ASN A 1 591 ? 85.432 32.537 -2.722 1.00 27.20 591 ASN A CA 1
ATOM 4634 C C . ASN A 1 591 ? 86.982 32.401 -2.775 1.00 27.20 591 ASN A C 1
ATOM 4636 O O . ASN A 1 591 ? 87.618 32.596 -1.741 1.00 27.20 591 ASN A O 1
ATOM 4640 N N . ASN A 1 592 ? 87.581 32.423 -3.995 1.00 24.95 592 ASN A N 1
ATOM 4641 C CA . ASN A 1 592 ? 88.229 33.657 -4.531 1.00 24.95 592 ASN A CA 1
ATOM 4642 C C . ASN A 1 592 ? 88.611 33.708 -6.051 1.00 24.95 592 ASN A C 1
ATOM 4644 O O . ASN A 1 592 ? 88.988 32.711 -6.651 1.00 24.95 592 ASN A O 1
ATOM 4648 N N . THR A 1 593 ? 88.548 34.930 -6.609 1.00 24.75 593 THR A N 1
ATOM 4649 C CA . THR A 1 593 ? 89.288 35.594 -7.733 1.00 24.75 593 THR A CA 1
ATOM 4650 C C . THR A 1 593 ? 89.928 34.890 -8.965 1.00 24.75 593 THR A C 1
ATOM 4652 O O . THR A 1 593 ? 90.893 34.146 -8.840 1.00 24.75 593 THR A O 1
ATOM 4655 N N . ASN A 1 594 ? 89.597 35.479 -10.135 1.00 26.59 594 ASN A N 1
ATOM 4656 C CA . ASN A 1 594 ? 90.458 35.932 -11.265 1.00 26.59 594 ASN A CA 1
ATOM 4657 C C . ASN A 1 594 ? 90.977 34.991 -12.387 1.00 26.59 594 ASN A C 1
ATOM 4659 O O . ASN A 1 594 ? 91.551 33.934 -12.164 1.00 26.59 594 ASN A O 1
ATOM 4663 N N . ALA A 1 595 ? 90.877 35.513 -13.624 1.00 32.81 595 ALA A N 1
ATOM 4664 C CA . ALA A 1 595 ? 91.574 35.085 -14.852 1.00 32.81 595 ALA A CA 1
ATOM 4665 C C . ALA A 1 595 ? 92.749 36.039 -15.185 1.00 32.81 595 ALA A C 1
ATOM 4667 O O . ALA A 1 595 ? 92.816 37.126 -14.603 1.00 32.81 595 ALA A O 1
ATOM 4668 N N . PRO A 1 596 ? 93.679 35.669 -16.096 1.00 39.00 596 PRO A N 1
ATOM 4669 C CA . PRO A 1 596 ? 93.765 36.307 -17.440 1.00 39.00 596 PRO A CA 1
ATOM 4670 C C . PRO A 1 596 ? 94.388 35.356 -18.520 1.00 39.00 596 PRO A C 1
ATOM 4672 O O . PRO A 1 596 ? 94.536 34.173 -18.217 1.00 39.00 596 PRO A O 1
ATOM 4675 N N . PRO A 1 597 ? 94.854 35.787 -19.728 1.00 41.47 597 PRO A N 1
ATOM 4676 C CA . PRO A 1 597 ? 94.601 36.996 -20.541 1.00 41.47 597 PRO A CA 1
ATOM 4677 C C . PRO A 1 597 ? 94.106 36.703 -21.998 1.00 41.47 597 PRO A C 1
ATOM 4679 O O . PRO A 1 597 ? 93.763 35.584 -22.363 1.00 41.47 597 PRO A O 1
ATOM 4682 N N . LYS A 1 598 ? 94.071 37.759 -22.831 1.00 34.91 598 LYS A N 1
ATOM 4683 C CA . LYS A 1 598 ? 93.630 37.870 -24.247 1.00 34.91 598 LYS A CA 1
ATOM 4684 C C . LYS A 1 598 ? 94.783 37.594 -25.259 1.00 34.91 598 LYS A C 1
ATOM 4686 O O . LYS A 1 598 ? 95.934 37.801 -24.883 1.00 34.91 598 LYS A O 1
ATOM 4691 N N . PRO A 1 599 ? 94.517 37.206 -26.530 1.00 34.19 599 PRO A N 1
ATOM 4692 C CA . PRO A 1 599 ? 94.486 38.173 -27.661 1.00 34.19 599 PRO A CA 1
ATOM 4693 C C . PRO A 1 599 ? 93.226 37.981 -28.552 1.00 34.19 599 PRO A C 1
ATOM 4695 O O . PRO A 1 599 ? 92.639 36.909 -28.550 1.00 34.19 599 PRO A O 1
ATOM 4698 N N . THR A 1 600 ? 92.601 38.967 -29.215 1.00 29.12 600 THR A N 1
ATOM 4699 C CA . THR A 1 600 ? 93.056 40.073 -30.097 1.00 29.12 600 THR A CA 1
ATOM 4700 C C . THR A 1 600 ? 93.472 39.616 -31.503 1.00 29.12 600 THR A C 1
ATOM 4702 O O . THR A 1 600 ? 94.650 39.373 -31.708 1.00 29.12 600 THR A O 1
ATOM 4705 N N . GLU A 1 601 ? 92.540 39.610 -32.472 1.00 29.27 601 GLU A N 1
ATOM 4706 C CA . GLU A 1 601 ? 92.640 40.459 -33.682 1.00 29.27 601 GLU A CA 1
ATOM 4707 C C . GLU A 1 601 ? 91.328 40.525 -34.503 1.00 29.27 601 GLU A C 1
ATOM 4709 O O . GLU A 1 601 ? 90.286 40.049 -34.051 1.00 29.27 601 GLU A O 1
ATOM 4714 N N . ASN A 1 602 ? 91.355 41.226 -35.645 1.00 30.59 602 ASN A N 1
ATOM 4715 C CA . ASN A 1 602 ? 90.186 41.667 -36.417 1.00 30.59 602 ASN A CA 1
ATOM 4716 C C . ASN A 1 602 ? 89.733 40.677 -37.504 1.00 30.59 602 ASN A C 1
ATOM 4718 O O . ASN A 1 602 ? 90.553 40.054 -38.170 1.00 30.59 602 ASN A O 1
ATOM 4722 N N . SER A 1 603 ? 88.442 40.713 -37.848 1.00 30.94 603 SER A N 1
ATOM 4723 C CA . SER A 1 603 ? 88.033 40.737 -39.263 1.00 30.94 603 SER A CA 1
ATOM 4724 C C . SER A 1 603 ? 86.652 41.382 -39.434 1.00 30.94 603 SER A C 1
ATOM 4726 O O . SER A 1 603 ? 85.699 41.046 -38.736 1.00 30.94 603 SER A O 1
ATOM 4728 N N . ASN A 1 604 ? 86.541 42.317 -40.381 1.00 38.50 604 ASN A N 1
ATOM 4729 C CA . ASN A 1 604 ? 85.248 42.779 -40.884 1.00 38.50 604 ASN A CA 1
ATOM 4730 C C . ASN A 1 604 ? 84.778 41.804 -41.966 1.00 38.50 604 ASN A C 1
ATOM 4732 O O . ASN A 1 604 ? 85.448 41.653 -42.985 1.00 38.50 604 ASN A O 1
ATOM 4736 N N . THR A 1 605 ? 83.600 41.210 -41.799 1.00 33.56 605 THR A N 1
ATOM 4737 C CA . THR A 1 605 ? 82.834 40.634 -42.911 1.00 33.56 605 THR A CA 1
ATOM 4738 C C . THR A 1 605 ? 81.381 41.062 -42.788 1.00 33.56 605 THR A C 1
ATOM 4740 O O . THR A 1 605 ? 80.709 40.794 -41.795 1.00 33.56 605 THR A O 1
ATOM 4743 N N . THR A 1 606 ? 80.899 41.783 -43.796 1.00 48.72 606 THR A N 1
ATOM 4744 C CA . THR A 1 606 ? 79.533 42.302 -43.835 1.00 48.72 606 THR A CA 1
ATOM 4745 C C . THR A 1 606 ? 78.571 41.179 -44.228 1.00 48.72 606 THR A C 1
ATOM 4747 O O . THR A 1 606 ? 78.245 41.029 -45.404 1.00 48.72 606 THR A O 1
ATOM 4750 N N . GLU A 1 607 ? 78.115 40.372 -43.259 1.00 36.94 607 GLU A N 1
ATOM 4751 C CA . GLU A 1 607 ? 76.957 39.497 -43.502 1.00 36.94 607 GLU A CA 1
ATOM 4752 C C . GLU A 1 607 ? 75.769 40.357 -43.982 1.00 36.94 607 GLU A C 1
ATOM 4754 O O . GLU A 1 607 ? 75.508 41.424 -43.409 1.00 36.94 607 GLU A O 1
ATOM 4759 N N . PRO A 1 608 ? 75.013 39.917 -45.004 1.00 39.47 608 PRO A N 1
ATOM 4760 C CA . PRO A 1 608 ? 73.795 40.608 -45.403 1.00 39.47 608 PRO A CA 1
ATOM 4761 C C . PRO A 1 608 ? 72.783 40.586 -44.252 1.00 39.47 608 PRO A C 1
ATOM 4763 O O . PRO A 1 608 ? 72.665 39.590 -43.530 1.00 39.47 608 PRO A O 1
ATOM 4766 N N . LYS A 1 609 ? 72.004 41.668 -44.102 1.00 46.00 609 LYS A N 1
ATOM 4767 C CA . LYS A 1 609 ? 70.871 41.694 -43.166 1.00 46.00 609 LYS A CA 1
ATOM 4768 C C . LYS A 1 609 ? 69.972 40.486 -43.443 1.00 46.00 609 LYS A C 1
ATOM 4770 O O . LYS A 1 609 ? 69.381 40.389 -44.515 1.00 46.00 609 LYS A O 1
ATOM 4775 N N . LYS A 1 610 ? 69.844 39.587 -42.464 1.00 51.09 610 LYS A N 1
ATOM 4776 C CA . LYS A 1 610 ? 68.829 38.529 -42.480 1.00 51.09 610 LYS A CA 1
ATOM 4777 C C . LYS A 1 610 ? 67.461 39.191 -42.331 1.00 51.09 610 LYS A C 1
ATOM 4779 O O . LYS A 1 610 ? 67.028 39.451 -41.213 1.00 51.09 610 LYS A O 1
ATOM 4784 N N . GLU A 1 611 ? 66.809 39.483 -43.454 1.00 58.91 611 GLU A N 1
ATOM 4785 C CA . GLU A 1 611 ? 65.419 39.937 -43.461 1.00 58.91 611 GLU A CA 1
ATOM 4786 C C . GLU A 1 611 ? 64.554 38.907 -42.720 1.00 58.91 611 GLU A C 1
ATOM 4788 O O . GLU A 1 611 ? 64.560 37.712 -43.037 1.00 58.91 611 GLU A O 1
ATOM 4793 N N . GLY A 1 612 ? 63.857 39.364 -41.676 1.00 64.31 612 GLY A N 1
ATOM 4794 C CA . GLY A 1 612 ? 62.970 38.516 -40.888 1.00 64.31 612 GLY A CA 1
ATOM 4795 C C . GLY A 1 612 ? 61.866 37.940 -41.771 1.00 64.31 612 GLY A C 1
ATOM 4796 O O . GLY A 1 612 ? 61.352 38.619 -42.661 1.00 64.31 612 GLY A O 1
ATOM 4797 N N . LYS A 1 613 ? 61.475 36.681 -41.545 1.00 76.81 613 LYS A N 1
ATOM 4798 C CA . LYS A 1 613 ? 60.447 36.059 -42.391 1.00 76.81 613 LYS A CA 1
ATOM 4799 C C . LYS A 1 613 ? 59.122 36.823 -42.250 1.00 76.81 613 LYS A C 1
ATOM 4801 O O . LYS A 1 613 ? 58.688 37.014 -41.114 1.00 76.81 613 LYS A O 1
ATOM 4806 N N . PRO A 1 614 ? 58.452 37.212 -43.352 1.00 80.50 614 PRO A N 1
ATOM 4807 C CA . PRO A 1 614 ? 57.244 38.026 -43.285 1.00 80.50 614 PRO A CA 1
ATOM 4808 C C . PRO A 1 614 ? 56.125 37.308 -42.527 1.00 80.50 614 PRO A C 1
ATOM 4810 O O . PRO A 1 614 ? 55.868 36.117 -42.737 1.00 80.50 614 PRO A O 1
ATOM 4813 N N . PHE A 1 615 ? 55.482 38.047 -41.625 1.00 83.81 615 PHE A N 1
ATOM 4814 C CA . PHE A 1 615 ? 54.430 37.570 -40.731 1.00 83.81 615 PHE A CA 1
ATOM 4815 C C . PHE A 1 615 ? 53.469 38.712 -40.388 1.00 83.81 615 PHE A C 1
ATOM 4817 O O . PHE A 1 615 ? 53.863 39.878 -40.347 1.00 83.81 615 PHE A O 1
ATOM 4824 N N . SER A 1 616 ? 52.228 38.365 -40.055 1.00 84.25 616 SER A N 1
ATOM 4825 C CA . SER A 1 616 ? 51.281 39.274 -39.408 1.00 84.25 616 SER A CA 1
ATOM 4826 C C . SER A 1 616 ? 51.128 38.947 -37.923 1.00 84.25 616 SER A C 1
ATOM 4828 O O . SER A 1 616 ? 51.226 37.789 -37.499 1.00 84.25 616 SER A O 1
ATOM 4830 N N . SER A 1 617 ? 50.881 39.974 -37.111 1.00 83.69 617 SER A N 1
ATOM 4831 C CA . SER A 1 617 ? 50.452 39.795 -35.725 1.00 83.69 617 SER A CA 1
ATOM 4832 C C . SER A 1 617 ? 49.045 39.190 -35.697 1.00 83.69 617 SER A C 1
ATOM 4834 O O . SER A 1 617 ? 48.107 39.747 -36.276 1.00 83.69 617 SER A O 1
ATOM 4836 N N . LYS A 1 618 ? 48.889 38.027 -35.051 1.00 84.94 618 LYS A N 1
ATOM 4837 C CA . LYS A 1 618 ? 47.614 37.297 -35.014 1.00 84.94 618 LYS A CA 1
ATOM 4838 C C . LYS A 1 618 ? 46.788 37.716 -33.803 1.00 84.94 618 LYS A C 1
ATOM 4840 O O . LYS A 1 618 ? 45.669 38.195 -33.963 1.00 84.94 618 LYS A O 1
ATOM 4845 N N . GLU A 1 619 ? 47.337 37.517 -32.609 1.00 89.25 619 GLU A N 1
ATOM 4846 C CA . GLU A 1 619 ? 46.622 37.646 -31.338 1.00 89.25 619 GLU A CA 1
ATOM 4847 C C . GLU A 1 619 ? 47.627 37.942 -30.212 1.00 89.25 619 GLU A C 1
ATOM 4849 O O . GLU A 1 619 ? 48.649 37.259 -30.108 1.00 89.25 619 GLU A O 1
ATOM 4854 N N . LEU A 1 620 ? 47.338 38.944 -29.378 1.00 91.06 620 LEU A N 1
ATOM 4855 C CA . LEU A 1 620 ? 48.060 39.216 -28.133 1.00 91.06 620 LEU A CA 1
ATOM 4856 C C . LEU A 1 620 ? 47.271 38.644 -26.953 1.00 91.06 620 LEU A C 1
ATOM 4858 O O . LEU A 1 620 ? 46.057 38.816 -26.895 1.00 91.06 620 LEU A O 1
ATOM 4862 N N . TYR A 1 621 ? 47.958 38.016 -26.003 1.00 91.88 621 TYR A N 1
ATOM 4863 C CA . TYR A 1 621 ? 47.377 37.467 -24.781 1.00 91.88 621 TYR A CA 1
ATOM 4864 C C . TYR A 1 621 ? 47.970 38.110 -23.524 1.00 91.88 621 TYR A C 1
ATOM 4866 O O . TYR A 1 621 ? 49.175 38.355 -23.467 1.00 91.88 621 TYR A O 1
ATOM 4874 N N . ALA A 1 622 ? 47.135 38.296 -22.501 1.00 91.69 622 ALA A N 1
ATOM 4875 C CA . ALA A 1 622 ? 47.550 38.498 -21.114 1.00 91.69 622 ALA A CA 1
ATOM 4876 C C . ALA A 1 622 ? 47.151 37.261 -20.301 1.00 91.69 622 ALA A C 1
ATOM 4878 O O . ALA A 1 622 ? 45.998 36.826 -20.356 1.00 91.69 622 ALA A O 1
ATOM 4879 N N . ILE A 1 623 ? 48.109 36.683 -19.581 1.00 90.00 623 ILE A N 1
ATOM 4880 C CA . ILE A 1 623 ? 47.983 35.403 -18.884 1.00 90.00 623 ILE A CA 1
ATOM 4881 C C . ILE A 1 623 ? 48.337 35.618 -17.412 1.00 90.00 623 ILE A C 1
ATOM 4883 O O . ILE A 1 623 ? 49.499 35.869 -17.085 1.00 90.00 623 ILE A O 1
ATOM 4887 N N . GLY A 1 624 ? 47.334 35.518 -16.543 1.00 83.88 624 GLY A N 1
ATOM 4888 C CA . GLY A 1 624 ? 47.481 35.581 -15.091 1.00 83.88 624 GLY A CA 1
ATOM 4889 C C . GLY A 1 624 ? 47.557 34.197 -14.446 1.00 83.88 624 GLY A C 1
ATOM 4890 O O . GLY A 1 624 ? 46.988 33.224 -14.955 1.00 83.88 624 GLY A O 1
ATOM 4891 N N . LEU A 1 625 ? 48.238 34.135 -13.303 1.00 68.06 625 LEU A N 1
ATOM 4892 C CA . LEU A 1 625 ? 48.266 32.992 -12.392 1.00 68.06 625 LEU A CA 1
ATOM 4893 C C . LEU A 1 625 ? 47.636 33.408 -11.056 1.00 68.06 625 LEU A C 1
ATOM 4895 O O . LEU A 1 625 ? 47.996 34.450 -10.510 1.00 68.06 625 LEU A O 1
ATOM 4899 N N . ASN A 1 626 ? 46.721 32.597 -10.524 1.00 58.38 626 ASN A N 1
ATOM 4900 C CA . ASN A 1 626 ? 46.189 32.786 -9.169 1.00 58.38 626 ASN A CA 1
ATOM 4901 C C . ASN A 1 626 ? 47.168 32.242 -8.114 1.00 58.38 626 ASN A C 1
ATOM 4903 O O . ASN A 1 626 ? 47.447 32.893 -7.110 1.00 58.38 626 ASN A O 1
ATOM 4907 N N . SER A 1 627 ? 47.716 31.059 -8.388 1.00 59.09 627 SER A N 1
ATOM 4908 C CA . SER A 1 627 ? 48.754 30.363 -7.628 1.00 59.09 627 SER A CA 1
ATOM 4909 C C . SER A 1 627 ? 49.557 29.462 -8.585 1.00 59.09 627 SER A C 1
ATOM 4911 O O . SER A 1 627 ? 49.307 29.466 -9.794 1.00 59.09 627 SER A O 1
ATOM 4913 N N . LYS A 1 628 ? 50.551 28.711 -8.086 1.00 53.56 628 LYS A N 1
ATOM 4914 C CA . LYS A 1 628 ? 51.387 27.832 -8.934 1.00 53.56 628 LYS A CA 1
ATOM 4915 C C . LYS A 1 628 ? 50.625 26.645 -9.534 1.00 53.56 628 LYS A C 1
ATOM 4917 O O . LYS A 1 628 ? 51.027 26.162 -10.589 1.00 53.56 628 LYS A O 1
ATOM 4922 N N . ASP A 1 629 ? 49.546 26.222 -8.882 1.00 53.66 629 ASP A N 1
ATOM 4923 C CA . ASP A 1 629 ? 48.840 24.966 -9.156 1.00 53.66 629 ASP A CA 1
ATOM 4924 C C . ASP A 1 629 ? 47.422 25.190 -9.731 1.00 53.66 629 ASP A C 1
ATOM 4926 O O . ASP A 1 629 ? 46.677 24.242 -9.970 1.00 53.66 629 ASP A O 1
ATOM 4930 N N . GLU A 1 630 ? 47.045 26.449 -9.988 1.00 60.19 630 GLU A N 1
ATOM 4931 C CA . GLU A 1 630 ? 45.738 26.847 -10.529 1.00 60.19 630 GLU A CA 1
ATOM 4932 C C . GLU A 1 630 ? 45.725 27.040 -12.063 1.00 60.19 630 GLU A C 1
ATOM 4934 O O . GLU A 1 630 ? 46.754 27.335 -12.683 1.00 60.19 630 GLU A O 1
ATOM 4939 N N . PRO A 1 631 ? 44.549 26.909 -12.714 1.00 60.66 631 PRO A N 1
ATOM 4940 C CA . PRO A 1 631 ? 44.416 27.088 -14.156 1.00 60.66 631 PRO A CA 1
ATOM 4941 C C . PRO A 1 631 ? 44.705 28.531 -14.602 1.00 60.66 631 PRO A C 1
ATOM 4943 O O . PRO A 1 631 ? 44.327 29.511 -13.965 1.00 60.66 631 PRO A O 1
ATOM 4946 N N . LYS A 1 632 ? 45.365 28.665 -15.757 1.00 79.06 632 LYS A N 1
ATOM 4947 C CA . LYS A 1 632 ? 45.816 29.959 -16.291 1.00 79.06 632 LYS A CA 1
ATOM 4948 C C . LYS A 1 632 ? 44.636 30.805 -16.774 1.00 79.06 632 LYS A C 1
ATOM 4950 O O . LYS A 1 632 ? 43.914 30.392 -17.681 1.00 79.06 632 LYS A O 1
ATOM 4955 N N . ARG A 1 633 ? 44.486 32.018 -16.237 1.00 87.31 633 ARG A N 1
ATOM 4956 C CA . ARG A 1 633 ? 43.419 32.961 -16.614 1.00 87.31 633 ARG A CA 1
ATOM 4957 C C . ARG A 1 633 ? 43.884 33.821 -17.789 1.00 87.31 633 ARG A C 1
ATOM 4959 O O . ARG A 1 633 ? 44.867 34.548 -17.665 1.00 87.31 633 ARG A O 1
ATOM 4966 N N . VAL A 1 634 ? 43.203 33.731 -18.935 1.00 89.00 634 VAL A N 1
ATOM 4967 C CA . VAL A 1 634 ? 43.680 34.311 -20.208 1.00 89.00 634 VAL A CA 1
ATOM 4968 C C . VAL A 1 634 ? 42.700 35.331 -20.790 1.00 89.00 634 VAL A C 1
ATOM 4970 O O . VAL A 1 634 ? 41.558 34.989 -21.096 1.00 89.00 634 VAL A O 1
ATOM 4973 N N . ALA A 1 635 ? 43.171 36.559 -21.019 1.00 90.25 635 ALA A N 1
ATOM 4974 C CA . ALA A 1 635 ? 42.542 37.543 -21.906 1.00 90.25 635 ALA A CA 1
ATOM 4975 C C . ALA A 1 635 ? 43.294 37.607 -23.247 1.00 90.25 635 ALA A C 1
ATOM 4977 O O . ALA A 1 635 ? 44.493 37.328 -23.290 1.00 90.25 635 ALA A O 1
ATOM 4978 N N . LYS A 1 636 ? 42.607 37.986 -24.333 1.00 92.00 636 LYS A N 1
ATOM 4979 C CA . LYS A 1 636 ? 43.206 38.171 -25.671 1.00 92.00 636 LYS A CA 1
ATOM 4980 C C . LYS A 1 636 ? 43.021 39.601 -26.210 1.00 92.00 636 LYS A C 1
ATOM 4982 O O . LYS A 1 636 ? 42.538 40.458 -25.472 1.00 92.00 636 LYS A O 1
ATOM 4987 N N . THR A 1 637 ? 43.382 39.879 -27.467 1.00 92.06 637 THR A N 1
ATOM 4988 C CA . THR A 1 637 ? 43.329 41.241 -28.035 1.00 92.06 637 THR A CA 1
ATOM 4989 C C . THR A 1 637 ? 41.955 41.886 -27.837 1.00 92.06 637 THR A C 1
ATOM 4991 O O . THR A 1 637 ? 40.926 41.267 -28.118 1.00 92.06 637 THR A O 1
ATOM 4994 N N . GLY A 1 638 ? 41.942 43.135 -27.370 1.00 89.25 638 GLY A N 1
ATOM 4995 C CA . GLY A 1 638 ? 40.728 43.908 -27.112 1.00 89.25 638 GLY A CA 1
ATOM 4996 C C . GLY A 1 638 ? 39.976 43.524 -25.834 1.00 89.25 638 GLY A C 1
ATOM 4997 O O . GLY A 1 638 ? 38.880 44.031 -25.617 1.00 89.25 638 GLY A O 1
ATOM 4998 N N . GLN A 1 639 ? 40.523 42.638 -24.995 1.00 92.81 639 GLN A N 1
ATOM 4999 C CA . GLN A 1 639 ? 39.880 42.173 -23.763 1.00 92.81 639 GLN A CA 1
ATOM 5000 C C . GLN A 1 639 ? 40.632 42.597 -22.495 1.00 92.81 639 GLN A C 1
ATOM 5002 O O . GLN A 1 639 ? 41.826 42.898 -22.527 1.00 92.81 639 GLN A O 1
ATOM 5007 N N . THR A 1 640 ? 39.922 42.545 -21.365 1.00 93.12 640 THR A N 1
ATOM 5008 C CA . THR A 1 640 ? 40.446 42.855 -20.027 1.00 93.12 640 THR A CA 1
ATOM 5009 C C . THR A 1 640 ? 40.583 41.594 -19.174 1.00 93.12 640 THR A C 1
ATOM 5011 O O . THR A 1 640 ? 39.635 40.812 -19.067 1.00 93.12 640 THR A O 1
ATOM 5014 N N . LEU A 1 641 ? 41.742 41.406 -18.547 1.00 91.94 641 LEU A N 1
ATOM 5015 C CA . LEU A 1 641 ? 41.969 40.464 -17.450 1.00 91.94 641 LEU A CA 1
ATOM 5016 C C . LEU A 1 641 ? 41.720 41.180 -16.117 1.00 91.94 641 LEU A C 1
ATOM 5018 O O . LEU A 1 641 ? 42.329 42.214 -15.855 1.00 91.94 641 LEU A O 1
ATOM 5022 N N . TYR A 1 642 ? 40.829 40.644 -15.286 1.00 91.62 642 TYR A N 1
ATOM 5023 C CA . TYR A 1 642 ? 40.464 41.260 -14.009 1.00 91.62 642 TYR A CA 1
ATOM 5024 C C . TYR A 1 642 ? 41.109 40.568 -12.810 1.00 91.62 642 TYR A C 1
ATOM 5026 O O . TYR A 1 642 ? 41.055 39.339 -12.706 1.00 91.62 642 TYR A O 1
ATOM 5034 N N . TYR A 1 643 ? 41.634 41.365 -11.882 1.00 89.19 643 TYR A N 1
ATOM 5035 C CA . TYR A 1 643 ? 42.084 40.938 -10.556 1.00 89.19 643 TYR A CA 1
ATOM 5036 C C . TYR A 1 643 ? 41.255 41.616 -9.456 1.00 89.19 643 TYR A C 1
ATOM 5038 O O . TYR A 1 643 ? 40.758 42.726 -9.649 1.00 89.19 643 TYR A O 1
ATOM 5046 N N . ILE A 1 644 ? 41.097 40.950 -8.311 1.00 87.62 644 ILE A N 1
ATOM 5047 C CA . ILE A 1 644 ? 40.332 41.443 -7.161 1.00 87.62 644 ILE A CA 1
ATOM 5048 C C . ILE A 1 644 ? 41.268 41.820 -6.012 1.00 87.62 644 ILE A C 1
ATOM 5050 O O . ILE A 1 644 ? 41.977 40.961 -5.490 1.00 87.62 644 ILE A O 1
ATOM 5054 N N . ASN A 1 645 ? 41.215 43.080 -5.571 1.00 83.50 645 ASN A N 1
ATOM 5055 C CA . ASN A 1 645 ? 41.929 43.543 -4.381 1.00 83.50 645 ASN A CA 1
ATOM 5056 C C . ASN A 1 645 ? 41.185 43.103 -3.111 1.00 83.50 645 ASN A C 1
ATOM 5058 O O . ASN A 1 645 ? 40.135 43.656 -2.770 1.00 83.50 645 ASN A O 1
ATOM 5062 N N . LYS A 1 646 ? 41.746 42.123 -2.396 1.00 69.50 646 LYS A N 1
ATOM 5063 C CA . LYS A 1 646 ? 41.293 41.699 -1.064 1.00 69.50 646 LYS A CA 1
ATOM 5064 C C . LYS A 1 646 ? 41.893 42.628 -0.007 1.00 69.50 646 LYS A C 1
ATOM 5066 O O . LYS A 1 646 ? 42.906 42.274 0.584 1.00 69.50 646 LYS A O 1
ATOM 5071 N N . ALA A 1 647 ? 41.281 43.791 0.219 1.00 60.47 647 ALA A N 1
ATOM 5072 C CA . ALA A 1 647 ? 41.779 44.891 1.062 1.00 60.47 647 ALA A CA 1
ATOM 5073 C C . ALA A 1 647 ? 42.582 44.459 2.320 1.00 60.47 647 ALA A C 1
ATOM 5075 O O . ALA A 1 647 ? 42.010 44.212 3.379 1.00 60.47 647 ALA A O 1
ATOM 5076 N N . SER A 1 648 ? 43.918 44.377 2.194 1.00 53.62 648 SER A N 1
ATOM 5077 C CA . SER A 1 648 ? 44.819 43.770 3.200 1.00 53.62 648 SER A CA 1
ATOM 5078 C C . SER A 1 648 ? 46.149 44.524 3.385 1.00 53.62 648 SER A C 1
ATOM 5080 O O . SER A 1 648 ? 47.195 43.905 3.563 1.00 53.62 648 SER A O 1
ATOM 5082 N N . LEU A 1 649 ? 46.125 45.865 3.348 1.00 51.56 649 LEU A N 1
ATOM 5083 C CA . LEU A 1 649 ? 47.229 46.778 3.739 1.00 51.56 649 LEU A CA 1
ATOM 5084 C C . LEU A 1 649 ? 48.594 46.611 3.025 1.00 51.56 649 LEU A C 1
ATOM 5086 O O . LEU A 1 649 ? 49.550 47.317 3.350 1.00 51.56 649 LEU A O 1
ATOM 5090 N N . LEU A 1 650 ? 48.697 45.731 2.032 1.00 58.50 650 LEU A N 1
ATOM 5091 C CA . LEU A 1 650 ? 49.905 45.442 1.266 1.00 58.50 650 LEU A CA 1
ATOM 5092 C C . LEU A 1 650 ? 49.614 45.653 -0.217 1.00 58.50 650 LEU A C 1
ATOM 5094 O O . LEU A 1 650 ? 48.658 45.091 -0.732 1.00 58.50 650 LEU A O 1
ATOM 5098 N N . ASN A 1 651 ? 50.470 46.427 -0.890 1.00 71.44 651 ASN A N 1
ATOM 5099 C CA . ASN A 1 651 ? 50.361 46.753 -2.315 1.00 71.44 651 ASN A CA 1
ATOM 5100 C C . ASN A 1 651 ? 50.488 45.489 -3.186 1.00 71.44 651 ASN A C 1
ATOM 5102 O O . ASN A 1 651 ? 51.606 45.146 -3.593 1.00 71.44 651 ASN A O 1
ATOM 5106 N N . GLU A 1 652 ? 49.372 44.791 -3.428 1.00 79.50 652 GLU A N 1
ATOM 5107 C CA . GLU A 1 652 ? 49.365 43.490 -4.095 1.00 79.50 652 GLU A CA 1
ATOM 5108 C C . GLU A 1 652 ? 49.908 43.604 -5.526 1.00 79.50 652 GLU A C 1
ATOM 5110 O O . GLU A 1 652 ? 49.707 44.596 -6.237 1.00 79.50 652 GLU A O 1
ATOM 5115 N N . LYS A 1 653 ? 50.654 42.577 -5.941 1.00 84.12 653 LYS A N 1
ATOM 5116 C CA . LYS A 1 653 ? 51.277 42.480 -7.259 1.00 84.12 653 LYS A CA 1
ATOM 5117 C C . LYS A 1 653 ? 51.092 41.079 -7.810 1.00 84.12 653 LYS A C 1
ATOM 5119 O O . LYS A 1 653 ? 51.619 40.129 -7.237 1.00 84.12 653 LYS A O 1
ATOM 5124 N N . LYS A 1 654 ? 50.407 40.964 -8.949 1.00 86.12 654 LYS A N 1
ATOM 5125 C CA . LYS A 1 654 ? 50.216 39.685 -9.645 1.00 86.12 654 LYS A CA 1
ATOM 5126 C C . LYS A 1 654 ? 51.117 39.583 -10.864 1.00 86.12 654 LYS A C 1
ATOM 5128 O O . LYS A 1 654 ? 51.133 40.468 -11.727 1.00 86.12 654 LYS A O 1
ATOM 5133 N N . GLU A 1 655 ? 51.867 38.488 -10.928 1.00 88.12 655 GLU A N 1
ATOM 5134 C CA . GLU A 1 655 ? 52.712 38.169 -12.071 1.00 88.12 655 GLU A CA 1
ATOM 5135 C C . GLU A 1 655 ? 51.831 37.863 -13.286 1.00 88.12 655 GLU A C 1
ATOM 5137 O O . GLU A 1 655 ? 50.999 36.957 -13.265 1.00 88.12 655 GLU A O 1
ATOM 5142 N N . THR A 1 656 ? 51.989 38.654 -14.347 1.00 90.12 656 THR A N 1
ATOM 5143 C CA . THR A 1 656 ? 51.211 38.523 -15.580 1.00 90.12 656 THR A CA 1
ATOM 5144 C C . THR A 1 656 ? 52.159 38.360 -16.763 1.00 90.12 656 THR A C 1
ATOM 5146 O O . THR A 1 656 ? 53.048 39.186 -16.984 1.00 90.12 656 THR A O 1
ATOM 5149 N N . THR A 1 657 ? 51.972 37.289 -17.534 1.00 92.00 657 THR A N 1
ATOM 5150 C CA . THR A 1 657 ? 52.716 37.045 -18.778 1.00 92.00 657 THR A CA 1
ATOM 5151 C C . THR A 1 657 ? 51.956 37.644 -19.955 1.00 92.00 657 THR A C 1
ATOM 5153 O O . THR A 1 657 ? 50.785 37.332 -20.161 1.00 92.00 657 THR A O 1
ATOM 5156 N N . PHE A 1 658 ? 52.630 38.460 -20.759 1.00 92.38 658 PHE A N 1
ATOM 5157 C CA . PHE A 1 658 ? 52.105 38.995 -22.012 1.00 92.38 658 PHE A CA 1
ATOM 5158 C C . PHE A 1 658 ? 52.758 38.247 -23.175 1.00 92.38 658 PHE A C 1
ATOM 5160 O O . PHE A 1 658 ? 53.984 38.203 -23.257 1.00 92.38 658 PHE A O 1
ATOM 5167 N N . LEU A 1 659 ? 51.952 37.629 -24.043 1.00 92.12 659 LEU A N 1
ATOM 5168 C CA . LEU A 1 659 ? 52.401 36.714 -25.100 1.00 92.12 659 LEU A CA 1
ATOM 5169 C C . LEU A 1 659 ? 51.774 37.076 -26.449 1.00 92.12 659 LEU A C 1
ATOM 5171 O O . LEU A 1 659 ? 50.557 37.020 -26.620 1.00 92.12 659 LEU A O 1
ATOM 5175 N N . LEU A 1 660 ? 52.619 37.381 -27.428 1.00 89.31 660 LEU A N 1
ATOM 5176 C CA . LEU A 1 660 ? 52.252 37.624 -28.815 1.00 89.31 660 LEU A CA 1
ATOM 5177 C C . LEU A 1 660 ? 52.331 36.333 -29.647 1.00 89.31 660 LEU A C 1
ATOM 5179 O O . LEU A 1 660 ? 53.371 35.672 -29.708 1.00 89.31 660 LEU A O 1
ATOM 5183 N N . VAL A 1 661 ? 51.254 36.020 -30.370 1.00 88.00 661 VAL A N 1
ATOM 5184 C CA . VAL A 1 661 ? 51.225 34.953 -31.379 1.00 88.00 661 VAL A CA 1
ATOM 5185 C C . VAL A 1 661 ? 51.175 35.557 -32.784 1.00 88.00 661 VAL A C 1
ATOM 5187 O O . VAL A 1 661 ? 50.349 36.420 -33.082 1.00 88.00 661 VAL A O 1
ATOM 5190 N N . ASN A 1 662 ? 52.036 35.048 -33.669 1.00 84.50 662 ASN A N 1
ATOM 5191 C CA . ASN A 1 662 ? 52.199 35.516 -35.051 1.00 84.50 662 ASN A CA 1
ATOM 5192 C C . ASN A 1 662 ? 51.643 34.498 -36.056 1.00 84.50 662 ASN A C 1
ATOM 5194 O O . ASN A 1 662 ? 51.516 33.312 -35.742 1.00 84.50 662 ASN A O 1
ATOM 5198 N N . ASN A 1 663 ? 51.375 34.943 -37.285 1.00 81.12 663 ASN A N 1
ATOM 5199 C CA . ASN A 1 663 ? 51.041 34.076 -38.410 1.00 81.12 663 ASN A CA 1
ATOM 5200 C C . ASN A 1 663 ? 51.950 34.357 -39.630 1.00 81.12 663 ASN A C 1
ATOM 5202 O O . ASN A 1 663 ? 51.887 35.462 -40.168 1.00 81.12 663 ASN A O 1
ATOM 5206 N N . PRO A 1 664 ? 52.760 33.388 -40.103 1.00 79.94 664 PRO A N 1
ATOM 5207 C CA . PRO A 1 664 ? 53.062 32.098 -39.475 1.00 79.94 664 PRO A CA 1
ATOM 5208 C C . PRO A 1 664 ? 53.806 32.247 -38.136 1.00 79.94 664 PRO A C 1
ATOM 5210 O O . PRO A 1 664 ? 54.513 33.228 -37.899 1.00 79.94 664 PRO A O 1
ATOM 5213 N N . ASN A 1 665 ? 53.675 31.263 -37.242 1.00 79.19 665 ASN A N 1
ATOM 5214 C CA . ASN A 1 665 ? 54.276 31.339 -35.907 1.00 79.19 665 ASN A CA 1
ATOM 5215 C C . ASN A 1 665 ? 55.753 30.891 -35.894 1.00 79.19 665 ASN A C 1
ATOM 5217 O O . ASN A 1 665 ? 56.095 29.861 -35.320 1.00 79.19 665 ASN A O 1
ATOM 5221 N N . TYR A 1 666 ? 56.638 31.653 -36.542 1.00 79.31 666 TYR A N 1
ATOM 5222 C CA . TYR A 1 666 ? 58.076 31.349 -36.579 1.00 79.31 666 TYR A CA 1
ATOM 5223 C C . TYR A 1 666 ? 58.745 31.404 -35.192 1.00 79.31 666 TYR A C 1
ATOM 5225 O O . TYR A 1 666 ? 58.304 32.144 -34.312 1.00 79.31 666 TYR A O 1
ATOM 5233 N N . ALA A 1 667 ? 59.853 30.682 -35.001 1.00 75.19 667 ALA A N 1
ATOM 5234 C CA . ALA A 1 667 ? 60.714 30.861 -33.827 1.00 75.19 667 ALA A CA 1
ATOM 5235 C C . ALA A 1 667 ? 61.317 32.281 -33.793 1.00 75.19 667 ALA A C 1
ATOM 5237 O O . ALA A 1 667 ? 61.595 32.843 -34.851 1.00 75.19 667 ALA A O 1
ATOM 5238 N N . GLU A 1 668 ? 61.569 32.840 -32.603 1.00 74.56 668 GLU A N 1
ATOM 5239 C CA . GLU A 1 668 ? 62.045 34.231 -32.434 1.00 74.56 668 GLU A CA 1
ATOM 5240 C C . GLU A 1 668 ? 63.304 34.542 -33.260 1.00 74.56 668 GLU A C 1
ATOM 5242 O O . GLU A 1 668 ? 63.382 35.580 -33.901 1.00 74.56 668 GLU A O 1
ATOM 5247 N N . LYS A 1 669 ? 64.237 33.585 -33.366 1.00 75.69 669 LYS A N 1
ATOM 5248 C CA . LYS A 1 669 ? 65.462 33.678 -34.188 1.00 75.69 669 LYS A CA 1
ATOM 5249 C C . LYS A 1 669 ? 65.250 33.828 -35.710 1.00 75.69 669 LYS A C 1
ATOM 5251 O O . LYS A 1 669 ? 66.229 33.865 -36.447 1.00 75.69 669 LYS A O 1
ATOM 5256 N N . LEU A 1 670 ? 64.003 33.823 -36.188 1.00 76.12 670 LEU A N 1
ATOM 5257 C CA . LEU A 1 670 ? 63.607 34.013 -37.594 1.00 76.12 670 LEU A CA 1
ATOM 5258 C C . LEU A 1 670 ? 62.750 35.278 -37.803 1.00 76.12 670 LEU A C 1
ATOM 5260 O O . LEU A 1 670 ? 62.286 35.526 -38.917 1.00 76.12 670 LEU A O 1
ATOM 5264 N N . VAL A 1 671 ? 62.512 36.035 -36.732 1.00 78.88 671 VAL A N 1
ATOM 5265 C CA . VAL A 1 671 ? 61.771 37.298 -36.698 1.00 78.88 671 VAL A CA 1
ATOM 5266 C C . VAL A 1 671 ? 62.793 38.430 -36.569 1.00 78.88 671 VAL A C 1
ATOM 5268 O O . VAL A 1 671 ? 63.769 38.293 -35.832 1.00 78.88 671 VAL A O 1
ATOM 5271 N N . ASP A 1 672 ? 62.606 39.536 -37.293 1.00 81.25 672 ASP A N 1
ATOM 5272 C CA . ASP A 1 672 ? 63.508 40.683 -37.154 1.00 81.25 672 ASP A CA 1
ATOM 5273 C C . ASP A 1 672 ? 63.281 41.399 -35.812 1.00 81.25 672 ASP A C 1
ATOM 5275 O O . ASP A 1 672 ? 62.142 41.528 -35.354 1.00 81.25 672 ASP A O 1
ATOM 5279 N N . LYS A 1 673 ? 64.353 41.894 -35.184 1.00 76.44 673 LYS A N 1
ATOM 5280 C CA . LYS A 1 673 ? 64.276 42.495 -33.845 1.00 76.44 673 LYS A CA 1
ATOM 5281 C C . LYS A 1 673 ? 63.396 43.746 -33.800 1.00 76.44 673 LYS A C 1
ATOM 5283 O O . LYS A 1 673 ? 62.692 43.932 -32.814 1.00 76.44 673 LYS A O 1
ATOM 5288 N N . GLU A 1 674 ? 63.371 44.561 -34.850 1.00 81.38 674 GLU A N 1
ATOM 5289 C CA . GLU A 1 674 ? 62.546 45.773 -34.895 1.00 81.38 674 GLU A CA 1
ATOM 5290 C C . GLU A 1 674 ? 61.076 45.481 -35.248 1.00 81.38 674 GLU A C 1
ATOM 5292 O O . GLU A 1 674 ? 60.222 46.348 -35.069 1.00 81.38 674 GLU A O 1
ATOM 5297 N N . SER A 1 675 ? 60.751 44.264 -35.703 1.00 84.88 675 SER A N 1
ATOM 5298 C CA . SER A 1 675 ? 59.398 43.880 -36.147 1.00 84.88 675 SER A CA 1
ATOM 5299 C C . SER A 1 675 ? 58.411 43.501 -35.029 1.00 84.88 675 SER A C 1
ATOM 5301 O O . SER A 1 675 ? 57.254 43.183 -35.317 1.00 84.88 675 SER A O 1
ATOM 5303 N N . ILE A 1 676 ? 58.840 43.539 -33.760 1.00 89.06 676 ILE A N 1
ATOM 5304 C CA . ILE A 1 676 ? 57.974 43.445 -32.572 1.00 89.06 676 ILE A CA 1
ATOM 5305 C C . ILE A 1 676 ? 58.397 44.526 -31.573 1.00 89.06 676 ILE A C 1
ATOM 5307 O O . ILE A 1 676 ? 59.511 44.481 -31.045 1.00 89.06 676 ILE A O 1
ATOM 5311 N N . LYS A 1 677 ? 57.497 45.463 -31.267 1.00 91.62 677 LYS A N 1
ATOM 5312 C CA . LYS A 1 677 ? 57.702 46.524 -30.269 1.00 91.62 677 LYS A CA 1
ATOM 5313 C C . LYS A 1 677 ? 56.582 46.505 -29.236 1.00 91.62 677 LYS A C 1
ATOM 5315 O O . LYS A 1 677 ? 55.445 46.168 -29.551 1.00 91.62 677 LYS A O 1
ATOM 5320 N N . TRP A 1 678 ? 56.916 46.864 -28.001 1.00 92.94 678 TRP A N 1
ATOM 5321 C CA . TRP A 1 678 ? 56.010 46.797 -26.856 1.00 92.94 678 TRP A CA 1
ATOM 5322 C C . TRP A 1 678 ? 55.877 48.161 -26.185 1.00 92.94 678 TRP A C 1
ATOM 5324 O O . TRP A 1 678 ? 56.881 48.844 -25.967 1.00 92.94 678 TRP A O 1
ATOM 5334 N N . THR A 1 679 ? 54.656 48.525 -25.798 1.00 92.75 679 THR A N 1
ATOM 5335 C CA . THR A 1 679 ? 54.383 49.651 -24.896 1.00 92.75 679 THR A CA 1
ATOM 5336 C C . THR A 1 679 ? 53.526 49.191 -23.719 1.00 92.75 679 THR A C 1
ATOM 5338 O O . THR A 1 679 ? 52.718 48.265 -23.837 1.00 92.75 679 THR A O 1
ATOM 5341 N N . VAL A 1 680 ? 53.716 49.828 -22.564 1.00 91.00 680 VAL A N 1
ATOM 5342 C CA . VAL A 1 680 ? 52.925 49.598 -21.350 1.00 91.00 680 VAL A CA 1
ATOM 5343 C C . VAL A 1 680 ? 52.468 50.955 -20.827 1.00 91.00 680 VAL A C 1
ATOM 5345 O O . VAL A 1 680 ? 53.294 51.816 -20.537 1.00 91.00 680 VAL A O 1
ATOM 5348 N N . ASN A 1 681 ? 51.154 51.156 -20.743 1.00 89.44 681 ASN A N 1
ATOM 5349 C CA . ASN A 1 681 ? 50.509 52.436 -20.423 1.00 89.44 681 ASN A CA 1
ATOM 5350 C C . ASN A 1 681 ? 50.997 53.587 -21.331 1.00 89.44 681 ASN A C 1
ATOM 5352 O O . ASN A 1 681 ? 51.236 54.699 -20.876 1.00 89.44 681 ASN A O 1
ATOM 5356 N N . GLY A 1 682 ? 51.189 53.294 -22.624 1.00 84.44 682 GLY A N 1
ATOM 5357 C CA . GLY A 1 682 ? 51.720 54.225 -23.630 1.00 84.44 682 GLY A CA 1
ATOM 5358 C C . GLY A 1 682 ? 53.251 54.338 -23.656 1.00 84.44 682 GLY A C 1
ATOM 5359 O O . GLY A 1 682 ? 53.823 54.596 -24.712 1.00 84.44 682 GLY A O 1
ATOM 5360 N N . THR A 1 683 ? 53.933 54.067 -22.542 1.00 90.56 683 THR A N 1
ATOM 5361 C CA . THR A 1 683 ? 55.398 54.152 -22.439 1.00 90.56 683 THR A CA 1
ATOM 5362 C C . THR A 1 683 ? 56.085 52.998 -23.188 1.00 90.56 683 THR A C 1
ATOM 5364 O O . THR A 1 683 ? 55.744 51.836 -22.944 1.00 90.56 683 THR A O 1
ATOM 5367 N N . PRO A 1 684 ? 57.075 53.258 -24.067 1.00 89.88 684 PRO A N 1
ATOM 5368 C CA . PRO A 1 684 ? 57.855 52.210 -24.730 1.00 89.88 684 PRO A CA 1
ATOM 5369 C C . PRO A 1 684 ? 58.607 51.302 -23.749 1.00 89.88 684 PRO A C 1
ATOM 5371 O O . PRO A 1 684 ? 59.196 51.775 -22.779 1.00 89.88 684 PRO A O 1
ATOM 5374 N N . PHE A 1 685 ? 58.648 49.997 -24.033 1.00 89.38 685 PHE A N 1
ATOM 5375 C CA . PHE A 1 685 ? 59.281 48.987 -23.175 1.00 89.38 685 PHE A CA 1
ATOM 5376 C C . PHE A 1 685 ? 60.421 48.238 -23.909 1.00 89.38 685 PHE A C 1
ATOM 5378 O O . PHE A 1 685 ? 60.319 47.040 -24.196 1.00 89.38 685 PHE A O 1
ATOM 5385 N N . PRO A 1 686 ? 61.531 48.933 -24.248 1.00 85.38 686 PRO A N 1
ATOM 5386 C CA . PRO A 1 686 ? 62.522 48.466 -25.226 1.00 85.38 686 PRO A CA 1
ATOM 5387 C C . PRO A 1 686 ? 63.326 47.228 -24.802 1.00 85.38 686 PRO A C 1
ATOM 5389 O O . PRO A 1 686 ? 63.879 46.537 -25.655 1.00 85.38 686 PRO A O 1
ATOM 5392 N N . ALA A 1 687 ? 63.357 46.884 -23.509 1.00 86.38 687 ALA A N 1
ATOM 5393 C CA . ALA A 1 687 ? 64.028 45.681 -23.002 1.00 86.38 687 ALA A CA 1
ATOM 5394 C C . ALA A 1 687 ? 63.447 44.358 -23.557 1.00 86.38 687 ALA A C 1
ATOM 5396 O O . ALA A 1 687 ? 64.052 43.290 -23.393 1.00 86.38 687 ALA A O 1
ATOM 5397 N N . PHE A 1 688 ? 62.283 44.414 -24.217 1.00 87.06 688 PHE A N 1
ATOM 5398 C CA . PHE A 1 688 ? 61.608 43.267 -24.828 1.00 87.06 688 PHE A CA 1
ATOM 5399 C C . PHE A 1 688 ? 61.319 43.438 -26.330 1.00 87.06 688 PHE A C 1
ATOM 5401 O O . PHE A 1 688 ? 60.630 42.603 -26.912 1.00 87.06 688 PHE A O 1
ATOM 5408 N N . THR A 1 689 ? 61.893 44.455 -26.985 1.00 85.75 689 THR A N 1
ATOM 5409 C CA . THR A 1 689 ? 61.893 44.584 -28.455 1.00 85.75 689 THR A CA 1
ATOM 5410 C C . THR A 1 689 ? 62.407 43.295 -29.113 1.00 85.75 689 THR A C 1
ATOM 5412 O O . THR A 1 689 ? 63.402 42.711 -28.674 1.00 85.75 689 THR A O 1
ATOM 5415 N N . GLY A 1 690 ? 61.691 42.810 -30.128 1.00 81.56 690 GLY A N 1
ATOM 5416 C CA . GLY A 1 690 ? 61.976 41.557 -30.837 1.00 81.56 690 GLY A CA 1
ATOM 5417 C C . GLY A 1 690 ? 61.580 40.263 -30.109 1.00 81.56 690 GLY A C 1
ATOM 5418 O O . GLY A 1 690 ? 61.609 39.201 -30.729 1.00 81.56 690 GLY A O 1
ATOM 5419 N N . LYS A 1 691 ? 61.190 40.314 -28.826 1.00 87.56 691 LYS A N 1
ATOM 5420 C CA . LYS A 1 691 ? 60.728 39.139 -28.062 1.00 87.56 691 LYS A CA 1
ATOM 5421 C C . LYS A 1 691 ? 59.216 38.972 -28.191 1.00 87.56 691 LYS A C 1
ATOM 5423 O O . LYS A 1 691 ? 58.471 39.951 -28.162 1.00 87.56 691 LYS A O 1
ATOM 5428 N N . LYS A 1 692 ? 58.749 37.726 -28.261 1.00 86.75 692 LYS A N 1
ATOM 5429 C CA . LYS A 1 692 ? 57.322 37.375 -28.332 1.00 86.75 692 LYS A CA 1
ATOM 5430 C C . LYS A 1 692 ? 56.609 37.395 -26.992 1.00 86.75 692 LYS A C 1
ATOM 5432 O O . LYS A 1 692 ? 55.384 37.447 -26.982 1.00 86.75 692 LYS A O 1
ATOM 5437 N N . GLN A 1 693 ? 57.332 37.350 -25.877 1.00 90.62 693 GLN A N 1
ATOM 5438 C CA . GLN A 1 693 ? 56.716 37.441 -24.559 1.00 90.62 693 GLN A CA 1
ATOM 5439 C C . GLN A 1 693 ? 57.570 38.198 -23.548 1.00 90.62 693 GLN A C 1
ATOM 5441 O O . GLN A 1 693 ? 58.800 38.237 -23.644 1.00 90.62 693 GLN A O 1
ATOM 5446 N N . PHE A 1 694 ? 56.896 38.750 -22.545 1.00 91.50 694 PHE A N 1
ATOM 5447 C CA . PHE A 1 694 ? 57.514 39.253 -21.326 1.00 91.50 694 PHE A CA 1
ATOM 5448 C C . PHE A 1 694 ? 56.614 38.999 -20.117 1.00 91.50 694 PHE A C 1
ATOM 5450 O O . PHE A 1 694 ? 55.421 38.727 -20.252 1.00 91.50 694 PHE A O 1
ATOM 5457 N N . VAL A 1 695 ? 57.199 39.099 -18.929 1.00 89.69 695 VAL A N 1
ATOM 5458 C CA . VAL A 1 695 ? 56.503 38.946 -17.651 1.00 89.69 695 VAL A CA 1
ATOM 5459 C C . VAL A 1 695 ? 56.581 40.276 -16.907 1.00 89.69 695 VAL A C 1
ATOM 5461 O O . VAL A 1 695 ? 57.654 40.880 -16.840 1.00 89.69 695 VAL A O 1
ATOM 5464 N N . LYS A 1 696 ? 55.454 40.758 -16.374 1.00 89.12 696 LYS A N 1
ATOM 5465 C CA . LYS A 1 696 ? 55.391 41.954 -15.523 1.00 89.12 696 LYS A CA 1
ATOM 5466 C C . LYS A 1 696 ? 54.508 41.684 -14.306 1.00 89.12 696 LYS A C 1
ATOM 5468 O O . LYS A 1 696 ? 53.387 41.201 -14.435 1.00 89.12 696 LYS A O 1
ATOM 5473 N N . ASN A 1 697 ? 54.995 42.096 -13.140 1.00 88.38 697 ASN A N 1
ATOM 5474 C CA . ASN A 1 697 ? 54.181 42.244 -11.939 1.00 88.38 697 ASN A CA 1
ATOM 5475 C C . ASN A 1 697 ? 53.299 43.492 -12.077 1.00 88.38 697 ASN A C 1
ATOM 5477 O O . ASN A 1 697 ? 53.817 44.610 -12.128 1.00 88.38 697 ASN A O 1
ATOM 5481 N N . VAL A 1 698 ? 51.985 43.293 -12.180 1.00 89.12 698 VAL A N 1
ATOM 5482 C CA . VAL A 1 698 ? 50.977 44.365 -12.249 1.00 89.12 698 VAL A CA 1
ATOM 5483 C C . VAL A 1 698 ? 50.537 44.695 -10.824 1.00 89.12 698 VAL A C 1
ATOM 5485 O O . VAL A 1 698 ? 50.155 43.782 -10.095 1.00 89.12 698 VAL A O 1
ATOM 5488 N N . SER A 1 699 ? 50.624 45.964 -10.414 1.00 85.81 699 SER A N 1
ATOM 5489 C CA . SER A 1 699 ? 50.316 46.406 -9.045 1.00 85.81 699 SER A CA 1
ATOM 5490 C C . SER A 1 699 ? 48.840 46.780 -8.911 1.00 85.81 699 SER A C 1
ATOM 5492 O O . SER A 1 699 ? 48.267 47.298 -9.864 1.00 85.81 699 SER A O 1
ATOM 5494 N N . GLU A 1 700 ? 48.241 46.616 -7.729 1.00 82.25 700 GLU A N 1
ATOM 5495 C CA . GLU A 1 700 ? 46.877 47.107 -7.430 1.00 82.25 700 GLU A CA 1
ATOM 5496 C C . GLU A 1 700 ? 46.691 48.611 -7.711 1.00 82.25 700 GLU A C 1
ATOM 5498 O O . GLU A 1 700 ? 45.607 49.051 -8.079 1.00 82.25 700 GLU A O 1
ATOM 5503 N N . LYS A 1 701 ? 47.776 49.392 -7.600 1.00 79.94 701 LYS A N 1
ATOM 5504 C CA . LYS A 1 701 ? 47.825 50.837 -7.878 1.00 79.94 701 LYS A CA 1
ATOM 5505 C C . LYS A 1 701 ? 47.768 51.184 -9.369 1.00 79.94 701 LYS A C 1
ATOM 5507 O O . LYS A 1 701 ? 47.558 52.343 -9.710 1.00 79.94 701 LYS A O 1
ATOM 5512 N N . ASP A 1 702 ? 47.974 50.210 -10.255 1.00 79.69 702 ASP A N 1
ATOM 5513 C CA . ASP A 1 702 ? 47.845 50.390 -11.698 1.00 79.69 702 ASP A CA 1
ATOM 5514 C C . ASP A 1 702 ? 46.362 50.198 -12.099 1.00 79.69 702 ASP A C 1
ATOM 5516 O O . ASP A 1 702 ? 46.002 49.136 -12.613 1.00 79.69 702 ASP A O 1
ATOM 5520 N N . GLU A 1 703 ? 45.498 51.203 -11.861 1.00 70.31 703 GLU A N 1
ATOM 5521 C CA . GLU A 1 703 ? 44.025 51.135 -12.073 1.00 70.31 703 GLU A CA 1
ATOM 5522 C C . GLU A 1 703 ? 43.609 50.481 -13.404 1.00 70.31 703 GLU A C 1
ATOM 5524 O O . GLU A 1 703 ? 42.620 49.746 -13.483 1.00 70.31 703 GLU A O 1
ATOM 5529 N N . LEU A 1 704 ? 44.381 50.752 -14.459 1.00 87.19 704 LEU A N 1
ATOM 5530 C CA . LEU A 1 704 ? 44.324 50.061 -15.737 1.00 87.19 704 LEU A CA 1
ATOM 5531 C C . LEU A 1 704 ? 45.744 49.924 -16.298 1.00 87.19 704 LEU A C 1
ATOM 5533 O O . LEU A 1 704 ? 46.388 50.915 -16.642 1.00 87.19 704 LEU A O 1
ATOM 5537 N N . THR A 1 705 ? 46.221 48.690 -16.450 1.00 91.81 705 THR A N 1
ATOM 5538 C CA . THR A 1 705 ? 47.423 48.393 -17.234 1.00 91.81 705 THR A CA 1
ATOM 5539 C C . THR A 1 705 ? 47.029 48.038 -18.665 1.00 91.81 705 THR A C 1
ATOM 5541 O O . THR A 1 705 ? 46.444 46.986 -18.910 1.00 91.81 705 THR A O 1
ATOM 5544 N N . ASN A 1 706 ? 47.369 48.898 -19.623 1.00 94.06 706 ASN A N 1
ATOM 5545 C CA . ASN A 1 706 ? 47.252 48.634 -21.057 1.00 94.06 706 ASN A CA 1
ATOM 5546 C C . ASN A 1 706 ? 48.609 48.166 -21.599 1.00 94.06 706 ASN A C 1
ATOM 5548 O O . ASN A 1 706 ? 49.593 48.899 -21.486 1.00 94.06 706 ASN A O 1
ATOM 5552 N N . VAL A 1 707 ? 48.668 46.983 -22.212 1.00 94.56 707 VAL A N 1
ATOM 5553 C CA . VAL A 1 707 ? 49.851 46.503 -22.939 1.00 94.56 707 VAL A CA 1
ATOM 5554 C C . VAL A 1 707 ? 49.531 46.430 -24.423 1.00 94.56 707 VAL A C 1
ATOM 5556 O O . VAL A 1 707 ? 48.632 45.695 -24.828 1.00 94.56 707 VAL A O 1
ATOM 5559 N N . THR A 1 708 ? 50.293 47.163 -25.235 1.00 93.81 708 THR A N 1
ATOM 5560 C CA . THR A 1 708 ? 50.191 47.129 -26.701 1.00 93.81 708 THR A CA 1
ATOM 5561 C C . THR A 1 708 ? 51.444 46.507 -27.311 1.00 93.81 708 THR A C 1
ATOM 5563 O O . THR A 1 708 ? 52.567 46.775 -26.881 1.00 93.81 708 THR A O 1
ATOM 5566 N N . SER A 1 709 ? 51.240 45.665 -28.322 1.00 92.31 709 SER A N 1
ATOM 5567 C CA . SER A 1 709 ? 52.274 45.068 -29.160 1.00 92.31 709 SER A CA 1
ATOM 5568 C C . SER A 1 709 ? 52.089 45.543 -30.600 1.00 92.31 709 SER A C 1
ATOM 5570 O O . SER A 1 709 ? 51.106 45.184 -31.251 1.00 92.31 709 SER A O 1
ATOM 5572 N N . THR A 1 710 ? 53.034 46.343 -31.086 1.00 91.56 710 THR A N 1
ATOM 5573 C CA . THR A 1 710 ? 53.135 46.774 -32.484 1.00 91.56 710 THR A CA 1
ATOM 5574 C C . THR A 1 710 ? 53.981 45.744 -33.217 1.00 91.56 710 THR A C 1
ATOM 5576 O O . THR A 1 710 ? 55.196 45.687 -33.009 1.00 91.56 710 THR A O 1
ATOM 5579 N N . ALA A 1 711 ? 53.359 44.883 -34.029 1.00 87.62 711 ALA A N 1
ATOM 5580 C CA . ALA A 1 711 ? 54.067 43.738 -34.601 1.00 87.62 711 ALA A CA 1
ATOM 5581 C C . ALA A 1 711 ? 53.607 43.329 -36.008 1.00 87.62 711 ALA A C 1
ATOM 5583 O O . ALA A 1 711 ? 52.415 43.331 -36.326 1.00 87.62 711 ALA A O 1
ATOM 5584 N N . GLY A 1 712 ? 54.572 42.924 -36.835 1.00 85.38 712 GLY A N 1
ATOM 5585 C CA . GLY A 1 712 ? 54.376 42.463 -38.212 1.00 85.38 712 GLY A CA 1
ATOM 5586 C C . GLY A 1 712 ? 55.509 42.917 -39.134 1.00 85.38 712 GLY A C 1
ATOM 5587 O O . GLY A 1 712 ? 56.175 43.915 -38.863 1.00 85.38 712 GLY A O 1
ATOM 5588 N N . TYR A 1 713 ? 55.729 42.186 -40.227 1.00 83.62 713 TYR A N 1
ATOM 5589 C CA . TYR A 1 713 ? 56.708 42.538 -41.260 1.00 83.62 713 TYR A CA 1
ATOM 5590 C C . TYR A 1 713 ? 56.226 42.075 -42.650 1.00 83.62 713 TYR A C 1
ATOM 5592 O O . TYR A 1 713 ? 55.831 40.911 -42.780 1.00 83.62 713 TYR A O 1
ATOM 5600 N N . PRO A 1 714 ? 56.247 42.937 -43.691 1.00 78.44 714 PRO A N 1
ATOM 5601 C CA . PRO A 1 714 ? 56.677 44.344 -43.674 1.00 78.44 714 PRO A CA 1
ATOM 5602 C C . PRO A 1 714 ? 55.678 45.299 -43.002 1.00 78.44 714 PRO A C 1
ATOM 5604 O O . PRO A 1 714 ? 56.067 46.386 -42.592 1.00 78.44 714 PRO A O 1
ATOM 5607 N N . ASN A 1 715 ? 54.413 44.891 -42.857 1.00 85.69 715 ASN A N 1
ATOM 5608 C CA . ASN A 1 715 ? 53.338 45.736 -42.337 1.00 85.69 715 ASN A CA 1
ATOM 5609 C C . ASN A 1 715 ? 53.074 45.409 -40.852 1.00 85.69 715 ASN A C 1
ATOM 5611 O O . ASN A 1 715 ? 52.469 44.366 -40.576 1.00 85.69 715 ASN A O 1
ATOM 5615 N N . PRO A 1 716 ? 53.508 46.246 -39.891 1.00 87.12 716 PRO A N 1
ATOM 5616 C CA . PRO A 1 716 ? 53.164 46.064 -38.488 1.00 87.12 716 PRO A CA 1
ATOM 5617 C C . PRO A 1 716 ? 51.692 46.405 -38.230 1.00 87.12 716 PRO A C 1
ATOM 5619 O O . PRO A 1 716 ? 51.104 47.260 -38.890 1.00 87.12 716 PRO A O 1
ATOM 5622 N N . THR A 1 717 ? 51.101 45.748 -37.236 1.00 90.12 717 THR A N 1
ATOM 5623 C CA . THR A 1 717 ? 49.750 46.043 -36.740 1.00 90.12 717 THR A CA 1
ATOM 5624 C C . THR A 1 717 ? 49.734 46.000 -35.221 1.00 90.12 717 THR A C 1
ATOM 5626 O O . THR A 1 717 ? 50.365 45.119 -34.629 1.00 90.12 717 THR A O 1
ATOM 5629 N N . ASP A 1 718 ? 48.980 46.903 -34.602 1.00 91.50 718 ASP A N 1
ATOM 5630 C CA . ASP A 1 718 ? 48.825 46.939 -33.152 1.00 91.50 718 ASP A CA 1
ATOM 5631 C C . ASP A 1 718 ? 47.831 45.886 -32.655 1.00 91.50 718 ASP A C 1
ATOM 5633 O O . ASP A 1 718 ? 46.762 45.660 -33.233 1.00 91.50 718 ASP A O 1
ATOM 5637 N N . LYS A 1 719 ? 48.184 45.253 -31.537 1.00 92.50 719 LYS A N 1
ATOM 5638 C CA . LYS A 1 719 ? 47.293 44.448 -30.697 1.00 92.50 719 LYS A CA 1
ATOM 5639 C C . LYS A 1 719 ? 47.436 44.942 -29.267 1.00 92.50 719 LYS A C 1
ATOM 5641 O O . LYS A 1 719 ? 48.556 45.068 -28.787 1.00 92.50 719 LYS A O 1
ATOM 5646 N N . TYR A 1 720 ? 46.326 45.190 -28.587 1.00 93.88 720 TYR A N 1
ATOM 5647 C CA . TYR A 1 720 ? 46.299 45.671 -27.207 1.00 93.88 720 TYR A CA 1
ATOM 5648 C C . TYR A 1 720 ? 45.508 44.716 -26.311 1.00 93.88 720 TYR A C 1
ATOM 5650 O O . TYR A 1 720 ? 44.554 44.079 -26.761 1.00 93.88 720 TYR A O 1
ATOM 5658 N N . VAL A 1 721 ? 45.908 44.606 -25.048 1.00 94.81 721 VAL A N 1
ATOM 5659 C CA . VAL A 1 721 ? 45.220 43.824 -24.012 1.00 94.81 721 VAL A CA 1
ATOM 5660 C C . VAL A 1 721 ? 45.304 44.570 -22.684 1.00 94.81 721 VAL A C 1
ATOM 5662 O O . VAL A 1 721 ? 46.317 45.208 -22.384 1.00 94.81 721 VAL A O 1
ATOM 5665 N N . TYR A 1 722 ? 44.238 44.504 -21.892 1.00 94.06 722 TYR A N 1
ATOM 5666 C CA . TYR A 1 722 ? 44.136 45.226 -20.628 1.00 94.06 722 TYR A CA 1
ATOM 5667 C C . TYR A 1 722 ? 44.238 44.288 -19.425 1.00 94.06 722 TYR A C 1
ATOM 5669 O O . TYR A 1 722 ? 43.781 43.145 -19.467 1.00 94.06 722 TYR A O 1
ATOM 5677 N N . VAL A 1 723 ? 44.764 44.807 -18.320 1.00 92.44 723 VAL A N 1
ATOM 5678 C CA . VAL A 1 723 ? 44.671 44.214 -16.983 1.00 92.44 723 VAL A CA 1
ATOM 5679 C C . VAL A 1 723 ? 44.115 45.279 -16.041 1.00 92.44 723 VAL A C 1
ATOM 5681 O O . VAL A 1 723 ? 44.612 46.405 -16.043 1.00 92.44 723 VAL A O 1
ATOM 5684 N N . LYS A 1 724 ? 43.080 44.952 -15.265 1.00 92.06 724 LYS A N 1
ATOM 5685 C CA . LYS A 1 724 ? 42.402 45.891 -14.359 1.00 92.06 724 LYS A CA 1
ATOM 5686 C C . LYS A 1 724 ? 42.175 45.273 -12.981 1.00 92.06 724 LYS A C 1
ATOM 5688 O O . LYS A 1 724 ? 41.731 44.131 -12.880 1.00 92.06 724 LYS A O 1
ATOM 5693 N N . TRP A 1 725 ? 42.415 46.058 -11.936 1.00 89.25 725 TRP A N 1
ATOM 5694 C CA . TRP A 1 725 ? 42.011 45.729 -10.572 1.00 89.25 725 TRP A CA 1
ATOM 5695 C C . TRP A 1 725 ? 40.599 46.243 -10.263 1.00 89.25 725 TRP A C 1
ATOM 5697 O O . TRP A 1 725 ? 40.146 47.249 -10.816 1.00 89.25 725 TRP A O 1
ATOM 5707 N N . VAL A 1 726 ? 39.891 45.518 -9.399 1.00 88.12 726 VAL A N 1
ATOM 5708 C CA . VAL A 1 726 ? 38.560 45.855 -8.877 1.00 88.12 726 VAL A CA 1
ATOM 5709 C C . VAL A 1 726 ? 38.524 45.493 -7.391 1.00 88.12 726 VAL A C 1
ATOM 5711 O O . VAL A 1 726 ? 39.114 44.493 -6.984 1.00 88.12 726 VAL A O 1
ATOM 5714 N N . ASP A 1 727 ? 37.836 46.277 -6.569 1.00 84.75 727 ASP A N 1
ATOM 5715 C CA . ASP A 1 727 ? 37.744 46.013 -5.130 1.00 84.75 727 ASP A CA 1
ATOM 5716 C C . ASP A 1 727 ? 36.988 44.712 -4.824 1.00 84.75 727 ASP A C 1
ATOM 5718 O O . ASP A 1 727 ? 36.019 44.358 -5.503 1.00 84.75 727 ASP A O 1
ATOM 5722 N N . HIS A 1 728 ? 37.371 44.023 -3.744 1.00 82.69 728 HIS A N 1
ATOM 5723 C CA . HIS A 1 728 ? 36.649 42.855 -3.212 1.00 82.69 728 HIS A CA 1
ATOM 5724 C C . HIS A 1 728 ? 35.193 43.167 -2.838 1.00 82.69 728 HIS A C 1
ATOM 5726 O O . HIS A 1 728 ? 34.356 42.270 -2.910 1.00 82.69 728 HIS A O 1
ATOM 5732 N N . ASN A 1 729 ? 34.870 44.433 -2.533 1.00 82.12 729 ASN A N 1
ATOM 5733 C CA . ASN A 1 729 ? 33.504 44.938 -2.325 1.00 82.12 729 ASN A CA 1
ATOM 5734 C C . ASN A 1 729 ? 32.669 44.048 -1.381 1.00 82.12 729 ASN A C 1
ATOM 5736 O O . ASN A 1 729 ? 31.540 43.654 -1.688 1.00 82.12 729 ASN A O 1
ATOM 5740 N N . TYR A 1 730 ? 33.281 43.669 -0.256 1.00 83.88 730 TYR A N 1
ATOM 5741 C CA . TYR A 1 730 ? 32.682 42.778 0.727 1.00 83.88 730 TYR A CA 1
ATOM 5742 C C . TYR A 1 730 ? 31.623 43.501 1.564 1.00 83.88 730 TYR A C 1
ATOM 5744 O O . TYR A 1 730 ? 31.891 44.535 2.174 1.00 83.88 730 TYR A O 1
ATOM 5752 N N . SER A 1 731 ? 30.434 42.913 1.661 1.00 83.50 731 SER A N 1
ATOM 5753 C CA . SER A 1 731 ? 29.404 43.305 2.627 1.00 83.50 731 SER A CA 1
ATOM 5754 C C . SER A 1 731 ? 28.654 42.071 3.129 1.00 83.50 731 SER A C 1
ATOM 5756 O O . SER A 1 731 ? 28.492 41.095 2.402 1.00 83.50 731 SER A O 1
ATOM 5758 N N . SER A 1 732 ? 28.215 42.086 4.388 1.00 83.38 732 SER A N 1
ATOM 5759 C CA . SER A 1 732 ? 27.490 40.973 5.010 1.00 83.38 732 SER A CA 1
ATOM 5760 C C . SER A 1 732 ? 26.420 41.520 5.942 1.00 83.38 732 SER A C 1
ATOM 5762 O O . SER A 1 732 ? 26.739 41.985 7.034 1.00 83.38 732 SER A O 1
ATOM 5764 N N . ASN A 1 733 ? 25.158 41.423 5.528 1.00 77.38 733 ASN A N 1
ATOM 5765 C CA . ASN A 1 733 ? 24.017 41.898 6.307 1.00 77.38 733 ASN A CA 1
ATOM 5766 C C . ASN A 1 733 ? 23.203 40.710 6.825 1.00 77.38 733 ASN A C 1
ATOM 5768 O O . ASN A 1 733 ? 22.735 39.892 6.031 1.00 77.38 733 ASN A O 1
ATOM 5772 N N . THR A 1 734 ? 22.996 40.644 8.140 1.00 71.31 734 THR A N 1
ATOM 5773 C CA . THR A 1 734 ? 22.097 39.670 8.774 1.00 71.31 734 THR A CA 1
ATOM 5774 C C . THR A 1 734 ? 20.783 40.351 9.128 1.00 71.31 734 THR A C 1
ATOM 5776 O O . THR A 1 734 ? 20.774 41.367 9.820 1.00 71.31 734 THR A O 1
ATOM 5779 N N . LEU A 1 735 ? 19.674 39.787 8.659 1.00 67.88 735 LEU A N 1
ATOM 5780 C CA . LEU A 1 735 ? 18.320 40.275 8.885 1.00 67.88 735 LEU A CA 1
ATOM 5781 C C . LEU A 1 735 ? 17.479 39.216 9.603 1.00 67.88 735 LEU A C 1
ATOM 5783 O O . LEU A 1 735 ? 17.588 38.013 9.348 1.00 67.88 735 LEU A O 1
ATOM 5787 N N . ALA A 1 736 ? 16.585 39.694 10.465 1.00 59.59 736 ALA A N 1
ATOM 5788 C CA . ALA A 1 736 ? 15.394 38.948 10.832 1.00 59.59 736 ALA A CA 1
ATOM 5789 C C . ALA A 1 736 ? 14.487 38.827 9.599 1.00 59.59 736 ALA A C 1
ATOM 5791 O O . ALA A 1 736 ? 14.290 39.816 8.893 1.00 59.59 736 ALA A O 1
ATOM 5792 N N . VAL A 1 737 ? 13.919 37.645 9.351 1.00 63.22 737 VAL A N 1
ATOM 5793 C CA . VAL A 1 737 ? 12.911 37.471 8.296 1.00 63.22 737 VAL A CA 1
ATOM 5794 C C . VAL A 1 737 ? 11.563 37.175 8.915 1.00 63.22 737 VAL A C 1
ATOM 5796 O O . VAL A 1 737 ? 11.396 36.202 9.648 1.00 63.22 737 VAL A O 1
ATOM 5799 N N . GLU A 1 738 ? 10.592 37.992 8.538 1.00 58.00 738 GLU A N 1
ATOM 5800 C CA . GLU A 1 738 ? 9.174 37.741 8.732 1.00 58.00 738 GLU A CA 1
ATOM 5801 C C . GLU A 1 738 ? 8.515 37.658 7.354 1.00 58.00 738 GLU A C 1
ATOM 5803 O O . GLU A 1 738 ? 8.926 38.322 6.401 1.00 58.00 738 GLU A O 1
ATOM 5808 N N . GLY A 1 739 ? 7.529 36.777 7.214 1.00 66.81 739 GLY A N 1
ATOM 5809 C CA . GLY A 1 739 ? 6.891 36.503 5.932 1.00 66.81 739 GLY A CA 1
ATOM 5810 C C . GLY A 1 739 ? 5.850 35.399 6.049 1.00 66.81 739 GLY A C 1
ATOM 5811 O O . GLY A 1 739 ? 5.884 34.601 6.987 1.00 66.81 739 GLY A O 1
ATOM 5812 N N . SER A 1 740 ? 4.929 35.339 5.085 1.00 70.75 740 SER A N 1
ATOM 5813 C CA . SER A 1 740 ? 3.750 34.457 5.114 1.00 70.75 740 SER A CA 1
ATOM 5814 C C . SER A 1 740 ? 4.084 32.994 5.421 1.00 70.75 740 SER A C 1
ATOM 5816 O O . SER A 1 740 ? 3.476 32.406 6.308 1.00 70.75 740 SER A O 1
ATOM 5818 N N . LYS A 1 741 ? 5.114 32.438 4.774 1.00 73.88 741 LYS A N 1
ATOM 5819 C CA . LYS A 1 741 ? 5.597 31.067 5.012 1.00 73.88 741 LYS A CA 1
ATOM 5820 C C . LYS A 1 741 ? 6.101 30.817 6.439 1.00 73.88 741 LYS A C 1
ATOM 5822 O O . LYS A 1 741 ? 5.901 29.730 6.974 1.00 73.88 741 LYS A O 1
ATOM 5827 N N . ILE A 1 742 ? 6.739 31.806 7.068 1.00 77.69 742 ILE A N 1
ATOM 5828 C CA . ILE A 1 742 ? 7.235 31.705 8.452 1.00 77.69 742 ILE A CA 1
ATOM 5829 C C . ILE A 1 742 ? 6.066 31.836 9.438 1.00 77.69 742 ILE A C 1
ATOM 5831 O O . ILE A 1 742 ? 6.022 31.111 10.428 1.00 77.69 742 ILE A O 1
ATOM 5835 N N . ALA A 1 743 ? 5.086 32.697 9.144 1.00 79.50 743 ALA A N 1
ATOM 5836 C CA . ALA A 1 743 ? 3.850 32.799 9.919 1.00 79.50 743 ALA A CA 1
ATOM 5837 C C . ALA A 1 743 ? 2.996 31.517 9.824 1.00 79.50 743 ALA A C 1
ATOM 5839 O O . ALA A 1 743 ? 2.440 31.069 10.823 1.00 79.50 743 ALA A O 1
ATOM 5840 N N . GLU A 1 744 ? 2.942 30.882 8.652 1.00 81.75 744 GLU A N 1
ATOM 5841 C CA . GLU A 1 744 ? 2.326 29.568 8.442 1.00 81.75 744 GLU A CA 1
ATOM 5842 C C . GLU A 1 744 ? 3.038 28.476 9.256 1.00 81.75 744 GLU A C 1
ATOM 5844 O O . GLU A 1 744 ? 2.392 27.768 10.029 1.00 81.75 744 GLU A O 1
ATOM 5849 N N . PHE A 1 745 ? 4.372 28.395 9.175 1.00 82.88 745 PHE A N 1
ATOM 5850 C CA . PHE A 1 745 ? 5.171 27.479 9.995 1.00 82.88 745 PHE A CA 1
ATOM 5851 C C . PHE A 1 745 ? 4.922 27.697 11.499 1.00 82.88 745 PHE A C 1
ATOM 5853 O O . PHE A 1 745 ? 4.578 26.744 12.203 1.00 82.88 745 PHE A O 1
ATOM 5860 N N . LYS A 1 746 ? 4.966 28.951 11.977 1.00 84.31 746 LYS A N 1
ATOM 5861 C CA . LYS A 1 746 ? 4.617 29.328 13.360 1.00 84.31 746 LYS A CA 1
ATOM 5862 C C . LYS A 1 746 ? 3.222 28.825 13.741 1.00 84.31 746 LYS A C 1
ATOM 5864 O O . LYS A 1 746 ? 3.083 28.168 14.767 1.00 84.31 746 LYS A O 1
ATOM 5869 N N . LYS A 1 747 ? 2.213 29.035 12.889 1.00 85.19 747 LYS A N 1
ATOM 5870 C CA . LYS A 1 747 ? 0.829 28.583 13.107 1.00 85.19 747 LYS A CA 1
ATOM 5871 C C . LYS A 1 747 ? 0.708 27.055 13.214 1.00 85.19 747 LYS A C 1
ATOM 5873 O O . LYS A 1 747 ? -0.130 26.568 13.975 1.00 85.19 747 LYS A O 1
ATOM 5878 N N . THR A 1 748 ? 1.543 26.282 12.507 1.00 84.44 748 THR A N 1
ATOM 5879 C CA . THR A 1 748 ? 1.592 24.814 12.684 1.00 84.44 748 THR A CA 1
ATOM 5880 C C . THR A 1 748 ? 2.206 24.414 14.029 1.00 84.44 748 THR A C 1
ATOM 5882 O O . THR A 1 748 ? 1.620 23.585 14.729 1.00 84.44 748 THR A O 1
ATOM 5885 N N . LEU A 1 749 ? 3.294 25.068 14.456 1.00 84.50 749 LEU A N 1
ATOM 5886 C CA . LEU A 1 749 ? 3.866 24.877 15.794 1.00 84.50 749 LEU A CA 1
ATOM 5887 C C . LEU A 1 749 ? 2.884 25.308 16.898 1.00 84.50 749 LEU A C 1
ATOM 5889 O O . LEU A 1 749 ? 2.786 24.640 17.919 1.00 84.50 749 LEU A O 1
ATOM 5893 N N . GLU A 1 750 ? 2.103 26.371 16.695 1.00 85.31 750 GLU A N 1
ATOM 5894 C CA . GLU A 1 750 ? 1.064 26.830 17.630 1.00 85.31 750 GLU A CA 1
ATOM 5895 C C . GLU A 1 750 ? -0.152 25.892 17.678 1.00 85.31 750 GLU A C 1
ATOM 5897 O O . GLU A 1 750 ? -0.877 25.871 18.674 1.00 85.31 750 GLU A O 1
ATOM 5902 N N . LYS A 1 751 ? -0.412 25.105 16.622 1.00 82.88 751 LYS A N 1
ATOM 5903 C CA . LYS A 1 751 ? -1.383 23.999 16.676 1.00 82.88 751 LYS A CA 1
ATOM 5904 C C . LYS A 1 751 ? -0.828 22.859 17.539 1.00 82.88 751 LYS A C 1
ATOM 5906 O O . LYS A 1 751 ? -1.504 22.434 18.469 1.00 82.88 751 LYS A O 1
ATOM 5911 N N . LEU A 1 752 ? 0.413 22.435 17.285 1.00 80.31 752 LEU A N 1
ATOM 5912 C CA . LEU A 1 752 ? 1.104 21.393 18.056 1.00 80.31 752 LEU A CA 1
ATOM 5913 C C . LEU A 1 752 ? 1.211 21.744 19.547 1.00 80.31 752 LEU A C 1
ATOM 5915 O O . LEU A 1 752 ? 0.876 20.936 20.408 1.00 80.31 752 LEU A O 1
ATOM 5919 N N . ALA A 1 753 ? 1.631 22.973 19.851 1.00 78.81 753 ALA A N 1
ATOM 5920 C CA . ALA A 1 753 ? 1.826 23.450 21.212 1.00 78.81 753 ALA A CA 1
ATOM 5921 C C . ALA A 1 753 ? 0.524 23.442 22.027 1.00 78.81 753 ALA A C 1
ATOM 5923 O O . ALA A 1 753 ? 0.554 23.080 23.200 1.00 78.81 753 ALA A O 1
ATOM 5924 N N . ARG A 1 754 ? -0.624 23.755 21.403 1.00 79.50 754 ARG A N 1
ATOM 5925 C CA . ARG A 1 754 ? -1.941 23.673 22.058 1.00 79.50 754 ARG A CA 1
ATOM 5926 C C . ARG A 1 754 ? -2.329 22.244 22.435 1.00 79.50 754 ARG A C 1
ATOM 5928 O O . ARG A 1 754 ? -2.784 22.048 23.555 1.00 79.50 754 ARG A O 1
ATOM 5935 N N . TYR A 1 755 ? -2.113 21.258 21.558 1.00 70.12 755 TYR A N 1
ATOM 5936 C CA . TYR A 1 755 ? -2.353 19.850 21.908 1.00 70.12 755 TYR A CA 1
ATOM 5937 C C . TYR A 1 755 ? -1.420 19.369 23.028 1.00 70.12 755 TYR A C 1
ATOM 5939 O O . TYR A 1 755 ? -1.850 18.637 23.909 1.00 70.12 755 TYR A O 1
ATOM 5947 N N . LEU A 1 756 ? -0.157 19.806 23.025 1.00 71.00 756 LEU A N 1
ATOM 5948 C CA . LEU A 1 756 ? 0.862 19.394 24.000 1.00 71.00 756 LEU A CA 1
ATOM 5949 C C . LEU A 1 756 ? 0.941 20.302 25.246 1.00 71.00 756 LEU A C 1
ATOM 5951 O O . LEU A 1 756 ? 1.966 20.315 25.931 1.00 71.00 756 LEU A O 1
ATOM 5955 N N . GLY A 1 757 ? -0.107 21.092 25.520 1.00 70.94 757 GLY A N 1
ATOM 5956 C CA . GLY A 1 757 ? -0.223 21.937 26.717 1.00 70.94 757 GLY A CA 1
ATOM 5957 C C . GLY A 1 757 ? 0.938 22.917 26.932 1.00 70.94 757 GLY A C 1
ATOM 5958 O O . GLY A 1 757 ? 1.316 23.197 28.069 1.00 70.94 757 GLY A O 1
ATOM 5959 N N . THR A 1 758 ? 1.551 23.398 25.851 1.00 77.56 758 THR A N 1
ATOM 5960 C CA . THR A 1 758 ? 2.793 24.179 25.871 1.00 77.56 758 THR A CA 1
ATOM 5961 C C . THR A 1 758 ? 2.705 25.426 24.979 1.00 77.56 758 THR A C 1
ATOM 5963 O O . THR A 1 758 ? 1.645 25.766 24.454 1.00 77.56 758 THR A O 1
ATOM 5966 N N . ARG A 1 759 ? 3.811 26.164 24.838 1.00 81.81 759 ARG A N 1
ATOM 5967 C CA . ARG A 1 759 ? 3.888 27.442 24.111 1.00 81.81 759 ARG A CA 1
ATOM 5968 C C . ARG A 1 759 ? 4.979 27.421 23.044 1.00 81.81 759 ARG A C 1
ATOM 5970 O O . ARG A 1 759 ? 5.969 26.698 23.169 1.00 81.81 759 ARG A O 1
ATOM 5977 N N . VAL A 1 760 ? 4.793 28.243 22.011 1.00 84.19 760 VAL A N 1
ATOM 5978 C CA . VAL A 1 760 ? 5.811 28.530 20.993 1.00 84.19 760 VAL A CA 1
ATOM 5979 C C . VAL A 1 760 ? 6.468 29.868 21.313 1.00 84.19 760 VAL A C 1
ATOM 5981 O O . VAL A 1 760 ? 5.773 30.859 21.522 1.00 84.19 760 VAL A O 1
ATOM 5984 N N . TYR A 1 761 ? 7.795 29.900 21.308 1.00 81.38 761 TYR A N 1
ATOM 5985 C CA . TYR A 1 761 ? 8.612 31.070 21.609 1.00 81.38 761 TYR A CA 1
ATOM 5986 C C . TYR A 1 761 ? 9.540 31.389 20.434 1.00 81.38 761 TYR A C 1
ATOM 5988 O O . TYR A 1 761 ? 10.205 30.496 19.903 1.00 81.38 761 TYR A O 1
ATOM 5996 N N . ASN A 1 762 ? 9.646 32.666 20.070 1.00 77.00 762 ASN A N 1
ATOM 5997 C CA . ASN A 1 762 ? 10.792 33.151 19.304 1.00 77.00 762 ASN A CA 1
ATOM 5998 C C . ASN A 1 762 ? 12.006 33.285 20.245 1.00 77.00 762 ASN A C 1
ATOM 6000 O O . ASN A 1 762 ? 11.827 33.570 21.432 1.00 77.00 762 ASN A O 1
ATOM 6004 N N . ARG A 1 763 ? 13.242 33.159 19.741 1.00 68.81 763 ARG A N 1
ATOM 6005 C CA . ARG A 1 763 ? 14.457 33.464 20.529 1.00 68.81 763 ARG A CA 1
ATOM 6006 C C . ARG A 1 763 ? 14.433 34.876 21.143 1.00 68.81 763 ARG A C 1
ATOM 6008 O O . ARG A 1 763 ? 14.961 35.048 22.238 1.00 68.81 763 ARG A O 1
ATOM 6015 N N . ARG A 1 764 ? 13.848 35.868 20.460 1.00 66.75 764 ARG A N 1
ATOM 6016 C CA . ARG A 1 764 ? 13.805 37.279 20.904 1.00 66.75 764 ARG A CA 1
ATOM 6017 C C . ARG A 1 764 ? 12.720 37.553 21.945 1.00 66.75 764 ARG A C 1
ATOM 6019 O O . ARG A 1 764 ? 12.953 38.326 22.866 1.00 66.75 764 ARG A O 1
ATOM 6026 N N . ASP A 1 765 ? 11.584 36.872 21.827 1.00 67.69 765 ASP A N 1
ATOM 6027 C CA . ASP A 1 765 ? 10.377 37.135 22.627 1.00 67.69 765 ASP A CA 1
ATOM 6028 C C . ASP A 1 765 ? 10.308 36.273 23.902 1.00 67.69 765 ASP A C 1
ATOM 6030 O O . ASP A 1 765 ? 9.298 36.256 24.605 1.00 67.69 765 ASP A O 1
ATOM 6034 N N . ARG A 1 766 ? 11.362 35.498 24.192 1.00 67.31 766 ARG A N 1
ATOM 6035 C CA . ARG A 1 766 ? 11.380 34.512 25.276 1.00 67.31 766 ARG A CA 1
ATOM 6036 C C . ARG A 1 766 ? 11.503 35.177 26.661 1.00 67.31 766 ARG A C 1
ATOM 6038 O O . ARG A 1 766 ? 12.532 35.801 26.932 1.00 67.31 766 ARG A O 1
ATOM 6045 N N . PRO A 1 767 ? 10.554 34.964 27.595 1.00 60.31 767 PRO A N 1
ATOM 6046 C CA . PRO A 1 767 ? 10.679 35.465 28.962 1.00 60.31 767 PRO A CA 1
ATOM 6047 C C . PRO A 1 767 ? 11.864 34.843 29.715 1.00 60.31 767 PRO A C 1
ATOM 6049 O O . PRO A 1 767 ? 12.090 33.630 29.673 1.00 60.31 767 PRO A O 1
ATOM 6052 N N . LYS A 1 768 ? 12.605 35.665 30.469 1.00 55.59 768 LYS A N 1
ATOM 6053 C CA . LYS A 1 768 ? 13.630 35.181 31.408 1.00 55.59 768 LYS A CA 1
ATOM 6054 C C . LYS A 1 768 ? 12.943 34.480 32.584 1.00 55.59 768 LYS A C 1
ATOM 6056 O O . LYS A 1 768 ? 12.313 35.143 33.398 1.00 55.59 768 LYS A O 1
ATOM 6061 N N . GLY A 1 769 ? 13.079 33.158 32.666 1.00 57.09 769 GLY A N 1
ATOM 6062 C CA . GLY A 1 769 ? 12.520 32.329 33.744 1.00 57.09 769 GLY A CA 1
ATOM 6063 C C . GLY A 1 769 ? 11.676 31.150 33.250 1.00 57.09 769 GLY A C 1
ATOM 6064 O O . GLY A 1 769 ? 11.690 30.098 33.879 1.00 57.09 769 GLY A O 1
ATOM 6065 N N . GLU A 1 770 ? 11.036 31.252 32.077 1.00 53.50 770 GLU A N 1
ATOM 6066 C CA . GLU A 1 770 ? 10.330 30.128 31.427 1.00 53.50 770 GLU A CA 1
ATOM 6067 C C . GLU A 1 770 ? 11.343 29.181 30.731 1.00 53.50 770 GLU A C 1
ATOM 6069 O O . GLU A 1 770 ? 11.360 28.993 29.510 1.00 53.50 770 GLU A O 1
ATOM 6074 N N . GLY A 1 771 ? 12.282 28.646 31.521 1.00 52.47 771 GLY A N 1
ATOM 6075 C CA . GLY A 1 771 ? 13.512 27.992 31.060 1.00 52.47 771 GLY A CA 1
ATOM 6076 C C . GLY A 1 771 ? 13.331 26.617 30.410 1.00 52.47 771 GLY A C 1
ATOM 6077 O O . GLY A 1 771 ? 14.095 26.270 29.505 1.00 52.47 771 GLY A O 1
ATOM 6078 N N . ASP A 1 772 ? 12.308 25.859 30.812 1.00 58.56 772 ASP A N 1
ATOM 6079 C CA . ASP A 1 772 ? 12.370 24.394 30.714 1.00 58.56 772 ASP A CA 1
ATOM 6080 C C . ASP A 1 772 ? 11.259 23.685 29.936 1.00 58.56 772 ASP A C 1
ATOM 6082 O O . ASP A 1 772 ? 11.391 22.482 29.710 1.00 58.56 772 ASP A O 1
ATOM 6086 N N . LYS A 1 773 ? 10.191 24.368 29.502 1.00 69.88 773 LYS A N 1
ATOM 6087 C CA . LYS A 1 773 ? 9.130 23.751 28.682 1.00 69.88 773 LYS A CA 1
ATOM 6088 C C . LYS A 1 773 ? 8.629 24.704 27.594 1.00 69.88 773 LYS A C 1
ATOM 6090 O O . LYS A 1 773 ? 8.197 25.810 27.898 1.00 69.88 773 LYS A O 1
ATOM 6095 N N . GLY A 1 774 ? 8.685 24.274 26.335 1.00 78.19 774 GLY A N 1
ATOM 6096 C CA . GLY A 1 774 ? 8.286 25.062 25.168 1.00 78.19 774 GLY A CA 1
ATOM 6097 C C . GLY A 1 774 ? 8.858 24.544 23.848 1.00 78.19 774 GLY A C 1
ATOM 6098 O O . GLY A 1 774 ? 9.807 23.755 23.821 1.00 78.19 774 GLY A O 1
ATOM 6099 N N . ILE A 1 775 ? 8.300 25.041 22.744 1.00 86.00 775 ILE A N 1
ATOM 6100 C CA . ILE A 1 775 ? 8.878 24.934 21.401 1.00 86.00 775 ILE A CA 1
ATOM 6101 C C . ILE A 1 775 ? 9.529 26.279 21.068 1.00 86.00 775 ILE A C 1
ATOM 6103 O O . ILE A 1 775 ? 8.871 27.315 21.080 1.00 86.00 775 ILE A O 1
ATOM 6107 N N . LEU A 1 776 ? 10.822 26.272 20.780 1.00 85.06 776 LEU A N 1
ATOM 6108 C CA . LEU A 1 776 ? 11.606 27.430 20.364 1.00 85.06 776 LEU A CA 1
ATOM 6109 C C . LEU A 1 776 ? 11.810 27.393 18.852 1.00 85.06 776 LEU A C 1
ATOM 6111 O O . LEU A 1 776 ? 12.158 26.347 18.306 1.00 85.06 776 LEU A O 1
ATOM 6115 N N . TYR A 1 777 ? 11.666 28.538 18.190 1.00 85.12 777 TYR A N 1
ATOM 6116 C CA . TYR A 1 777 ? 12.130 28.711 16.816 1.00 85.12 777 TYR A CA 1
ATOM 6117 C C . TYR A 1 777 ? 12.808 30.073 16.621 1.00 85.12 777 TYR A C 1
ATOM 6119 O O . TYR A 1 777 ? 12.481 31.054 17.292 1.00 85.12 777 TYR A O 1
ATOM 6127 N N . ASP A 1 778 ? 13.760 30.141 15.697 1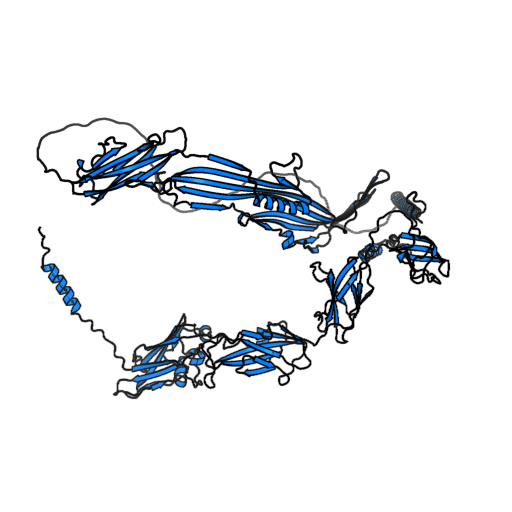.00 83.88 778 ASP A N 1
ATOM 6128 C CA . ASP A 1 778 ? 14.374 31.389 15.241 1.00 83.88 778 ASP A CA 1
ATOM 6129 C C . ASP A 1 778 ? 14.704 31.284 13.750 1.00 83.88 778 ASP A C 1
ATOM 6131 O O . ASP A 1 778 ? 15.090 30.220 13.261 1.00 83.88 778 ASP A O 1
ATOM 6135 N N . VAL A 1 779 ? 14.538 32.389 13.022 1.00 82.69 779 VAL A N 1
ATOM 6136 C CA . VAL A 1 779 ? 14.840 32.473 11.589 1.00 82.69 779 VAL A CA 1
ATOM 6137 C C . VAL A 1 779 ? 15.755 33.659 11.347 1.00 82.69 779 VAL A C 1
ATOM 6139 O O . VAL A 1 779 ? 15.384 34.812 11.588 1.00 82.69 779 VAL A O 1
ATOM 6142 N N . SER A 1 780 ? 16.939 33.360 10.820 1.00 81.75 780 SER A N 1
ATOM 6143 C CA . SER A 1 780 ? 17.914 34.356 10.388 1.00 81.75 780 SER A CA 1
ATOM 6144 C C . SER A 1 780 ? 18.214 34.204 8.901 1.00 81.75 780 SER A C 1
ATOM 6146 O O . SER A 1 780 ? 18.250 33.099 8.353 1.00 81.75 780 SER A O 1
ATOM 6148 N N . TYR A 1 781 ? 18.430 35.340 8.247 1.00 82.44 781 TYR A N 1
ATOM 6149 C CA . TYR A 1 781 ? 18.872 35.421 6.863 1.00 82.44 781 TYR A CA 1
ATOM 6150 C C . TYR A 1 781 ? 20.126 36.276 6.806 1.00 82.44 781 TYR A C 1
ATOM 6152 O O . TYR A 1 781 ? 20.102 37.442 7.195 1.00 82.44 781 TYR A O 1
ATOM 6160 N N . GLN A 1 782 ? 21.220 35.697 6.335 1.00 85.12 782 GLN A N 1
ATOM 6161 C CA . GLN A 1 782 ? 22.478 36.398 6.132 1.00 85.12 782 GLN A CA 1
ATOM 6162 C C . GLN A 1 782 ? 22.728 36.509 4.634 1.00 85.12 782 GLN A C 1
ATOM 6164 O O . GLN A 1 782 ? 22.706 35.504 3.929 1.00 85.12 782 GLN A O 1
ATOM 6169 N N . ASN A 1 783 ? 22.959 37.726 4.148 1.00 85.50 783 ASN A N 1
ATOM 6170 C CA . ASN A 1 783 ? 23.312 37.965 2.757 1.00 85.50 783 ASN A CA 1
ATOM 6171 C C . ASN A 1 783 ? 24.726 38.534 2.670 1.00 85.50 783 ASN A C 1
ATOM 6173 O O . ASN A 1 783 ? 24.965 39.673 3.085 1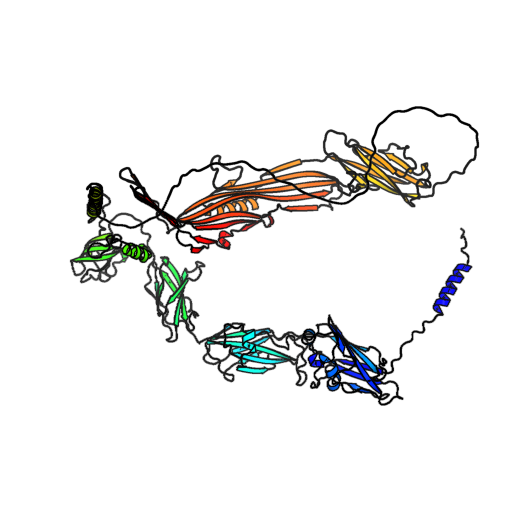.00 85.50 783 ASN A O 1
ATOM 6177 N N . THR A 1 784 ? 25.641 37.737 2.130 1.00 89.38 784 THR A N 1
ATOM 6178 C CA . THR A 1 784 ? 27.049 38.084 1.945 1.00 89.38 784 THR A CA 1
ATOM 6179 C C . THR A 1 784 ? 27.318 38.349 0.469 1.00 89.38 784 THR A C 1
ATOM 6181 O O . THR A 1 784 ? 27.063 37.508 -0.385 1.00 89.38 784 THR A O 1
ATOM 6184 N N . ILE A 1 785 ? 27.833 39.532 0.155 1.00 88.44 785 ILE A N 1
ATOM 6185 C CA . ILE A 1 785 ? 28.132 39.994 -1.201 1.00 88.44 785 ILE A CA 1
ATOM 6186 C C . ILE A 1 785 ? 29.633 40.247 -1.303 1.00 88.44 785 ILE A C 1
ATOM 6188 O O . ILE A 1 785 ? 30.202 40.888 -0.423 1.00 88.44 785 ILE A O 1
ATOM 6192 N N . GLN A 1 786 ? 30.265 39.763 -2.373 1.00 91.44 786 GLN A N 1
ATOM 6193 C CA . GLN A 1 786 ? 31.686 39.985 -2.655 1.00 91.44 786 GLN A CA 1
ATOM 6194 C C . GLN A 1 786 ? 32.024 39.772 -4.135 1.00 91.44 786 GLN A C 1
ATOM 6196 O O . GLN A 1 786 ? 31.408 38.952 -4.812 1.00 91.44 786 GLN A O 1
ATOM 6201 N N . ASN A 1 787 ? 33.047 40.455 -4.639 1.00 90.62 787 ASN A N 1
ATOM 6202 C CA . ASN A 1 787 ? 33.619 40.189 -5.958 1.00 90.62 787 ASN A CA 1
ATOM 6203 C C . ASN A 1 787 ? 34.645 39.042 -5.886 1.00 90.62 787 ASN A C 1
ATOM 6205 O O . ASN A 1 787 ? 35.476 39.003 -4.979 1.00 90.62 787 ASN A O 1
ATOM 6209 N N . LYS A 1 788 ? 34.627 38.120 -6.855 1.00 89.06 788 LYS A N 1
ATOM 6210 C CA . LYS A 1 788 ? 35.577 36.998 -6.974 1.00 89.06 788 LYS A CA 1
ATOM 6211 C C . LYS A 1 788 ? 36.100 36.843 -8.401 1.00 89.06 788 LYS A C 1
ATOM 6213 O O . LYS A 1 788 ? 35.387 37.082 -9.373 1.00 89.06 788 LYS A O 1
ATOM 6218 N N . GLU A 1 789 ? 37.357 36.425 -8.524 1.00 88.88 789 GLU A N 1
ATOM 6219 C CA . GLU A 1 789 ? 37.987 36.113 -9.812 1.00 88.88 789 GLU A CA 1
ATOM 6220 C C . GLU A 1 789 ? 37.411 34.822 -10.413 1.00 88.88 789 GLU A C 1
ATOM 6222 O O . GLU A 1 789 ? 37.135 33.856 -9.701 1.00 88.88 789 GLU A O 1
ATOM 6227 N N . GLY A 1 790 ? 37.234 34.794 -11.736 1.00 84.94 790 GLY A N 1
ATOM 6228 C CA . GLY A 1 790 ? 36.820 33.596 -12.459 1.00 84.94 790 GLY A CA 1
ATOM 6229 C C . GLY A 1 790 ? 37.934 32.558 -12.516 1.00 84.94 790 GLY A C 1
ATOM 6230 O O . GLY A 1 790 ? 38.931 32.794 -13.190 1.00 84.94 790 GLY A O 1
ATOM 6231 N N . GLU A 1 791 ? 37.721 31.411 -11.867 1.00 82.38 791 GLU A N 1
ATOM 6232 C CA . GLU A 1 791 ? 38.686 30.315 -11.654 1.00 82.38 791 GLU A CA 1
ATOM 6233 C C . GLU A 1 791 ? 39.625 30.073 -12.854 1.00 82.38 791 GLU A C 1
ATOM 6235 O O . GLU A 1 791 ? 40.839 30.149 -12.709 1.00 82.38 791 GLU A O 1
ATOM 6240 N N . SER A 1 792 ? 39.075 29.872 -14.058 1.00 80.69 792 SER A N 1
ATOM 6241 C CA . SER A 1 792 ? 39.827 29.564 -15.287 1.00 80.69 792 SER A CA 1
ATOM 6242 C C . SER A 1 792 ? 39.688 30.605 -16.411 1.00 80.69 792 SER A C 1
ATOM 6244 O O . SER A 1 792 ? 40.072 30.339 -17.551 1.00 80.69 792 SER A O 1
ATOM 6246 N N . ASN A 1 793 ? 39.126 31.792 -16.144 1.00 85.88 793 ASN A N 1
ATOM 6247 C CA . ASN A 1 793 ? 38.820 32.776 -17.192 1.00 85.88 793 ASN A CA 1
ATOM 6248 C C . ASN A 1 793 ? 39.145 34.231 -16.796 1.00 85.88 793 ASN A C 1
ATOM 6250 O O . ASN A 1 793 ? 39.313 34.556 -15.623 1.00 85.88 793 ASN A O 1
ATOM 6254 N N . ARG A 1 794 ? 39.237 35.126 -17.793 1.00 89.06 794 ARG A N 1
ATOM 6255 C CA . ARG A 1 794 ? 39.667 36.528 -17.607 1.00 89.06 794 ARG A CA 1
ATOM 6256 C C . ARG A 1 794 ? 38.763 37.381 -16.709 1.00 89.06 794 ARG A C 1
ATOM 6258 O O . ARG A 1 794 ? 39.178 38.460 -16.291 1.00 89.06 794 ARG A O 1
ATOM 6265 N N . LEU A 1 795 ? 37.517 36.961 -16.499 1.00 90.94 795 LEU A N 1
ATOM 6266 C CA . LEU A 1 795 ? 36.464 37.760 -15.880 1.00 90.94 795 LEU A CA 1
ATOM 6267 C C . LEU A 1 795 ? 36.515 37.682 -14.353 1.00 90.94 795 LEU A C 1
ATOM 6269 O O . LEU A 1 795 ? 37.216 36.856 -13.766 1.00 90.94 795 LEU A O 1
ATOM 6273 N N . TYR A 1 796 ? 35.710 38.531 -13.725 1.00 91.06 796 TYR A N 1
ATOM 6274 C CA . TYR A 1 796 ? 35.301 38.410 -12.334 1.00 91.06 796 TYR A CA 1
ATOM 6275 C C . TYR A 1 796 ? 33.768 38.368 -12.264 1.00 91.06 796 TYR A C 1
ATOM 6277 O O . TYR A 1 796 ? 33.076 38.768 -13.208 1.00 91.06 796 TYR A O 1
ATOM 6285 N N . TYR A 1 797 ? 33.242 37.877 -11.149 1.00 91.69 797 TYR A N 1
ATOM 6286 C CA . TYR A 1 797 ? 31.816 37.853 -10.852 1.00 91.69 797 TYR A CA 1
ATOM 6287 C C . TYR A 1 797 ? 31.552 38.438 -9.471 1.00 91.69 797 TYR A C 1
ATOM 6289 O O . TYR A 1 797 ? 32.363 38.305 -8.555 1.00 91.69 797 TYR A O 1
ATOM 6297 N N . LYS A 1 798 ? 30.388 39.064 -9.319 1.00 91.62 798 LYS A N 1
ATOM 6298 C CA . LYS A 1 798 ? 29.819 39.379 -8.016 1.00 91.62 798 LYS A CA 1
ATOM 6299 C C . LYS A 1 798 ? 29.145 38.112 -7.500 1.00 91.62 798 LYS A C 1
ATOM 6301 O O . LYS A 1 798 ? 28.146 37.669 -8.063 1.00 91.62 798 LYS A O 1
ATOM 6306 N N . GLU A 1 799 ? 29.702 37.507 -6.461 1.00 92.12 799 GLU A N 1
ATOM 6307 C CA . GLU A 1 799 ? 29.043 36.430 -5.733 1.00 92.12 799 GLU A CA 1
ATOM 6308 C C . GLU A 1 799 ? 28.121 37.036 -4.672 1.00 92.12 799 GLU A C 1
ATOM 6310 O O . GLU A 1 799 ? 28.513 37.936 -3.926 1.00 92.12 799 GLU A O 1
ATOM 6315 N N . THR A 1 800 ? 26.879 36.567 -4.634 1.00 90.12 800 THR A N 1
ATOM 6316 C CA . THR A 1 800 ? 25.916 36.858 -3.569 1.00 90.12 800 THR A CA 1
ATOM 6317 C C . THR A 1 800 ? 25.515 35.530 -2.948 1.00 90.12 800 THR A C 1
ATOM 6319 O O . THR A 1 800 ? 24.965 34.666 -3.628 1.00 90.12 800 THR A O 1
ATOM 6322 N N . GLU A 1 801 ? 25.850 35.353 -1.678 1.00 90.31 801 GLU A N 1
ATOM 6323 C CA . GLU A 1 801 ? 25.571 34.167 -0.882 1.00 90.31 801 GLU A CA 1
ATOM 6324 C C . GLU A 1 801 ? 24.480 34.502 0.137 1.00 90.31 801 GLU A C 1
ATOM 6326 O O . GLU A 1 801 ? 24.701 35.221 1.112 1.00 90.31 801 GLU A O 1
ATOM 6331 N N . SER A 1 802 ? 23.276 34.004 -0.127 1.00 86.94 802 SER A N 1
ATOM 6332 C CA . SER A 1 802 ? 22.080 34.255 0.668 1.00 86.94 802 SER A CA 1
ATOM 6333 C C . SER A 1 802 ? 21.747 33.008 1.487 1.00 86.94 802 SER A C 1
ATOM 6335 O O . SER A 1 802 ? 21.195 32.038 0.962 1.00 86.94 802 SER A O 1
ATOM 6337 N N . VAL A 1 803 ? 22.121 33.020 2.767 1.00 86.19 803 VAL A N 1
ATOM 6338 C CA . VAL A 1 803 ? 21.987 31.901 3.708 1.00 86.19 803 VAL A CA 1
ATOM 6339 C C . VAL A 1 803 ? 20.755 32.101 4.587 1.00 86.19 803 VAL A C 1
ATOM 6341 O O . VAL A 1 803 ? 20.721 33.010 5.416 1.00 86.19 803 VAL A O 1
ATOM 6344 N N . THR A 1 804 ? 19.771 31.211 4.475 1.00 84.69 804 THR A N 1
ATOM 6345 C CA . THR A 1 804 ? 18.630 31.129 5.398 1.00 84.69 804 THR A CA 1
ATOM 6346 C C . THR A 1 804 ? 18.875 30.019 6.415 1.00 84.69 804 THR A C 1
ATOM 6348 O O . THR A 1 804 ? 19.084 28.867 6.026 1.00 84.69 804 THR A O 1
ATOM 6351 N N . LYS A 1 805 ? 18.799 30.336 7.711 1.00 84.38 805 LYS A N 1
ATOM 6352 C CA . LYS A 1 805 ? 18.879 29.368 8.816 1.00 84.38 805 LYS A CA 1
ATOM 6353 C C . LYS A 1 805 ? 17.582 29.391 9.619 1.00 84.38 805 LYS A C 1
ATOM 6355 O O . LYS A 1 805 ? 17.137 30.456 10.044 1.00 84.38 805 LYS A O 1
ATOM 6360 N N . LEU A 1 806 ? 17.012 28.211 9.837 1.00 84.12 806 LEU A N 1
ATOM 6361 C CA . LEU A 1 806 ? 15.929 27.947 10.776 1.00 84.12 806 LEU A CA 1
ATOM 6362 C C . LEU A 1 806 ? 16.499 27.096 11.912 1.00 84.12 806 LEU A C 1
ATOM 6364 O O . LEU A 1 806 ? 16.921 25.958 11.705 1.00 84.12 806 LEU A O 1
ATOM 6368 N N . GLU A 1 807 ? 16.498 27.656 13.112 1.00 83.88 807 GLU A N 1
ATOM 6369 C CA . GLU A 1 807 ? 16.815 26.929 14.335 1.00 83.88 807 GLU A CA 1
ATOM 6370 C C . GLU A 1 807 ? 15.503 26.540 15.007 1.00 83.88 807 GLU A C 1
ATOM 6372 O O . GLU A 1 807 ? 14.619 27.383 15.172 1.00 83.88 807 GLU A O 1
ATOM 6377 N N . VAL A 1 808 ? 15.361 25.267 15.378 1.00 83.25 808 VAL A N 1
ATOM 6378 C CA . VAL A 1 808 ? 14.196 24.759 16.109 1.00 83.25 808 VAL A CA 1
ATOM 6379 C C . VAL A 1 808 ? 14.679 23.951 17.302 1.00 83.25 808 VAL A C 1
ATOM 6381 O O . VAL A 1 808 ? 15.577 23.121 17.182 1.00 83.25 808 VAL A O 1
ATOM 6384 N N . GLY A 1 809 ? 14.070 24.180 18.458 1.00 82.31 809 GLY A N 1
ATOM 6385 C CA . GLY A 1 809 ? 14.242 23.357 19.646 1.00 82.31 809 GLY A CA 1
ATOM 6386 C C . GLY A 1 809 ? 12.888 23.027 20.248 1.00 82.31 809 GLY A C 1
ATOM 6387 O O . GLY A 1 809 ? 11.962 23.828 20.178 1.00 82.31 809 GLY A O 1
ATOM 6388 N N . ALA A 1 810 ? 12.756 21.863 20.863 1.00 82.44 810 ALA A N 1
ATOM 6389 C CA . ALA A 1 810 ? 11.572 21.522 21.634 1.00 82.44 810 ALA A CA 1
ATOM 6390 C C . ALA A 1 810 ? 12.001 20.841 22.928 1.00 82.44 810 ALA A C 1
ATOM 6392 O O . ALA A 1 810 ? 12.779 19.889 22.899 1.00 82.44 810 ALA A O 1
ATOM 6393 N N . LYS A 1 811 ? 11.483 21.335 24.054 1.00 81.62 811 LYS A N 1
ATOM 6394 C CA . LYS A 1 811 ? 11.572 20.683 25.359 1.00 81.62 811 LYS A CA 1
ATOM 6395 C C . LYS A 1 811 ? 10.149 20.576 25.894 1.00 81.62 811 LYS A C 1
ATOM 6397 O O . LYS A 1 811 ? 9.532 21.577 26.244 1.00 81.62 811 LYS A O 1
ATOM 6402 N N . ILE A 1 812 ? 9.590 19.376 25.854 1.00 78.00 812 ILE A N 1
ATOM 6403 C CA . ILE A 1 812 ? 8.181 19.084 26.125 1.00 78.00 812 ILE A CA 1
ATOM 6404 C C . ILE A 1 812 ? 8.132 18.078 27.271 1.00 78.00 812 ILE A C 1
ATOM 6406 O O . ILE A 1 812 ? 8.931 17.146 27.321 1.00 78.00 812 ILE A O 1
ATOM 6410 N N . GLY A 1 813 ? 7.210 18.287 28.204 1.00 75.19 813 GLY A N 1
ATOM 6411 C CA . GLY A 1 813 ? 7.021 17.431 29.369 1.00 75.19 813 GLY A CA 1
ATOM 6412 C C . GLY A 1 813 ? 5.646 17.690 29.957 1.00 75.19 813 GLY A C 1
ATOM 6413 O O . GLY A 1 813 ? 5.513 18.507 30.871 1.00 75.19 813 GLY A O 1
ATOM 6414 N N . TYR A 1 814 ? 4.640 17.045 29.380 1.00 73.94 814 TYR A N 1
ATOM 6415 C CA . TYR A 1 814 ? 3.226 17.212 29.700 1.00 73.94 814 TYR A CA 1
ATOM 6416 C C . TYR A 1 814 ? 2.646 15.874 30.167 1.00 73.94 814 TYR A C 1
ATOM 6418 O O . TYR A 1 814 ? 2.991 14.834 29.612 1.00 73.94 814 TYR A O 1
ATOM 6426 N N . GLU A 1 815 ? 1.789 15.902 31.183 1.00 75.69 815 GLU A N 1
ATOM 6427 C CA . GLU A 1 815 ? 0.983 14.768 31.643 1.00 75.69 815 GLU A CA 1
ATOM 6428 C C . GLU A 1 815 ? -0.392 15.317 32.040 1.00 75.69 815 GLU A C 1
ATOM 6430 O O . GLU A 1 815 ? -0.465 16.349 32.710 1.00 75.69 815 GLU A O 1
ATOM 6435 N N . ALA A 1 816 ? -1.468 14.663 31.607 1.00 65.12 816 ALA A N 1
ATOM 6436 C CA . ALA A 1 816 ? -2.838 15.101 31.860 1.00 65.12 816 ALA A CA 1
ATOM 6437 C C . ALA A 1 816 ? -3.800 13.910 31.968 1.00 65.12 816 ALA A C 1
ATOM 6439 O O . ALA A 1 816 ? -3.548 12.870 31.357 1.00 65.12 816 ALA A O 1
ATOM 6440 N N . PRO A 1 817 ? -4.904 14.036 32.727 1.00 60.06 817 PRO A N 1
ATOM 6441 C CA . PRO A 1 817 ? -5.941 13.013 32.758 1.00 60.06 817 PRO A CA 1
ATOM 6442 C C . PRO A 1 817 ? -6.559 12.823 31.367 1.00 60.06 817 PRO A C 1
ATOM 6444 O O . PRO A 1 817 ? -6.787 13.788 30.634 1.00 60.06 817 PRO A O 1
ATOM 6447 N N . VAL A 1 818 ? -6.866 11.577 31.016 1.00 55.97 818 VAL A N 1
ATOM 6448 C CA . VAL A 1 818 ? -7.740 11.258 29.885 1.00 55.97 818 VAL A CA 1
ATOM 6449 C C . VAL A 1 818 ? -9.178 11.627 30.297 1.00 55.97 818 VAL A C 1
ATOM 6451 O O . VAL A 1 818 ? -9.636 11.155 31.343 1.00 55.97 818 VAL A O 1
ATOM 6454 N N . PRO A 1 819 ? -9.899 12.479 29.539 1.00 48.69 819 PRO A N 1
ATOM 6455 C CA . PRO A 1 819 ? -11.242 12.929 29.911 1.00 48.69 819 PRO A CA 1
ATOM 6456 C C . PRO A 1 819 ? -12.206 11.770 30.198 1.00 48.69 819 PRO A C 1
ATOM 6458 O O . PRO A 1 819 ? -12.208 10.762 29.495 1.00 48.69 819 PRO A O 1
ATOM 6461 N N . GLY A 1 820 ? -13.000 11.898 31.265 1.00 40.84 820 GLY A N 1
ATOM 6462 C CA . GLY A 1 820 ? -13.927 10.854 31.727 1.00 40.84 820 GLY A CA 1
ATOM 6463 C C . GLY A 1 820 ? -13.270 9.609 32.345 1.00 40.84 820 GLY A C 1
ATOM 6464 O O . GLY A 1 820 ? -13.981 8.767 32.881 1.00 40.84 820 GLY A O 1
ATOM 6465 N N . CYS A 1 821 ? -11.938 9.493 32.315 1.00 39.69 821 CYS A N 1
ATOM 6466 C CA . CYS A 1 821 ? -11.197 8.313 32.776 1.00 39.69 821 CYS A CA 1
ATOM 6467 C C . CYS A 1 821 ? -10.348 8.577 34.034 1.00 39.69 821 CYS A C 1
ATOM 6469 O O . CYS A 1 821 ? -9.512 7.747 34.390 1.00 39.69 821 CYS A O 1
ATOM 6471 N N . ALA A 1 822 ? -10.522 9.726 34.696 1.00 43.41 822 ALA A N 1
ATOM 6472 C CA . ALA A 1 822 ? -9.803 10.089 35.916 1.00 43.41 822 ALA A CA 1
ATOM 6473 C C . ALA A 1 822 ? -10.661 10.925 36.875 1.00 43.41 822 ALA A C 1
ATOM 6475 O O . ALA A 1 822 ? -11.414 11.802 36.449 1.00 43.41 822 ALA A O 1
ATOM 6476 N N . ILE A 1 823 ? -10.501 10.665 38.172 1.00 44.31 823 ILE A N 1
ATOM 6477 C CA . ILE A 1 823 ? -11.133 11.383 39.280 1.00 44.31 823 ILE A CA 1
ATOM 6478 C C . ILE A 1 823 ? -10.211 12.547 39.701 1.00 44.31 823 ILE A C 1
ATOM 6480 O O . ILE A 1 823 ? -8.991 12.364 39.752 1.00 44.31 823 ILE A O 1
ATOM 6484 N N . PRO A 1 824 ? -10.740 13.745 40.022 1.00 43.97 824 PRO A N 1
ATOM 6485 C CA . PRO A 1 824 ? -9.937 14.831 40.582 1.00 43.97 824 PRO A CA 1
ATOM 6486 C C . PRO A 1 824 ? -9.191 14.394 41.852 1.00 43.97 824 PRO A C 1
ATOM 6488 O O . PRO A 1 824 ? -9.797 13.842 42.766 1.00 43.97 824 PRO A O 1
ATOM 6491 N N . SER A 1 825 ? -7.883 14.667 41.929 1.00 48.97 825 SER A N 1
ATOM 6492 C CA . SER A 1 825 ? -7.069 14.320 43.104 1.00 48.97 825 SER A CA 1
ATOM 6493 C C . SER A 1 825 ? -7.593 15.026 44.357 1.00 48.97 825 SER A C 1
ATOM 6495 O O . SER A 1 825 ? -7.495 16.249 44.475 1.00 48.97 825 SER A O 1
ATOM 6497 N N . ILE A 1 826 ? -8.066 14.250 45.328 1.00 49.69 826 ILE A N 1
ATOM 6498 C CA . ILE A 1 826 ? -8.440 14.733 46.654 1.00 49.69 826 ILE A CA 1
ATOM 6499 C C . ILE A 1 826 ? -7.150 14.844 47.466 1.00 49.69 826 ILE A C 1
ATOM 6501 O O . ILE A 1 826 ? -6.557 13.833 47.820 1.00 49.69 826 ILE A O 1
ATOM 6505 N N . ASP A 1 827 ? -6.697 16.066 47.740 1.00 54.00 827 ASP A N 1
ATOM 6506 C CA . ASP A 1 827 ? -5.577 16.358 48.644 1.00 54.00 827 ASP A CA 1
ATOM 6507 C C . ASP A 1 827 ? -6.100 17.261 49.778 1.00 54.00 827 ASP A C 1
ATOM 6509 O O . ASP A 1 827 ? -6.677 18.332 49.528 1.00 54.00 827 ASP A O 1
ATOM 6513 N N . ARG A 1 828 ? -6.009 16.774 51.022 1.00 50.03 828 ARG A N 1
ATOM 6514 C CA . ARG A 1 828 ? -6.568 17.402 52.230 1.00 50.03 828 ARG A CA 1
ATOM 6515 C C . ARG A 1 828 ? -5.694 17.123 53.453 1.00 50.03 828 ARG A C 1
ATOM 6517 O O . ARG A 1 828 ? -5.048 16.084 53.551 1.00 50.03 828 ARG A O 1
ATOM 6524 N N . MET A 1 829 ? -5.734 18.030 54.426 1.00 44.75 829 MET A N 1
ATOM 6525 C CA . MET A 1 829 ? -5.409 17.684 55.811 1.00 44.75 829 MET A CA 1
ATOM 6526 C C . MET A 1 829 ? -6.695 17.307 56.539 1.00 44.75 829 MET A C 1
ATOM 6528 O O . MET A 1 829 ? -7.679 18.039 56.445 1.00 44.75 829 MET A O 1
ATOM 6532 N N . LEU A 1 830 ? -6.666 16.195 57.267 1.00 39.69 830 LEU A N 1
ATOM 6533 C CA . LEU A 1 830 ? -7.709 15.770 58.201 1.00 39.69 830 LEU A CA 1
ATOM 6534 C C . LEU A 1 830 ? -7.000 15.319 59.483 1.00 39.69 830 LEU A C 1
ATOM 6536 O O . LEU A 1 830 ? -5.985 14.627 59.411 1.00 39.69 830 LEU A O 1
ATOM 6540 N N . PHE A 1 831 ? -7.490 15.761 60.643 1.00 39.06 831 PHE A N 1
ATOM 6541 C CA . PHE A 1 831 ? -6.962 15.386 61.967 1.00 39.06 831 PHE A CA 1
ATOM 6542 C C . PHE A 1 831 ? -5.428 15.513 62.113 1.00 39.06 831 PHE A C 1
ATOM 6544 O O . PHE A 1 831 ? -4.767 14.661 62.691 1.00 39.06 831 PHE A O 1
ATOM 6551 N N . GLY A 1 832 ? -4.839 16.574 61.545 1.00 43.94 832 GLY A N 1
ATOM 6552 C CA . GLY A 1 832 ? -3.391 16.840 61.595 1.00 43.94 832 GLY A CA 1
ATOM 6553 C C . GLY A 1 832 ? -2.530 16.030 60.613 1.00 43.94 832 GLY A C 1
ATOM 6554 O O . GLY A 1 832 ? -1.359 16.357 60.422 1.00 43.94 832 GLY A O 1
ATOM 6555 N N . HIS A 1 833 ? -3.097 15.033 59.932 1.00 45.62 833 HIS A N 1
ATOM 6556 C CA . HIS A 1 833 ? -2.396 14.200 58.958 1.00 45.62 833 HIS A CA 1
ATOM 6557 C C . HIS A 1 833 ? -2.770 14.559 57.516 1.00 45.62 833 HIS A C 1
ATOM 6559 O O . HIS A 1 833 ? -3.820 15.147 57.241 1.00 45.62 833 HIS A O 1
ATOM 6565 N N . LYS A 1 834 ? -1.895 14.205 56.566 1.00 50.50 834 LYS A N 1
ATOM 6566 C CA . LYS A 1 834 ? -2.122 14.457 55.141 1.00 50.50 834 LYS A CA 1
ATOM 6567 C C . LYS A 1 834 ? -2.795 13.258 54.472 1.00 50.50 834 LYS A C 1
ATOM 6569 O O . LYS A 1 834 ? -2.197 12.191 54.380 1.00 50.50 834 LYS A O 1
ATOM 6574 N N . PHE A 1 835 ? -3.991 13.484 53.942 1.00 46.56 835 PHE A N 1
ATOM 6575 C CA . PHE A 1 835 ? -4.762 12.527 53.160 1.00 46.56 835 PHE A CA 1
ATOM 6576 C C . PHE A 1 835 ? -4.659 12.877 51.671 1.00 46.56 835 PHE A C 1
ATOM 6578 O O . PHE A 1 835 ? -4.914 14.019 51.275 1.00 46.56 835 PHE A O 1
ATOM 6585 N N . LYS A 1 836 ? -4.299 11.899 50.834 1.00 53.84 836 LYS A N 1
ATOM 6586 C CA . LYS A 1 836 ? -4.346 12.034 49.373 1.00 53.84 836 LYS A CA 1
ATOM 6587 C C . LYS A 1 836 ? -4.980 10.810 48.715 1.00 53.84 836 LYS A C 1
ATOM 6589 O O . LYS A 1 836 ? -4.528 9.697 48.965 1.00 53.84 836 LYS A O 1
ATOM 6594 N N . VAL A 1 837 ? -5.937 11.036 47.814 1.00 51.41 837 VAL A N 1
ATOM 6595 C CA . VAL A 1 837 ? -6.490 10.027 46.897 1.00 51.41 837 VAL A CA 1
ATOM 6596 C C . VAL A 1 837 ? -6.447 10.556 45.455 1.00 51.41 837 VAL A C 1
ATOM 6598 O O . VAL A 1 837 ? -6.987 11.621 45.167 1.00 51.41 837 VAL A O 1
ATOM 6601 N N . GLU A 1 838 ? -5.806 9.825 44.541 1.00 53.72 838 GLU A N 1
ATOM 6602 C CA . GLU A 1 838 ? -5.749 10.103 43.092 1.00 53.72 838 GLU A CA 1
ATOM 6603 C C . GLU A 1 838 ? -6.002 8.790 42.338 1.00 53.72 838 GLU A C 1
ATOM 6605 O O . GLU A 1 838 ? -5.284 7.817 42.555 1.00 53.72 838 GLU A O 1
ATOM 6610 N N . PHE A 1 839 ? -7.006 8.739 41.459 1.00 52.62 839 PHE A N 1
ATOM 6611 C CA . PHE A 1 839 ? -7.323 7.555 40.652 1.00 52.62 839 PHE A CA 1
ATOM 6612 C C . PHE A 1 839 ? -7.667 7.964 39.224 1.00 52.62 839 PHE A C 1
ATOM 6614 O O . PHE A 1 839 ? -8.564 8.783 39.016 1.00 52.62 839 PHE A O 1
ATOM 6621 N N . GLY A 1 840 ? -6.989 7.389 38.232 1.00 52.03 840 GLY A N 1
ATOM 6622 C CA . GLY A 1 840 ? -7.344 7.630 36.839 1.00 52.03 840 GLY A CA 1
ATOM 6623 C C . GLY A 1 840 ? -6.291 7.273 35.806 1.00 52.03 840 GLY A C 1
ATOM 6624 O O . GLY A 1 840 ? -5.118 7.078 36.116 1.00 52.03 840 GLY A O 1
ATOM 6625 N N . LEU A 1 841 ? -6.723 7.242 34.548 1.00 54.69 841 LEU A N 1
ATOM 6626 C CA . LEU A 1 841 ? -5.860 7.126 33.382 1.00 54.69 841 LEU A CA 1
ATOM 6627 C C . LEU A 1 841 ? -5.323 8.501 32.974 1.00 54.69 841 LEU A C 1
ATOM 6629 O O . LEU A 1 841 ? -6.093 9.385 32.602 1.00 54.69 841 LEU A O 1
ATOM 6633 N N . TYR A 1 842 ? -4.003 8.666 32.990 1.00 65.12 842 TYR A N 1
ATOM 6634 C CA . TYR A 1 842 ? -3.320 9.846 32.458 1.00 65.12 842 TYR A CA 1
ATOM 6635 C C . TYR A 1 842 ? -2.637 9.496 31.133 1.00 65.12 842 TYR A C 1
ATOM 6637 O O . TYR A 1 842 ? -2.246 8.351 30.914 1.00 65.12 842 TYR A O 1
ATOM 6645 N N . TRP A 1 843 ? -2.448 10.482 30.262 1.00 66.38 843 TRP A N 1
ATOM 6646 C CA . TRP A 1 843 ? -1.545 10.400 29.114 1.00 66.38 843 TRP A CA 1
ATOM 6647 C C . TRP A 1 843 ? -0.385 11.374 29.308 1.00 66.38 843 TRP A C 1
ATOM 6649 O O . TRP A 1 843 ? -0.541 12.402 29.971 1.00 66.38 843 TRP A O 1
ATOM 6659 N N . PHE A 1 844 ? 0.783 11.062 28.748 1.00 74.81 844 PHE A N 1
ATOM 6660 C CA . PHE A 1 844 ? 1.960 11.922 28.851 1.00 74.81 844 PHE A CA 1
ATOM 6661 C C . PHE A 1 844 ? 2.792 11.963 27.570 1.00 74.81 844 PHE A C 1
ATOM 6663 O O . PHE A 1 844 ? 2.826 11.013 26.787 1.00 74.81 844 PHE A O 1
ATOM 6670 N N . VAL A 1 845 ? 3.500 13.080 27.390 1.00 78.94 845 VAL A N 1
ATOM 6671 C CA . VAL A 1 845 ? 4.459 13.311 26.305 1.00 78.94 845 VAL A CA 1
ATOM 6672 C C . VAL A 1 845 ? 5.711 13.985 26.857 1.00 78.94 845 VAL A C 1
ATOM 6674 O O . VAL A 1 845 ? 5.644 15.066 27.449 1.00 78.94 845 VAL A O 1
ATOM 6677 N N . GLY A 1 846 ? 6.864 13.362 26.616 1.00 81.88 846 GLY A N 1
ATOM 6678 C CA . GLY A 1 846 ? 8.188 13.919 26.882 1.00 81.88 846 GLY A CA 1
ATOM 6679 C C . GLY A 1 846 ? 9.024 13.978 25.605 1.00 81.88 846 GLY A C 1
ATOM 6680 O O . GLY A 1 846 ? 9.201 12.959 24.948 1.00 81.88 846 GLY A O 1
ATOM 6681 N N . ALA A 1 847 ? 9.564 15.142 25.250 1.00 82.69 847 ALA A N 1
ATOM 6682 C CA . ALA A 1 847 ? 10.450 15.297 24.092 1.00 82.69 847 ALA A CA 1
ATOM 6683 C C . ALA A 1 847 ? 11.565 16.298 24.398 1.00 82.69 847 ALA A C 1
ATOM 6685 O O . ALA A 1 847 ? 11.305 17.342 24.995 1.00 82.69 847 ALA A O 1
ATOM 6686 N N . GLN A 1 848 ? 12.793 16.016 23.961 1.00 83.31 848 GLN A N 1
ATOM 6687 C CA . GLN A 1 848 ? 13.890 16.981 24.012 1.00 83.31 848 GLN A CA 1
ATOM 6688 C C . GLN A 1 848 ? 14.743 16.863 22.747 1.00 83.31 848 GLN A C 1
ATOM 6690 O O . GLN A 1 848 ? 15.402 15.853 22.531 1.00 83.31 848 GLN A O 1
ATOM 6695 N N . THR A 1 849 ? 14.721 17.901 21.913 1.00 81.62 849 THR A N 1
ATOM 6696 C CA . THR A 1 849 ? 15.422 17.938 20.621 1.00 81.62 849 THR A CA 1
ATOM 6697 C C . THR A 1 849 ? 15.843 19.363 20.265 1.00 81.62 849 THR A C 1
ATOM 6699 O O . THR A 1 849 ? 15.217 20.336 20.699 1.00 81.62 849 THR A O 1
ATOM 6702 N N . SER A 1 850 ? 16.882 19.492 19.445 1.00 81.94 850 SER A N 1
ATOM 6703 C CA . SER A 1 850 ? 17.251 20.735 18.772 1.00 81.94 850 SER A CA 1
ATOM 6704 C C . SER A 1 850 ? 17.922 20.449 17.430 1.00 81.94 850 SER A C 1
ATOM 6706 O O . SER A 1 850 ? 18.642 19.463 17.278 1.00 81.94 850 SER A O 1
ATOM 6708 N N . ALA A 1 851 ? 17.690 21.318 16.448 1.00 81.75 851 ALA A N 1
ATOM 6709 C CA . ALA A 1 851 ? 18.361 21.274 15.157 1.00 81.75 851 ALA A CA 1
ATOM 6710 C C . ALA A 1 851 ? 18.483 22.668 14.531 1.00 81.75 851 ALA A C 1
ATOM 6712 O O . ALA A 1 851 ? 17.607 23.522 14.682 1.00 81.75 851 ALA A O 1
ATOM 6713 N N . THR A 1 852 ? 19.543 22.847 13.747 1.00 82.12 852 THR A N 1
ATOM 6714 C CA . THR A 1 852 ? 19.710 23.969 12.820 1.00 82.12 852 THR A CA 1
ATOM 6715 C C . THR A 1 852 ? 19.629 23.413 11.406 1.00 82.12 852 THR A C 1
ATOM 6717 O O . THR A 1 852 ? 20.505 22.659 10.989 1.00 82.12 852 THR A O 1
ATOM 6720 N N . ILE A 1 853 ? 18.587 23.783 10.665 1.00 83.25 853 ILE A N 1
ATOM 6721 C CA . ILE A 1 853 ? 18.419 23.424 9.252 1.00 83.25 853 ILE A CA 1
ATOM 6722 C C . ILE A 1 853 ? 18.420 24.695 8.405 1.00 83.25 853 ILE A C 1
ATOM 6724 O O . ILE A 1 853 ? 18.094 25.782 8.881 1.00 83.25 853 ILE A O 1
ATOM 6728 N N . GLY A 1 854 ? 18.823 24.597 7.143 1.00 82.31 854 GLY A N 1
ATOM 6729 C CA . GLY A 1 854 ? 19.002 25.794 6.332 1.00 82.31 854 GLY A CA 1
ATOM 6730 C C . GLY A 1 854 ? 19.246 25.528 4.860 1.00 82.31 854 GLY A C 1
ATOM 6731 O O . GLY A 1 854 ? 19.279 24.385 4.398 1.00 82.31 854 GLY A O 1
ATOM 6732 N N . MET A 1 855 ? 19.394 26.622 4.128 1.00 85.38 855 MET A N 1
ATOM 6733 C CA . MET A 1 855 ? 19.541 26.646 2.681 1.00 85.38 855 MET A CA 1
ATOM 6734 C C . MET A 1 855 ? 20.365 27.865 2.282 1.00 85.38 855 MET A C 1
ATOM 6736 O O . MET A 1 855 ? 20.078 28.974 2.732 1.00 85.38 855 MET A O 1
ATOM 6740 N N . THR A 1 856 ? 21.342 27.659 1.407 1.00 86.50 856 THR A N 1
ATOM 6741 C CA . THR A 1 856 ? 22.157 28.720 0.817 1.00 86.50 856 THR A CA 1
ATOM 6742 C C . THR A 1 856 ? 21.842 28.818 -0.669 1.00 86.50 856 THR A C 1
ATOM 6744 O O . THR A 1 856 ? 21.877 27.816 -1.383 1.00 86.50 856 THR A O 1
ATOM 6747 N N . ASN A 1 857 ? 21.547 30.025 -1.147 1.00 89.00 857 ASN A N 1
ATOM 6748 C CA . ASN A 1 857 ? 21.578 30.346 -2.571 1.00 89.00 857 ASN A CA 1
ATOM 6749 C C . ASN A 1 857 ? 22.857 31.127 -2.866 1.00 89.00 857 ASN A C 1
ATOM 6751 O O . ASN A 1 857 ? 23.035 32.228 -2.347 1.00 89.00 857 ASN A O 1
ATOM 6755 N N . THR A 1 858 ? 23.723 30.576 -3.708 1.00 89.44 858 THR A N 1
ATOM 6756 C CA . THR A 1 858 ? 24.916 31.263 -4.206 1.00 89.44 858 THR A CA 1
ATOM 6757 C C . THR A 1 858 ? 24.661 31.687 -5.650 1.00 89.44 858 THR A C 1
ATOM 6759 O O . THR A 1 858 ? 24.600 30.840 -6.546 1.00 89.44 858 THR A O 1
ATOM 6762 N N . THR A 1 859 ? 24.512 32.991 -5.903 1.00 90.38 859 THR A N 1
ATOM 6763 C CA . THR A 1 859 ? 24.399 33.541 -7.264 1.00 90.38 859 THR A CA 1
ATOM 6764 C C . THR A 1 859 ? 25.713 34.173 -7.708 1.00 90.38 859 THR A C 1
ATOM 6766 O O . THR A 1 859 ? 26.285 34.978 -6.974 1.00 90.38 859 THR A O 1
ATOM 6769 N N . ARG A 1 860 ? 26.181 33.841 -8.916 1.00 90.62 860 ARG A N 1
ATOM 6770 C CA . ARG A 1 860 ? 27.398 34.396 -9.529 1.00 90.62 860 ARG A CA 1
ATOM 6771 C C . ARG A 1 860 ? 27.024 35.269 -10.722 1.00 90.62 860 ARG A C 1
ATOM 6773 O O . ARG A 1 860 ? 26.656 34.758 -11.781 1.00 90.62 860 ARG A O 1
ATOM 6780 N N . ASP A 1 861 ? 27.152 36.579 -10.545 1.00 89.00 861 ASP A N 1
ATOM 6781 C CA . ASP A 1 861 ? 26.759 37.591 -11.524 1.00 89.00 861 ASP A CA 1
ATOM 6782 C C . ASP A 1 861 ? 28.020 38.153 -12.205 1.00 89.00 861 ASP A C 1
ATOM 6784 O O . ASP A 1 861 ? 28.730 38.997 -11.654 1.00 89.00 861 ASP A O 1
ATOM 6788 N N . TRP A 1 862 ? 28.346 37.641 -13.396 1.00 89.38 862 TRP A N 1
ATOM 6789 C CA . TRP A 1 862 ? 29.536 38.034 -14.163 1.00 89.38 862 TRP A CA 1
ATOM 6790 C C . TRP A 1 862 ? 29.357 39.427 -14.776 1.00 89.38 862 TRP A C 1
ATOM 6792 O O . TRP A 1 862 ? 28.545 39.609 -15.681 1.00 89.38 862 TRP A O 1
ATOM 6802 N N . VAL A 1 863 ? 30.129 40.413 -14.312 1.00 86.69 863 VAL A N 1
ATOM 6803 C CA . VAL A 1 863 ? 29.871 41.838 -14.609 1.00 86.69 863 VAL A CA 1
ATOM 6804 C C . VAL A 1 863 ? 30.027 42.168 -16.100 1.00 86.69 863 VAL A C 1
ATOM 6806 O O . VAL A 1 863 ? 29.155 42.786 -16.700 1.00 86.69 863 VAL A O 1
ATOM 6809 N N . ASP A 1 864 ? 31.105 41.680 -16.711 1.00 79.88 864 ASP A N 1
ATOM 6810 C CA . ASP A 1 864 ? 31.427 41.826 -18.142 1.00 79.88 864 ASP A CA 1
ATOM 6811 C C . ASP A 1 864 ? 30.585 40.902 -19.055 1.00 79.88 864 ASP A C 1
ATOM 6813 O O . ASP A 1 864 ? 30.675 41.003 -20.279 1.00 79.88 864 ASP A O 1
ATOM 6817 N N . ASN A 1 865 ? 29.829 39.946 -18.494 1.00 80.94 865 ASN A N 1
ATOM 6818 C CA . ASN A 1 865 ? 28.979 39.032 -19.265 1.00 80.94 865 ASN A CA 1
ATOM 6819 C C . ASN A 1 865 ? 27.755 38.540 -18.457 1.00 80.94 865 ASN A C 1
ATOM 6821 O O . ASN A 1 865 ? 27.717 37.373 -18.051 1.00 80.94 865 ASN A O 1
ATOM 6825 N N . PRO A 1 866 ? 26.723 39.382 -18.249 1.00 78.00 866 PRO A N 1
ATOM 6826 C CA . PRO A 1 866 ? 25.561 39.033 -17.423 1.00 78.00 866 PRO A CA 1
ATOM 6827 C C . PRO A 1 866 ? 24.780 37.792 -17.890 1.00 78.00 866 PRO A C 1
ATOM 6829 O O . PRO A 1 866 ? 24.047 37.197 -17.104 1.00 78.00 866 PRO A O 1
ATOM 6832 N N . GLN A 1 867 ? 24.960 37.365 -19.146 1.00 76.50 867 GLN A N 1
ATOM 6833 C CA . GLN A 1 867 ? 24.355 36.147 -19.700 1.00 76.50 867 GLN A CA 1
ATOM 6834 C C . GLN A 1 867 ? 24.938 34.853 -19.098 1.00 76.50 867 GLN A C 1
ATOM 6836 O O . GLN A 1 867 ? 24.325 33.798 -19.214 1.00 76.50 867 GLN A O 1
ATOM 6841 N N . MET A 1 868 ? 26.096 34.912 -18.426 1.00 78.12 868 MET A N 1
ATOM 6842 C CA . MET A 1 868 ? 26.700 33.768 -17.721 1.00 78.12 868 MET A CA 1
ATOM 6843 C C . MET A 1 868 ? 26.211 33.605 -16.270 1.00 78.12 868 MET A C 1
ATOM 6845 O O . MET A 1 868 ? 26.829 32.874 -15.496 1.00 78.12 868 MET A O 1
ATOM 6849 N N . ARG A 1 869 ? 25.134 34.295 -15.869 1.00 84.06 869 ARG A N 1
ATOM 6850 C CA . ARG A 1 869 ? 24.580 34.224 -14.509 1.00 84.06 869 ARG A CA 1
ATOM 6851 C C . ARG A 1 869 ? 24.250 32.785 -14.098 1.00 84.06 869 ARG A C 1
ATOM 6853 O O . ARG A 1 869 ? 23.440 32.127 -14.745 1.00 84.06 869 ARG A O 1
ATOM 6860 N N . THR A 1 870 ? 24.788 32.337 -12.965 1.00 86.19 870 THR A N 1
ATOM 6861 C CA . THR A 1 870 ? 24.423 31.048 -12.344 1.00 86.19 870 THR A CA 1
ATOM 6862 C C . THR A 1 870 ? 23.845 31.253 -10.947 1.00 86.19 870 THR A C 1
ATOM 6864 O O . THR A 1 870 ? 24.299 32.131 -10.219 1.00 86.19 870 THR A O 1
ATOM 6867 N N . SER A 1 871 ? 22.884 30.418 -10.548 1.00 87.19 871 SER A N 1
ATOM 6868 C CA . SER A 1 871 ? 22.334 30.340 -9.187 1.00 87.19 871 SER A CA 1
ATOM 6869 C C . SER A 1 871 ? 22.359 28.882 -8.744 1.00 87.19 871 SER A C 1
ATOM 6871 O O . SER A 1 871 ? 21.808 28.020 -9.430 1.00 87.19 871 SER A O 1
ATOM 6873 N N . THR A 1 872 ? 23.007 28.615 -7.612 1.00 87.44 872 THR A N 1
ATOM 6874 C CA . THR A 1 872 ? 23.149 27.272 -7.044 1.00 87.44 872 THR A CA 1
ATOM 6875 C C . THR A 1 872 ? 22.504 27.244 -5.668 1.00 87.44 872 THR A C 1
ATOM 6877 O O . THR A 1 872 ? 22.889 28.010 -4.788 1.00 87.44 872 THR A O 1
ATOM 6880 N N . TRP A 1 873 ? 21.542 26.342 -5.480 1.00 83.25 873 TRP A N 1
ATOM 6881 C CA . TRP A 1 873 ? 20.842 26.148 -4.212 1.00 83.25 873 TRP A CA 1
ATOM 6882 C C . TRP A 1 873 ? 21.386 24.910 -3.506 1.00 83.25 873 TRP A C 1
ATOM 6884 O O . TRP A 1 873 ? 21.229 23.791 -4.000 1.00 83.25 873 TRP A O 1
ATOM 6894 N N . THR A 1 874 ? 22.001 25.097 -2.342 1.00 82.50 874 THR A N 1
ATOM 6895 C CA . THR A 1 874 ? 22.423 24.007 -1.457 1.00 82.50 874 THR A CA 1
ATOM 6896 C C . THR A 1 874 ? 21.531 23.977 -0.220 1.00 82.50 874 THR A C 1
ATOM 6898 O O . THR A 1 874 ? 21.137 25.011 0.318 1.00 82.50 874 THR A O 1
ATOM 6901 N N . TYR A 1 875 ? 21.175 22.774 0.225 1.00 80.62 875 TYR A N 1
ATOM 6902 C CA . TYR A 1 875 ? 20.401 22.552 1.445 1.00 80.62 875 TYR A CA 1
ATOM 6903 C C . TYR A 1 875 ? 21.312 21.915 2.490 1.00 80.62 875 TYR A C 1
ATOM 6905 O O . TYR A 1 875 ? 22.117 21.044 2.156 1.00 80.62 875 TYR A O 1
ATOM 6913 N N . GLY A 1 876 ? 21.166 22.320 3.750 1.00 70.12 876 GLY A N 1
ATOM 6914 C CA . GLY A 1 876 ? 21.796 21.621 4.864 1.00 70.12 876 GLY A CA 1
ATOM 6915 C C . GLY A 1 876 ? 21.316 20.169 4.933 1.00 70.12 876 GLY A C 1
ATOM 6916 O O . GLY A 1 876 ? 20.161 19.869 4.623 1.00 70.12 876 GLY A O 1
ATOM 6917 N N . HIS A 1 877 ? 22.210 19.269 5.338 1.00 63.78 877 HIS A N 1
ATOM 6918 C CA . HIS A 1 877 ? 21.877 17.883 5.649 1.00 63.78 877 HIS A CA 1
ATOM 6919 C C . HIS A 1 877 ? 21.889 17.700 7.178 1.00 63.78 877 HIS A C 1
ATOM 6921 O O . HIS A 1 877 ? 22.916 17.992 7.788 1.00 63.78 877 HIS A O 1
ATOM 6927 N N . PRO A 1 878 ? 20.793 17.221 7.801 1.00 73.31 878 PRO A N 1
ATOM 6928 C CA . PRO A 1 878 ? 19.504 16.872 7.194 1.00 73.31 878 PRO A CA 1
ATOM 6929 C C . PRO A 1 878 ? 18.683 18.105 6.761 1.00 73.31 878 PRO A C 1
ATOM 6931 O O . PRO A 1 878 ? 18.730 19.157 7.389 1.00 73.31 878 PRO A O 1
ATOM 6934 N N . SER A 1 879 ? 17.869 17.948 5.709 1.00 76.25 879 SER A N 1
ATOM 6935 C CA . SER A 1 879 ? 16.899 18.972 5.251 1.00 76.25 879 SER A CA 1
ATOM 6936 C C . SER A 1 879 ? 15.496 18.786 5.858 1.00 76.25 879 SER A C 1
ATOM 6938 O O . SER A 1 879 ? 14.518 19.411 5.435 1.00 76.25 879 SER A O 1
ATOM 6940 N N . THR A 1 880 ? 15.410 17.914 6.860 1.00 82.62 880 THR A N 1
ATOM 6941 C CA . THR A 1 880 ? 14.225 17.535 7.631 1.00 82.62 880 THR A CA 1
ATOM 6942 C C . THR A 1 880 ? 14.544 17.646 9.116 1.00 82.62 880 THR A C 1
ATOM 6944 O O . THR A 1 880 ? 15.599 17.187 9.549 1.00 82.62 880 THR A O 1
ATOM 6947 N N . PHE A 1 881 ? 13.620 18.200 9.893 1.00 84.69 881 PHE A N 1
ATOM 6948 C CA . PHE A 1 881 ? 13.667 18.199 11.355 1.00 84.69 881 PHE A CA 1
ATOM 6949 C C . PHE A 1 881 ? 12.459 17.438 11.900 1.00 84.69 881 PHE A C 1
ATOM 6951 O O . PHE A 1 881 ? 11.350 17.634 11.405 1.00 84.69 881 PHE A O 1
ATOM 6958 N N . ALA A 1 882 ? 12.666 16.612 12.924 1.00 86.12 882 ALA A N 1
ATOM 6959 C CA . ALA A 1 882 ? 11.600 15.907 13.625 1.00 86.12 882 ALA A CA 1
ATOM 6960 C C . ALA A 1 882 ? 11.635 16.220 15.126 1.00 86.12 882 ALA A C 1
ATOM 6962 O O . ALA A 1 882 ? 12.703 16.272 15.743 1.00 86.12 882 ALA A O 1
ATOM 6963 N N . ILE A 1 883 ? 10.452 16.395 15.718 1.00 83.81 883 ILE A N 1
ATOM 6964 C CA . ILE A 1 883 ? 10.278 16.382 17.170 1.00 83.81 883 ILE A CA 1
ATOM 6965 C C . ILE A 1 883 ? 10.002 14.941 17.571 1.00 83.81 883 ILE A C 1
ATOM 6967 O O . ILE A 1 883 ? 8.862 14.480 17.545 1.00 83.81 883 ILE A O 1
ATOM 6971 N N . GLU A 1 884 ? 11.069 14.225 17.907 1.00 83.25 884 GLU A N 1
ATOM 6972 C CA . GLU A 1 884 ? 10.990 12.872 18.449 1.00 83.25 884 GLU A CA 1
ATOM 6973 C C . GLU A 1 884 ? 10.796 12.932 19.966 1.00 83.25 884 GLU A C 1
ATOM 6975 O O . GLU A 1 884 ? 11.403 13.755 20.660 1.00 83.25 884 GLU A O 1
ATOM 6980 N N . GLY A 1 885 ? 9.917 12.078 20.482 1.00 78.62 885 GLY A N 1
ATOM 6981 C CA . GLY A 1 885 ? 9.568 12.048 21.894 1.00 78.62 885 GLY A CA 1
ATOM 6982 C C . GLY A 1 885 ? 9.001 10.706 22.330 1.00 78.62 885 GLY A C 1
ATOM 6983 O O . GLY A 1 885 ? 8.644 9.859 21.514 1.00 78.62 885 GLY A O 1
ATOM 6984 N N . THR A 1 886 ? 8.915 10.532 23.639 1.00 80.62 886 THR A N 1
ATOM 6985 C CA . THR A 1 886 ? 8.223 9.425 24.287 1.00 80.62 886 THR A CA 1
ATOM 6986 C C . THR A 1 886 ? 6.779 9.838 24.553 1.00 80.62 886 THR A C 1
ATOM 6988 O O . THR A 1 886 ? 6.539 10.839 25.231 1.00 80.62 886 THR A O 1
ATOM 6991 N N . VAL A 1 887 ? 5.827 9.061 24.040 1.00 73.00 887 VAL A N 1
ATOM 6992 C CA . VAL A 1 887 ? 4.384 9.195 24.294 1.00 73.00 887 VAL A CA 1
ATOM 6993 C C . VAL A 1 887 ? 3.934 7.980 25.097 1.00 73.00 887 VAL A C 1
ATOM 6995 O O . VAL A 1 887 ? 4.459 6.885 24.891 1.00 73.00 887 VAL A O 1
ATOM 6998 N N . GLY A 1 888 ? 2.980 8.142 26.010 1.00 71.19 888 GLY A N 1
ATOM 6999 C CA . GLY A 1 888 ? 2.536 7.026 26.835 1.00 71.19 888 GLY A CA 1
ATOM 7000 C C . GLY A 1 888 ? 1.249 7.249 27.615 1.00 71.19 888 GLY A C 1
ATOM 7001 O O . GLY A 1 888 ? 0.716 8.359 27.679 1.00 71.19 888 GLY A O 1
ATOM 7002 N N . LEU A 1 889 ? 0.785 6.165 28.237 1.00 66.12 889 LEU A N 1
ATOM 7003 C CA . LEU A 1 889 ? -0.303 6.155 29.211 1.00 66.12 889 LEU A CA 1
ATOM 7004 C C . LEU A 1 889 ? 0.241 5.838 30.602 1.00 66.12 889 LEU A C 1
ATOM 7006 O O . LEU A 1 889 ? 1.156 5.037 30.768 1.00 66.12 889 LEU A O 1
ATOM 7010 N N . ASN A 1 890 ? -0.338 6.468 31.611 1.00 70.31 890 ASN A N 1
ATOM 7011 C CA . ASN A 1 890 ? 0.018 6.317 33.010 1.00 70.31 890 ASN A CA 1
ATOM 7012 C C . ASN A 1 890 ? -1.275 6.225 33.839 1.00 70.31 890 ASN A C 1
ATOM 7014 O O . ASN A 1 890 ? -1.723 7.236 34.380 1.00 70.31 890 ASN A O 1
ATOM 7018 N N . PRO A 1 891 ? -1.942 5.057 33.894 1.00 62.34 891 PRO A N 1
ATOM 7019 C CA . PRO A 1 891 ? -2.962 4.820 34.903 1.00 62.34 891 PRO A CA 1
ATOM 7020 C C . PRO A 1 891 ? -2.303 4.877 36.277 1.00 62.34 891 PRO A C 1
ATOM 7022 O O . PRO A 1 891 ? -1.283 4.223 36.496 1.00 62.34 891 PRO A O 1
ATOM 7025 N N . LYS A 1 892 ? -2.883 5.673 37.172 1.00 61.09 892 LYS A N 1
ATOM 7026 C CA . LYS A 1 892 ? -2.430 5.882 38.545 1.00 61.09 892 LYS A CA 1
ATOM 7027 C C . LYS A 1 892 ? -3.544 5.528 39.517 1.00 61.09 892 LYS A C 1
ATOM 7029 O O . LYS A 1 892 ? -4.704 5.875 39.295 1.00 61.09 892 LYS A O 1
ATOM 7034 N N . PHE A 1 893 ? -3.152 4.934 40.630 1.00 57.59 893 PHE A N 1
ATOM 7035 C CA . PHE A 1 893 ? -3.937 4.842 41.849 1.00 57.59 893 PHE A CA 1
ATOM 7036 C C . PHE A 1 893 ? -3.003 5.154 43.014 1.00 57.59 893 PHE A C 1
ATOM 7038 O O . PHE A 1 893 ? -2.036 4.432 43.249 1.00 57.59 893 PHE A O 1
ATOM 7045 N N . VAL A 1 894 ? -3.261 6.260 43.706 1.00 59.16 894 VAL A N 1
ATOM 7046 C CA . VAL A 1 894 ? -2.480 6.728 44.849 1.00 59.16 894 VAL A CA 1
ATOM 7047 C C . VAL A 1 894 ? -3.429 6.918 46.019 1.00 59.16 894 VAL A C 1
ATOM 7049 O O . VAL A 1 894 ? -4.339 7.738 45.932 1.00 59.16 894 VAL A O 1
ATOM 7052 N N . ILE A 1 895 ? -3.181 6.215 47.120 1.00 54.59 895 ILE A N 1
ATOM 7053 C CA . ILE A 1 895 ? -3.798 6.465 48.425 1.00 54.59 895 ILE A CA 1
ATOM 7054 C C . ILE A 1 895 ? -2.670 6.740 49.409 1.00 54.59 895 ILE A C 1
ATOM 7056 O O . ILE A 1 895 ? -1.744 5.942 49.500 1.00 54.59 895 ILE A O 1
ATOM 7060 N N . LYS A 1 896 ? -2.733 7.848 50.152 1.00 57.75 896 LYS A N 1
ATOM 7061 C CA . LYS A 1 896 ? -1.845 8.134 51.292 1.00 57.75 896 LYS A CA 1
ATOM 7062 C C . LYS A 1 896 ? -2.707 8.609 52.459 1.00 57.75 896 LYS A C 1
ATOM 7064 O O . LYS A 1 896 ? -3.404 9.613 52.322 1.00 57.75 896 LYS A O 1
ATOM 7069 N N . VAL A 1 897 ? -2.680 7.861 53.557 1.00 54.66 897 VAL A N 1
ATOM 7070 C CA . VAL A 1 897 ? -3.417 8.084 54.815 1.00 54.66 897 VAL A CA 1
ATOM 7071 C C . VAL A 1 897 ? -2.467 7.782 55.996 1.00 54.66 897 VAL A C 1
ATOM 7073 O O . VAL A 1 897 ? -1.345 7.325 55.758 1.00 54.66 897 VAL A O 1
ATOM 7076 N N . PRO A 1 898 ? -2.827 8.043 57.268 1.00 49.66 898 PRO A N 1
ATOM 7077 C CA . PRO A 1 898 ? -1.978 7.682 58.405 1.00 49.66 898 PRO A CA 1
ATOM 7078 C C . PRO A 1 898 ? -1.617 6.191 58.387 1.00 49.66 898 PRO A C 1
ATOM 7080 O O . PRO A 1 898 ? -2.489 5.340 58.252 1.00 49.66 898 PRO A O 1
ATOM 7083 N N . GLY A 1 899 ? -0.324 5.875 58.480 1.00 46.75 899 GLY A N 1
ATOM 7084 C CA . GLY A 1 899 ? 0.179 4.497 58.507 1.00 46.75 899 GLY A CA 1
ATOM 7085 C C . GLY A 1 899 ? 0.150 3.723 57.181 1.00 46.75 899 GLY A C 1
ATOM 7086 O O . GLY A 1 899 ? 0.867 2.733 57.077 1.00 46.75 899 GLY A O 1
ATOM 7087 N N . ILE A 1 900 ? -0.604 4.150 56.162 1.00 46.81 900 ILE A N 1
ATOM 7088 C CA . ILE A 1 900 ? -0.770 3.401 54.903 1.00 46.81 900 ILE A CA 1
ATOM 7089 C C . ILE A 1 900 ? -0.576 4.317 53.688 1.00 46.81 900 ILE A C 1
ATOM 7091 O O . ILE A 1 900 ? -1.275 5.320 53.523 1.00 46.81 900 ILE A O 1
ATOM 7095 N N . SER A 1 901 ? 0.315 3.929 52.771 1.00 50.38 901 SER A N 1
ATOM 7096 C CA . SER A 1 901 ? 0.381 4.523 51.434 1.00 50.38 901 SER A CA 1
ATOM 7097 C C . SER A 1 901 ? 0.528 3.491 50.318 1.00 50.38 901 SER A C 1
ATOM 7099 O O . SER A 1 901 ? 1.542 2.812 50.219 1.00 50.38 901 SER A O 1
ATOM 7101 N N . GLY A 1 902 ? -0.468 3.425 49.434 1.00 52.91 902 GLY A N 1
ATOM 7102 C CA . GLY A 1 902 ? -0.439 2.653 48.193 1.00 52.91 902 GLY A CA 1
ATOM 7103 C C . GLY A 1 902 ? -0.187 3.546 46.980 1.00 52.91 902 GLY A C 1
ATOM 7104 O O . GLY A 1 902 ? -0.764 4.627 46.863 1.00 52.91 902 GLY A O 1
ATOM 7105 N N . GLU A 1 903 ? 0.657 3.089 46.060 1.00 59.25 903 GLU A N 1
ATOM 7106 C CA . GLU A 1 903 ? 0.903 3.726 44.768 1.00 59.25 903 GLU A CA 1
ATOM 7107 C C . GLU A 1 903 ? 1.047 2.650 43.681 1.00 59.25 903 GLU A C 1
ATOM 7109 O O . GLU A 1 903 ? 2.088 2.010 43.521 1.00 59.25 903 GLU A O 1
ATOM 7114 N N . ALA A 1 904 ? -0.030 2.438 42.928 1.00 55.12 904 ALA A N 1
ATOM 7115 C CA . ALA A 1 904 ? -0.051 1.578 41.755 1.00 55.12 904 ALA A CA 1
ATOM 7116 C C . ALA A 1 904 ? 0.002 2.424 40.480 1.00 55.12 904 ALA A C 1
ATOM 7118 O O . ALA A 1 904 ? -0.756 3.385 40.323 1.00 55.12 904 ALA A O 1
ATOM 7119 N N . SER A 1 905 ? 0.880 2.051 39.548 1.00 62.34 905 SER A N 1
ATOM 7120 C CA . SER A 1 905 ? 0.943 2.675 38.228 1.00 62.34 905 SER A CA 1
ATOM 7121 C C . SER A 1 905 ? 1.280 1.663 37.139 1.00 62.34 905 SER A C 1
ATOM 7123 O O . SER A 1 905 ? 2.145 0.813 37.331 1.00 62.34 905 SER A O 1
ATOM 7125 N N . ALA A 1 906 ? 0.637 1.754 35.974 1.00 59.56 906 ALA A N 1
ATOM 7126 C CA . ALA A 1 906 ? 0.989 0.929 34.810 1.00 59.56 906 ALA A CA 1
ATOM 7127 C C . ALA A 1 906 ? 1.527 1.782 33.665 1.00 59.56 906 ALA A C 1
ATOM 7129 O O . ALA A 1 906 ? 0.971 1.824 32.567 1.00 59.56 906 ALA A O 1
ATOM 7130 N N . LYS A 1 907 ? 2.600 2.519 33.968 1.00 67.19 907 LYS A N 1
ATOM 7131 C CA . LYS A 1 907 ? 3.193 3.494 33.060 1.00 67.19 907 LYS A CA 1
ATOM 7132 C C . LYS A 1 907 ? 3.776 2.814 31.820 1.00 67.19 907 LYS A C 1
ATOM 7134 O O . LYS A 1 907 ? 4.855 2.233 31.852 1.00 67.19 907 LYS A O 1
ATOM 7139 N N . SER A 1 908 ? 3.057 2.949 30.718 1.00 66.38 908 SER A N 1
ATOM 7140 C CA . SER A 1 908 ? 3.400 2.444 29.396 1.00 66.38 908 SER A CA 1
ATOM 7141 C C . SER A 1 908 ? 3.916 3.571 28.511 1.00 66.38 908 SER A C 1
ATOM 7143 O O . SER A 1 908 ? 3.444 4.704 28.623 1.00 66.38 908 SER A O 1
ATOM 7145 N N . SER A 1 909 ? 4.876 3.295 27.625 1.00 74.38 909 SER A N 1
ATOM 7146 C CA . SER A 1 909 ? 5.392 4.313 26.706 1.00 74.38 909 SER A CA 1
ATOM 7147 C C . SER A 1 909 ? 6.077 3.739 25.473 1.00 74.38 909 SER A C 1
ATOM 7149 O O . SER A 1 909 ? 6.705 2.688 25.559 1.00 74.38 909 SER A O 1
ATOM 7151 N N . ALA A 1 910 ? 6.058 4.489 24.374 1.00 72.75 910 ALA A N 1
ATOM 7152 C CA . ALA A 1 910 ? 6.866 4.220 23.190 1.00 72.75 910 ALA A CA 1
ATOM 7153 C C . ALA A 1 910 ? 7.427 5.518 22.590 1.00 72.75 910 ALA A C 1
ATOM 7155 O O . ALA A 1 910 ? 6.986 6.626 22.910 1.00 72.75 910 ALA A O 1
ATOM 7156 N N . LYS A 1 911 ? 8.428 5.382 21.714 1.00 80.50 911 LYS A N 1
ATOM 7157 C CA . LYS A 1 911 ? 9.020 6.500 20.966 1.00 80.50 911 LYS A CA 1
ATOM 7158 C C . LYS A 1 911 ? 8.203 6.785 19.708 1.00 80.50 911 LYS A C 1
ATOM 7160 O O . LYS A 1 911 ? 7.878 5.857 18.977 1.00 80.50 911 LYS A O 1
ATOM 7165 N N . ALA A 1 912 ? 7.948 8.058 19.419 1.00 77.81 912 ALA A N 1
ATOM 7166 C CA . ALA A 1 912 ? 7.254 8.492 18.211 1.00 77.81 912 ALA A CA 1
ATOM 7167 C C . ALA A 1 912 ? 7.733 9.863 17.712 1.00 77.81 912 ALA A C 1
ATOM 7169 O O . ALA A 1 912 ? 8.278 10.678 18.461 1.00 77.81 912 ALA A O 1
ATOM 7170 N N . LYS A 1 913 ? 7.469 10.137 16.431 1.00 83.44 913 LYS A N 1
ATOM 7171 C CA . LYS A 1 913 ? 7.611 11.466 15.829 1.00 83.44 913 LYS A CA 1
ATOM 7172 C C . LYS A 1 913 ? 6.337 12.274 16.076 1.00 83.44 913 LYS A C 1
ATOM 7174 O O . LYS A 1 913 ? 5.324 12.072 15.412 1.00 83.44 913 LYS A O 1
ATOM 7179 N N . LEU A 1 914 ? 6.400 13.220 17.009 1.00 80.06 914 LEU A N 1
ATOM 7180 C CA . LEU A 1 914 ? 5.293 14.131 17.330 1.00 80.06 914 LEU A CA 1
ATOM 7181 C C . LEU A 1 914 ? 4.995 15.098 16.170 1.00 80.06 914 LEU A C 1
ATOM 7183 O O . LEU A 1 914 ? 3.873 15.573 16.013 1.00 80.06 914 LEU A O 1
ATOM 7187 N N . TYR A 1 915 ? 6.028 15.422 15.391 1.00 85.75 915 TYR A N 1
ATOM 7188 C CA . TYR A 1 915 ? 6.008 16.392 14.299 1.00 85.75 915 TYR A CA 1
ATOM 7189 C C . TYR A 1 915 ? 7.215 16.167 13.391 1.00 85.75 915 TYR A C 1
ATOM 7191 O O . TYR A 1 915 ? 8.311 15.911 13.892 1.00 85.75 915 TYR A O 1
ATOM 7199 N N . GLU A 1 916 ? 7.049 16.329 12.081 1.00 88.50 916 GLU A N 1
ATOM 7200 C CA . GLU A 1 916 ? 8.162 16.411 11.133 1.00 88.50 916 GLU A CA 1
ATOM 7201 C C . GLU A 1 916 ? 7.979 17.621 10.205 1.00 88.50 916 GLU A C 1
ATOM 7203 O O . GLU A 1 916 ? 6.873 17.921 9.756 1.00 88.50 916 GLU A O 1
ATOM 7208 N N . PHE A 1 917 ? 9.068 18.334 9.914 1.00 86.19 917 PHE A N 1
ATOM 7209 C CA . PHE A 1 917 ? 9.098 19.442 8.964 1.00 86.19 917 PHE A CA 1
ATOM 7210 C C . PHE A 1 917 ? 10.175 19.224 7.905 1.00 86.19 917 PHE A C 1
ATOM 7212 O O . PHE A 1 917 ? 11.366 19.119 8.207 1.00 86.19 917 PHE A O 1
ATOM 7219 N N . ASN A 1 918 ? 9.755 19.207 6.643 1.00 85.50 918 ASN A N 1
ATOM 7220 C CA . ASN A 1 918 ? 10.627 19.093 5.485 1.00 85.50 918 ASN A CA 1
ATOM 7221 C C . ASN A 1 918 ? 10.895 20.485 4.897 1.00 85.50 918 ASN A C 1
ATOM 7223 O O . ASN A 1 918 ? 10.059 21.037 4.178 1.00 85.50 918 ASN A O 1
ATOM 7227 N N . PHE A 1 919 ? 12.080 21.038 5.171 1.00 77.44 919 PHE A N 1
ATOM 7228 C CA . PHE A 1 919 ? 12.466 22.393 4.764 1.00 77.44 919 PHE A CA 1
ATOM 7229 C C . PHE A 1 919 ? 12.505 22.547 3.237 1.00 77.44 919 PHE A C 1
ATOM 7231 O O . PHE A 1 919 ? 12.085 23.569 2.699 1.00 77.44 919 PHE A O 1
ATOM 7238 N N . LYS A 1 920 ? 12.953 21.504 2.520 1.00 77.75 920 LYS A N 1
ATOM 7239 C CA . LYS A 1 920 ? 13.043 21.502 1.050 1.00 77.75 920 LYS A CA 1
ATOM 7240 C C . LYS A 1 920 ? 11.670 21.516 0.366 1.00 77.75 920 LYS A C 1
ATOM 7242 O O . LYS A 1 920 ? 11.522 22.153 -0.672 1.00 77.75 920 LYS A O 1
ATOM 7247 N N . LYS A 1 921 ? 10.673 20.829 0.934 1.00 81.81 921 LYS A N 1
ATOM 7248 C CA . LYS A 1 921 ? 9.281 20.810 0.438 1.00 81.81 921 LYS A CA 1
ATOM 7249 C C . LYS A 1 921 ? 8.405 21.921 1.035 1.00 81.81 921 LYS A C 1
ATOM 7251 O O . LYS A 1 921 ? 7.298 22.120 0.550 1.00 81.81 921 LYS A O 1
ATOM 7256 N N . TRP A 1 922 ? 8.874 22.605 2.082 1.00 78.31 922 TRP A N 1
ATOM 7257 C CA . TRP A 1 922 ? 8.080 23.484 2.951 1.00 78.31 922 TRP A CA 1
ATOM 7258 C C . TRP A 1 922 ? 6.777 22.821 3.442 1.00 78.31 922 TRP A C 1
ATOM 7260 O O . TRP A 1 922 ? 5.702 23.410 3.378 1.00 78.31 922 TRP A O 1
ATOM 7270 N N . LYS A 1 923 ? 6.867 21.561 3.895 1.00 82.88 923 LYS A N 1
ATOM 7271 C CA . LYS A 1 923 ? 5.715 20.778 4.378 1.00 82.88 923 LYS A CA 1
ATOM 7272 C C . LYS A 1 923 ? 5.947 20.291 5.809 1.00 82.88 923 LYS A C 1
ATOM 7274 O O . LYS A 1 923 ? 6.996 19.710 6.086 1.00 82.88 923 LYS A O 1
ATOM 7279 N N . SER A 1 924 ? 4.936 20.460 6.658 1.00 81.44 924 SER A N 1
ATOM 7280 C CA . SER A 1 924 ? 4.818 19.800 7.963 1.00 81.44 924 SER A CA 1
ATOM 7281 C C . SER A 1 924 ? 3.940 18.541 7.884 1.00 81.44 924 SER A C 1
ATOM 7283 O O . SER A 1 924 ? 3.004 18.489 7.080 1.00 81.44 924 SER A O 1
ATOM 7285 N N . SER A 1 925 ? 4.208 17.560 8.741 1.00 82.81 925 SER A N 1
ATOM 7286 C CA . SER A 1 925 ? 3.367 16.383 9.012 1.00 82.81 925 SER A CA 1
ATOM 7287 C C . SER A 1 925 ? 3.352 16.064 10.512 1.00 82.81 925 SER A C 1
ATOM 7289 O O . SER A 1 925 ? 4.177 16.569 11.281 1.00 82.81 925 SER A O 1
ATOM 7291 N N . PHE A 1 926 ? 2.401 15.232 10.929 1.00 79.31 926 PHE A N 1
ATOM 7292 C CA . PHE A 1 926 ? 2.176 14.816 12.312 1.00 79.31 926 PHE A CA 1
ATOM 7293 C C . PHE A 1 926 ? 2.130 13.277 12.387 1.00 79.31 926 PHE A C 1
ATOM 7295 O O . PHE A 1 926 ? 1.048 12.719 12.564 1.00 79.31 926 PHE A O 1
ATOM 7302 N N . PRO A 1 927 ? 3.277 12.572 12.268 1.00 76.56 927 PRO A N 1
ATOM 7303 C CA . PRO A 1 927 ? 3.305 11.105 12.170 1.00 76.56 927 PRO A CA 1
ATOM 7304 C C . PRO A 1 927 ? 2.589 10.389 13.325 1.00 76.56 927 PRO A C 1
ATOM 7306 O O . PRO A 1 927 ? 1.907 9.399 13.112 1.00 76.56 927 PRO A O 1
ATOM 7309 N N . LEU A 1 928 ? 2.632 10.951 14.538 1.00 69.38 928 LEU A N 1
ATOM 7310 C CA . LEU A 1 928 ? 1.840 10.503 15.694 1.00 69.38 928 LEU A CA 1
ATOM 7311 C C . LEU A 1 928 ? 0.334 10.300 15.406 1.00 69.38 928 LEU A C 1
ATOM 7313 O O . LEU A 1 928 ? -0.281 9.392 15.960 1.00 69.38 928 LEU A O 1
ATOM 7317 N N . VAL A 1 929 ? -0.249 11.169 14.578 1.00 66.06 929 VAL A N 1
ATOM 7318 C CA . VAL A 1 929 ? -1.671 11.172 14.189 1.00 66.06 929 VAL A CA 1
ATOM 7319 C C . VAL A 1 929 ? -1.886 10.369 12.900 1.00 66.06 929 VAL A C 1
ATOM 7321 O O . VAL A 1 929 ? -2.931 9.756 12.720 1.00 66.06 929 VAL A O 1
ATOM 7324 N N . GLU A 1 930 ? -0.895 10.362 12.004 1.00 66.75 930 GLU A N 1
ATOM 7325 C CA . GLU A 1 930 ? -0.962 9.684 10.701 1.00 66.75 930 GLU A CA 1
ATOM 7326 C C . GLU A 1 930 ? -0.735 8.156 10.818 1.00 66.75 930 GLU A C 1
ATOM 7328 O O . GLU A 1 930 ? -1.430 7.392 10.148 1.00 66.75 930 GLU A O 1
ATOM 7333 N N . ASP A 1 931 ? 0.170 7.707 11.699 1.00 62.69 931 ASP A N 1
ATOM 7334 C CA . ASP A 1 931 ? 0.633 6.310 11.810 1.00 62.69 931 ASP A CA 1
ATOM 7335 C C . ASP A 1 931 ? 0.170 5.586 13.101 1.00 62.69 931 ASP A C 1
ATOM 7337 O O . ASP A 1 931 ? 0.026 4.361 13.115 1.00 62.69 931 ASP A O 1
ATOM 7341 N N . GLY A 1 932 ? -0.084 6.321 14.194 1.00 58.03 932 GLY A N 1
ATOM 7342 C CA . GLY A 1 932 ? -0.405 5.764 15.521 1.00 58.03 932 GLY A CA 1
ATOM 7343 C C . GLY A 1 932 ? 0.807 5.224 16.305 1.00 58.03 932 GLY A C 1
ATOM 7344 O O . GLY A 1 932 ? 1.958 5.398 15.904 1.00 58.03 932 GLY A O 1
ATOM 7345 N N . ILE A 1 933 ? 0.564 4.596 17.466 1.00 63.97 933 ILE A N 1
ATOM 7346 C CA . ILE A 1 933 ? 1.614 4.045 18.349 1.00 63.97 933 ILE A CA 1
ATOM 7347 C C . ILE A 1 933 ? 1.237 2.660 18.906 1.00 63.97 933 ILE A C 1
ATOM 7349 O O . ILE A 1 933 ? 0.211 2.552 19.578 1.00 63.97 933 ILE A O 1
ATOM 7353 N N . PRO A 1 934 ? 2.089 1.623 18.769 1.00 60.31 934 PRO A N 1
ATOM 7354 C CA . PRO A 1 934 ? 2.064 0.453 19.646 1.00 60.31 934 PRO A CA 1
ATOM 7355 C C . PRO A 1 934 ? 2.689 0.789 21.012 1.00 60.31 934 PRO A C 1
ATOM 7357 O O . PRO A 1 934 ? 3.813 1.285 21.089 1.00 60.31 934 PRO A O 1
ATOM 7360 N N . LEU A 1 935 ? 1.955 0.527 22.092 1.00 62.50 935 LEU A N 1
ATOM 7361 C CA . LEU A 1 935 ? 2.383 0.709 23.477 1.00 62.50 935 LEU A CA 1
ATOM 7362 C C . LEU A 1 935 ? 2.566 -0.643 24.176 1.00 62.50 935 LEU A C 1
ATOM 7364 O O . LEU A 1 935 ? 1.695 -1.507 24.110 1.00 62.50 935 LEU A O 1
ATOM 7368 N N . GLU A 1 936 ? 3.677 -0.784 24.899 1.00 60.28 936 GLU A N 1
ATOM 7369 C CA . GLU A 1 936 ? 3.972 -1.924 25.772 1.00 60.28 936 GLU A CA 1
ATOM 7370 C C . GLU A 1 936 ? 3.712 -1.517 27.233 1.00 60.28 936 GLU A C 1
ATOM 7372 O O . GLU A 1 936 ? 4.264 -0.528 27.727 1.00 60.28 936 GLU A O 1
ATOM 7377 N N . ILE A 1 937 ? 2.815 -2.221 27.920 1.00 56.69 937 ILE A N 1
ATOM 7378 C CA . ILE A 1 937 ? 2.357 -1.925 29.282 1.00 56.69 937 ILE A CA 1
ATOM 7379 C C . ILE A 1 937 ? 3.013 -2.909 30.251 1.00 56.69 937 ILE A C 1
ATOM 7381 O O . ILE A 1 937 ? 2.879 -4.118 30.087 1.00 56.69 937 ILE A O 1
ATOM 7385 N N . SER A 1 938 ? 3.692 -2.394 31.278 1.00 57.16 938 SER A N 1
ATOM 7386 C CA . SER A 1 938 ? 4.226 -3.167 32.410 1.00 57.16 938 SER A CA 1
ATOM 7387 C C . SER A 1 938 ? 3.703 -2.553 33.718 1.00 57.16 938 SER A C 1
ATOM 7389 O O . SER A 1 938 ? 4.168 -1.478 34.105 1.00 57.16 938 SER A O 1
ATOM 7391 N N . PRO A 1 939 ? 2.680 -3.144 34.366 1.00 55.53 939 PRO A N 1
ATOM 7392 C CA . PRO A 1 939 ? 2.139 -2.626 35.621 1.00 55.53 939 PRO A CA 1
ATOM 7393 C C . PRO A 1 939 ? 3.096 -2.809 36.802 1.00 55.53 939 PRO A C 1
ATOM 7395 O O . PRO A 1 939 ? 3.689 -3.873 36.955 1.00 55.53 939 PRO A O 1
ATOM 7398 N N . ILE A 1 940 ? 3.199 -1.798 37.669 1.00 59.34 940 ILE A N 1
ATOM 7399 C CA . ILE A 1 940 ? 3.973 -1.838 38.916 1.00 59.34 940 ILE A CA 1
ATOM 7400 C C . ILE A 1 940 ? 3.087 -1.355 40.069 1.00 59.34 940 ILE A C 1
ATOM 7402 O O . ILE A 1 940 ? 2.624 -0.211 40.089 1.00 59.34 940 ILE A O 1
ATOM 7406 N N . THR A 1 941 ? 2.862 -2.222 41.050 1.00 53.19 941 THR A N 1
ATOM 7407 C CA . THR A 1 941 ? 2.086 -1.928 42.264 1.00 53.19 941 THR A CA 1
ATOM 7408 C C . THR A 1 941 ? 3.011 -1.835 43.467 1.00 53.19 941 THR A C 1
ATOM 7410 O O . THR A 1 941 ? 3.728 -2.798 43.738 1.00 53.19 941 THR A O 1
ATOM 7413 N N . LYS A 1 942 ? 2.976 -0.716 44.200 1.00 58.66 942 LYS A N 1
ATOM 7414 C CA . LYS A 1 942 ? 3.716 -0.520 45.454 1.00 58.66 942 LYS A CA 1
ATOM 7415 C C . LYS A 1 942 ? 2.769 -0.209 46.604 1.00 58.66 942 LYS A C 1
ATOM 7417 O O . LYS A 1 942 ? 1.815 0.545 46.424 1.00 58.66 942 LYS A O 1
ATOM 7422 N N . PHE A 1 943 ? 3.057 -0.757 47.777 1.00 47.25 943 PHE A N 1
ATOM 7423 C CA . PHE A 1 943 ? 2.309 -0.499 49.004 1.00 47.25 943 PHE A CA 1
ATOM 7424 C C . PHE A 1 943 ? 3.268 -0.419 50.191 1.00 47.25 943 PHE A C 1
ATOM 7426 O O . PHE A 1 943 ? 4.119 -1.287 50.354 1.00 47.25 943 PHE A O 1
ATOM 7433 N N . ASP A 1 944 ? 3.105 0.610 51.015 1.00 45.28 944 ASP A N 1
ATOM 7434 C CA . ASP A 1 944 ? 3.764 0.787 52.305 1.00 45.28 944 ASP A CA 1
ATOM 7435 C C . ASP A 1 944 ? 2.697 0.730 53.403 1.00 45.28 944 ASP A C 1
ATOM 7437 O O . ASP A 1 944 ? 1.752 1.526 53.394 1.00 45.28 944 ASP A O 1
ATOM 7441 N N . ILE A 1 945 ? 2.834 -0.208 54.341 1.00 42.75 945 ILE A N 1
ATOM 7442 C CA . ILE A 1 945 ? 1.896 -0.418 55.454 1.00 42.75 945 ILE A CA 1
ATOM 7443 C C . ILE A 1 945 ? 2.704 -0.456 56.754 1.00 42.75 945 ILE A C 1
ATOM 7445 O O . ILE A 1 945 ? 3.537 -1.335 56.949 1.00 42.75 945 ILE A O 1
ATOM 7449 N N . PHE A 1 946 ? 2.504 0.545 57.614 1.00 42.56 946 PHE A N 1
ATOM 7450 C CA . PHE A 1 946 ? 3.170 0.744 58.911 1.00 42.56 946 PHE A CA 1
ATOM 7451 C C . PHE A 1 946 ? 4.707 0.571 58.901 1.00 42.56 946 PHE A C 1
ATOM 7453 O O . PHE A 1 946 ? 5.311 0.181 59.896 1.00 42.56 946 PHE A O 1
ATOM 7460 N N . GLY A 1 947 ? 5.354 0.908 57.778 1.00 46.19 947 GLY A N 1
ATOM 7461 C CA . GLY A 1 947 ? 6.809 0.815 57.587 1.00 46.19 947 GLY A CA 1
ATOM 7462 C C . GLY A 1 947 ? 7.294 -0.433 56.837 1.00 46.19 947 GLY A C 1
ATOM 7463 O O . GLY A 1 947 ? 8.486 -0.535 56.559 1.00 46.19 947 GLY A O 1
ATOM 7464 N N . LEU A 1 948 ? 6.398 -1.354 56.468 1.00 35.84 948 LEU A N 1
ATOM 7465 C CA . LEU A 1 948 ? 6.695 -2.491 55.594 1.00 35.84 948 LEU A CA 1
ATOM 7466 C C . LEU A 1 948 ? 6.368 -2.145 54.135 1.00 35.84 948 LEU A C 1
ATOM 7468 O O . LEU A 1 948 ? 5.207 -1.912 53.795 1.00 35.84 948 LEU A O 1
ATOM 7472 N N . SER A 1 949 ? 7.394 -2.141 53.281 1.00 44.38 949 SER A N 1
ATOM 7473 C CA . SER A 1 949 ? 7.285 -1.866 51.843 1.00 44.38 949 SER A CA 1
ATOM 7474 C C . SER A 1 949 ? 7.138 -3.148 51.018 1.00 44.38 949 SER A C 1
ATOM 7476 O O . SER A 1 949 ? 7.953 -4.065 51.127 1.00 44.38 949 SER A O 1
ATOM 7478 N N . TRP A 1 950 ? 6.168 -3.176 50.106 1.00 41.62 950 TRP A N 1
ATOM 7479 C CA . TRP A 1 950 ? 5.957 -4.236 49.118 1.00 41.62 950 TRP A CA 1
ATOM 7480 C C . TRP A 1 950 ? 5.894 -3.657 47.700 1.00 41.62 950 TRP A C 1
ATOM 7482 O O . TRP A 1 950 ? 5.380 -2.559 47.480 1.00 41.62 950 TRP A O 1
ATOM 7492 N N . SER A 1 951 ? 6.415 -4.397 46.718 1.00 53.03 951 SER A N 1
ATOM 7493 C CA . SER A 1 951 ? 6.431 -4.004 45.305 1.00 53.03 951 SER A CA 1
ATOM 7494 C C . SER A 1 951 ? 6.287 -5.236 44.416 1.00 53.03 951 SER A C 1
ATOM 7496 O O . SER A 1 951 ? 6.978 -6.230 44.632 1.00 53.03 951 SER A O 1
ATOM 7498 N N . HIS A 1 952 ? 5.443 -5.157 43.388 1.00 47.50 952 HIS A N 1
ATOM 7499 C CA . HIS A 1 952 ? 5.235 -6.237 42.419 1.00 47.50 952 HIS A CA 1
ATOM 7500 C C . HIS A 1 952 ? 5.128 -5.687 40.994 1.00 47.50 952 HIS A C 1
ATOM 7502 O O . HIS A 1 952 ? 4.444 -4.687 40.759 1.00 47.50 952 HIS A O 1
ATOM 7508 N N . GLU A 1 953 ? 5.813 -6.342 40.057 1.00 55.16 953 GLU A N 1
ATOM 7509 C CA . GLU A 1 953 ? 5.749 -6.062 38.621 1.00 55.16 953 GLU A CA 1
ATOM 7510 C C . GLU A 1 953 ? 4.903 -7.142 37.944 1.00 55.16 953 GLU A C 1
ATOM 7512 O O . GLU A 1 953 ? 5.117 -8.335 38.155 1.00 55.16 953 GLU A O 1
ATOM 7517 N N . TRP A 1 954 ? 3.924 -6.722 37.148 1.00 50.81 954 TRP A N 1
ATOM 7518 C CA . TRP A 1 954 ? 2.948 -7.609 36.520 1.00 50.81 954 TRP A CA 1
ATOM 7519 C C . TRP A 1 954 ? 3.335 -7.920 35.068 1.00 50.81 954 TRP A C 1
ATOM 7521 O O . TRP A 1 954 ? 4.174 -7.249 34.465 1.00 50.81 954 TRP A O 1
ATOM 7531 N N . GLY A 1 955 ? 2.686 -8.934 34.487 1.00 42.00 955 GLY A N 1
ATOM 7532 C CA . GLY A 1 955 ? 2.908 -9.353 33.100 1.00 42.00 955 GLY A CA 1
ATOM 7533 C C . GLY A 1 955 ? 2.749 -8.228 32.067 1.00 42.00 955 GLY A C 1
ATOM 7534 O O . GLY A 1 955 ? 2.028 -7.251 32.279 1.00 42.00 955 GLY A O 1
ATOM 7535 N N . LYS A 1 956 ? 3.438 -8.388 30.932 1.00 56.88 956 LYS A N 1
ATOM 7536 C CA . LYS A 1 956 ? 3.459 -7.423 29.827 1.00 56.88 956 LYS A CA 1
ATOM 7537 C C . LYS A 1 956 ? 2.219 -7.535 28.939 1.00 56.88 956 LYS A C 1
ATOM 7539 O O . LYS A 1 956 ? 1.797 -8.643 28.617 1.00 56.88 956 LYS A O 1
ATOM 7544 N N . TYR A 1 957 ? 1.707 -6.396 28.475 1.00 51.34 957 TYR A N 1
ATOM 7545 C CA . TYR A 1 957 ? 0.595 -6.317 27.518 1.00 51.34 957 TYR A CA 1
ATOM 7546 C C . TYR A 1 957 ? 0.920 -5.344 26.378 1.00 51.34 957 TYR A C 1
ATOM 7548 O O . TYR A 1 957 ? 1.424 -4.253 26.634 1.00 51.34 957 TYR A O 1
ATOM 7556 N N . GLU A 1 958 ? 0.593 -5.696 25.135 1.00 50.41 958 GLU A N 1
ATOM 7557 C CA . GLU A 1 958 ? 0.737 -4.810 23.969 1.00 50.41 958 GLU A CA 1
ATOM 7558 C C . GLU A 1 958 ? -0.621 -4.227 23.550 1.00 50.41 958 GLU A C 1
ATOM 7560 O O . GLU A 1 958 ? -1.627 -4.938 23.508 1.00 50.41 958 GLU A O 1
ATOM 7565 N N . HIS A 1 959 ? -0.668 -2.932 23.222 1.00 53.22 959 HIS A N 1
ATOM 7566 C CA . HIS A 1 959 ? -1.885 -2.268 22.746 1.00 53.22 959 HIS A CA 1
ATOM 7567 C C . HIS A 1 959 ? -1.580 -1.091 21.807 1.00 53.22 959 HIS A C 1
ATOM 7569 O O . HIS A 1 959 ? -0.735 -0.254 22.112 1.00 53.22 959 HIS A O 1
ATOM 7575 N N . THR A 1 960 ? -2.275 -0.981 20.671 1.00 49.22 960 THR A N 1
ATOM 7576 C CA . THR A 1 960 ? -2.050 0.104 19.697 1.00 49.22 960 THR A CA 1
ATOM 7577 C C . THR A 1 960 ? -3.038 1.251 19.887 1.00 49.22 960 THR A C 1
ATOM 7579 O O . THR A 1 960 ? -4.236 1.083 19.675 1.00 49.22 960 THR A O 1
ATOM 7582 N N . ILE A 1 961 ? -2.530 2.441 20.212 1.00 52.00 961 ILE A N 1
ATOM 7583 C CA . ILE A 1 961 ? -3.320 3.673 20.302 1.00 52.00 961 ILE A CA 1
ATOM 7584 C C . ILE A 1 961 ? -3.255 4.432 18.977 1.00 52.00 961 ILE A C 1
ATOM 7586 O O . ILE A 1 961 ? -2.177 4.718 18.452 1.00 52.00 961 ILE A O 1
ATOM 7590 N N . LYS A 1 962 ? -4.431 4.810 18.471 1.00 48.34 962 LYS A N 1
ATOM 7591 C CA . LYS A 1 962 ? -4.600 5.813 17.415 1.00 48.34 962 LYS A CA 1
ATOM 7592 C C . LYS A 1 962 ? -5.073 7.123 18.044 1.00 48.34 962 LYS A C 1
ATOM 7594 O O . LYS A 1 962 ? -5.916 7.103 18.938 1.00 48.34 962 LYS A O 1
ATOM 7599 N N . PHE A 1 963 ? -4.533 8.241 17.573 1.00 49.47 963 PHE A N 1
ATOM 7600 C CA . PHE A 1 963 ? -4.918 9.584 18.004 1.00 49.47 963 PHE A CA 1
ATOM 7601 C C . PHE A 1 963 ? -5.756 10.229 16.893 1.00 49.47 963 PHE A C 1
ATOM 7603 O O . PHE A 1 963 ? -5.251 10.376 15.783 1.00 49.47 963 PHE A O 1
ATOM 7610 N N . ASN A 1 964 ? -7.004 10.601 17.199 1.00 43.78 964 ASN A N 1
ATOM 7611 C CA . ASN A 1 964 ? -7.921 11.316 16.296 1.00 43.78 964 ASN A CA 1
ATOM 7612 C C . ASN A 1 964 ? -7.971 12.814 16.644 1.00 43.78 964 ASN A C 1
ATOM 7614 O O . ASN A 1 964 ? -8.047 13.116 17.857 1.00 43.78 964 ASN A O 1
#

Radius of gyration: 54.03 Å; Cα contacts (8 Å, |Δi|>4): 1964; chains: 1; bounding box: 149×95×145 Å

Solvent-accessible surface area (backbone atoms only — not comparable to full-atom values): 55186 Å² total; per-residue (Å²): 137,84,83,84,80,76,66,67,67,63,59,51,51,54,50,51,51,52,50,50,61,66,65,59,66,79,82,74,80,74,80,82,49,54,32,50,74,49,72,50,72,44,82,78,36,52,31,35,48,63,69,50,31,34,52,82,55,84,80,42,52,47,39,41,38,39,31,31,72,48,68,87,46,67,74,44,52,40,42,76,42,47,34,42,44,28,70,94,48,52,37,31,38,40,100,68,45,72,84,45,70,90,42,66,41,39,32,69,43,72,48,75,43,42,20,74,57,45,6,33,56,44,32,72,97,19,46,43,75,64,56,76,66,66,52,73,40,67,58,51,64,42,68,27,34,44,30,41,34,38,26,36,57,90,77,65,45,80,32,32,59,81,43,73,42,79,45,64,33,62,74,26,48,31,46,47,84,60,33,68,46,71,70,33,78,43,65,52,59,101,62,57,73,47,64,37,34,41,46,84,45,60,80,88,65,83,56,50,37,33,37,41,41,32,26,60,51,86,59,88,83,52,57,64,76,61,43,58,74,75,37,62,76,69,45,72,53,76,41,71,60,58,58,46,80,46,39,82,90,45,84,85,81,61,64,75,38,37,34,37,35,38,43,31,45,36,45,45,60,92,93,40,71,52,50,38,34,46,76,81,4,39,36,74,76,35,32,32,35,33,31,58,70,74,68,41,48,42,80,69,45,77,74,58,66,34,39,34,33,40,29,38,39,43,41,74,61,92,76,45,71,36,32,37,39,37,35,32,60,57,94,69,83,62,72,71,47,76,50,76,36,78,50,61,48,52,72,50,66,89,45,61,44,61,34,48,32,38,32,28,44,12,29,12,70,48,94,92,47,63,44,58,41,73,82,45,77,52,61,26,37,68,66,80,84,83,72,94,73,83,90,80,56,64,59,62,84,82,64,72,79,63,78,53,54,22,60,71,72,54,65,67,41,67,36,31,64,77,98,44,62,31,37,28,62,44,61,47,70,48,68,17,38,35,33,39,35,30,33,37,72,64,80,76,55,65,86,43,43,76,59,51,57,53,51,41,73,67,34,62,62,48,101,87,68,49,47,74,53,69,71,80,67,81,60,55,48,57,34,41,36,58,68,25,25,30,18,74,84,38,33,48,71,39,55,52,54,43,65,65,72,66,96,86,59,70,94,70,43,87,60,50,64,54,52,52,50,51,48,47,51,46,51,54,48,54,50,52,49,54,58,43,75,75,66,69,82,88,87,82,89,80,90,87,87,87,80,89,82,88,83,87,86,89,88,87,86,86,90,88,84,87,90,84,89,82,90,86,79,90,86,88,88,90,89,88,86,88,91,88,87,89,89,89,84,87,91,87,88,85,89,86,86,88,87,88,87,86,86,90,86,89,81,92,74,89,74,75,84,76,75,39,61,68,26,40,58,68,46,32,33,41,38,37,52,89,50,97,89,50,54,64,20,52,20,39,55,83,32,58,26,45,47,61,47,71,92,69,100,58,90,48,64,46,59,30,39,39,40,55,43,46,44,67,72,69,61,62,95,47,47,38,53,84,37,24,38,41,26,50,70,81,44,76,42,73,96,43,46,32,48,55,58,55,77,47,71,50,43,60,86,43,65,65,41,41,39,36,38,43,18,20,35,96,63,61,44,80,34,39,33,35,38,33,52,43,68,22,69,72,48,73,52,77,40,83,68,84,51,72,71,56,55,50,52,49,51,53,48,48,51,52,20,59,78,57,78,46,46,69,35,45,76,86,76,54,65,93,78,73,80,77,63,32,37,39,38,44,52,43,35,36,42,36,36,30,45,43,62,36,75,62,38,20,47,40,23,42,37,38,39,41,36,39,40,41,38,41,34,36,30,47,76,39,73,47,66,40,87,94,45,47,56,82,67,47,75,46,78,56,97,93,41,68,36,36,41,35,45,30,36,25,38,37,40,40,29,73,48,72,52,78,34,37,38,35,39,42,32,36,42,22,74,95,45,63,88,68,53,46,75,46,81,48,66,39,88,62,49,55,51,64,48,50,28,42,38,33,41,36,38,38,39,36,41,34,44,90,64,36,36,39,45,35,34,34,61,19,52,34,80,44,41,64,28,37,38,32,65,84,76,74,44,78,50,44,48,41,56,76,75,39,44,71,30,51,31,46,36,38,41,34,39,34,51,76,85,49,76,50,76,50,78,50,78,76,46,80,49,75,50,74,54,131

Organism: NCBI:txid1114873

Sequence (964 aa):
MDKIQLPKMLKNLHLYLLLLCSLIGFEGFAQTFPISVTTQITQPSPIYLSKYADATTINSPIKIQLLLNDLTISNRQVRLKIYFQGNGVSFSNNDFVVGAKPLYLEGGFPLQLTNVDLAPYFQFQNLLGLNPNQYAQPLPEGISNFYVEVYDFATGKKLSRKTGTTTVIFQNEPPFLNLPLNNASIMQQNLQNIVFNWTPRSINVSNVEYEFSLVEIWDNYTPVQNAFAYSPPLYTTTTKMTTLQYGMSEPQLIPGKKYAWRIKAKAILGAEEIGVFKNNGYTEIFAFTYEVFCTSPLAIKTESIGQDQAKINWSGNIDNFDYQVNYREKNSGSEWYKAVTPRENITLSNLKPNTTYEYTVGSSCDVGKYIHSSIYEFTTIARDEIVFQGCGIKPDPKDLTNQTPLPELFPNDVISAGDFPIVVLHATGSNGTFSGDGYVTLPFLEKFRKLIDAAEALSPKDGEGNSKWNLSENTRIKITFDNIGLNTDFKLISGEIVAGYDAGNWDNMLDGDKLVDDIAAAFEKEAAELQKEINEPEITQNTEVPTNSGQDPAVIPNPTNEVTPPVSNVTTPPVTNTPTNPTGGTPVPSNNTNAPPKPTENSNTTEPKKEGKPFSSKELYAIGLNSKDEPKRVAKTGQTLYYINKASLLNEKKETTFLLVNNPNYAEKLVDKESIKWTVNGTPFPAFTGKKQFVKNVSEKDELTNVTSTAGYPNPTDKYVYVKWVDHNYSSNTLAVEGSKIAEFKKTLEKLARYLGTRVYNRRDRPKGEGDKGILYDVSYQNTIQNKEGESNRLYYKETESVTKLEVGAKIGYEAPVPGCAIPSIDRMLFGHKFKVEFGLYWFVGAQTSATIGMTNTTRDWVDNPQMRTSTWTYGHPSTFAIEGTVGLNPKFVIKVPGISGEASAKSSAKAKLYEFNFKKWKSSFPLVEDGIPLEISPITKFDIFGLSWSHEWGKYEHTIKFN

Secondary structure (DSSP, 8-state):
-------HHHHHHHHHHHHHHHHS---------SEEEEEEEPSSPPSSGGGTS-TT-SS-SEEEEEEE--TT--SEEEEEEEEEEETTEEEEE-SS-TTPPPEEE-BTPEEEE-HHHHHHHHSGGGEES--HHHHHSPPPSEEEEEEEEEEETTT--B-B--EEEEEEE--BEEEEEEESPTTEEEE--SS--EEEEEEEE-SS-S-EEEEEEEEEE--SSS-HHHHHHHSPEEEEEEESSSEEEE-SSSPPPPTTEEEEEEEEEEEEETTEE---BGGGGBPP-EEEEEEPP--PPEEEEEEEE-SSEEEEEEE--TT---EEEEEEETTS----EEEEESSSEEEEESPPTT-EEEEEEEEEEETTEEEE-S-EEEEPPP--------S-B---TTSTT--PBPS---TT-EEEETTEEEEEEEEEEETTEEEEEEEEE-GGGGGGHHHHHHHHTTSPB-TTS-BS--TTTTTEEEEEEEEEEEBTTSBEEES-EEES--SS-STTSTTHHHHHHHHHHHHHHHHHHHHHHTTSPP--------------------------------------------------------------------PPP-PPPPEEEEEEEEEE-SSTTSPPEEEETT-EEEEEE--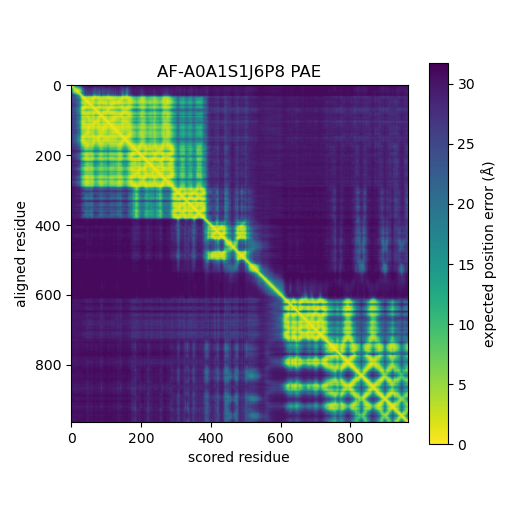-SS--EEEEEEEEEEES---GGGS-GGGEEEEETTEE-GGGTT-SEEEEEEETT-SEEEEEEEEEESS-EEEEEEEEEEE---EEEEEE---HHHHHHHHHHHHHHHHTT--EEESSS--TT--SSEEEEEEEEEEEEEEEE-TTSS-EEEEEEEEEEEEEEEEEEEEEEEEEEE---EEEEETTEEEEEEEEEEEEEEEEEEEEEEEEEEEEEETT-GGG-EEEEEE-SS-EEEEEEEEEEEEEEEEEETTEEEEEE--EEEEEEEEEEETTTTEEE-HHHHT-EEEEE--EEEEEETTEEEEEEPPPEEEEEP--